Protein AF-0000000078272283 (afdb_homodimer)

Sequence (926 aa):
MLEWIKEPINASEIGLKESDLQGASAAELQNLELVNSESYEEVLKKAIKLVKKDMEGIDPIALVKEELGHMSDNISRLLESENPTLNKVAKYYFQSTGKQIRPLVVLLLSQAVNDMVKNRQEISASGAAGSSGLNAAGQQRSMDQEDYRFMDVSLFDNSLDNDSVVRDKLIRSALAEASNGKSMYLPTSNNGYGLVVLPPQRRLAEITELIHTASLIHDDIVDQAATRRGMPATHKVFGNKMAVLAGDFFLARASMSLARLRNPEVVELLATVIMDLVEGEFKQLGNSGSSKFNESELDVFNYYLQKTYLKTASLFANSSRATAILGNTSDKCAEVAYLFGKNLGIAFQLVDDLLDFTTTSKMVAGKPVQGADMKLGIATAPVLYAWQENPGVLGPLIARRFKEPDDCKIAWDLVHSGQALAKTRTLVHLYAEKAMASLCLLPPSPSRQALLNLTHSLIYRKFMLEWIKEPINASEIGLKESDLQGASAAELQNLELVNSESYEEVLKKAIKLVKKDMEGIDPIALVKEELGHMSDNISRLLESENPTLNKVAKYYFQSTGKQIRPLVVLLLSQAVNDMVKNRQEISASGAAGSSGLNAAGQQRSMDQEDYRFMDVSLFDNSLDNDSVVRDKLIRSALAEASNGKSMYLPTSNNGYGLVVLPPQRRLAEITELIHTASLIHDDIVDQAATRRGMPATHKVFGNKMAVLAGDFFLARASMSLARLRNPEVVELLATVIMDLVEGEFKQLGNSGSSKFNESELDVFNYYLQKTYLKTASLFANSSRATAILGNTSDKCAEVAYLFGKNLGIAFQLVDDLLDFTTTSKMVAGKPVQGADMKLGIATAPVLYAWQENPGVLGPLIARRFKEPDDCKIAWDLVHSGQALAKTRTLVHLYAEKAMASLCLLPPSPSRQALLNLTHSLIYRKF

Organism: Zancudomyces culisetae (NCBI:txid1213189)

Solvent-accessible surface area (backbone atoms only — not comparable to full-atom values): 49203 Å² total; per-residue (Å²): 106,70,67,64,57,60,50,81,78,66,75,67,70,69,73,86,60,74,75,76,67,70,65,82,51,73,61,74,61,57,68,51,65,79,68,68,72,53,48,75,37,42,49,51,53,44,40,64,61,57,40,57,66,84,101,22,75,65,50,58,61,60,59,43,37,69,62,58,69,43,40,65,57,50,48,50,58,66,54,62,57,94,42,66,68,56,38,52,54,54,47,57,56,56,70,48,55,57,71,63,59,66,31,50,53,33,49,34,49,28,22,33,45,35,46,50,49,52,52,49,51,52,50,57,59,62,63,54,71,71,76,83,74,90,74,77,71,66,81,71,70,53,85,84,69,54,77,48,61,48,51,58,46,74,80,61,77,63,78,53,58,89,47,72,65,42,50,48,50,46,44,48,34,44,46,52,54,63,70,37,48,84,65,58,45,36,68,44,41,86,42,91,74,68,44,37,36,48,36,70,45,53,50,45,22,49,34,53,46,31,46,52,50,18,53,49,42,44,44,36,60,56,64,62,41,66,60,47,78,92,33,69,18,54,35,74,75,65,27,61,49,49,22,53,48,48,20,50,41,35,40,20,43,28,44,34,52,42,28,33,61,62,41,50,64,47,34,35,39,54,24,45,30,49,38,30,34,43,51,17,51,48,55,63,61,59,62,60,53,67,67,57,83,76,44,55,61,58,53,47,42,49,50,52,51,50,37,42,30,25,59,47,5,36,55,39,11,40,48,29,20,35,33,28,52,74,47,68,53,53,71,66,53,20,49,36,31,22,48,19,19,32,24,38,23,42,22,51,51,46,47,54,54,50,42,42,74,65,56,62,56,52,47,55,96,84,39,52,64,72,34,64,50,33,77,71,34,44,80,48,64,37,51,50,45,25,23,73,77,36,46,84,65,41,44,61,34,57,44,57,28,33,70,52,90,61,34,51,58,53,50,50,50,44,26,69,72,54,61,9,55,61,49,43,50,50,53,25,39,55,28,27,50,38,15,44,54,33,53,66,74,46,73,91,40,73,39,43,50,27,50,42,39,55,43,48,31,66,61,60,48,74,121,106,69,67,63,58,60,50,81,80,67,75,66,68,69,73,85,56,71,70,74,67,69,51,56,56,101,69,64,90,73,92,58,64,66,45,100,17,84,7,78,35,43,53,46,42,48,55,49,55,63,50,43,87,86,64,77,80,60,51,59,61,60,58,43,40,69,61,58,68,43,40,63,59,50,48,50,58,66,54,61,56,94,43,66,67,56,39,51,53,54,48,58,55,57,70,49,55,68,88,63,57,66,32,50,50,35,48,33,48,28,20,34,45,35,46,51,50,52,51,51,52,51,50,57,60,63,63,54,70,70,77,84,73,89,74,78,70,67,81,71,70,54,85,84,69,54,76,49,61,48,50,58,46,73,81,63,75,59,77,51,59,91,46,72,67,42,49,50,51,48,43,49,32,43,45,52,54,63,70,36,50,84,64,59,44,37,65,44,40,87,43,90,74,67,44,37,37,47,36,70,45,54,50,44,21,48,34,52,47,30,45,51,50,19,53,48,40,44,44,38,57,58,58,63,38,66,59,47,76,91,33,70,15,55,37,75,75,66,27,62,48,50,22,52,47,48,18,50,41,34,40,22,45,28,46,35,52,43,27,34,64,61,41,49,63,48,36,34,40,54,24,46,29,50,39,31,34,44,50,18,51,48,54,64,60,59,62,61,53,65,66,55,82,76,45,54,63,57,54,48,42,50,49,50,52,50,36,42,31,25,60,48,4,35,54,38,11,39,47,29,19,36,31,28,52,74,47,68,54,54,70,66,54,20,47,36,32,22,49,19,19,32,24,40,24,42,21,52,52,47,46,53,54,48,43,42,73,64,56,60,72,55,48,54,95,84,39,51,64,72,34,65,49,33,75,71,35,43,78,48,64,38,50,51,45,25,23,73,77,36,46,85,66,40,44,62,35,58,45,56,28,34,69,51,89,61,31,52,57,53,52,51,50,45,26,70,73,54,62,7,55,60,49,41,50,50,51,26,41,55,29,27,49,39,15,44,54,32,54,65,74,45,72,90,39,74,38,43,47,27,51,43,49,55,46,49,42,64,66,58,53,76,119

pLDDT: mean 74.15, std 22.02, range [21.91, 97.75]

Foldseek 3Di:
DVVVLPDDDQLLPQDDDPVNPPPDPPVVLVPPPLPFPQFVLRLLVVLLVPQPCDLRPQRLCLQCVVLVVCLLVLLLLLQDDPDVLLSVLSCVLSVLDHDLVLLSLLQLLLLLLLVQVVVVVVVVVVVPPPDDDDCPPPPPPPLQPDQQLLLLDDPDPCCPDDDPVSVRSVVSSVCCVVVPPVVLQGWDQPRVFRGTHGNLSSLLSSLLVLLLSLLVLLVCLVLVPQDDSNHGRPCVVPNPVSSNVSSVSSNVSSLSSQVSSVDPLLSVLVVVLSVLQVVLVVLQVVLLALCPLVDDLSSVVVSQLSSLQSNWLSSQLSSQLSSSVSSVHDPVLSNLSNSLSNLLRSLVVLLVQLCLQVNQNPDDVNGRPHRPVLVSLHQHQLLSLLCVVVVPLLSVCSNNSVPDPCSRVVSSVSSVVDCSSVSSLVSSVVSLVSSLVSLVVGDDDSSSSNSNSSSVSSNPSSD/DVVVLPDDDQLLPQDQDPVNPPPDPVDDPPDQDAPVHNGPSVVCCVLVVVVPPVLPPFDLCLQCVVLVVCLLVLLLLLQDDPDVLLSVLSCVLSVLDDDLVLLSLLQLLLLLLLVQVVVVVVVVVVVPPPDDDDCPPPPPPPLQPDQQLLLLDDPDPLCPDDDPVSVRSVVSSVCCVVVPPVVLQGWDQPRVFRGTHGNLSSLLSSLLVLLLSLLVLLVCLVLVDQDDSNHGRPCVVPNPVSSNVSSVSSNVSSLSSQVSSVDPLLSVLVVVLSVLQVVLVVLQVVLLALCPLVDDLSSVVVSQLSSLQSNWLSSQLSSQLSSSVSSVHDPVLSNLSNSLSNLLRSLVVLLVQLCLLVVQPPQDVNRRPHRSPLVSLDQHQLLSVLCVVVVPLLSVCSNNSVPDPCSRVVSSVSSVVDCSSVSSLVSSVVSLVSSLVSLVVGDDDSSSSNSNVVSVCSSPVPD

Radius of gyration: 30.16 Å; Cα contacts (8 Å, |Δi|>4): 1271; chains: 2; bounding box: 82×96×69 Å

Structure (mmCIF, N/CA/C/O backbone):
data_AF-0000000078272283-model_v1
#
loop_
_entity.id
_entity.type
_entity.pdbx_description
1 polymer 'Putative hexaprenyl pyrophosphate synthase, mitochondrial'
#
loop_
_atom_site.group_PDB
_atom_site.id
_atom_site.type_symbol
_atom_site.label_atom_id
_atom_site.label_alt_id
_atom_site.label_comp_id
_atom_site.label_asym_id
_atom_site.label_entity_id
_atom_site.label_seq_id
_atom_site.pdbx_PDB_ins_code
_atom_site.Cartn_x
_atom_site.Cartn_y
_atom_site.Cartn_z
_atom_site.occupancy
_atom_site.B_iso_or_equiv
_atom_site.auth_seq_id
_atom_site.auth_comp_id
_atom_site.auth_asym_id
_atom_site.auth_atom_id
_atom_site.pdbx_PDB_model_num
ATOM 1 N N . MET A 1 1 ? -19.266 30.078 10.031 1 81.38 1 MET A N 1
ATOM 2 C CA . MET A 1 1 ? -18.047 29.578 10.648 1 81.38 1 MET A CA 1
ATOM 3 C C . MET A 1 1 ? -17.391 28.516 9.766 1 81.38 1 MET A C 1
ATOM 5 O O . MET A 1 1 ? -16.188 28.594 9.492 1 81.38 1 MET A O 1
ATOM 9 N N . LEU A 1 2 ? -18.156 27.641 9.266 1 83 2 LEU A N 1
ATOM 10 C CA . LEU A 1 2 ? -17.609 26.594 8.406 1 83 2 LEU A CA 1
ATOM 11 C C . LEU A 1 2 ? -16.984 27.203 7.148 1 83 2 LEU A C 1
ATOM 13 O O . LEU A 1 2 ? -15.938 26.734 6.691 1 83 2 LEU A O 1
ATOM 17 N N . GLU A 1 3 ? -17.578 28.188 6.625 1 82.25 3 GLU A N 1
ATOM 18 C CA . GLU A 1 3 ? -17.047 28.859 5.441 1 82.25 3 GLU A CA 1
ATOM 19 C C . GLU A 1 3 ? -15.703 29.516 5.73 1 82.25 3 GLU A C 1
ATOM 21 O O . GLU A 1 3 ? -14.789 29.453 4.906 1 82.25 3 GLU A O 1
ATOM 26 N N . TRP A 1 4 ? -15.648 30.141 6.918 1 83.31 4 TRP A N 1
ATOM 27 C CA . TRP A 1 4 ? -14.391 30.766 7.316 1 83.31 4 TRP A CA 1
ATOM 28 C C . TRP A 1 4 ? -13.297 29.719 7.508 1 83.31 4 TRP A C 1
ATOM 30 O O . TRP A 1 4 ? -12.148 29.938 7.125 1 83.31 4 TRP A O 1
ATOM 40 N N . ILE A 1 5 ? -13.617 28.578 8.086 1 87.56 5 ILE A N 1
ATOM 41 C CA . ILE A 1 5 ? -12.656 27.5 8.336 1 87.56 5 ILE A CA 1
ATOM 42 C C . ILE A 1 5 ? -12.109 26.984 7.004 1 87.56 5 ILE A C 1
ATOM 44 O O . ILE A 1 5 ? -10.93 26.641 6.902 1 87.56 5 ILE A O 1
ATOM 48 N N . LYS A 1 6 ? -12.945 27.016 5.984 1 86.94 6 LYS A N 1
ATOM 49 C CA . LYS A 1 6 ? -12.602 26.469 4.676 1 86.94 6 LYS A CA 1
ATOM 50 C C . LYS A 1 6 ? -11.773 27.469 3.863 1 86.94 6 LYS A C 1
ATOM 52 O O . LYS A 1 6 ? -11.125 27.094 2.887 1 86.94 6 LYS A O 1
ATOM 57 N N . GLU A 1 7 ? -11.867 28.719 4.246 1 84.75 7 GLU A N 1
ATOM 58 C CA . GLU A 1 7 ? -11.133 29.75 3.51 1 84.75 7 GLU A CA 1
ATOM 59 C C . GLU A 1 7 ? -9.625 29.531 3.617 1 84.75 7 GLU A C 1
ATOM 61 O O . GLU A 1 7 ? -9.094 29.375 4.719 1 84.75 7 GLU A O 1
ATOM 66 N N . PRO A 1 8 ? -8.953 29.453 2.465 1 88.12 8 PRO A N 1
ATOM 67 C CA . PRO A 1 8 ? -7.508 29.234 2.504 1 88.12 8 PRO A CA 1
ATOM 68 C C . PRO A 1 8 ? -6.762 30.391 3.172 1 88.12 8 PRO A C 1
ATOM 70 O O . PRO A 1 8 ? -7.156 31.547 3.027 1 88.12 8 PRO A O 1
ATOM 73 N N . ILE A 1 9 ? -5.773 30.109 3.873 1 89.06 9 ILE A N 1
ATOM 74 C CA . ILE A 1 9 ? -4.887 31.109 4.473 1 89.06 9 ILE A CA 1
ATOM 75 C C . ILE A 1 9 ? -3.82 31.516 3.461 1 89.06 9 ILE A C 1
ATOM 77 O O . ILE A 1 9 ? -3.172 30.672 2.85 1 89.06 9 ILE A O 1
ATOM 81 N N . ASN A 1 10 ? -3.693 32.75 3.199 1 89.69 10 ASN A N 1
ATOM 82 C CA . ASN A 1 10 ? -2.607 33.25 2.363 1 89.69 10 ASN A CA 1
ATOM 83 C C . ASN A 1 10 ? -1.318 33.438 3.16 1 89.69 10 ASN A C 1
ATOM 85 O O . ASN A 1 10 ? -1.078 34.5 3.74 1 89.69 10 ASN A O 1
ATOM 89 N N . ALA A 1 11 ? -0.421 32.531 3.088 1 91.19 11 ALA A N 1
ATOM 90 C CA . ALA A 1 11 ? 0.789 32.469 3.906 1 91.19 11 ALA A CA 1
ATOM 91 C C . ALA A 1 11 ? 1.785 33.531 3.467 1 91.19 11 ALA A C 1
ATOM 93 O O . ALA A 1 11 ? 2.656 33.938 4.242 1 91.19 11 ALA A O 1
ATOM 94 N N . SER A 1 12 ? 1.697 34 2.211 1 90.38 12 SER A N 1
ATOM 95 C CA . SER A 1 12 ? 2.662 34.969 1.703 1 90.38 12 SER A CA 1
ATOM 96 C C . SER A 1 12 ? 2.375 36.344 2.244 1 90.38 12 SER A C 1
ATOM 98 O O . SER A 1 12 ? 3.232 37.25 2.182 1 90.38 12 SER A O 1
ATOM 100 N N . GLU A 1 13 ? 1.218 36.625 2.816 1 88.19 13 GLU A N 1
ATOM 101 C CA . GLU A 1 13 ? 0.817 37.969 3.25 1 88.19 13 GLU A CA 1
ATOM 102 C C . GLU A 1 13 ? 0.653 38.031 4.766 1 88.19 13 GLU A C 1
ATOM 104 O O . GLU A 1 13 ? -0.167 38.781 5.277 1 88.19 13 GLU A O 1
ATOM 109 N N . ILE A 1 14 ? 1.356 37.312 5.418 1 86.62 14 ILE A N 1
ATOM 110 C CA . ILE A 1 14 ? 1.274 37.344 6.875 1 86.62 14 ILE A CA 1
ATOM 111 C C . ILE A 1 14 ? 1.979 38.594 7.406 1 86.62 14 ILE A C 1
ATOM 113 O O . ILE A 1 14 ? 3.135 38.844 7.062 1 86.62 14 ILE A O 1
ATOM 117 N N . GLY A 1 15 ? 1.224 39.625 7.918 1 75.25 15 GLY A N 1
ATOM 118 C CA . GLY A 1 15 ? 1.749 40.812 8.531 1 75.25 15 GLY A CA 1
ATOM 119 C C . GLY A 1 15 ? 1.774 40.75 10.047 1 75.25 15 GLY A C 1
ATOM 120 O O . GLY A 1 15 ? 1.067 39.969 10.648 1 75.25 15 GLY A O 1
ATOM 121 N N . LEU A 1 16 ? 2.873 41.156 10.773 1 66 16 LEU A N 1
ATOM 122 C CA . LEU A 1 16 ? 2.957 41.188 12.234 1 66 16 LEU A CA 1
ATOM 123 C C . LEU A 1 16 ? 2.18 42.344 12.797 1 66 16 LEU A C 1
ATOM 125 O O . LEU A 1 16 ? 2.258 43.469 12.266 1 66 16 LEU A O 1
ATOM 129 N N . LYS A 1 17 ? 1.023 42.344 13.383 1 50.03 17 LYS A N 1
ATOM 130 C CA . LYS A 1 17 ? 0.326 43.438 14.062 1 50.03 17 LYS A CA 1
ATOM 131 C C . LYS A 1 17 ? 1.183 44.031 15.18 1 50.03 17 LYS A C 1
ATOM 133 O O . LYS A 1 17 ? 2.014 43.312 15.766 1 50.03 17 LYS A O 1
ATOM 138 N N . GLU A 1 18 ? 1.157 45.312 15.445 1 44.06 18 GLU A N 1
ATOM 139 C CA . GLU A 1 18 ? 1.792 46.125 16.469 1 44.06 18 GLU A CA 1
ATOM 140 C C . GLU A 1 18 ? 1.77 45.438 17.828 1 44.06 18 GLU A C 1
ATOM 142 O O . GLU A 1 18 ? 2.732 45.531 18.594 1 44.06 18 GLU A O 1
ATOM 147 N N . SER A 1 19 ? 0.677 45 18.344 1 38.28 19 SER A N 1
ATOM 148 C CA . SER A 1 19 ? 0.555 44.406 19.672 1 38.28 19 SER A CA 1
ATOM 149 C C . SER A 1 19 ? 1.42 43.156 19.781 1 38.28 19 SER A C 1
ATOM 151 O O . SER A 1 19 ? 1.815 42.75 20.875 1 38.28 19 SER A O 1
ATOM 153 N N . ASP A 1 20 ? 1.668 42.469 18.797 1 42.28 20 ASP A N 1
ATOM 154 C CA . ASP A 1 20 ? 2.402 41.188 18.812 1 42.28 20 ASP A CA 1
ATOM 155 C C . ASP A 1 20 ? 3.896 41.438 19.016 1 42.28 20 ASP A C 1
ATOM 157 O O . ASP A 1 20 ? 4.645 40.5 19.312 1 42.28 20 ASP A O 1
ATOM 161 N N . LEU A 1 21 ? 4.453 42.688 18.828 1 35.47 21 LEU A N 1
ATOM 162 C CA . LEU A 1 21 ? 5.828 43.094 19.078 1 35.47 21 LEU A CA 1
ATOM 163 C C . LEU A 1 21 ? 6.051 43.406 20.547 1 35.47 21 LEU A C 1
ATOM 165 O O . LEU A 1 21 ? 7.188 43.406 21.031 1 35.47 21 LEU A O 1
ATOM 169 N N . GLN A 1 22 ? 5.262 44.25 21.359 1 32.03 22 GLN A N 1
ATOM 170 C CA . GLN A 1 22 ? 5.59 44.719 22.703 1 32.03 22 GLN A CA 1
ATOM 171 C C . GLN A 1 22 ? 5.73 43.562 23.688 1 32.03 22 GLN A C 1
ATOM 173 O O . GLN A 1 22 ? 6.258 43.75 24.781 1 32.03 22 GLN A O 1
ATOM 178 N N . GLY A 1 23 ? 4.785 42.688 23.875 1 31.55 23 GLY A N 1
ATOM 179 C CA . GLY A 1 23 ? 4.82 41.844 25.062 1 31.55 23 GLY A CA 1
ATOM 180 C C . GLY A 1 23 ? 6.07 41 25.156 1 31.55 23 GLY A C 1
ATOM 181 O O . GLY A 1 23 ? 6.648 40.844 26.234 1 31.55 23 GLY A O 1
ATOM 182 N N . ALA A 1 24 ? 6.312 39.844 24.469 1 29.56 24 ALA A N 1
ATOM 183 C CA . ALA A 1 24 ? 7.281 38.906 25.031 1 29.56 24 ALA A CA 1
ATOM 184 C C . ALA A 1 24 ? 8.703 39.438 24.875 1 29.56 24 ALA A C 1
ATOM 186 O O . ALA A 1 24 ? 9.172 39.688 23.766 1 29.56 24 ALA A O 1
ATOM 187 N N . SER A 1 25 ? 9.188 40.344 25.719 1 28.91 25 SER A N 1
ATOM 188 C CA . SER A 1 25 ? 10.586 40.75 25.859 1 28.91 25 SER A CA 1
ATOM 189 C C . SER A 1 25 ? 11.531 39.594 25.562 1 28.91 25 SER A C 1
ATOM 191 O O . SER A 1 25 ? 11.172 38.438 25.734 1 28.91 25 SER A O 1
ATOM 193 N N . ALA A 1 26 ? 12.766 39.812 24.969 1 29.66 26 ALA A N 1
ATOM 194 C CA . ALA A 1 26 ? 13.914 38.938 24.734 1 29.66 26 ALA A CA 1
ATOM 195 C C . ALA A 1 26 ? 14.227 38.125 25.984 1 29.66 26 ALA A C 1
ATOM 197 O O . ALA A 1 26 ? 14.711 37 25.891 1 29.66 26 ALA A O 1
ATOM 198 N N . ALA A 1 27 ? 14.258 38.781 27.219 1 29 27 ALA A N 1
ATOM 199 C CA . ALA A 1 27 ? 14.672 38.281 28.516 1 29 27 ALA A CA 1
ATOM 200 C C . ALA A 1 27 ? 13.781 37.125 28.953 1 29 27 ALA A C 1
ATOM 202 O O . ALA A 1 27 ? 14.258 36.125 29.531 1 29 27 ALA A O 1
ATOM 203 N N . GLU A 1 28 ? 12.469 37.375 28.922 1 27.06 28 GLU A N 1
ATOM 204 C CA . GLU A 1 28 ? 11.617 36.281 29.375 1 27.06 28 GLU A CA 1
ATOM 205 C C . GLU A 1 28 ? 11.695 35.094 28.422 1 27.06 28 GLU A C 1
ATOM 207 O O . GLU A 1 28 ? 11.461 33.938 28.828 1 27.06 28 GLU A O 1
ATOM 212 N N . LEU A 1 29 ? 12.156 35.312 27.219 1 27.05 29 LEU A N 1
ATOM 213 C CA . LEU A 1 29 ? 12.516 34.219 26.312 1 27.05 29 LEU A CA 1
ATOM 214 C C . LEU A 1 29 ? 13.859 33.625 26.688 1 27.05 29 LEU A C 1
ATOM 216 O O . LEU A 1 29 ? 14.18 32.5 26.281 1 27.05 29 LEU A O 1
ATOM 220 N N . GLN A 1 30 ? 14.797 34.438 27.219 1 26.17 30 GLN A N 1
ATOM 221 C CA . GLN A 1 30 ? 16.141 33.969 27.594 1 26.17 30 GLN A CA 1
ATOM 222 C C . GLN A 1 30 ? 16.062 32.938 28.703 1 26.17 30 GLN A C 1
ATOM 224 O O . GLN A 1 30 ? 16.938 32.062 28.797 1 26.17 30 GLN A O 1
ATOM 229 N N . ASN A 1 31 ? 15.422 33.344 29.812 1 24.84 31 ASN A N 1
ATOM 230 C CA . ASN A 1 31 ? 15.453 32.469 30.969 1 24.84 31 ASN A CA 1
ATOM 231 C C . ASN A 1 31 ? 14.727 31.156 30.703 1 24.84 31 ASN A C 1
ATOM 233 O O . ASN A 1 31 ? 14.344 30.438 31.625 1 24.84 31 ASN A O 1
ATOM 237 N N . LEU A 1 32 ? 13.93 31.156 29.625 1 24.78 32 LEU A N 1
ATOM 238 C CA . LEU A 1 32 ? 13.461 29.797 29.438 1 24.78 32 LEU A CA 1
ATOM 239 C C . LEU A 1 32 ? 14.633 28.828 29.328 1 24.78 32 LEU A C 1
ATOM 241 O O . LEU A 1 32 ? 15.406 28.891 28.375 1 24.78 32 LEU A O 1
ATOM 245 N N . GLU A 1 33 ? 15.227 28.656 30.422 1 24.28 33 GLU A N 1
ATOM 246 C CA . GLU A 1 33 ? 16.219 27.609 30.594 1 24.28 33 GLU A CA 1
ATOM 247 C C . GLU A 1 33 ? 16.016 26.469 29.609 1 24.28 33 GLU A C 1
ATOM 249 O O . GLU A 1 33 ? 14.891 26 29.422 1 24.28 33 GLU A O 1
ATOM 254 N N . LEU A 1 34 ? 16.828 26.422 28.641 1 24.17 34 LEU A N 1
ATOM 255 C CA . LEU A 1 34 ? 17.125 25.438 27.609 1 24.17 34 LEU A CA 1
ATOM 256 C C . LEU A 1 34 ? 16.812 24.031 28.109 1 24.17 34 LEU A C 1
ATOM 258 O O . LEU A 1 34 ? 17.562 23.484 28.938 1 24.17 34 LEU A O 1
ATOM 262 N N . VAL A 1 35 ? 15.586 23.828 28.578 1 25.16 35 VAL A N 1
ATOM 263 C CA . VAL A 1 35 ? 15.336 22.453 28.984 1 25.16 35 VAL A CA 1
ATOM 264 C C . VAL A 1 35 ? 15.992 21.484 28 1 25.16 35 VAL A C 1
ATOM 266 O O . VAL A 1 35 ? 16.047 21.766 26.797 1 25.16 35 VAL A O 1
ATOM 269 N N . ASN A 1 36 ? 16.797 20.641 28.438 1 27.17 36 ASN A N 1
ATOM 270 C CA . ASN A 1 36 ? 17.484 19.516 27.844 1 27.17 36 ASN A CA 1
ATOM 271 C C . ASN A 1 36 ? 16.656 18.891 26.719 1 27.17 36 ASN A C 1
ATOM 273 O O . ASN A 1 36 ? 15.445 19.047 26.672 1 27.17 36 ASN A O 1
ATOM 277 N N . SER A 1 37 ? 17.297 18.484 25.672 1 29.72 37 SER A N 1
ATOM 278 C CA . SER A 1 37 ? 17.031 17.875 24.359 1 29.72 37 SER A CA 1
ATOM 279 C C . SER A 1 37 ? 15.852 16.906 24.438 1 29.72 37 SER A C 1
ATOM 281 O O . SER A 1 37 ? 16.031 15.711 24.656 1 29.72 37 SER A O 1
ATOM 283 N N . GLU A 1 38 ? 14.898 17.297 25.281 1 31.09 38 GLU A N 1
ATOM 284 C CA . GLU A 1 38 ? 13.797 16.375 25.5 1 31.09 38 GLU A CA 1
ATOM 285 C C . GLU A 1 38 ? 13.164 15.938 24.172 1 31.09 38 GLU A C 1
ATOM 287 O O . GLU A 1 38 ? 13 16.75 23.266 1 31.09 38 GLU A O 1
ATOM 292 N N . SER A 1 39 ? 13.414 14.805 23.875 1 32.06 39 SER A N 1
ATOM 293 C CA . SER A 1 39 ? 12.898 14.062 22.734 1 32.06 39 SER A CA 1
ATOM 294 C C . SER A 1 39 ? 11.469 14.477 22.391 1 32.06 39 SER A C 1
ATOM 296 O O . SER A 1 39 ? 10.758 15.023 23.25 1 32.06 39 SER A O 1
ATOM 298 N N . TYR A 1 40 ? 11.164 14.523 21.234 1 30.48 40 TYR A N 1
ATOM 299 C CA . TYR A 1 40 ? 9.82 14.727 20.703 1 30.48 40 TYR A CA 1
ATOM 300 C C . TYR A 1 40 ? 8.773 14.164 21.656 1 30.48 40 TYR A C 1
ATOM 302 O O . TYR A 1 40 ? 7.75 14.805 21.906 1 30.48 40 TYR A O 1
ATOM 310 N N . GLU A 1 41 ? 9.156 13.125 22.344 1 33.75 41 GLU A N 1
ATOM 311 C CA . GLU A 1 41 ? 8.383 12.539 23.438 1 33.75 41 GLU A CA 1
ATOM 312 C C . GLU A 1 41 ? 8.336 13.477 24.641 1 33.75 41 GLU A C 1
ATOM 314 O O . GLU A 1 41 ? 7.309 13.586 25.312 1 33.75 41 GLU A O 1
ATOM 319 N N . GLU A 1 42 ? 9.398 14.164 24.891 1 38.09 42 GLU A N 1
ATOM 320 C CA . GLU A 1 42 ? 9.492 15.008 26.062 1 38.09 42 GLU A CA 1
ATOM 321 C C . GLU A 1 42 ? 8.711 16.312 25.891 1 38.09 42 GLU A C 1
ATOM 323 O O . GLU A 1 42 ? 8.047 16.781 26.812 1 38.09 42 GLU A O 1
ATOM 328 N N . VAL A 1 43 ? 8.695 16.781 24.75 1 36.84 43 VAL A N 1
ATOM 329 C CA . VAL A 1 43 ? 7.934 17.984 24.438 1 36.84 43 VAL A CA 1
ATOM 330 C C . VAL A 1 43 ? 6.438 17.672 24.453 1 36.84 43 VAL A C 1
ATOM 332 O O . VAL A 1 43 ? 5.637 18.438 24.984 1 36.84 43 VAL A O 1
ATOM 335 N N . LEU A 1 44 ? 5.988 16.562 23.938 1 37.47 44 LEU A N 1
ATOM 336 C CA . LEU A 1 44 ? 4.613 16.078 24.062 1 37.47 44 LEU A CA 1
ATOM 337 C C . LEU A 1 44 ? 4.223 15.906 25.531 1 37.47 44 LEU A C 1
ATOM 339 O O . LEU A 1 44 ? 3.121 16.281 25.922 1 37.47 44 LEU A O 1
ATOM 343 N N . LYS A 1 45 ? 5.16 15.344 26.266 1 38.81 45 LYS A N 1
ATOM 344 C CA . LYS A 1 45 ? 4.965 15.266 27.703 1 38.81 45 LYS A CA 1
ATOM 345 C C . LYS A 1 45 ? 4.824 16.656 28.328 1 38.81 45 LYS A C 1
ATOM 347 O O . LYS A 1 45 ? 3.979 16.875 29.188 1 38.81 45 LYS A O 1
ATOM 352 N N . LYS A 1 46 ? 5.566 17.531 27.844 1 37.53 46 LYS A N 1
ATOM 353 C CA . LYS A 1 46 ? 5.527 18.906 28.359 1 37.53 46 LYS A CA 1
ATOM 354 C C . LYS A 1 46 ? 4.277 19.625 27.875 1 37.53 46 LYS A C 1
ATOM 356 O O . LYS A 1 46 ? 3.652 20.375 28.641 1 37.53 46 LYS A O 1
ATOM 361 N N . ALA A 1 47 ? 3.959 19.453 26.656 1 35.06 47 ALA A N 1
ATOM 362 C CA . ALA A 1 47 ? 2.754 20.094 26.125 1 35.06 47 ALA A CA 1
ATOM 363 C C . ALA A 1 47 ? 1.504 19.547 26.812 1 35.06 47 ALA A C 1
ATOM 365 O O . ALA A 1 47 ? 0.592 20.312 27.141 1 35.06 47 ALA A O 1
ATOM 366 N N . ILE A 1 48 ? 1.431 18.281 27.047 1 38.41 48 ILE A N 1
ATOM 367 C CA . ILE A 1 48 ? 0.397 17.719 27.906 1 38.41 48 ILE A CA 1
ATOM 368 C C . ILE A 1 48 ? 0.442 18.406 29.281 1 38.41 48 ILE A C 1
ATOM 370 O O . ILE A 1 48 ? -0.601 18.688 29.875 1 38.41 48 ILE A O 1
ATOM 374 N N . LYS A 1 49 ? 1.618 18.688 29.625 1 35.38 49 LYS A N 1
ATOM 375 C CA . LYS A 1 49 ? 1.77 19.297 30.938 1 35.38 49 LYS A CA 1
ATOM 376 C C . LYS A 1 49 ? 1.352 20.766 30.906 1 35.38 49 LYS A C 1
ATOM 378 O O . LYS A 1 49 ? 0.954 21.328 31.938 1 35.38 49 LYS A O 1
ATOM 383 N N . LEU A 1 50 ? 1.546 21.438 29.797 1 31.58 50 LEU A N 1
ATOM 384 C CA . LEU A 1 50 ? 1.254 22.875 29.766 1 31.58 50 LEU A CA 1
ATOM 385 C C . LEU A 1 50 ? -0.241 23.109 29.578 1 31.58 50 LEU A C 1
ATOM 387 O O . LEU A 1 50 ? -0.688 24.266 29.562 1 31.58 50 LEU A O 1
ATOM 391 N N . VAL A 1 51 ? -1.146 22.25 29.031 1 33.81 51 VAL A N 1
ATOM 392 C CA . VAL A 1 51 ? -2.58 22.484 29.141 1 33.81 51 VAL A CA 1
ATOM 393 C C . VAL A 1 51 ? -2.889 23.094 30.516 1 33.81 51 VAL A C 1
ATOM 395 O O . VAL A 1 51 ? -2.592 22.484 31.547 1 33.81 51 VAL A O 1
ATOM 398 N N . LYS A 1 52 ? -3.111 24.375 30.5 1 33.28 52 LYS A N 1
ATOM 399 C CA . LYS A 1 52 ? -3.477 25.188 31.656 1 33.28 52 LYS A CA 1
ATOM 400 C C . LYS A 1 52 ? -4.562 24.516 32.5 1 33.28 52 LYS A C 1
ATOM 402 O O . LYS A 1 52 ? -5.473 23.891 31.938 1 33.28 52 LYS A O 1
ATOM 407 N N . LYS A 1 53 ? -4.668 24.703 33.688 1 35.47 53 LYS A N 1
ATOM 408 C CA . LYS A 1 53 ? -5.355 24.203 34.844 1 35.47 53 LYS A CA 1
ATOM 409 C C . LYS A 1 53 ? -6.863 24.406 34.75 1 35.47 53 LYS A C 1
ATOM 411 O O . LYS A 1 53 ? -7.648 23.562 35.188 1 35.47 53 LYS A O 1
ATOM 416 N N . ASP A 1 54 ? -7.598 25.531 34.281 1 33.16 54 ASP A N 1
ATOM 417 C CA . ASP A 1 54 ? -8.977 25.828 34.625 1 33.16 54 ASP A CA 1
ATOM 418 C C . ASP A 1 54 ? -9.953 25.125 33.688 1 33.16 54 ASP A C 1
ATOM 420 O O . ASP A 1 54 ? -11.109 24.875 34.062 1 33.16 54 ASP A O 1
ATOM 424 N N . MET A 1 55 ? -9.961 25.344 32.5 1 39.62 55 MET A N 1
ATOM 425 C CA . MET A 1 55 ? -10.773 24.469 31.656 1 39.62 55 MET A CA 1
ATOM 426 C C . MET A 1 55 ? -10.133 23.078 31.547 1 39.62 55 MET A C 1
ATOM 428 O O . MET A 1 55 ? -10.422 22.344 30.609 1 39.62 55 MET A O 1
ATOM 432 N N . GLU A 1 56 ? -8.617 22.781 32.125 1 46.22 56 GLU A N 1
ATOM 433 C CA . GLU A 1 56 ? -7.211 22.688 32.531 1 46.22 56 GLU A CA 1
ATOM 434 C C . GLU A 1 56 ? -6.84 21.266 32.906 1 46.22 56 GLU A C 1
ATOM 436 O O . GLU A 1 56 ? -5.723 20.812 32.656 1 46.22 56 GLU A O 1
ATOM 441 N N . GLY A 1 57 ? -7.68 20.516 33.531 1 59.66 57 GLY A N 1
ATOM 442 C CA . GLY A 1 57 ? -7.254 19.328 34.25 1 59.66 57 GLY A CA 1
ATOM 443 C C . GLY A 1 57 ? -7.43 18.062 33.438 1 59.66 57 GLY A C 1
ATOM 444 O O . GLY A 1 57 ? -7.18 16.953 33.938 1 59.66 57 GLY A O 1
ATOM 445 N N . ILE A 1 58 ? -7.996 18.266 32.219 1 77 58 ILE A N 1
ATOM 446 C CA . ILE A 1 58 ? -8.242 16.969 31.594 1 77 58 ILE A CA 1
ATOM 447 C C . ILE A 1 58 ? -6.977 16.484 30.891 1 77 58 ILE A C 1
ATOM 449 O O . ILE A 1 58 ? -6.426 17.188 30.031 1 77 58 ILE A O 1
ATOM 453 N N . ASP A 1 59 ? -6.52 15.438 31.266 1 79.19 59 ASP A N 1
ATOM 454 C CA . ASP A 1 59 ? -5.371 14.773 30.656 1 79.19 59 ASP A CA 1
ATOM 455 C C . ASP A 1 59 ? -5.785 13.969 29.438 1 79.19 59 ASP A C 1
ATOM 457 O O . ASP A 1 59 ? -6.465 12.945 29.547 1 79.19 59 ASP A O 1
ATOM 461 N N . PRO A 1 60 ? -5.414 14.516 28.219 1 84.69 60 PRO A N 1
ATOM 462 C CA . PRO A 1 60 ? -5.805 13.805 27 1 84.69 60 PRO A CA 1
ATOM 463 C C . PRO A 1 60 ? -5.391 12.336 27.016 1 84.69 60 PRO A C 1
ATOM 465 O O . PRO A 1 60 ? -6.145 11.477 26.547 1 84.69 60 PRO A O 1
ATOM 468 N N . ILE A 1 61 ? -4.289 12.039 27.578 1 85.12 61 ILE A N 1
ATOM 469 C CA . ILE A 1 61 ? -3.771 10.672 27.594 1 85.12 61 ILE A CA 1
ATOM 470 C C . ILE A 1 61 ? -4.613 9.812 28.531 1 85.12 61 ILE A C 1
ATOM 472 O O . ILE A 1 61 ? -4.891 8.648 28.25 1 85.12 61 ILE A O 1
ATOM 476 N N . ALA A 1 62 ? -5.051 10.43 29.625 1 84.88 62 ALA A N 1
ATOM 477 C CA . ALA A 1 62 ? -5.848 9.695 30.609 1 84.88 62 ALA A CA 1
ATOM 478 C C . ALA A 1 62 ? -7.188 9.273 30.016 1 84.88 62 ALA A C 1
ATOM 480 O O . ALA A 1 62 ? -7.715 8.211 30.344 1 84.88 62 ALA A O 1
ATOM 481 N N . LEU A 1 63 ? -7.723 10.07 29.141 1 90.31 63 LEU A N 1
ATOM 482 C CA . LEU A 1 63 ? -9.031 9.812 28.547 1 90.31 63 LEU A CA 1
ATOM 483 C C . LEU A 1 63 ? -8.992 8.586 27.641 1 90.31 63 LEU A C 1
ATOM 485 O O . LEU A 1 63 ? -10.023 7.945 27.422 1 90.31 63 LEU A O 1
ATOM 489 N N . VAL A 1 64 ? -7.758 8.281 27.125 1 91.62 64 VAL A N 1
ATOM 490 C CA . VAL A 1 64 ? -7.648 7.152 26.203 1 91.62 64 VAL A CA 1
ATOM 491 C C . VAL A 1 64 ? -6.508 6.234 26.641 1 91.62 64 VAL A C 1
ATOM 493 O O . VAL A 1 64 ? -5.816 5.656 25.797 1 91.62 64 VAL A O 1
ATOM 496 N N . LYS A 1 65 ? -6.273 6.172 27.859 1 86.62 65 LYS A N 1
ATOM 497 C CA . LYS A 1 65 ? -5.16 5.406 28.422 1 86.62 65 LYS A CA 1
ATOM 498 C C . LYS A 1 65 ? -5.297 3.922 28.094 1 86.62 65 LYS A C 1
ATOM 500 O O . LYS A 1 65 ? -4.305 3.252 27.797 1 86.62 65 LYS A O 1
ATOM 505 N N . GLU A 1 66 ? -6.422 3.453 28.156 1 85.81 66 GLU A N 1
ATOM 506 C CA . GLU A 1 66 ? -6.66 2.039 27.875 1 85.81 66 GLU A CA 1
ATOM 507 C C . GLU A 1 66 ? -6.289 1.688 26.438 1 85.81 66 GLU A C 1
ATOM 509 O O . GLU A 1 66 ? -5.625 0.678 26.203 1 85.81 66 GLU A O 1
ATOM 514 N N . GLU A 1 67 ? -6.73 2.514 25.562 1 87.69 67 GLU A N 1
ATOM 515 C CA . GLU A 1 67 ? -6.469 2.262 24.141 1 87.69 67 GLU A CA 1
ATOM 516 C C . GLU A 1 67 ? -4.988 2.447 23.812 1 87.69 67 GLU A C 1
ATOM 518 O O . GLU A 1 67 ? -4.391 1.619 23.125 1 87.69 67 GLU A O 1
ATOM 523 N N . LEU A 1 68 ? -4.398 3.473 24.312 1 85.56 68 LEU A N 1
ATOM 524 C CA . LEU A 1 68 ? -3.006 3.783 24.016 1 85.56 68 LEU A CA 1
ATOM 525 C C . LEU A 1 68 ? -2.068 2.766 24.656 1 85.56 68 LEU A C 1
ATOM 527 O O . LEU A 1 68 ? -1.01 2.457 24.109 1 85.56 68 LEU A O 1
ATOM 531 N N . GLY A 1 69 ? -2.455 2.334 25.828 1 80 69 GLY A N 1
ATOM 532 C CA . GLY A 1 69 ? -1.635 1.364 26.531 1 80 69 GLY A CA 1
ATOM 533 C C . GLY A 1 69 ? -1.469 0.058 25.781 1 80 69 GLY A C 1
ATOM 534 O O . GLY A 1 69 ? -0.421 -0.584 25.859 1 80 69 GLY A O 1
ATOM 535 N N . HIS A 1 70 ? -2.432 -0.259 24.984 1 80.75 70 HIS A N 1
ATOM 536 C CA . HIS A 1 70 ? -2.396 -1.523 24.25 1 80.75 70 HIS A CA 1
ATOM 537 C C . HIS A 1 70 ? -1.989 -1.312 22.797 1 80.75 70 HIS A C 1
ATOM 539 O O . HIS A 1 70 ? -1.883 -2.273 22.031 1 80.75 70 HIS A O 1
ATOM 545 N N . MET A 1 71 ? -1.753 -0.138 22.484 1 82.12 71 MET A N 1
ATOM 546 C CA . MET A 1 71 ? -1.521 0.208 21.078 1 82.12 71 MET A CA 1
ATOM 547 C C . MET A 1 71 ? -0.259 -0.47 20.562 1 82.12 71 MET A C 1
ATOM 549 O O . MET A 1 71 ? -0.28 -1.09 19.484 1 82.12 71 MET A O 1
ATOM 553 N N . SER A 1 72 ? 0.825 -0.326 21.312 1 76.69 72 SER A N 1
ATOM 554 C CA . SER A 1 72 ? 2.096 -0.904 20.891 1 76.69 72 SER A CA 1
ATOM 555 C C . SER A 1 72 ? 1.999 -2.42 20.766 1 76.69 72 SER A C 1
ATOM 557 O O . SER A 1 72 ? 2.531 -3.008 19.828 1 76.69 72 SER A O 1
ATOM 559 N N . ASP A 1 73 ? 1.329 -2.959 21.703 1 76.25 73 ASP A N 1
ATOM 560 C CA . ASP A 1 73 ? 1.155 -4.41 21.672 1 76.25 73 ASP A CA 1
ATOM 561 C C . ASP A 1 73 ? 0.303 -4.836 20.484 1 76.25 73 ASP A C 1
ATOM 563 O O . ASP A 1 73 ? 0.601 -5.84 19.828 1 76.25 73 ASP A O 1
ATOM 567 N N . ASN A 1 74 ? -0.696 -4.086 20.281 1 77.62 74 ASN A N 1
ATOM 568 C CA . ASN A 1 74 ? -1.587 -4.395 19.172 1 77.62 74 ASN A CA 1
ATOM 569 C C . ASN A 1 74 ? -0.876 -4.254 17.828 1 77.62 74 ASN A C 1
ATOM 571 O O . ASN A 1 74 ? -1.035 -5.102 16.953 1 77.62 74 ASN A O 1
ATOM 575 N N . ILE A 1 75 ? -0.132 -3.25 17.703 1 79.56 75 ILE A N 1
ATOM 576 C CA . ILE A 1 75 ? 0.601 -3.023 16.469 1 79.56 75 ILE A CA 1
ATOM 577 C C . ILE A 1 75 ? 1.643 -4.121 16.266 1 79.56 75 ILE A C 1
ATOM 579 O O . ILE A 1 75 ? 1.833 -4.617 15.156 1 79.56 75 ILE A O 1
ATOM 583 N N . SER A 1 76 ? 2.287 -4.496 17.375 1 76 76 SER A N 1
ATOM 584 C CA . SER A 1 76 ? 3.256 -5.586 17.297 1 76 76 SER A CA 1
ATOM 585 C C . SER A 1 76 ? 2.605 -6.875 16.812 1 76 76 SER A C 1
ATOM 587 O O . SER A 1 76 ? 3.203 -7.621 16.031 1 76 76 SER A O 1
ATOM 589 N N . ARG A 1 77 ? 1.479 -7.055 17.219 1 74.69 77 ARG A N 1
ATOM 590 C CA . ARG A 1 77 ? 0.743 -8.242 16.797 1 74.69 77 ARG A CA 1
ATOM 591 C C . ARG A 1 77 ? 0.387 -8.172 15.32 1 74.69 77 ARG A C 1
ATOM 593 O O . ARG A 1 77 ? 0.443 -9.18 14.609 1 74.69 77 ARG A O 1
ATOM 600 N N . LEU A 1 78 ? -0.02 -7.016 14.93 1 74.25 78 LEU A N 1
ATOM 601 C CA . LEU A 1 78 ? -0.351 -6.809 13.523 1 74.25 78 LEU A CA 1
ATOM 602 C C . LEU A 1 78 ? 0.856 -7.09 12.641 1 74.25 78 LEU A C 1
ATOM 604 O O . LEU A 1 78 ? 0.702 -7.488 11.484 1 74.25 78 LEU A O 1
ATOM 608 N N . LEU A 1 79 ? 2.074 -6.941 13.25 1 75.5 79 LEU A N 1
ATOM 609 C CA . LEU A 1 79 ? 3.303 -7.039 12.469 1 75.5 79 LEU A CA 1
ATOM 610 C C . LEU A 1 79 ? 3.936 -8.422 12.625 1 75.5 79 LEU A C 1
ATOM 612 O O . LEU A 1 79 ? 5.004 -8.688 12.07 1 75.5 79 LEU A O 1
ATOM 616 N N . GLU A 1 80 ? 3.332 -9.195 13.414 1 72.12 80 GLU A N 1
ATOM 617 C CA . GLU A 1 80 ? 3.891 -10.531 13.602 1 72.12 80 GLU A CA 1
ATOM 618 C C . GLU A 1 80 ? 3.938 -11.305 12.289 1 72.12 80 GLU A C 1
ATOM 620 O O . GLU A 1 80 ? 3.004 -11.227 11.484 1 72.12 80 GLU A O 1
ATOM 625 N N . SER A 1 81 ? 5.105 -11.727 11.984 1 66.81 81 SER A N 1
ATOM 626 C CA . SER A 1 81 ? 5.344 -12.531 10.789 1 66.81 81 SER A CA 1
ATOM 627 C C . SER A 1 81 ? 6.156 -13.781 11.109 1 66.81 81 SER A C 1
ATOM 629 O O . SER A 1 81 ? 6.723 -13.898 12.195 1 66.81 81 SER A O 1
ATOM 631 N N . GLU A 1 82 ? 6.125 -14.719 10.289 1 63.34 82 GLU A N 1
ATOM 632 C CA . GLU A 1 82 ? 6.918 -15.93 10.461 1 63.34 82 GLU A CA 1
ATOM 633 C C . GLU A 1 82 ? 8.406 -15.648 10.242 1 63.34 82 GLU A C 1
ATOM 635 O O . GLU A 1 82 ? 9.258 -16.453 10.625 1 63.34 82 GLU A O 1
ATOM 640 N N . ASN A 1 83 ? 8.688 -14.516 9.844 1 70.06 83 ASN A N 1
ATOM 641 C CA . ASN A 1 83 ? 10.078 -14.164 9.555 1 70.06 83 ASN A CA 1
ATOM 642 C C . ASN A 1 83 ? 10.719 -13.406 10.711 1 70.06 83 ASN A C 1
ATOM 644 O O . ASN A 1 83 ? 10.352 -12.258 10.984 1 70.06 83 ASN A O 1
ATOM 648 N N . PRO A 1 84 ? 11.656 -13.977 11.32 1 73.69 84 PRO A N 1
ATOM 649 C CA . PRO A 1 84 ? 12.281 -13.352 12.492 1 73.69 84 PRO A CA 1
ATOM 650 C C . PRO A 1 84 ? 12.938 -12.016 12.172 1 73.69 84 PRO A C 1
ATOM 652 O O . PRO A 1 84 ? 12.938 -11.102 13 1 73.69 84 PRO A O 1
ATOM 655 N N . THR A 1 85 ? 13.516 -11.922 11.008 1 74.19 85 THR A N 1
ATOM 656 C CA . THR A 1 85 ? 14.164 -10.672 10.617 1 74.19 85 THR A CA 1
ATOM 657 C C . THR A 1 85 ? 13.141 -9.539 10.531 1 74.19 85 THR A C 1
ATOM 659 O O . THR A 1 85 ? 13.406 -8.422 10.969 1 74.19 85 THR A O 1
ATOM 662 N N . LEU A 1 86 ? 12.047 -9.891 10.016 1 73.81 86 LEU A N 1
ATOM 663 C CA . LEU A 1 86 ? 10.984 -8.898 9.914 1 73.81 86 LEU A CA 1
ATOM 664 C C . LEU A 1 86 ? 10.5 -8.477 11.297 1 73.81 86 LEU A C 1
ATOM 666 O O . LEU A 1 86 ? 10.227 -7.301 11.531 1 73.81 86 LEU A O 1
ATOM 670 N N . ASN A 1 87 ? 10.406 -9.414 12.125 1 74.25 87 ASN A N 1
ATOM 671 C CA . ASN A 1 87 ? 9.992 -9.133 13.5 1 74.25 87 ASN A CA 1
ATOM 672 C C . ASN A 1 87 ? 10.984 -8.211 14.203 1 74.25 87 ASN A C 1
ATOM 674 O O . ASN A 1 87 ? 10.578 -7.332 14.969 1 74.25 87 ASN A O 1
ATOM 678 N N . LYS A 1 88 ? 12.25 -8.453 13.922 1 75.62 88 LYS A N 1
ATOM 679 C CA . LYS A 1 88 ? 13.297 -7.629 14.516 1 75.62 88 LYS A CA 1
ATOM 680 C C . LYS A 1 88 ? 13.211 -6.188 14.016 1 75.62 88 LYS A C 1
ATOM 682 O O . LYS A 1 88 ? 13.352 -5.242 14.789 1 75.62 88 LYS A O 1
ATOM 687 N N . VAL A 1 89 ? 12.992 -6.039 12.773 1 74.31 89 VAL A N 1
ATOM 688 C CA . VAL A 1 89 ? 12.914 -4.711 12.172 1 74.31 89 VAL A CA 1
ATOM 689 C C . VAL A 1 89 ? 11.68 -3.982 12.695 1 74.31 89 VAL A C 1
ATOM 691 O O . VAL A 1 89 ? 11.734 -2.789 12.992 1 74.31 89 VAL A O 1
ATOM 694 N N . ALA A 1 90 ? 10.57 -4.75 12.742 1 73.62 90 ALA A N 1
ATOM 695 C CA . ALA A 1 90 ? 9.328 -4.168 13.234 1 73.62 90 ALA A CA 1
ATOM 696 C C . ALA A 1 90 ? 9.477 -3.689 14.672 1 73.62 90 ALA A C 1
ATOM 698 O O . ALA A 1 90 ? 9.023 -2.596 15.023 1 73.62 90 ALA A O 1
ATOM 699 N N . LYS A 1 91 ? 10.156 -4.484 15.445 1 73.56 91 LYS A N 1
ATOM 700 C CA . LYS A 1 91 ? 10.367 -4.148 16.859 1 73.56 91 LYS A CA 1
ATOM 701 C C . LYS A 1 91 ? 11.289 -2.945 17 1 73.56 91 LYS A C 1
ATOM 703 O O . LYS A 1 91 ? 11.117 -2.121 17.891 1 73.56 91 LYS A O 1
ATOM 708 N N . TYR A 1 92 ? 12.273 -2.904 16.141 1 75.19 92 TYR A N 1
ATOM 709 C CA . TYR A 1 92 ? 13.234 -1.811 16.172 1 75.19 92 TYR A CA 1
ATOM 710 C C . TYR A 1 92 ? 12.547 -0.469 15.961 1 75.19 92 TYR A C 1
ATOM 712 O O . TYR A 1 92 ? 12.875 0.517 16.625 1 75.19 92 TYR A O 1
ATOM 720 N N . TYR A 1 93 ? 11.586 -0.415 15.148 1 70 93 TYR A N 1
ATOM 721 C CA . TYR A 1 93 ? 10.914 0.842 14.844 1 70 93 TYR A CA 1
ATOM 722 C C . TYR A 1 93 ? 9.906 1.2 15.93 1 70 93 TYR A C 1
ATOM 724 O O . TYR A 1 93 ? 9.703 2.379 16.234 1 70 93 TYR A O 1
ATOM 732 N N . PHE A 1 94 ? 9.281 0.258 16.438 1 66.44 94 PHE A N 1
ATOM 733 C CA . PHE A 1 94 ? 8.211 0.574 17.375 1 66.44 94 PHE A CA 1
ATOM 734 C C . PHE A 1 94 ? 8.773 0.836 18.766 1 66.44 94 PHE A C 1
ATOM 736 O O . PHE A 1 94 ? 8.148 1.531 19.562 1 66.44 94 PHE A O 1
ATOM 743 N N . GLN A 1 95 ? 9.852 0.181 19 1 59.22 95 GLN A N 1
ATOM 744 C CA . GLN A 1 95 ? 10.461 0.459 20.297 1 59.22 95 GLN A CA 1
ATOM 745 C C . GLN A 1 95 ? 10.836 1.934 20.438 1 59.22 95 GLN A C 1
ATOM 747 O O . GLN A 1 95 ? 10.875 2.475 21.531 1 59.22 95 GLN A O 1
ATOM 752 N N . SER A 1 96 ? 11.18 2.514 19.344 1 51.69 96 SER A N 1
ATOM 753 C CA . SER A 1 96 ? 11.641 3.898 19.391 1 51.69 96 SER A CA 1
ATOM 754 C C . SER A 1 96 ? 10.469 4.871 19.281 1 51.69 96 SER A C 1
ATOM 756 O O . SER A 1 96 ? 10.672 6.078 19.141 1 51.69 96 SER A O 1
ATOM 758 N N . THR A 1 97 ? 9.312 4.266 19.188 1 52.09 97 THR A N 1
ATOM 759 C CA . THR A 1 97 ? 8.227 5.176 18.859 1 52.09 97 THR A CA 1
ATOM 760 C C . THR A 1 97 ? 7.906 6.094 20.031 1 52.09 97 THR A C 1
ATOM 762 O O . THR A 1 97 ? 7.781 5.629 21.172 1 52.09 97 THR A O 1
ATOM 765 N N . GLY A 1 98 ? 8.344 7.363 19.938 1 50.91 98 GLY A N 1
ATOM 766 C CA . GLY A 1 98 ? 7.922 8.453 20.812 1 50.91 98 GLY A CA 1
ATOM 767 C C . GLY A 1 98 ? 6.418 8.516 21 1 50.91 98 GLY A C 1
ATOM 768 O O . GLY A 1 98 ? 5.711 7.551 20.703 1 50.91 98 GLY A O 1
ATOM 769 N N . LYS A 1 99 ? 5.898 9.531 21.547 1 56.25 99 LYS A N 1
ATOM 770 C CA . LYS A 1 99 ? 4.492 9.797 21.844 1 56.25 99 LYS A CA 1
ATOM 771 C C . LYS A 1 99 ? 3.643 9.711 20.578 1 56.25 99 LYS A C 1
ATOM 773 O O . LYS A 1 99 ? 3.971 10.32 19.562 1 56.25 99 LYS A O 1
ATOM 778 N N . GLN A 1 100 ? 2.75 8.797 20.438 1 76.81 100 GLN A N 1
ATOM 779 C CA . GLN A 1 100 ? 1.832 8.445 19.359 1 76.81 100 GLN A CA 1
ATOM 780 C C . GLN A 1 100 ? 0.698 9.461 19.25 1 76.81 100 GLN A C 1
ATOM 782 O O . GLN A 1 100 ? -0.438 9.18 19.625 1 76.81 100 GLN A O 1
ATOM 787 N N . ILE A 1 101 ? 1.023 10.719 18.75 1 84.94 101 ILE A N 1
ATOM 788 C CA . ILE A 1 101 ? 0.077 11.828 18.672 1 84.94 101 ILE A CA 1
ATOM 789 C C . ILE A 1 101 ? -1.044 11.477 17.703 1 84.94 101 ILE A C 1
ATOM 791 O O . ILE A 1 101 ? -2.201 11.844 17.922 1 84.94 101 ILE A O 1
ATOM 795 N N . ARG A 1 102 ? -0.714 10.766 16.703 1 91.19 102 ARG A N 1
ATOM 796 C CA . ARG A 1 102 ? -1.71 10.484 15.672 1 91.19 102 ARG A CA 1
ATOM 797 C C . ARG A 1 102 ? -2.799 9.555 16.203 1 91.19 102 ARG A C 1
ATOM 799 O O . ARG A 1 102 ? -3.986 9.875 16.125 1 91.19 102 ARG A O 1
ATOM 806 N N . PRO A 1 103 ? -2.404 8.477 16.828 1 92.81 103 PRO A N 1
ATOM 807 C CA . PRO A 1 103 ? -3.447 7.656 17.453 1 92.81 103 PRO A CA 1
ATOM 808 C C . PRO A 1 103 ? -4.227 8.414 18.531 1 92.81 103 PRO A C 1
ATOM 810 O O . PRO A 1 103 ? -5.438 8.211 18.672 1 92.81 103 PRO A O 1
ATOM 813 N N . LEU A 1 104 ? -3.514 9.25 19.266 1 92.06 104 LEU A N 1
ATOM 814 C CA . LEU A 1 104 ? -4.16 10.039 20.297 1 92.06 104 LEU A CA 1
ATOM 815 C C . LEU A 1 104 ? -5.277 10.898 19.719 1 92.06 104 LEU A C 1
ATOM 817 O O . LEU A 1 104 ? -6.387 10.938 20.266 1 92.06 104 LEU A O 1
ATOM 821 N N . VAL A 1 105 ? -5.008 11.539 18.656 1 95.31 105 VAL A N 1
ATOM 822 C CA . VAL A 1 105 ? -5.977 12.414 18.016 1 95.31 105 VAL A CA 1
ATOM 823 C C . VAL A 1 105 ? -7.168 11.594 17.516 1 95.31 105 VAL A C 1
ATOM 825 O O . VAL A 1 105 ? -8.32 11.977 17.719 1 95.31 105 VAL A O 1
ATOM 828 N N . VAL A 1 106 ? -6.895 10.453 16.891 1 97.12 106 VAL A N 1
ATOM 829 C CA . VAL A 1 106 ? -7.949 9.594 16.359 1 97.12 106 VAL A CA 1
ATOM 830 C C . VAL A 1 106 ? -8.836 9.094 17.5 1 97.12 106 VAL A C 1
ATOM 832 O O . VAL A 1 106 ? -10.062 9.125 17.391 1 97.12 106 VAL A O 1
ATOM 835 N N . LEU A 1 107 ? -8.242 8.695 18.578 1 95.81 107 LEU A N 1
ATOM 836 C CA . LEU A 1 107 ? -8.977 8.109 19.703 1 95.81 107 LEU A CA 1
ATOM 837 C C . LEU A 1 107 ? -9.828 9.172 20.406 1 95.81 107 LEU A C 1
ATOM 839 O O . LEU A 1 107 ? -10.992 8.93 20.719 1 95.81 107 LEU A O 1
ATOM 843 N N . LEU A 1 108 ? -9.266 10.336 20.672 1 95.94 108 LEU A N 1
ATOM 844 C CA . LEU A 1 108 ? -10.023 11.406 21.312 1 95.94 108 LEU A CA 1
ATOM 845 C C . LEU A 1 108 ? -11.18 11.859 20.422 1 95.94 108 LEU A C 1
ATOM 847 O O . LEU A 1 108 ? -12.289 12.102 20.906 1 95.94 108 LEU A O 1
ATOM 851 N N . LEU A 1 109 ? -10.914 11.977 19.156 1 97.62 109 LEU A N 1
ATOM 852 C CA . LEU A 1 109 ? -11.969 12.359 18.219 1 97.62 109 LEU A CA 1
ATOM 853 C C . LEU A 1 109 ? -13.062 11.305 18.156 1 97.62 109 LEU A C 1
ATOM 855 O O . LEU A 1 109 ? -14.242 11.633 18 1 97.62 109 LEU A O 1
ATOM 859 N N . SER A 1 110 ? -12.625 10 18.219 1 97.31 110 SER A N 1
ATOM 860 C CA . SER A 1 110 ? -13.594 8.914 18.266 1 97.31 110 SER A CA 1
ATOM 861 C C . SER A 1 110 ? -14.57 9.094 19.422 1 97.31 110 SER A C 1
ATOM 863 O O . SER A 1 110 ? -15.781 8.945 19.25 1 97.31 110 SER A O 1
ATOM 865 N N . GLN A 1 111 ? -14.062 9.422 20.578 1 95.75 111 GLN A N 1
ATOM 866 C CA . GLN A 1 111 ? -14.898 9.633 21.75 1 95.75 111 GLN A CA 1
ATOM 867 C C . GLN A 1 111 ? -15.844 10.812 21.547 1 95.75 111 GLN A C 1
ATOM 869 O O . GLN A 1 111 ? -17.016 10.742 21.891 1 95.75 111 GLN A O 1
ATOM 874 N N . ALA A 1 112 ? -15.336 11.883 21 1 94.81 112 ALA A N 1
ATOM 875 C CA . ALA A 1 112 ? -16.141 13.078 20.781 1 94.81 112 ALA A CA 1
ATOM 876 C C . ALA A 1 112 ? -17.281 12.797 19.797 1 94.81 112 ALA A C 1
ATOM 878 O O . ALA A 1 112 ? -18.422 13.188 20.047 1 94.81 112 ALA A O 1
ATOM 879 N N . VAL A 1 113 ? -16.984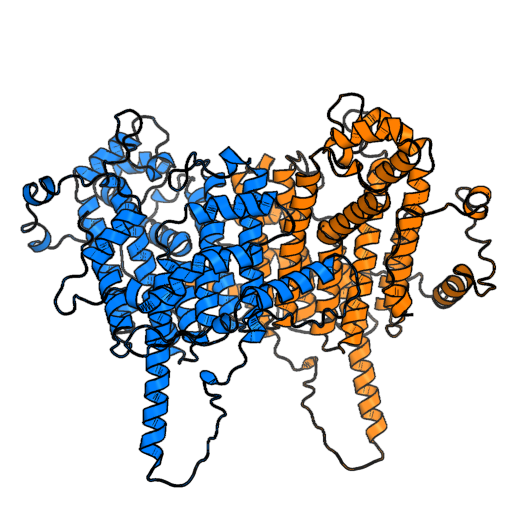 12.086 18.75 1 95.19 113 VAL A N 1
ATOM 880 C CA . VAL A 1 113 ? -17.969 11.82 17.719 1 95.19 113 VAL A CA 1
ATOM 881 C C . VAL A 1 113 ? -18.984 10.805 18.203 1 95.19 113 VAL A C 1
ATOM 883 O O . VAL A 1 113 ? -20.188 10.945 17.953 1 95.19 113 VAL A O 1
ATOM 886 N N . ASN A 1 114 ? -18.484 9.758 18.875 1 93.94 114 ASN A N 1
ATOM 887 C CA . ASN A 1 114 ? -19.391 8.734 19.359 1 93.94 114 ASN A CA 1
ATOM 888 C C . ASN A 1 114 ? -20.328 9.281 20.438 1 93.94 114 ASN A C 1
ATOM 890 O O . ASN A 1 114 ? -21.469 8.859 20.547 1 93.94 114 ASN A O 1
ATOM 894 N N . ASP A 1 115 ? -19.828 10.156 21.234 1 90.31 115 ASP A N 1
ATOM 895 C CA . ASP A 1 115 ? -20.656 10.812 22.234 1 90.31 115 ASP A CA 1
ATOM 896 C C . ASP A 1 115 ? -21.766 11.633 21.578 1 90.31 115 ASP A C 1
ATOM 898 O O . ASP A 1 115 ? -22.891 11.664 22.078 1 90.31 115 ASP A O 1
ATOM 902 N N . MET A 1 116 ? -21.469 12.25 20.562 1 88.88 116 MET A N 1
ATOM 903 C CA . MET A 1 116 ? -22.438 13.031 19.797 1 88.88 116 MET A CA 1
ATOM 904 C C . MET A 1 116 ? -23.531 12.133 19.234 1 88.88 116 MET A C 1
ATOM 906 O O . MET A 1 116 ? -24.719 12.477 19.281 1 88.88 116 MET A O 1
ATOM 910 N N . VAL A 1 117 ? -23.141 11.023 18.688 1 87.19 117 VAL A N 1
ATOM 911 C CA . VAL A 1 117 ? -24.094 10.094 18.078 1 87.19 117 VAL A CA 1
ATOM 912 C C . VAL A 1 117 ? -24.984 9.492 19.156 1 87.19 117 VAL A C 1
ATOM 914 O O . VAL A 1 117 ? -26.203 9.375 18.953 1 87.19 117 VAL A O 1
ATOM 917 N N . LYS A 1 118 ? -24.422 9.133 20.219 1 81.94 118 LYS A N 1
ATOM 918 C CA . LYS A 1 118 ? -25.188 8.57 21.328 1 81.94 118 LYS A CA 1
ATOM 919 C C . LYS A 1 118 ? -26.219 9.57 21.859 1 81.94 118 LYS A C 1
ATOM 921 O O . LYS A 1 118 ? -27.359 9.203 22.125 1 81.94 118 LYS A O 1
ATOM 926 N N . ASN A 1 119 ? -25.844 10.766 22.031 1 75.5 119 ASN A N 1
ATOM 927 C CA . ASN A 1 119 ? -26.719 11.797 22.547 1 75.5 119 ASN A CA 1
ATOM 928 C C . ASN A 1 119 ? -27.875 12.094 21.594 1 75.5 119 ASN A C 1
ATOM 930 O O . ASN A 1 119 ? -29 12.359 22.031 1 75.5 119 ASN A O 1
ATOM 934 N N . ARG A 1 120 ? -27.641 12.023 20.328 1 70.88 120 ARG A N 1
ATOM 935 C CA . ARG A 1 120 ? -28.688 12.258 19.344 1 70.88 120 ARG A CA 1
ATOM 936 C C . ARG A 1 120 ? -29.719 11.141 19.359 1 70.88 120 ARG A C 1
ATOM 938 O O . ARG A 1 120 ? -30.906 11.383 19.188 1 70.88 120 ARG A O 1
ATOM 945 N N . GLN A 1 121 ? -29.203 9.992 19.531 1 67.12 121 GLN A N 1
ATOM 946 C CA . GLN A 1 121 ? -30.109 8.844 19.594 1 67.12 121 GLN A CA 1
ATOM 947 C C . GLN A 1 121 ? -30.984 8.906 20.844 1 67.12 121 GLN A C 1
ATOM 949 O O . GLN A 1 121 ? -32.156 8.57 20.797 1 67.12 121 GLN A O 1
ATOM 954 N N . GLU A 1 122 ? -30.391 9.375 21.875 1 61 122 GLU A N 1
ATOM 955 C CA . GLU A 1 122 ? -31.141 9.492 23.125 1 61 122 GLU A CA 1
ATOM 956 C C . GLU A 1 122 ? -32.188 10.586 23.047 1 61 122 GLU A C 1
ATOM 958 O O . GLU A 1 122 ? -33.312 10.422 23.562 1 61 122 GLU A O 1
ATOM 963 N N . ILE A 1 123 ? -31.922 11.602 22.359 1 56.06 123 ILE A N 1
ATOM 964 C CA . ILE A 1 123 ? -32.875 12.695 22.203 1 56.06 123 ILE A CA 1
ATOM 965 C C . ILE A 1 123 ? -34 12.266 21.281 1 56.06 123 ILE A C 1
ATOM 967 O O . ILE A 1 123 ? -35.188 12.555 21.562 1 56.06 123 ILE A O 1
ATOM 971 N N . SER A 1 124 ? -33.656 11.594 20.172 1 54.44 124 SER A N 1
ATOM 972 C CA . SER A 1 124 ? -34.688 11.109 19.266 1 54.44 124 SER A CA 1
ATOM 973 C C . SER A 1 124 ? -35.562 10.07 19.922 1 54.44 124 SER A C 1
ATOM 975 O O . SER A 1 124 ? -36.781 10.008 19.656 1 54.44 124 SER A O 1
ATOM 977 N N . ALA A 1 125 ? -34.938 9.438 20.812 1 53.03 125 ALA A N 1
ATOM 978 C CA . ALA A 1 125 ? -35.719 8.406 21.5 1 53.03 125 ALA A CA 1
ATOM 979 C C . ALA A 1 125 ? -36.656 9.031 22.547 1 53.03 125 ALA A C 1
ATOM 981 O O . ALA A 1 125 ? -37.75 8.539 22.781 1 53.03 125 ALA A O 1
ATOM 982 N N . SER A 1 126 ? -36.281 10.086 23.172 1 49.12 126 SER A N 1
ATOM 983 C CA . SER A 1 126 ? -37.094 10.766 24.188 1 49.12 126 SER A CA 1
ATOM 984 C C . SER A 1 126 ? -38.219 11.586 23.562 1 49.12 126 SER A C 1
ATOM 986 O O . SER A 1 126 ? -39.281 11.758 24.156 1 49.12 126 SER A O 1
ATOM 988 N N . GLY A 1 127 ? -38.062 12.227 22.375 1 44.19 127 GLY A N 1
ATOM 989 C CA . GLY A 1 127 ? -39.125 12.977 21.734 1 44.19 127 GLY A CA 1
ATOM 990 C C . GLY A 1 127 ? -40.219 12.094 21.188 1 44.19 127 GLY A C 1
ATOM 991 O O . GLY A 1 127 ? -41.25 12.594 20.703 1 44.19 127 GLY A O 1
ATOM 992 N N . ALA A 1 128 ? -40 11.008 20.719 1 40.34 128 ALA A N 1
ATOM 993 C CA . ALA A 1 128 ? -41.062 10.172 20.172 1 40.34 128 ALA A CA 1
ATOM 994 C C . ALA A 1 128 ? -42.031 9.758 21.266 1 40.34 128 ALA A C 1
ATOM 996 O O . ALA A 1 128 ? -42.906 8.906 21.047 1 40.34 128 ALA A O 1
ATOM 997 N N . ALA A 1 129 ? -42.031 10.164 22.531 1 35.84 129 ALA A N 1
ATOM 998 C CA . ALA A 1 129 ? -43.188 9.773 23.312 1 35.84 129 ALA A CA 1
ATOM 999 C C . ALA A 1 129 ? -44.469 10.297 22.688 1 35.84 129 ALA A C 1
ATOM 1001 O O . ALA A 1 129 ? -45.562 9.844 23.031 1 35.84 129 ALA A O 1
ATOM 1002 N N . GLY A 1 130 ? -44.656 11.578 22.234 1 32.94 130 GLY A N 1
ATOM 1003 C CA . GLY A 1 130 ? -46.031 11.891 21.812 1 32.94 130 GLY A CA 1
ATOM 1004 C C . GLY A 1 130 ? -46.406 11.203 20.516 1 32.94 130 GLY A C 1
ATOM 1005 O O . GLY A 1 130 ? -47.562 10.734 20.391 1 32.94 130 GLY A O 1
ATOM 1006 N N . SER A 1 131 ? -46.156 11.852 19.312 1 31.22 131 SER A N 1
ATOM 1007 C CA . SER A 1 131 ? -46.938 11.453 18.125 1 31.22 131 SER A CA 1
ATOM 1008 C C . SER A 1 131 ? -46.562 10.047 17.688 1 31.22 131 SER A C 1
ATOM 1010 O O . SER A 1 131 ? -45.406 9.617 17.859 1 31.22 131 SER A O 1
ATOM 1012 N N . SER A 1 132 ? -47.594 9.07 17.453 1 30.91 132 SER A N 1
ATOM 1013 C CA . SER A 1 132 ? -47.844 7.684 17.078 1 30.91 132 SER A CA 1
ATOM 1014 C C . SER A 1 132 ? -46.906 7.207 15.984 1 30.91 132 SER A C 1
ATOM 1016 O O . SER A 1 132 ? -46.5 6.039 15.969 1 30.91 132 SER A O 1
ATOM 1018 N N . GLY A 1 133 ? -47.094 7.738 14.664 1 29.41 133 GLY A N 1
ATOM 1019 C CA . GLY A 1 133 ? -47.094 6.953 13.445 1 29.41 133 GLY A CA 1
ATOM 1020 C C . GLY A 1 133 ? -45.719 6.406 13.102 1 29.41 133 GLY A C 1
ATOM 1021 O O . GLY A 1 133 ? -45.562 5.207 12.852 1 29.41 133 GLY A O 1
ATOM 1022 N N . LEU A 1 134 ? -44.875 7.23 12.234 1 28.86 134 LEU A N 1
ATOM 1023 C CA . LEU A 1 134 ? -44.062 6.582 11.219 1 28.86 134 LEU A CA 1
ATOM 1024 C C . LEU A 1 134 ? -42.875 5.879 11.852 1 28.86 134 LEU A C 1
ATOM 1026 O O . LEU A 1 134 ? -42.125 6.484 12.633 1 28.86 134 LEU A O 1
ATOM 1030 N N . ASN A 1 135 ? -42.875 4.574 12.172 1 29.86 135 ASN A N 1
ATOM 1031 C CA . ASN A 1 135 ? -41.969 3.48 12.516 1 29.86 135 ASN A CA 1
ATOM 1032 C C . ASN A 1 135 ? -40.688 3.549 11.719 1 29.86 135 ASN A C 1
ATOM 1034 O O . ASN A 1 135 ? -40.531 2.885 10.688 1 29.86 135 ASN A O 1
ATOM 1038 N N . ALA A 1 136 ? -40.25 4.59 11.188 1 27.06 136 ALA A N 1
ATOM 1039 C CA . ALA A 1 136 ? -39 4.359 10.461 1 27.06 136 ALA A CA 1
ATOM 1040 C C . ALA A 1 136 ? -38 3.639 11.344 1 27.06 136 ALA A C 1
ATOM 1042 O O . ALA A 1 136 ? -37.344 4.258 12.188 1 27.06 136 ALA A O 1
ATOM 1043 N N . ALA A 1 137 ? -38.188 2.467 11.922 1 29.03 137 ALA A N 1
ATOM 1044 C CA . ALA A 1 137 ? -37.312 1.408 12.445 1 29.03 137 ALA A CA 1
ATOM 1045 C C . ALA A 1 137 ? -36.031 1.309 11.648 1 29.03 137 ALA A C 1
ATOM 1047 O O . ALA A 1 137 ? -35.875 0.433 10.789 1 29.03 137 ALA A O 1
ATOM 1048 N N . GLY A 1 138 ? -35.688 2.248 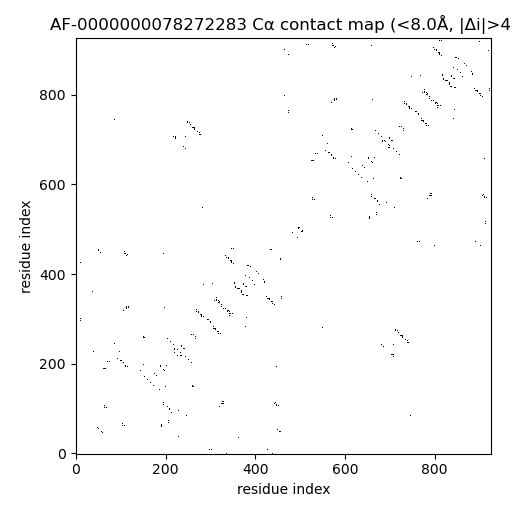10.938 1 32.47 138 GLY A N 1
ATOM 1049 C CA . GLY A 1 138 ? -34.375 1.945 10.352 1 32.47 138 GLY A CA 1
ATOM 1050 C C . GLY A 1 138 ? -33.375 1.387 11.359 1 32.47 138 GLY A C 1
ATOM 1051 O O . GLY A 1 138 ? -33.406 1.769 12.531 1 32.47 138 GLY A O 1
ATOM 1052 N N . GLN A 1 139 ? -33.031 0.145 11.328 1 32.81 139 GLN A N 1
ATOM 1053 C CA . GLN A 1 139 ? -32.125 -0.744 12.07 1 32.81 139 GLN A CA 1
ATOM 1054 C C . GLN A 1 139 ? -30.922 0.01 12.609 1 32.81 139 GLN A C 1
ATOM 1056 O O . GLN A 1 139 ? -29.953 0.225 11.883 1 32.81 139 GLN A O 1
ATOM 1061 N N . GLN A 1 140 ? -31 1.039 13.156 1 34.66 140 GLN A N 1
ATOM 1062 C CA . GLN A 1 140 ? -29.859 1.526 13.922 1 34.66 140 GLN A CA 1
ATOM 1063 C C . GLN A 1 140 ? -29.312 0.44 14.844 1 34.66 140 GLN A C 1
ATOM 1065 O O . GLN A 1 140 ? -29.906 0.132 15.875 1 34.66 140 GLN A O 1
ATOM 1070 N N . ARG A 1 141 ? -28.781 -0.618 14.461 1 38.84 141 ARG A N 1
ATOM 1071 C CA . ARG A 1 141 ? -28.062 -1.608 15.258 1 38.84 141 ARG A CA 1
ATOM 1072 C C . ARG A 1 141 ? -27.203 -0.935 16.312 1 38.84 141 ARG A C 1
ATOM 1074 O O . ARG A 1 141 ? -26.484 0.028 16.016 1 38.84 141 ARG A O 1
ATOM 1081 N N . SER A 1 142 ? -27.516 -0.991 17.531 1 46 142 SER A N 1
ATOM 1082 C CA . SER A 1 142 ? -26.766 -0.522 18.703 1 46 142 SER A CA 1
ATOM 1083 C C . SER A 1 142 ? -25.281 -0.828 18.562 1 46 142 SER A C 1
ATOM 1085 O O . SER A 1 142 ? -24.906 -1.912 18.109 1 46 142 SER A O 1
ATOM 1087 N N . MET A 1 143 ? -24.438 0.232 18.484 1 54.72 143 MET A N 1
ATOM 1088 C CA . MET A 1 143 ? -22.984 0.149 18.453 1 54.72 143 MET A CA 1
ATOM 1089 C C . MET A 1 143 ? -22.484 -1.025 19.297 1 54.72 143 MET A C 1
ATOM 1091 O O . MET A 1 143 ? -21.484 -1.654 18.969 1 54.72 143 MET A O 1
ATOM 1095 N N . ASP A 1 144 ? -23.328 -1.377 20.312 1 54.28 144 ASP A N 1
ATOM 1096 C CA . ASP A 1 144 ? -22.922 -2.406 21.266 1 54.28 144 ASP A CA 1
ATOM 1097 C C . ASP A 1 144 ? -23.188 -3.805 20.703 1 54.28 144 ASP A C 1
ATOM 1099 O O . ASP A 1 144 ? -22.578 -4.781 21.156 1 54.28 144 ASP A O 1
ATOM 1103 N N . GLN A 1 145 ? -23.938 -3.871 19.625 1 56.47 145 GLN A N 1
ATOM 1104 C CA . GLN A 1 145 ? -24.391 -5.203 19.234 1 56.47 145 GLN A CA 1
ATOM 1105 C C . GLN A 1 145 ? -23.672 -5.664 17.969 1 56.47 145 GLN A C 1
ATOM 1107 O O . GLN A 1 145 ? -23.812 -6.812 17.531 1 56.47 145 GLN A O 1
ATOM 1112 N N . GLU A 1 146 ? -22.828 -4.848 17.578 1 68.81 146 GLU A N 1
ATOM 1113 C CA . GLU A 1 146 ? -22.203 -5.242 16.328 1 68.81 146 GLU A CA 1
ATOM 1114 C C . GLU A 1 146 ? -21.031 -6.199 16.578 1 68.81 146 GLU A C 1
ATOM 1116 O O . GLU A 1 146 ? -20.328 -6.074 17.578 1 68.81 146 GLU A O 1
ATOM 1121 N N . ASP A 1 147 ? -20.953 -7.316 15.938 1 76.19 147 ASP A N 1
ATOM 1122 C CA . ASP A 1 147 ? -19.844 -8.258 15.984 1 76.19 147 ASP A CA 1
ATOM 1123 C C . ASP A 1 147 ? -18.625 -7.711 15.234 1 76.19 147 ASP A C 1
ATOM 1125 O O . ASP A 1 147 ? -18.562 -7.785 14 1 76.19 147 ASP A O 1
ATOM 1129 N N . TYR A 1 148 ? -17.75 -7.141 16.047 1 77.25 148 TYR A N 1
ATOM 1130 C CA . TYR A 1 148 ? -16.594 -6.5 15.43 1 77.25 148 TYR A CA 1
ATOM 1131 C C . TYR A 1 148 ? -15.492 -7.512 15.164 1 77.25 148 TYR A C 1
ATOM 1133 O O . TYR A 1 148 ? -14.406 -7.145 14.711 1 77.25 148 TYR A O 1
ATOM 1141 N N . ARG A 1 149 ? -15.797 -8.805 15.258 1 71.12 149 ARG A N 1
ATOM 1142 C CA . ARG A 1 149 ? -14.82 -9.852 15 1 71.12 149 ARG A CA 1
ATOM 1143 C C . ARG A 1 149 ? -14.461 -9.906 13.516 1 71.12 149 ARG A C 1
ATOM 1145 O O . ARG A 1 149 ? -13.438 -10.484 13.141 1 71.12 149 ARG A O 1
ATOM 1152 N N . PHE A 1 150 ? -15.289 -9.266 12.789 1 72 150 PHE A N 1
ATOM 1153 C CA . PHE A 1 150 ? -15.062 -9.281 11.352 1 72 150 PHE A CA 1
ATOM 1154 C C . PHE A 1 150 ? -13.734 -8.625 11 1 72 150 PHE A C 1
ATOM 1156 O O . PHE A 1 150 ? -13.141 -8.922 9.961 1 72 150 PHE A O 1
ATOM 1163 N N . MET A 1 151 ? -13.211 -7.797 11.836 1 73.38 151 MET A N 1
ATOM 1164 C CA . MET A 1 151 ? -12 -7.02 11.57 1 73.38 151 MET A CA 1
ATOM 1165 C C . MET A 1 151 ? -10.781 -7.93 11.438 1 73.38 151 MET A C 1
ATOM 1167 O O . MET A 1 151 ? -9.758 -7.523 10.898 1 73.38 151 MET A O 1
ATOM 1171 N N . ASP A 1 152 ? -10.922 -9.117 11.977 1 68.75 152 ASP A N 1
ATOM 1172 C CA . ASP A 1 152 ? -9.766 -10.008 11.938 1 68.75 152 ASP A CA 1
ATOM 1173 C C . ASP A 1 152 ? -10.117 -11.328 11.25 1 68.75 152 ASP A C 1
ATOM 1175 O O . ASP A 1 152 ? -9.383 -12.312 11.383 1 68.75 152 ASP A O 1
ATOM 1179 N N . VAL A 1 153 ? -11.312 -11.352 10.609 1 67.12 153 VAL A N 1
ATOM 1180 C CA . VAL A 1 153 ? -11.734 -12.555 9.898 1 67.12 153 VAL A CA 1
ATOM 1181 C C . VAL A 1 153 ? -11.688 -12.312 8.391 1 67.12 153 VAL A C 1
ATOM 1183 O O . VAL A 1 153 ? -12.18 -11.289 7.91 1 67.12 153 VAL A O 1
ATOM 1186 N N . SER A 1 154 ? -10.984 -13.211 7.773 1 64.69 154 SER A N 1
ATOM 1187 C CA . SER A 1 154 ? -10.914 -13.109 6.32 1 64.69 154 SER A CA 1
ATOM 1188 C C . SER A 1 154 ? -12.258 -13.406 5.676 1 64.69 154 SER A C 1
ATOM 1190 O O . SER A 1 154 ? -13.023 -14.234 6.18 1 64.69 154 SER A O 1
ATOM 1192 N N . LEU A 1 155 ? -12.695 -12.68 4.73 1 57.09 155 LEU A N 1
ATOM 1193 C CA . LEU A 1 155 ? -13.945 -12.898 4.008 1 57.09 155 LEU A CA 1
ATOM 1194 C C . LEU A 1 155 ? -13.867 -14.164 3.164 1 57.09 155 LEU A C 1
ATOM 1196 O O . LEU A 1 155 ? -14.898 -14.695 2.738 1 57.09 155 LEU A O 1
ATOM 1200 N N . PHE A 1 156 ? -12.82 -14.469 2.75 1 54.5 156 PHE A N 1
ATOM 1201 C CA . PHE A 1 156 ? -12.766 -15.664 1.907 1 54.5 156 PHE A CA 1
ATOM 1202 C C . PHE A 1 156 ? -12.344 -16.875 2.719 1 54.5 156 PHE A C 1
ATOM 1204 O O . PHE A 1 156 ? -11.547 -16.766 3.65 1 54.5 156 PHE A O 1
ATOM 1211 N N . ASP A 1 157 ? -13.484 -17.781 2.906 1 47.19 157 ASP A N 1
ATOM 1212 C CA . ASP A 1 157 ? -13.32 -19.062 3.592 1 47.19 157 ASP A CA 1
ATOM 1213 C C . ASP A 1 157 ? -12 -19.719 3.199 1 47.19 157 ASP A C 1
ATOM 1215 O O . ASP A 1 157 ? -11.766 -20 2.021 1 47.19 157 ASP A O 1
ATOM 1219 N N . ASN A 1 158 ? -11.109 -19.344 3.9 1 43.09 158 ASN A N 1
ATOM 1220 C CA . ASN A 1 158 ? -9.828 -20.016 3.705 1 43.09 158 ASN A CA 1
ATOM 1221 C C . ASN A 1 158 ? -9.984 -21.531 3.709 1 43.09 158 ASN A C 1
ATOM 1223 O O . ASN A 1 158 ? -9.281 -22.234 4.449 1 43.09 158 ASN A O 1
ATOM 1227 N N . SER A 1 159 ? -11.258 -22.016 3.742 1 37.22 159 SER A N 1
ATOM 1228 C CA . SER A 1 159 ? -11.18 -23.469 3.643 1 37.22 159 SER A CA 1
ATOM 1229 C C . SER A 1 159 ? -10.086 -23.891 2.668 1 37.22 159 SER A C 1
ATOM 1231 O O . SER A 1 159 ? -10.086 -25.031 2.186 1 37.22 159 SER A O 1
ATOM 1233 N N . LEU A 1 160 ? -9.656 -22.938 2.102 1 38.03 160 LEU A N 1
ATOM 1234 C CA . LEU A 1 160 ? -8.586 -23.391 1.216 1 38.03 160 LEU A CA 1
ATOM 1235 C C . LEU A 1 160 ? -7.582 -24.25 1.97 1 38.03 160 LEU A C 1
ATOM 1237 O O . LEU A 1 160 ? -7.273 -23.984 3.133 1 38.03 160 LEU A O 1
ATOM 1241 N N . ASP A 1 161 ? -7.219 -25.297 1.37 1 35.97 161 ASP A N 1
ATOM 1242 C CA . ASP A 1 161 ? -6.48 -26.453 1.848 1 35.97 161 ASP A CA 1
ATOM 1243 C C . ASP A 1 161 ? -5.32 -26.047 2.748 1 35.97 161 ASP A C 1
ATOM 1245 O O . ASP A 1 161 ? -4.898 -24.875 2.73 1 35.97 161 ASP A O 1
ATOM 1249 N N . ASN A 1 162 ? -4.68 -27.016 3.359 1 36.5 162 ASN A N 1
ATOM 1250 C CA . ASN A 1 162 ? -3.561 -27.438 4.195 1 36.5 162 ASN A CA 1
ATOM 1251 C C . ASN A 1 162 ? -2.301 -26.625 3.896 1 36.5 162 ASN A C 1
ATOM 1253 O O . ASN A 1 162 ? -1.198 -27.031 4.277 1 36.5 162 ASN A O 1
ATOM 1257 N N . ASP A 1 163 ? -2.24 -25.984 2.771 1 37.53 163 ASP A N 1
ATOM 1258 C CA . ASP A 1 163 ? -0.87 -25.562 2.518 1 37.53 163 ASP A CA 1
ATOM 1259 C C . ASP A 1 163 ? -0.465 -24.422 3.459 1 37.53 163 ASP A C 1
ATOM 1261 O O . ASP A 1 163 ? -1.323 -23.75 4.023 1 37.53 163 ASP A O 1
ATOM 1265 N N . SER A 1 164 ? 0.771 -24.344 3.793 1 39.41 164 SER A N 1
ATOM 1266 C CA . SER A 1 164 ? 1.531 -23.484 4.691 1 39.41 164 SER A CA 1
ATOM 1267 C C . SER A 1 164 ? 1.032 -22.047 4.629 1 39.41 164 SER A C 1
ATOM 1269 O O . SER A 1 164 ? 1.092 -21.312 5.621 1 39.41 164 SER A O 1
ATOM 1271 N N . VAL A 1 165 ? 0.492 -21.688 3.531 1 38.66 165 VAL A N 1
ATOM 1272 C CA . VAL A 1 165 ? 0.116 -20.281 3.4 1 38.66 165 VAL A CA 1
ATOM 1273 C C . VAL A 1 165 ? -1.21 -20.031 4.113 1 38.66 165 VAL A C 1
ATOM 1275 O O . VAL A 1 165 ? -1.374 -19.016 4.797 1 38.66 165 VAL A O 1
ATOM 1278 N N . VAL A 1 166 ? -2.158 -20.984 4.016 1 40.75 166 VAL A N 1
ATOM 1279 C CA . VAL A 1 166 ? -3.461 -20.906 4.672 1 40.75 166 VAL A CA 1
ATOM 1280 C C . VAL A 1 166 ? -3.285 -21.016 6.184 1 40.75 166 VAL A C 1
ATOM 1282 O O . VAL A 1 166 ? -3.982 -20.344 6.945 1 40.75 166 VAL A O 1
ATOM 1285 N N . ARG A 1 167 ? -2.438 -21.906 6.547 1 39.72 167 ARG A N 1
ATOM 1286 C CA . ARG A 1 167 ? -2.119 -22.031 7.965 1 39.72 167 ARG A CA 1
ATOM 1287 C C . ARG A 1 167 ? -1.658 -20.703 8.547 1 39.72 167 ARG A C 1
ATOM 1289 O O . ARG A 1 167 ? -2.061 -20.328 9.648 1 39.72 167 ARG A O 1
ATOM 1296 N N . ASP A 1 168 ? -0.846 -20.109 7.77 1 41.75 168 ASP A N 1
ATOM 1297 C CA . ASP A 1 168 ? -0.309 -18.859 8.281 1 41.75 168 ASP A CA 1
ATOM 1298 C C . ASP A 1 168 ? -1.404 -17.797 8.398 1 41.75 168 ASP A C 1
ATOM 1300 O O . ASP A 1 168 ? -1.436 -17.031 9.367 1 41.75 168 ASP A O 1
ATOM 1304 N N . LYS A 1 169 ? -2.361 -17.891 7.414 1 44.69 169 LYS A N 1
ATOM 1305 C CA . LYS A 1 169 ? -3.496 -16.969 7.488 1 44.69 169 LYS A CA 1
ATOM 1306 C C . LYS A 1 169 ? -4.406 -17.312 8.664 1 44.69 169 LYS A C 1
ATOM 1308 O O . LYS A 1 169 ? -4.895 -16.422 9.359 1 44.69 169 LYS A O 1
ATOM 1313 N N . LEU A 1 170 ? -4.629 -18.641 8.836 1 43.31 170 LEU A N 1
ATOM 1314 C CA . LEU A 1 170 ? -5.395 -19.125 9.984 1 43.31 170 LEU A CA 1
ATOM 1315 C C . LEU A 1 170 ? -4.691 -18.781 11.289 1 43.31 170 LEU A C 1
ATOM 1317 O O . LEU A 1 170 ? -5.34 -18.406 12.273 1 43.31 170 LEU A O 1
ATOM 1321 N N . ILE A 1 171 ? -3.463 -19 11.234 1 42 171 ILE A N 1
ATOM 1322 C CA . ILE A 1 171 ? -2.693 -18.688 12.438 1 42 171 ILE A CA 1
ATOM 1323 C C . ILE A 1 171 ? -2.77 -17.188 12.719 1 42 171 ILE A C 1
ATOM 1325 O O . ILE A 1 171 ? -2.949 -16.766 13.867 1 42 171 ILE A O 1
ATOM 1329 N N . ARG A 1 172 ? -2.676 -16.531 11.625 1 44.5 172 ARG A N 1
ATOM 1330 C CA . ARG A 1 172 ? -2.748 -15.086 11.828 1 44.5 172 ARG A CA 1
ATOM 1331 C C . ARG A 1 172 ? -4.121 -14.672 12.344 1 44.5 172 ARG A C 1
ATOM 1333 O O . ARG A 1 172 ? -4.227 -13.836 13.242 1 44.5 172 ARG A O 1
ATOM 1340 N N . SER A 1 173 ? -5.121 -15.32 11.727 1 45.31 173 SER A N 1
ATOM 1341 C CA . SER A 1 173 ? -6.473 -15.086 12.219 1 45.31 173 SER A CA 1
ATOM 1342 C C . SER A 1 173 ? -6.629 -15.562 13.656 1 45.31 173 SER A C 1
ATOM 1344 O O . SER A 1 173 ? -7.266 -14.898 14.477 1 45.31 173 SER A O 1
ATOM 1346 N N . ALA A 1 174 ? -6.07 -16.766 13.859 1 43.5 174 ALA A N 1
ATOM 1347 C CA . ALA A 1 174 ? -6.156 -17.344 15.195 1 43.5 174 ALA A CA 1
ATOM 1348 C C . ALA A 1 174 ? -5.367 -16.516 16.203 1 43.5 174 ALA A C 1
ATOM 1350 O O . ALA A 1 174 ? -5.816 -16.297 17.328 1 43.5 174 ALA A O 1
ATOM 1351 N N . LEU A 1 175 ? -4.191 -16.203 15.852 1 40.84 175 LEU A N 1
ATOM 1352 C CA . LEU A 1 175 ? -3.391 -15.391 16.766 1 40.84 175 LEU A CA 1
ATOM 1353 C C . LEU A 1 175 ? -4.062 -14.047 17.031 1 40.84 175 LEU A C 1
ATOM 1355 O O . LEU A 1 175 ? -4.051 -13.547 18.156 1 40.84 175 LEU A O 1
ATOM 1359 N N . ALA A 1 176 ? -4.578 -13.547 15.984 1 43.56 176 ALA A N 1
ATOM 1360 C CA . ALA A 1 176 ? -5.336 -12.32 16.188 1 43.56 176 ALA A CA 1
ATOM 1361 C C . ALA A 1 176 ? -6.484 -12.531 17.172 1 43.56 176 ALA A C 1
ATOM 1363 O O . ALA A 1 176 ? -6.727 -11.703 18.047 1 43.56 176 ALA A O 1
ATOM 1364 N N . GLU A 1 177 ? -7.168 -13.703 16.984 1 44.44 177 GLU A N 1
ATOM 1365 C CA . GLU A 1 177 ? -8.25 -14.031 17.906 1 44.44 177 GLU A CA 1
ATOM 1366 C C . GLU A 1 177 ? -7.723 -14.281 19.312 1 44.44 177 GLU A C 1
ATOM 1368 O O . GLU A 1 177 ? -8.344 -13.875 20.297 1 44.44 177 GLU A O 1
ATOM 1373 N N . ALA A 1 178 ? -6.695 -15.148 19.344 1 40.91 178 ALA A N 1
ATOM 1374 C CA . ALA A 1 178 ? -6.188 -15.562 20.641 1 40.91 178 ALA A CA 1
ATOM 1375 C C . ALA A 1 178 ? -5.602 -14.383 21.406 1 40.91 178 ALA A C 1
ATOM 1377 O O . ALA A 1 178 ? -5.742 -14.297 22.641 1 40.91 178 ALA A O 1
ATOM 1378 N N . SER A 1 179 ? -4.707 -13.781 20.797 1 40.56 179 SER A N 1
ATOM 1379 C CA . SER A 1 179 ? -4.016 -12.711 21.5 1 40.56 179 SER A CA 1
ATOM 1380 C C . SER A 1 179 ? -4.969 -11.578 21.859 1 40.56 179 SER A C 1
ATOM 1382 O O . SER A 1 179 ? -4.68 -10.766 22.75 1 40.56 179 SER A O 1
ATOM 1384 N N . ASN A 1 180 ? -5.863 -11.297 20.906 1 46.84 180 ASN A N 1
ATOM 1385 C CA . ASN A 1 180 ? -6.754 -10.172 21.188 1 46.84 180 ASN A CA 1
ATOM 1386 C C . ASN A 1 180 ? -7.809 -10.539 22.219 1 46.84 180 ASN A C 1
ATOM 1388 O O . ASN A 1 180 ? -8.539 -11.516 22.047 1 46.84 180 ASN A O 1
ATOM 1392 N N . GLY A 1 181 ? -7.375 -10.836 23.266 1 47.03 181 GLY A N 1
ATOM 1393 C CA . GLY A 1 181 ? -8.43 -10.945 24.266 1 47.03 181 GLY A CA 1
ATOM 1394 C C . GLY A 1 181 ? -9.766 -10.414 23.797 1 47.03 181 GLY A C 1
ATOM 1395 O O . GLY A 1 181 ? -9.836 -9.719 22.781 1 47.03 181 GLY A O 1
ATOM 1396 N N . LYS A 1 182 ? -11 -11.031 24.203 1 51.25 182 LYS A N 1
ATOM 1397 C CA . LYS A 1 182 ? -12.391 -10.633 24 1 51.25 182 LYS A CA 1
ATOM 1398 C C . LYS A 1 182 ? -12.531 -9.117 23.984 1 51.25 182 LYS A C 1
ATOM 1400 O O . LYS A 1 182 ? -13.422 -8.578 23.328 1 51.25 182 LYS A O 1
ATOM 1405 N N . SER A 1 183 ? -11.445 -8.43 24.5 1 64.5 183 SER A N 1
ATOM 1406 C CA . SER A 1 183 ? -11.633 -7.008 24.75 1 64.5 183 SER A CA 1
ATOM 1407 C C . SER A 1 183 ? -11.336 -6.176 23.516 1 64.5 183 SER A C 1
ATOM 1409 O O . SER A 1 183 ? -11.773 -5.027 23.406 1 64.5 183 SER A O 1
ATOM 1411 N N . MET A 1 184 ? -10.781 -6.852 22.391 1 75.12 184 MET A N 1
ATOM 1412 C CA . MET A 1 184 ? -10.398 -6.066 21.219 1 75.12 184 MET A CA 1
ATOM 1413 C C . MET A 1 184 ? -11.602 -5.766 20.344 1 75.12 184 MET A C 1
ATOM 1415 O O . MET A 1 184 ? -11.586 -4.82 19.547 1 75.12 184 MET A O 1
ATOM 1419 N N . TYR A 1 185 ? -12.586 -6.516 20.609 1 78.88 185 TYR A N 1
ATOM 1420 C CA . TYR A 1 185 ? -13.742 -6.391 19.734 1 78.88 185 TYR A CA 1
ATOM 1421 C C . TYR A 1 185 ? -14.906 -5.727 20.453 1 78.88 185 TYR A C 1
ATOM 1423 O O . TYR A 1 185 ? -16.031 -5.688 19.938 1 78.88 185 TYR A O 1
ATOM 1431 N N . LEU A 1 186 ? -14.57 -5.254 21.641 1 83 186 LEU A N 1
ATOM 1432 C CA . LEU A 1 186 ? -15.594 -4.551 22.391 1 83 186 LEU A CA 1
ATOM 1433 C C . LEU A 1 186 ? -15.273 -3.064 22.5 1 83 186 LEU A C 1
ATOM 1435 O O . LEU A 1 186 ? -14.109 -2.684 22.641 1 83 186 LEU A O 1
ATOM 1439 N N . PRO A 1 187 ? -16.312 -2.311 22.375 1 87.94 187 PRO A N 1
ATOM 1440 C CA . PRO A 1 187 ? -16.078 -0.885 22.609 1 87.94 187 PRO A CA 1
ATOM 1441 C C . PRO A 1 187 ? -15.461 -0.612 23.984 1 87.94 187 PRO A C 1
ATOM 1443 O O . PRO A 1 187 ? -15.742 -1.326 24.953 1 87.94 187 PRO A O 1
ATOM 1446 N N . THR A 1 188 ? -14.578 0.325 24.016 1 87.62 188 THR A N 1
ATOM 1447 C CA . THR A 1 188 ? -13.938 0.703 25.266 1 87.62 188 THR A CA 1
ATOM 1448 C C . THR A 1 188 ? -14.531 2.002 25.812 1 87.62 188 THR A C 1
ATOM 1450 O O . THR A 1 188 ? -14.859 2.908 25.047 1 87.62 188 THR A O 1
ATOM 1453 N N . SER A 1 189 ? -14.742 2.049 27.141 1 84.81 189 SER A N 1
ATOM 1454 C CA . SER A 1 189 ? -15.336 3.229 27.75 1 84.81 189 SER A CA 1
ATOM 1455 C C . SER A 1 189 ? -14.758 3.484 29.141 1 84.81 189 SER A C 1
ATOM 1457 O O . SER A 1 189 ? -15.352 4.203 29.953 1 84.81 189 SER A O 1
ATOM 1459 N N . ASN A 1 190 ? -13.609 2.912 29.406 1 79.88 190 ASN A N 1
ATOM 1460 C CA . ASN A 1 190 ? -13.031 3.031 30.75 1 79.88 190 ASN A CA 1
ATOM 1461 C C . ASN A 1 190 ? -12.242 4.328 30.891 1 79.88 190 ASN A C 1
ATOM 1463 O O . ASN A 1 190 ? -11.016 4.297 31.016 1 79.88 190 ASN A O 1
ATOM 1467 N N . ASN A 1 191 ? -12.867 5.461 30.984 1 85.75 191 ASN A N 1
ATOM 1468 C CA . ASN A 1 191 ? -12.203 6.754 31.078 1 85.75 191 ASN A CA 1
ATOM 1469 C C . ASN A 1 191 ? -12.852 7.648 32.125 1 85.75 191 ASN A C 1
ATOM 1471 O O . ASN A 1 191 ? -12.469 8.805 32.281 1 85.75 191 ASN A O 1
ATOM 1475 N N . GLY A 1 192 ? -13.781 7.188 32.875 1 83.44 192 GLY A N 1
ATOM 1476 C CA . GLY A 1 192 ? -14.422 7.922 33.938 1 83.44 192 GLY A CA 1
ATOM 1477 C C . GLY A 1 192 ? -15.539 8.828 33.469 1 83.44 192 GLY A C 1
ATOM 1478 O O . GLY A 1 192 ? -16.297 9.375 34.25 1 83.44 192 GLY A O 1
ATOM 1479 N N . TYR A 1 193 ? -15.719 9 32.094 1 88.69 193 TYR A N 1
ATOM 1480 C CA . TYR A 1 193 ? -16.734 9.898 31.562 1 88.69 193 TYR A CA 1
ATOM 1481 C C . TYR A 1 193 ? -17.719 9.141 30.672 1 88.69 193 TYR A C 1
ATOM 1483 O O . TYR A 1 193 ? -18.609 9.742 30.078 1 88.69 193 TYR A O 1
ATOM 1491 N N . GLY A 1 194 ? -17.484 7.812 30.531 1 87.94 194 GLY A N 1
ATOM 1492 C CA . GLY A 1 194 ? -18.375 6.996 29.734 1 87.94 194 GLY A CA 1
ATOM 1493 C C . GLY A 1 194 ? -18.203 7.219 28.234 1 87.94 194 GLY A C 1
ATOM 1494 O O . GLY A 1 194 ? -19.078 6.871 27.438 1 87.94 194 GLY A O 1
ATOM 1495 N N . LEU A 1 195 ? -17.125 7.824 27.875 1 91.31 195 LEU A N 1
ATOM 1496 C CA . LEU A 1 195 ? -16.844 8.055 26.469 1 91.31 195 LEU A CA 1
ATOM 1497 C C . LEU A 1 195 ? -16.375 6.77 25.781 1 91.31 195 LEU A C 1
ATOM 1499 O O . LEU A 1 195 ? -15.578 6.023 26.359 1 91.31 195 LEU A O 1
ATOM 1503 N N . VAL A 1 196 ? -16.844 6.5 24.609 1 92.31 196 VAL A N 1
ATOM 1504 C CA . VAL A 1 196 ? -16.688 5.184 24 1 92.31 196 VAL A CA 1
ATOM 1505 C C . VAL A 1 196 ? -15.805 5.289 22.75 1 92.31 196 VAL A C 1
ATOM 1507 O O . VAL A 1 196 ? -15.922 6.246 21.984 1 92.31 196 VAL A O 1
ATOM 1510 N N . VAL A 1 197 ? -14.914 4.363 22.578 1 93.94 197 VAL A N 1
ATOM 1511 C CA . VAL A 1 197 ? -14.188 4.137 21.344 1 93.94 197 VAL A CA 1
ATOM 1512 C C . VAL A 1 197 ? -14.609 2.797 20.734 1 93.94 197 VAL A C 1
ATOM 1514 O O . VAL A 1 197 ? -14.539 1.761 21.391 1 93.94 197 VAL A O 1
ATOM 1517 N N . LEU A 1 198 ? -15.062 2.846 19.547 1 93.31 198 LEU A N 1
ATOM 1518 C CA . LEU A 1 198 ? -15.453 1.615 18.859 1 93.31 198 LEU A CA 1
ATOM 1519 C C . LEU A 1 198 ? -14.227 0.853 18.375 1 93.31 198 LEU A C 1
ATOM 1521 O O . LEU A 1 198 ? -13.211 1.459 18.031 1 93.31 198 LEU A O 1
ATOM 1525 N N . PRO A 1 199 ? -14.359 -0.45 18.25 1 91.44 199 PRO A N 1
ATOM 1526 C CA . PRO A 1 199 ? -13.219 -1.268 17.828 1 91.44 199 PRO A CA 1
ATOM 1527 C C . PRO A 1 199 ? -12.672 -0.861 16.469 1 91.44 199 PRO A C 1
ATOM 1529 O O . PRO A 1 199 ? -11.453 -0.758 16.281 1 91.44 199 PRO A O 1
ATOM 1532 N N . PRO A 1 200 ? -13.516 -0.552 15.453 1 93 200 PRO A N 1
ATOM 1533 C CA . PRO A 1 200 ? -12.961 -0.123 14.164 1 93 200 PRO A CA 1
ATOM 1534 C C . PRO A 1 200 ? -12.18 1.185 14.266 1 93 200 PRO A C 1
ATOM 1536 O O . PRO A 1 200 ? -11.219 1.391 13.523 1 93 200 PRO A O 1
ATOM 1539 N N . GLN A 1 201 ? -12.648 2.055 15.172 1 95.25 201 GLN A N 1
ATOM 1540 C CA . GLN A 1 201 ? -11.945 3.314 15.375 1 95.25 201 GLN A CA 1
ATOM 1541 C C . GLN A 1 201 ? -10.594 3.088 16.047 1 95.25 201 GLN A C 1
ATOM 1543 O O . GLN A 1 201 ? -9.609 3.758 15.727 1 95.25 201 GLN A O 1
ATOM 1548 N N . ARG A 1 202 ? -10.539 2.184 16.984 1 93.25 202 ARG A N 1
ATOM 1549 C CA . ARG A 1 202 ? -9.273 1.801 17.594 1 93.25 202 ARG A CA 1
ATOM 1550 C C . ARG A 1 202 ? -8.312 1.219 16.562 1 93.25 202 ARG A C 1
ATOM 1552 O O . ARG A 1 202 ? -7.121 1.548 16.562 1 93.25 202 ARG A O 1
ATOM 1559 N N . ARG A 1 203 ? -8.828 0.364 15.727 1 92.31 203 ARG A N 1
ATOM 1560 C CA . ARG A 1 203 ? -8.031 -0.218 14.656 1 92.31 203 ARG A CA 1
ATOM 1561 C C . ARG A 1 203 ? -7.52 0.861 13.703 1 92.31 203 ARG A C 1
ATOM 1563 O O . ARG A 1 203 ? -6.383 0.788 13.227 1 92.31 203 ARG A O 1
ATOM 1570 N N . LEU A 1 204 ? -8.375 1.793 13.461 1 95.81 204 LEU A N 1
ATOM 1571 C CA . LEU A 1 204 ? -7.965 2.904 12.609 1 95.81 204 LEU A CA 1
ATOM 1572 C C . LEU A 1 204 ? -6.777 3.648 13.211 1 95.81 204 LEU A C 1
ATOM 1574 O O . LEU A 1 204 ? -5.867 4.066 12.492 1 95.81 204 LEU A O 1
ATOM 1578 N N . ALA A 1 205 ? -6.82 3.85 14.492 1 94.75 205 ALA A N 1
ATOM 1579 C CA . ALA A 1 205 ? -5.703 4.5 15.172 1 94.75 205 ALA A CA 1
ATOM 1580 C C . ALA A 1 205 ? -4.406 3.727 14.953 1 94.75 205 ALA A C 1
ATOM 1582 O O . ALA A 1 205 ? -3.355 4.324 14.703 1 94.75 205 ALA A O 1
ATOM 1583 N N . GLU A 1 206 ? -4.504 2.451 15.039 1 91.31 206 GLU A N 1
ATOM 1584 C CA . GLU A 1 206 ? -3.348 1.594 14.805 1 91.31 206 GLU A CA 1
ATOM 1585 C C . GLU A 1 206 ? -2.861 1.706 13.367 1 91.31 206 GLU A C 1
ATOM 1587 O O . GLU A 1 206 ? -1.658 1.809 13.117 1 91.31 206 GLU A O 1
ATOM 1592 N N . ILE A 1 207 ? -3.789 1.644 12.453 1 93.69 207 ILE A N 1
ATOM 1593 C CA . ILE A 1 207 ? -3.486 1.733 11.031 1 93.69 207 ILE A CA 1
ATOM 1594 C C . ILE A 1 207 ? -2.797 3.062 10.734 1 93.69 207 ILE A C 1
ATOM 1596 O O . ILE A 1 207 ? -1.815 3.105 9.984 1 93.69 207 ILE A O 1
ATOM 1600 N N . THR A 1 208 ? -3.316 4.129 11.273 1 94.69 208 THR A N 1
ATOM 1601 C CA . THR A 1 208 ? -2.748 5.461 11.086 1 94.69 208 THR A CA 1
ATOM 1602 C C . THR A 1 208 ? -1.286 5.492 11.523 1 94.69 208 THR A C 1
ATOM 1604 O O . THR A 1 208 ? -0.435 6.043 10.828 1 94.69 208 THR A O 1
ATOM 1607 N N . GLU A 1 209 ? -1.017 4.895 12.586 1 91.06 209 GLU A N 1
ATOM 1608 C CA . GLU A 1 209 ? 0.355 4.848 13.086 1 91.06 209 GLU A CA 1
ATOM 1609 C C . GLU A 1 209 ? 1.239 3.988 12.188 1 91.06 209 GLU A C 1
ATOM 1611 O O . GLU A 1 209 ? 2.41 4.309 11.969 1 91.06 209 GLU A O 1
ATOM 1616 N N . LEU A 1 210 ? 0.702 2.896 11.727 1 90.69 210 LEU A N 1
ATOM 1617 C CA . LEU A 1 210 ? 1.447 2.027 10.82 1 90.69 210 LEU A CA 1
ATOM 1618 C C . LEU A 1 210 ? 1.839 2.771 9.547 1 90.69 210 LEU A C 1
ATOM 1620 O O . LEU A 1 210 ? 2.977 2.66 9.086 1 90.69 210 LEU A O 1
ATOM 1624 N N . ILE A 1 211 ? 0.914 3.465 8.977 1 92.69 211 ILE A N 1
ATOM 1625 C CA . ILE A 1 211 ? 1.166 4.215 7.75 1 92.69 211 ILE A CA 1
ATOM 1626 C C . ILE A 1 211 ? 2.236 5.273 8 1 92.69 211 ILE A C 1
ATOM 1628 O O . ILE A 1 211 ? 3.152 5.449 7.195 1 92.69 211 ILE A O 1
ATOM 1632 N N . HIS A 1 212 ? 2.084 5.934 9.094 1 90.88 212 HIS A N 1
ATOM 1633 C CA . HIS A 1 212 ? 3.07 6.945 9.453 1 90.88 212 HIS A CA 1
ATOM 1634 C C . HIS A 1 212 ? 4.461 6.336 9.578 1 90.88 212 HIS A C 1
ATOM 1636 O O . HIS A 1 212 ? 5.434 6.887 9.062 1 90.88 212 HIS A O 1
ATOM 1642 N N . THR A 1 213 ? 4.574 5.27 10.281 1 87.44 213 THR A N 1
ATOM 1643 C CA . THR A 1 213 ? 5.855 4.609 10.508 1 87.44 213 THR A CA 1
ATOM 1644 C C . THR A 1 213 ? 6.465 4.152 9.18 1 87.44 213 THR A C 1
ATOM 1646 O O . THR A 1 213 ? 7.676 4.273 8.977 1 87.44 213 THR A O 1
ATOM 1649 N N . ALA A 1 214 ? 5.652 3.592 8.352 1 89.31 214 ALA A N 1
ATOM 1650 C CA . ALA A 1 214 ? 6.121 3.176 7.031 1 89.31 214 ALA A CA 1
ATOM 1651 C C . ALA A 1 214 ? 6.734 4.352 6.273 1 89.31 214 ALA A C 1
ATOM 1653 O O . ALA A 1 214 ? 7.781 4.207 5.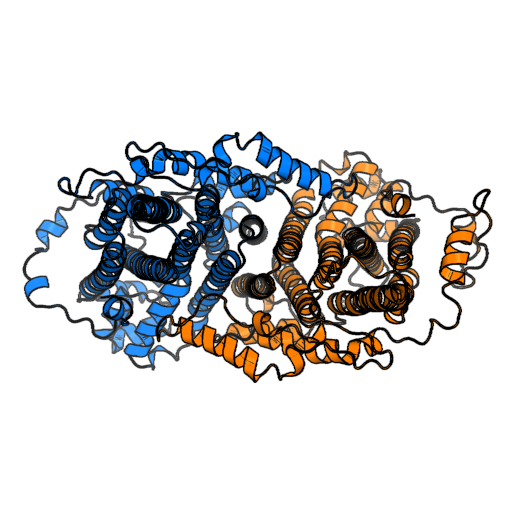633 1 89.31 214 ALA A O 1
ATOM 1654 N N . SER A 1 215 ? 6.027 5.453 6.277 1 88.56 215 SER A N 1
ATOM 1655 C CA . SER A 1 215 ? 6.512 6.641 5.582 1 88.56 215 SER A CA 1
ATOM 1656 C C . SER A 1 215 ? 7.855 7.098 6.141 1 88.56 215 SER A C 1
ATOM 1658 O O . SER A 1 215 ? 8.727 7.551 5.387 1 88.56 215 SER A O 1
ATOM 1660 N N . LEU A 1 216 ? 8.07 6.973 7.469 1 83.88 216 LEU A N 1
ATOM 1661 C CA . LEU A 1 216 ? 9.336 7.344 8.094 1 83.88 216 LEU A CA 1
ATOM 1662 C C . LEU A 1 216 ? 10.461 6.426 7.633 1 83.88 216 LEU A C 1
ATOM 1664 O O . LEU A 1 216 ? 11.57 6.891 7.355 1 83.88 216 LEU A O 1
ATOM 1668 N N . ILE A 1 217 ? 10.188 5.195 7.562 1 83.88 217 ILE A N 1
ATOM 1669 C CA . ILE A 1 217 ? 11.195 4.215 7.164 1 83.88 217 ILE A CA 1
ATOM 1670 C C . ILE A 1 217 ? 11.672 4.512 5.742 1 83.88 217 ILE A C 1
ATOM 1672 O O . ILE A 1 217 ? 12.875 4.539 5.48 1 83.88 217 ILE A O 1
ATOM 1676 N N . HIS A 1 218 ? 10.805 4.711 4.91 1 84.75 218 HIS A N 1
ATOM 1677 C CA . HIS A 1 218 ? 11.156 4.973 3.52 1 84.75 218 HIS A CA 1
ATOM 1678 C C . HIS A 1 218 ? 11.805 6.344 3.365 1 84.75 218 HIS A C 1
ATOM 1680 O O . HIS A 1 218 ? 12.734 6.512 2.574 1 84.75 218 HIS A O 1
ATOM 1686 N N . ASP A 1 219 ? 11.336 7.258 4.145 1 80.25 219 ASP A N 1
ATOM 1687 C CA . ASP A 1 219 ? 11.938 8.594 4.141 1 80.25 219 ASP A CA 1
ATOM 1688 C C . ASP A 1 219 ? 13.398 8.539 4.574 1 80.25 219 ASP A C 1
ATOM 1690 O O . ASP A 1 219 ? 14.227 9.289 4.062 1 80.25 219 ASP A O 1
ATOM 1694 N N . ASP A 1 220 ? 13.68 7.723 5.52 1 77.38 220 ASP A N 1
ATOM 1695 C CA . ASP A 1 220 ? 15.039 7.602 6.039 1 77.38 220 ASP A CA 1
ATOM 1696 C C . ASP A 1 220 ? 16 7.109 4.957 1 77.38 220 ASP A C 1
ATOM 1698 O O . ASP A 1 220 ? 17.172 7.484 4.941 1 77.38 220 ASP A O 1
ATOM 1702 N N . ILE A 1 221 ? 15.586 6.324 4.109 1 73.25 221 ILE A N 1
ATOM 1703 C CA . ILE A 1 221 ? 16.406 5.836 3.004 1 73.25 221 ILE A CA 1
ATOM 1704 C C . ILE A 1 221 ? 16.641 6.961 1.997 1 73.25 221 ILE A C 1
ATOM 1706 O O . ILE A 1 221 ? 17.766 7.18 1.553 1 73.25 221 ILE A O 1
ATOM 1710 N N . VAL A 1 222 ? 15.594 7.645 1.767 1 64.94 222 VAL A N 1
ATOM 1711 C CA . VAL A 1 222 ? 15.609 8.703 0.767 1 64.94 222 VAL A CA 1
ATOM 1712 C C . VAL A 1 222 ? 16.531 9.836 1.229 1 64.94 222 VAL A C 1
ATOM 1714 O O . VAL A 1 222 ? 17.328 10.352 0.446 1 64.94 222 VAL A O 1
ATOM 1717 N N . ASP A 1 223 ? 16.453 10.023 2.52 1 66.88 223 ASP A N 1
ATOM 1718 C CA . ASP A 1 223 ? 17.188 11.156 3.068 1 66.88 223 ASP A CA 1
ATOM 1719 C C . ASP A 1 223 ? 18.578 10.734 3.529 1 66.88 223 ASP A C 1
ATOM 1721 O O . ASP A 1 223 ? 19.391 11.578 3.936 1 66.88 223 ASP A O 1
ATOM 1725 N N . GLN A 1 224 ? 18.875 9.43 3.381 1 66.94 224 GLN A N 1
ATOM 1726 C CA . GLN A 1 224 ? 20.109 8.867 3.895 1 66.94 224 GLN A CA 1
ATOM 1727 C C . GLN A 1 224 ? 20.359 9.297 5.336 1 66.94 224 GLN A C 1
ATOM 1729 O O . GLN A 1 224 ? 21.453 9.75 5.684 1 66.94 224 GLN A O 1
ATOM 1734 N N . ALA A 1 225 ? 19.312 9.359 6.031 1 64.44 225 ALA A N 1
ATOM 1735 C CA . ALA A 1 225 ? 19.391 9.773 7.434 1 64.44 225 ALA A CA 1
ATOM 1736 C C . ALA A 1 225 ? 20.266 8.82 8.234 1 64.44 225 ALA A C 1
ATOM 1738 O O . ALA A 1 225 ? 20.188 7.602 8.07 1 64.44 225 ALA A O 1
ATOM 1739 N N . ALA A 1 226 ? 21.062 9.336 9.07 1 63.81 226 ALA A N 1
ATOM 1740 C CA . ALA A 1 226 ? 21.938 8.508 9.883 1 63.81 226 ALA A CA 1
ATOM 1741 C C . ALA A 1 226 ? 21.203 7.957 11.102 1 63.81 226 ALA A C 1
ATOM 1743 O O . ALA A 1 226 ? 21.422 6.809 11.5 1 63.81 226 ALA A O 1
ATOM 1744 N N . THR A 1 227 ? 20.281 8.883 11.664 1 63.78 227 THR A N 1
ATOM 1745 C CA . THR A 1 227 ? 19.578 8.477 12.875 1 63.78 227 THR A CA 1
ATOM 1746 C C . THR A 1 227 ? 18.078 8.75 12.758 1 63.78 227 THR A C 1
ATOM 1748 O O . THR A 1 227 ? 17.656 9.562 11.938 1 63.78 227 THR A O 1
ATOM 1751 N N . ARG A 1 228 ? 17.422 7.906 13.477 1 55.38 228 ARG A N 1
ATOM 1752 C CA . ARG A 1 228 ? 15.977 8.086 13.641 1 55.38 228 ARG A CA 1
ATOM 1753 C C . ARG A 1 228 ? 15.555 7.824 15.086 1 55.38 228 ARG A C 1
ATOM 1755 O O . ARG A 1 228 ? 15.766 6.727 15.609 1 55.38 228 ARG A O 1
ATOM 1762 N N . ARG A 1 229 ? 14.992 8.82 15.633 1 54.88 229 ARG A N 1
ATOM 1763 C CA . ARG A 1 229 ? 14.539 8.742 17.016 1 54.88 229 ARG A CA 1
ATOM 1764 C C . ARG A 1 229 ? 15.68 8.328 17.953 1 54.88 229 ARG A C 1
ATOM 1766 O O . ARG A 1 229 ? 15.508 7.449 18.797 1 54.88 229 ARG A O 1
ATOM 1773 N N . GLY A 1 230 ? 16.781 8.883 17.672 1 59.5 230 GLY A N 1
ATOM 1774 C CA . GLY A 1 230 ? 17.938 8.664 18.531 1 59.5 230 GLY A CA 1
ATOM 1775 C C . GLY A 1 230 ? 18.656 7.359 18.25 1 59.5 230 GLY A C 1
ATOM 1776 O O . GLY A 1 230 ? 19.688 7.07 18.859 1 59.5 230 GLY A O 1
ATOM 1777 N N . MET A 1 231 ? 18.078 6.578 17.328 1 65.25 231 MET A N 1
ATOM 1778 C CA . MET A 1 231 ? 18.688 5.309 16.953 1 65.25 231 MET A CA 1
ATOM 1779 C C . MET A 1 231 ? 19.156 5.336 15.492 1 65.25 231 MET A C 1
ATOM 1781 O O . MET A 1 231 ? 18.656 6.141 14.703 1 65.25 231 MET A O 1
ATOM 1785 N N . PRO A 1 232 ? 20.141 4.594 15.234 1 70.38 232 PRO A N 1
ATOM 1786 C CA . PRO A 1 232 ? 20.5 4.52 13.82 1 70.38 232 PRO A CA 1
ATOM 1787 C C . PRO A 1 232 ? 19.328 4.164 12.914 1 70.38 232 PRO A C 1
ATOM 1789 O O . PRO A 1 232 ? 18.484 3.357 13.297 1 70.38 232 PRO A O 1
ATOM 1792 N N . ALA A 1 233 ? 19.297 4.848 11.789 1 71.06 233 ALA A N 1
ATOM 1793 C CA . ALA A 1 233 ? 18.234 4.574 10.844 1 71.06 233 ALA A CA 1
ATOM 1794 C C . ALA A 1 233 ? 18.281 3.129 10.352 1 71.06 233 ALA A C 1
ATOM 1796 O O . ALA A 1 233 ? 19.344 2.506 10.352 1 71.06 233 ALA A O 1
ATOM 1797 N N . THR A 1 234 ? 17.219 2.561 9.969 1 69.94 234 THR A N 1
ATOM 1798 C CA . THR A 1 234 ? 17.047 1.153 9.617 1 69.94 234 THR A CA 1
ATOM 1799 C C . THR A 1 234 ? 18.016 0.758 8.5 1 69.94 234 THR A C 1
ATOM 1801 O O . THR A 1 234 ? 18.609 -0.318 8.547 1 69.94 234 THR A O 1
ATOM 1804 N N . HIS A 1 235 ? 18.141 1.628 7.512 1 71 235 HIS A N 1
ATOM 1805 C CA . HIS A 1 235 ? 18.969 1.274 6.375 1 71 235 HIS A CA 1
ATOM 1806 C C . HIS A 1 235 ? 20.453 1.21 6.777 1 71 235 HIS A C 1
ATOM 1808 O O . HIS A 1 235 ? 21.25 0.537 6.121 1 71 235 HIS A O 1
ATOM 1814 N N . LYS A 1 236 ? 20.781 1.889 7.863 1 71.25 236 LYS A N 1
ATOM 1815 C CA . LYS A 1 236 ? 22.156 1.84 8.375 1 71.25 236 LYS A CA 1
ATOM 1816 C C . LYS A 1 236 ? 22.391 0.555 9.164 1 71.25 236 LYS A C 1
ATOM 1818 O O . LYS A 1 236 ? 23.516 0.02 9.156 1 71.25 236 LYS A O 1
ATOM 1823 N N . VAL A 1 237 ? 21.328 0.154 9.812 1 70.06 237 VAL A N 1
ATOM 1824 C CA . VAL A 1 237 ? 21.453 -1.009 10.688 1 70.06 237 VAL A CA 1
ATOM 1825 C C . VAL A 1 237 ? 21.312 -2.289 9.867 1 70.06 237 VAL A C 1
ATOM 1827 O O . VAL A 1 237 ? 22.078 -3.238 10.039 1 70.06 237 VAL A O 1
ATOM 1830 N N . PHE A 1 238 ? 20.312 -2.254 8.961 1 72.88 238 PHE A N 1
ATOM 1831 C CA . PHE A 1 238 ? 19.969 -3.502 8.289 1 72.88 238 PHE A CA 1
ATOM 1832 C C . PHE A 1 238 ? 20.281 -3.434 6.805 1 72.88 238 PHE A C 1
ATOM 1834 O O . PHE A 1 238 ? 20.297 -4.457 6.117 1 72.88 238 PHE A O 1
ATOM 1841 N N . GLY A 1 239 ? 20.562 -2.229 6.328 1 75.69 239 GLY A N 1
ATOM 1842 C CA . GLY A 1 239 ? 20.812 -2.064 4.902 1 75.69 239 GLY A CA 1
ATOM 1843 C C . GLY A 1 239 ? 19.609 -1.503 4.156 1 75.69 239 GLY A C 1
ATOM 1844 O O . GLY A 1 239 ? 18.484 -1.539 4.656 1 75.69 239 GLY A O 1
ATOM 1845 N N . ASN A 1 240 ? 19.859 -0.932 3.012 1 75.38 240 ASN A N 1
ATOM 1846 C CA . ASN A 1 240 ? 18.828 -0.281 2.199 1 75.38 240 ASN A CA 1
ATOM 1847 C C . ASN A 1 240 ? 17.734 -1.262 1.78 1 75.38 240 ASN A C 1
ATOM 1849 O O . ASN A 1 240 ? 16.562 -0.928 1.812 1 75.38 240 ASN A O 1
ATOM 1853 N N . LYS A 1 241 ? 18.188 -2.439 1.53 1 75.06 241 LYS A N 1
ATOM 1854 C CA . LYS A 1 241 ? 17.234 -3.455 1.073 1 75.06 241 LYS A CA 1
ATOM 1855 C C . LYS A 1 241 ? 16.219 -3.777 2.154 1 75.06 241 LYS A C 1
ATOM 1857 O O . LYS A 1 241 ? 15.008 -3.775 1.892 1 75.06 241 LYS A O 1
ATOM 1862 N N . MET A 1 242 ? 16.719 -3.945 3.242 1 76.94 242 MET A N 1
ATOM 1863 C CA . MET A 1 242 ? 15.875 -4.312 4.371 1 76.94 242 MET A CA 1
ATOM 1864 C C . MET A 1 242 ? 14.945 -3.164 4.75 1 76.94 242 MET A C 1
ATOM 1866 O O . MET A 1 242 ? 13.797 -3.387 5.125 1 76.94 242 MET A O 1
ATOM 1870 N N . ALA A 1 243 ? 15.414 -2.01 4.637 1 80.12 243 ALA A N 1
ATOM 1871 C CA . ALA A 1 243 ? 14.602 -0.844 4.988 1 80.12 243 ALA A CA 1
ATOM 1872 C C . ALA A 1 243 ? 13.438 -0.666 4.02 1 80.12 243 ALA A C 1
ATOM 1874 O O . ALA A 1 243 ? 12.32 -0.351 4.43 1 80.12 243 ALA A O 1
ATOM 1875 N N . VAL A 1 244 ? 13.773 -0.828 2.736 1 82.56 244 VAL A N 1
ATOM 1876 C CA . VAL A 1 244 ? 12.719 -0.729 1.732 1 82.56 244 VAL A CA 1
ATOM 1877 C C . VAL A 1 244 ? 11.641 -1.776 2.008 1 82.56 244 VAL A C 1
ATOM 1879 O O . VAL A 1 244 ? 10.445 -1.464 2.014 1 82.56 244 VAL A O 1
ATOM 1882 N N . LEU A 1 245 ? 12.023 -2.961 2.309 1 82.94 245 LEU A N 1
ATOM 1883 C CA . LEU A 1 245 ? 11.102 -4.062 2.553 1 82.94 245 LEU A CA 1
ATOM 1884 C C . LEU A 1 245 ? 10.312 -3.842 3.842 1 82.94 245 LEU A C 1
ATOM 1886 O O . LEU A 1 245 ? 9.141 -4.207 3.93 1 82.94 245 LEU A O 1
ATOM 1890 N N . ALA A 1 246 ? 11 -3.33 4.77 1 83.81 246 ALA A N 1
ATOM 1891 C CA . ALA A 1 246 ? 10.32 -3.055 6.035 1 83.81 246 ALA A CA 1
ATOM 1892 C C . ALA A 1 246 ? 9.188 -2.055 5.844 1 83.81 246 ALA A C 1
ATOM 1894 O O . ALA A 1 246 ? 8.086 -2.248 6.363 1 83.81 246 ALA A O 1
ATOM 1895 N N . GLY A 1 247 ? 9.445 -0.952 5.184 1 87.75 247 GLY A N 1
ATOM 1896 C CA . GLY A 1 247 ? 8.391 0.001 4.871 1 87.75 247 GLY A CA 1
ATOM 1897 C C . GLY A 1 247 ? 7.23 -0.62 4.125 1 87.75 247 GLY A C 1
ATOM 1898 O O . GLY A 1 247 ? 6.07 -0.368 4.449 1 87.75 247 GLY A O 1
ATOM 1899 N N . ASP A 1 248 ? 7.566 -1.41 3.162 1 88.06 248 ASP A N 1
ATOM 1900 C CA . ASP A 1 248 ? 6.539 -2.107 2.396 1 88.06 248 ASP A CA 1
ATOM 1901 C C . ASP A 1 248 ? 5.715 -3.027 3.295 1 88.06 248 ASP A C 1
ATOM 1903 O O . ASP A 1 248 ? 4.508 -3.174 3.102 1 88.06 248 ASP A O 1
ATOM 1907 N N . PHE A 1 249 ? 6.402 -3.625 4.172 1 85.94 249 PHE A N 1
ATOM 1908 C CA . PHE A 1 249 ? 5.734 -4.543 5.09 1 85.94 249 PHE A CA 1
ATOM 1909 C C . PHE A 1 249 ? 4.723 -3.801 5.957 1 85.94 249 PHE A C 1
ATOM 1911 O O . PHE A 1 249 ? 3.59 -4.254 6.121 1 85.94 249 PHE A O 1
ATOM 1918 N N . PHE A 1 250 ? 5.152 -2.764 6.527 1 88.62 250 PHE A N 1
ATOM 1919 C CA . PHE A 1 250 ? 4.258 -1.949 7.344 1 88.62 250 PHE A CA 1
ATOM 1920 C C . PHE A 1 250 ? 3.064 -1.475 6.523 1 88.62 250 PHE A C 1
ATOM 1922 O O . PHE A 1 250 ? 1.927 -1.518 6.996 1 88.62 250 PHE A O 1
ATOM 1929 N N . LEU A 1 251 ? 3.299 -1.031 5.32 1 89.44 251 LEU A N 1
ATOM 1930 C CA . LEU A 1 251 ? 2.232 -0.544 4.449 1 89.44 251 LEU A CA 1
ATOM 1931 C C . LEU A 1 251 ? 1.278 -1.673 4.078 1 89.44 251 LEU A C 1
ATOM 1933 O O . LEU A 1 251 ? 0.063 -1.471 4.02 1 89.44 251 LEU A O 1
ATOM 1937 N N . ALA A 1 252 ? 1.855 -2.789 3.805 1 86.88 252 ALA A N 1
ATOM 1938 C CA . ALA A 1 252 ? 1.034 -3.943 3.447 1 86.88 252 ALA A CA 1
ATOM 1939 C C . ALA A 1 252 ? 0.118 -4.34 4.602 1 86.88 252 ALA A C 1
ATOM 1941 O O . ALA A 1 252 ? -1.062 -4.633 4.391 1 86.88 252 ALA A O 1
ATOM 1942 N N . ARG A 1 253 ? 0.648 -4.383 5.723 1 86.56 253 ARG A N 1
ATOM 1943 C CA . ARG A 1 253 ? -0.141 -4.734 6.898 1 86.56 253 ARG A CA 1
ATOM 1944 C C . ARG A 1 253 ? -1.225 -3.693 7.164 1 86.56 253 ARG A C 1
ATOM 1946 O O . ARG A 1 253 ? -2.342 -4.039 7.555 1 86.56 253 ARG A O 1
ATOM 1953 N N . ALA A 1 254 ? -0.827 -2.453 7.066 1 90.38 254 ALA A N 1
ATOM 1954 C CA . ALA A 1 254 ? -1.819 -1.39 7.199 1 90.38 254 ALA A CA 1
ATOM 1955 C C . ALA A 1 254 ? -2.951 -1.566 6.191 1 90.38 254 ALA A C 1
ATOM 1957 O O . ALA A 1 254 ? -4.125 -1.441 6.539 1 90.38 254 ALA A O 1
ATOM 1958 N N . SER A 1 255 ? -2.578 -1.847 4.973 1 88.31 255 SER A N 1
ATOM 1959 C CA . SER A 1 255 ? -3.561 -2.02 3.906 1 88.31 255 SER A CA 1
ATOM 1960 C C . SER A 1 255 ? -4.477 -3.207 4.184 1 88.31 255 SER A C 1
ATOM 1962 O O . SER A 1 255 ? -5.68 -3.141 3.938 1 88.31 255 SER A O 1
ATOM 1964 N N . MET A 1 256 ? -3.891 -4.285 4.684 1 84.75 256 MET A N 1
ATOM 1965 C CA . MET A 1 256 ? -4.68 -5.465 5.031 1 84.75 256 MET A CA 1
ATOM 1966 C C . MET A 1 256 ? -5.672 -5.145 6.145 1 84.75 256 MET A C 1
ATOM 1968 O O . MET A 1 256 ? -6.844 -5.508 6.062 1 84.75 256 MET A O 1
ATOM 1972 N N . SER A 1 257 ? -5.199 -4.523 7.141 1 87.31 257 SER A N 1
ATOM 1973 C CA . SER A 1 257 ? -6.062 -4.148 8.258 1 87.31 257 SER A CA 1
ATOM 1974 C C . SER A 1 257 ? -7.16 -3.188 7.809 1 87.31 257 SER A C 1
ATOM 1976 O O . SER A 1 257 ? -8.289 -3.264 8.289 1 87.31 257 SER A O 1
ATOM 1978 N N . LEU A 1 258 ? -6.828 -2.277 6.945 1 90.12 258 LEU A N 1
ATOM 1979 C CA . LEU A 1 258 ? -7.781 -1.317 6.398 1 90.12 258 LEU A CA 1
ATOM 1980 C C . LEU A 1 258 ? -8.875 -2.027 5.602 1 90.12 258 LEU A C 1
ATOM 1982 O O . LEU A 1 258 ? -10.055 -1.71 5.746 1 90.12 258 LEU A O 1
ATOM 1986 N N . ALA A 1 259 ? -8.445 -2.918 4.781 1 85.94 259 ALA A N 1
ATOM 1987 C CA . ALA A 1 259 ? -9.398 -3.688 3.979 1 85.94 259 ALA A CA 1
ATOM 1988 C C . ALA A 1 259 ? -10.391 -4.43 4.867 1 85.94 259 ALA A C 1
ATOM 1990 O O . ALA A 1 259 ? -11.578 -4.523 4.543 1 85.94 259 ALA A O 1
ATOM 1991 N N . ARG A 1 260 ? -9.977 -4.883 5.957 1 84.56 260 ARG A N 1
ATOM 1992 C CA . ARG A 1 260 ? -10.781 -5.715 6.84 1 84.56 260 ARG A CA 1
ATOM 1993 C C . ARG A 1 260 ? -11.789 -4.871 7.621 1 84.56 260 ARG A C 1
ATOM 1995 O O . ARG A 1 260 ? -12.719 -5.406 8.227 1 84.56 260 ARG A O 1
ATOM 2002 N N . LEU A 1 261 ? -11.609 -3.578 7.598 1 88.12 261 LEU A N 1
ATOM 2003 C CA . LEU A 1 261 ? -12.641 -2.719 8.172 1 88.12 261 LEU A CA 1
ATOM 2004 C C . LEU A 1 261 ? -13.906 -2.752 7.328 1 88.12 261 LEU A C 1
ATOM 2006 O O . LEU A 1 261 ? -14.977 -2.338 7.789 1 88.12 261 LEU A O 1
ATOM 2010 N N . ARG A 1 262 ? -13.805 -3.137 6.113 1 87.38 262 ARG A N 1
ATOM 2011 C CA . ARG A 1 262 ? -14.922 -3.391 5.211 1 87.38 262 ARG A CA 1
ATOM 2012 C C . ARG A 1 262 ? -15.766 -2.137 5.016 1 87.38 262 ARG A C 1
ATOM 2014 O O . ARG A 1 262 ? -17 -2.201 5.02 1 87.38 262 ARG A O 1
ATOM 2021 N N . ASN A 1 263 ? -15.195 -0.99 5.078 1 89.62 263 ASN A N 1
ATOM 2022 C CA . ASN A 1 263 ? -15.805 0.299 4.762 1 89.62 263 ASN A CA 1
ATOM 2023 C C . ASN A 1 263 ? -15.125 0.958 3.564 1 89.62 263 ASN A C 1
ATOM 2025 O O . ASN A 1 263 ? -14.055 1.549 3.701 1 89.62 263 ASN A O 1
ATOM 2029 N N . PRO A 1 264 ? -15.727 0.872 2.426 1 86.19 264 PRO A N 1
ATOM 2030 C CA . PRO A 1 264 ? -15.094 1.347 1.194 1 86.19 264 PRO A CA 1
ATOM 2031 C C . PRO A 1 264 ? -14.68 2.816 1.269 1 86.19 264 PRO A C 1
ATOM 2033 O O . PRO A 1 264 ? -13.664 3.205 0.693 1 86.19 264 PRO A O 1
ATOM 2036 N N . GLU A 1 265 ? -15.461 3.625 1.942 1 88.19 265 GLU A N 1
ATOM 2037 C CA . GLU A 1 265 ? -15.125 5.039 2.064 1 88.19 265 GLU A CA 1
ATOM 2038 C C . GLU A 1 265 ? -13.836 5.234 2.863 1 88.19 265 GLU A C 1
ATOM 2040 O O . GLU A 1 265 ? -12.961 6.008 2.467 1 88.19 265 GLU A O 1
ATOM 2045 N N . VAL A 1 266 ? -13.719 4.508 3.957 1 93 266 VAL A N 1
ATOM 2046 C CA . VAL A 1 266 ? -12.547 4.621 4.824 1 93 266 VAL A CA 1
ATOM 2047 C C . VAL A 1 266 ? -11.32 4.082 4.102 1 93 266 VAL A C 1
ATOM 2049 O O . VAL A 1 266 ? -10.234 4.676 4.18 1 93 266 VAL A O 1
ATOM 2052 N N . VAL A 1 267 ? -11.5 3.021 3.367 1 90.56 267 VAL A N 1
ATOM 2053 C CA . VAL A 1 267 ? -10.391 2.436 2.617 1 90.56 267 VAL A CA 1
ATOM 2054 C C . VAL A 1 267 ? -9.906 3.424 1.561 1 90.56 267 VAL A C 1
ATOM 2056 O O . VAL A 1 267 ? -8.695 3.615 1.394 1 90.56 267 VAL A O 1
ATOM 2059 N N . GLU A 1 268 ? -10.766 4.016 0.882 1 88.38 268 GLU A N 1
ATOM 2060 C CA . GLU A 1 268 ? -10.391 4.988 -0.138 1 88.38 268 GLU A CA 1
ATOM 2061 C C . GLU A 1 268 ? -9.664 6.184 0.478 1 88.38 268 GLU A C 1
ATOM 2063 O O . GLU A 1 268 ? -8.703 6.691 -0.095 1 88.38 268 GLU A O 1
ATOM 2068 N N . LEU A 1 269 ? -10.148 6.645 1.622 1 91.06 269 LEU A N 1
ATOM 2069 C CA . LEU A 1 269 ? -9.523 7.777 2.301 1 91.06 269 LEU A CA 1
ATOM 2070 C C . LEU A 1 269 ? -8.062 7.48 2.627 1 91.06 269 LEU A C 1
ATOM 2072 O O . LEU A 1 269 ? -7.18 8.289 2.33 1 91.06 269 LEU A O 1
ATOM 2076 N N . LEU A 1 270 ? -7.863 6.336 3.152 1 91 270 LEU A N 1
ATOM 2077 C CA . LEU A 1 270 ? -6.504 6.043 3.594 1 91 270 LEU A CA 1
ATOM 2078 C C . LEU A 1 270 ? -5.617 5.664 2.412 1 91 270 LEU A C 1
ATOM 2080 O O . LEU A 1 270 ? -4.406 5.895 2.441 1 91 270 LEU A O 1
ATOM 2084 N N . ALA A 1 271 ? -6.211 5.102 1.398 1 87.69 271 ALA A N 1
ATOM 2085 C CA . ALA A 1 271 ? -5.453 4.934 0.16 1 87.69 271 ALA A CA 1
ATOM 2086 C C . ALA A 1 271 ? -5.008 6.281 -0.399 1 87.69 271 ALA A C 1
ATOM 2088 O O . ALA A 1 271 ? -3.896 6.402 -0.921 1 87.69 271 ALA A O 1
ATOM 2089 N N . THR A 1 272 ? -5.816 7.238 -0.261 1 88.19 272 THR A N 1
ATOM 2090 C CA . THR A 1 272 ? -5.484 8.594 -0.692 1 88.19 272 THR A CA 1
ATOM 2091 C C . THR A 1 272 ? -4.305 9.141 0.109 1 88.19 272 THR A C 1
ATOM 2093 O O . THR A 1 272 ? -3.449 9.836 -0.438 1 88.19 272 THR A O 1
ATOM 2096 N N . VAL A 1 273 ? -4.324 8.852 1.345 1 92.81 273 VAL A N 1
ATOM 2097 C CA . VAL A 1 273 ? -3.236 9.312 2.203 1 92.81 273 VAL A CA 1
ATOM 2098 C C . VAL A 1 273 ? -1.906 8.766 1.692 1 92.81 273 VAL A C 1
ATOM 2100 O O . VAL A 1 273 ? -0.913 9.492 1.624 1 92.81 273 VAL A O 1
ATOM 2103 N N . ILE A 1 274 ? -1.905 7.488 1.393 1 88.44 274 ILE A N 1
ATOM 2104 C CA . ILE A 1 274 ? -0.678 6.867 0.907 1 88.44 274 ILE A CA 1
ATOM 2105 C C . ILE A 1 274 ? -0.232 7.551 -0.385 1 88.44 274 ILE A C 1
ATOM 2107 O O . ILE A 1 274 ? 0.954 7.836 -0.564 1 88.44 274 ILE A O 1
ATOM 2111 N N . MET A 1 275 ? -1.133 7.836 -1.231 1 86.12 275 MET A N 1
ATOM 2112 C CA . MET A 1 275 ? -0.842 8.547 -2.471 1 86.12 275 MET A CA 1
ATOM 2113 C C . MET A 1 275 ? -0.288 9.938 -2.18 1 86.12 275 MET A C 1
ATOM 2115 O O . MET A 1 275 ? 0.661 10.383 -2.828 1 86.12 275 MET A O 1
ATOM 2119 N N . ASP A 1 276 ? -0.93 10.594 -1.254 1 89.69 276 ASP A N 1
ATOM 2120 C CA . ASP A 1 276 ? -0.496 11.938 -0.875 1 89.69 276 ASP A CA 1
ATOM 2121 C C . ASP A 1 276 ? 0.939 11.922 -0.355 1 89.69 276 ASP A C 1
ATOM 2123 O O . ASP A 1 276 ? 1.743 12.789 -0.713 1 89.69 276 ASP A O 1
ATOM 2127 N N . LEU A 1 277 ? 1.216 10.969 0.468 1 89.56 277 LEU A N 1
ATOM 2128 C CA . LEU A 1 277 ? 2.553 10.859 1.042 1 89.56 277 LEU A CA 1
ATOM 2129 C C . LEU A 1 277 ? 3.604 10.703 -0.053 1 89.56 277 LEU A C 1
ATOM 2131 O O . LEU A 1 277 ? 4.645 11.367 -0.019 1 89.56 277 LEU A O 1
ATOM 2135 N N . VAL A 1 278 ? 3.332 9.914 -1.026 1 85.31 278 VAL A N 1
ATOM 2136 C CA . VAL A 1 278 ? 4.262 9.664 -2.123 1 85.31 278 VAL A CA 1
ATOM 2137 C C . VAL A 1 278 ? 4.406 10.93 -2.973 1 85.31 278 VAL A C 1
ATOM 2139 O O . VAL A 1 278 ? 5.52 11.328 -3.32 1 85.31 278 VAL A O 1
ATOM 2142 N N . GLU A 1 279 ? 3.318 11.5 -3.227 1 84.06 279 GLU A N 1
ATOM 2143 C CA . GLU A 1 279 ? 3.34 12.727 -4.02 1 84.06 279 GLU A CA 1
ATOM 2144 C C . GLU A 1 279 ? 4.09 13.844 -3.291 1 84.06 279 GLU A C 1
ATOM 2146 O O . GLU A 1 279 ? 4.801 14.633 -3.918 1 84.06 279 GLU A O 1
ATOM 2151 N N . GLY A 1 280 ? 3.818 13.938 -2.029 1 87.69 280 GLY A N 1
ATOM 2152 C CA . GLY A 1 280 ? 4.531 14.922 -1.235 1 87.69 280 GLY A CA 1
ATOM 2153 C C . GLY A 1 280 ? 6.039 14.75 -1.276 1 87.69 280 GLY A C 1
ATOM 2154 O O . GLY A 1 280 ? 6.781 15.727 -1.365 1 87.69 280 GLY A O 1
ATOM 2155 N N . GLU A 1 281 ? 6.512 13.523 -1.229 1 84.38 281 GLU A N 1
ATOM 2156 C CA . GLU A 1 281 ? 7.945 13.25 -1.289 1 84.38 281 GLU A CA 1
ATOM 2157 C C . GLU A 1 281 ? 8.516 13.625 -2.652 1 84.38 281 GLU A C 1
ATOM 2159 O O . GLU A 1 281 ? 9.641 14.125 -2.742 1 84.38 281 GLU A O 1
ATOM 2164 N N . PHE A 1 282 ? 7.766 13.383 -3.66 1 78.25 282 PHE A N 1
ATOM 2165 C CA . PHE A 1 282 ? 8.211 13.75 -5.004 1 78.25 282 PHE A CA 1
ATOM 2166 C C . PHE A 1 282 ? 8.305 15.266 -5.148 1 78.25 282 PHE A C 1
ATOM 2168 O O . PHE A 1 282 ? 9.211 15.773 -5.809 1 78.25 282 PHE A O 1
ATOM 2175 N N . LYS A 1 283 ? 7.336 15.898 -4.637 1 81.5 283 LYS A N 1
ATOM 2176 C CA . LYS A 1 283 ? 7.352 17.359 -4.684 1 81.5 283 LYS A CA 1
ATOM 2177 C C . LYS A 1 283 ? 8.57 17.922 -3.957 1 81.5 283 LYS A C 1
ATOM 2179 O O . LYS A 1 283 ? 9.102 18.953 -4.34 1 81.5 283 LYS A O 1
ATOM 2184 N N . GLN A 1 284 ? 8.922 17.234 -2.936 1 81.19 284 GLN A N 1
ATOM 2185 C CA . GLN A 1 284 ? 10.086 17.688 -2.174 1 81.19 284 GLN A CA 1
ATOM 2186 C C . GLN A 1 284 ? 11.375 17.453 -2.957 1 81.19 284 GLN A C 1
ATOM 2188 O O . GLN A 1 284 ? 12.297 18.281 -2.898 1 81.19 284 GLN A O 1
ATOM 2193 N N . LEU A 1 285 ? 11.438 16.344 -3.686 1 73.19 285 LEU A N 1
ATOM 2194 C CA . LEU A 1 285 ? 12.633 16.031 -4.465 1 73.19 285 LEU A CA 1
ATOM 2195 C C . LEU A 1 285 ? 12.719 16.891 -5.715 1 73.19 285 LEU A C 1
ATOM 2197 O O . LEU A 1 285 ? 13.812 17.203 -6.191 1 73.19 285 LEU A O 1
ATOM 2201 N N . GLY A 1 286 ? 11.578 17.078 -6.48 1 62.47 286 GLY A N 1
ATOM 2202 C CA . GLY A 1 286 ? 11.531 17.828 -7.73 1 62.47 286 GLY A CA 1
ATOM 2203 C C . GLY A 1 286 ? 11.898 19.281 -7.57 1 62.47 286 GLY A C 1
ATOM 2204 O O . GLY A 1 286 ? 12.195 19.969 -8.555 1 62.47 286 GLY A O 1
ATOM 2205 N N . ASN A 1 287 ? 11.602 19.922 -6.477 1 55.09 287 ASN A N 1
ATOM 2206 C CA . ASN A 1 287 ? 11.961 21.328 -6.293 1 55.09 287 ASN A CA 1
ATOM 2207 C C . ASN A 1 287 ? 13.453 21.562 -6.516 1 55.09 287 ASN A C 1
ATOM 2209 O O . ASN A 1 287 ? 13.953 22.656 -6.281 1 55.09 287 ASN A O 1
ATOM 2213 N N . SER A 1 288 ? 14.102 20.516 -6.809 1 46.78 288 SER A N 1
ATOM 2214 C CA . SER A 1 288 ? 15.531 20.75 -7.02 1 46.78 288 SER A CA 1
ATOM 2215 C C . SER A 1 288 ? 15.781 21.562 -8.281 1 46.78 288 SER A C 1
ATOM 2217 O O . SER A 1 288 ? 16.891 22.031 -8.516 1 46.78 288 SER A O 1
ATOM 2219 N N . GLY A 1 289 ? 14.75 21.594 -9.141 1 41.81 289 GLY A N 1
ATOM 2220 C CA . GLY A 1 289 ? 15.156 22.438 -10.258 1 41.81 289 GLY A CA 1
ATOM 2221 C C . GLY A 1 289 ? 14.875 23.906 -10.031 1 41.81 289 GLY A C 1
ATOM 2222 O O . GLY A 1 289 ? 14.07 24.266 -9.164 1 41.81 289 GLY A O 1
ATOM 2223 N N . SER A 1 290 ? 15.781 24.797 -10.445 1 43.16 290 SER A N 1
ATOM 2224 C CA . SER A 1 290 ? 16.062 26.234 -10.406 1 43.16 290 SER A CA 1
ATOM 2225 C C . SER A 1 290 ? 14.781 27.047 -10.539 1 43.16 290 SER A C 1
ATOM 2227 O O . SER A 1 290 ? 14.781 28.25 -10.273 1 43.16 290 SER A O 1
ATOM 2229 N N . SER A 1 291 ? 13.57 26.578 -11.102 1 49 291 SER A N 1
ATOM 2230 C CA . SER A 1 291 ? 12.688 27.516 -11.781 1 49 291 SER A CA 1
ATOM 2231 C C . SER A 1 291 ? 11.586 28.016 -10.844 1 49 291 SER A C 1
ATOM 2233 O O . SER A 1 291 ? 10.828 28.922 -11.195 1 49 291 SER A O 1
ATOM 2235 N N . LYS A 1 292 ? 11.406 27.453 -9.578 1 54.69 292 LYS A N 1
ATOM 2236 C CA . LYS A 1 292 ? 10.141 27.844 -8.961 1 54.69 292 LYS A CA 1
ATOM 2237 C C . LYS A 1 292 ? 10.289 29.172 -8.219 1 54.69 292 LYS A C 1
ATOM 2239 O O . LYS A 1 292 ? 9.297 29.875 -7.988 1 54.69 292 LYS A O 1
ATOM 2244 N N . PHE A 1 293 ? 11.461 29.453 -7.852 1 52.75 293 PHE A N 1
ATOM 2245 C CA . PHE A 1 293 ? 11.594 30.703 -7.105 1 52.75 293 PHE A CA 1
ATOM 2246 C C . PHE A 1 293 ? 11.555 31.891 -8.039 1 52.75 293 PHE A C 1
ATOM 2248 O O . PHE A 1 293 ? 11.711 33.031 -7.605 1 52.75 293 PHE A O 1
ATOM 2255 N N . ASN A 1 294 ? 11.383 31.5 -9.312 1 55.97 294 ASN A N 1
ATOM 2256 C CA . ASN A 1 294 ? 11.07 32.562 -10.258 1 55.97 294 ASN A CA 1
ATOM 2257 C C . ASN A 1 294 ? 9.578 32.844 -10.312 1 55.97 294 ASN A C 1
ATOM 2259 O O . ASN A 1 294 ? 9.141 33.781 -10.984 1 55.97 294 ASN A O 1
ATOM 2263 N N . GLU A 1 295 ? 8.961 32.125 -9.406 1 66.12 295 GLU A N 1
ATOM 2264 C CA . GLU A 1 295 ? 7.516 32.312 -9.359 1 66.12 295 GLU A CA 1
ATOM 2265 C C . GLU A 1 295 ? 7.129 33.312 -8.273 1 66.12 295 GLU A C 1
ATOM 2267 O O . GLU A 1 295 ? 7.996 33.844 -7.574 1 66.12 295 GLU A O 1
ATOM 2272 N N . SER A 1 296 ? 5.84 33.719 -8.289 1 77.88 296 SER A N 1
ATOM 2273 C CA . SER A 1 296 ? 5.312 34.656 -7.305 1 77.88 296 SER A CA 1
ATOM 2274 C C . SER A 1 296 ? 5.449 34.125 -5.887 1 77.88 296 SER A C 1
ATOM 2276 O O . SER A 1 296 ? 5.559 32.906 -5.699 1 77.88 296 SER A O 1
ATOM 2278 N N . GLU A 1 297 ? 5.691 35 -4.977 1 77.81 297 GLU A N 1
ATOM 2279 C CA . GLU A 1 297 ? 5.742 34.625 -3.57 1 77.81 297 GLU A CA 1
ATOM 2280 C C . GLU A 1 297 ? 4.566 33.719 -3.203 1 77.81 297 GLU A C 1
ATOM 2282 O O . GLU A 1 297 ? 4.727 32.75 -2.469 1 77.81 297 GLU A O 1
ATOM 2287 N N . LEU A 1 298 ? 3.473 34.094 -3.754 1 75.62 298 LEU A N 1
ATOM 2288 C CA . LEU A 1 298 ? 2.264 33.344 -3.488 1 75.62 298 LEU A CA 1
ATOM 2289 C C . LEU A 1 298 ? 2.426 31.891 -3.947 1 75.62 298 LEU A C 1
ATOM 2291 O O . LEU A 1 298 ? 2.039 30.953 -3.238 1 75.62 298 LEU A O 1
ATOM 2295 N N . ASP A 1 299 ? 3.062 31.75 -5 1 81.75 299 ASP A N 1
ATOM 2296 C CA . ASP A 1 299 ? 3.227 30.406 -5.559 1 81.75 299 ASP A CA 1
ATOM 2297 C C . ASP A 1 299 ? 4.203 29.578 -4.727 1 81.75 299 ASP A C 1
ATOM 2299 O O . ASP A 1 299 ? 4 28.375 -4.539 1 81.75 299 ASP A O 1
ATOM 2303 N N . VAL A 1 300 ? 5.152 30.281 -4.242 1 86.94 300 VAL A N 1
ATOM 2304 C CA . VAL A 1 300 ? 6.18 29.594 -3.469 1 86.94 300 VAL A CA 1
ATOM 2305 C C . VAL A 1 300 ? 5.594 29.109 -2.145 1 86.94 300 VAL A C 1
ATOM 2307 O O . VAL A 1 300 ? 5.816 27.953 -1.743 1 86.94 300 VAL A O 1
ATOM 2310 N N . PHE A 1 301 ? 4.863 29.953 -1.478 1 91.88 301 PHE A N 1
ATOM 2311 C CA . PHE A 1 301 ? 4.27 29.578 -0.198 1 91.88 301 PHE A CA 1
ATOM 2312 C C . PHE A 1 301 ? 3.182 28.531 -0.39 1 91.88 301 PHE A C 1
ATOM 2314 O O . PHE A 1 301 ? 3.039 27.625 0.429 1 91.88 301 PHE A O 1
ATOM 2321 N N . ASN A 1 302 ? 2.428 28.656 -1.444 1 90 302 ASN A N 1
ATOM 2322 C CA . ASN A 1 302 ? 1.406 27.656 -1.744 1 90 302 ASN A CA 1
ATOM 2323 C C . ASN A 1 302 ? 2.021 26.281 -1.988 1 90 302 ASN A C 1
ATOM 2325 O O . ASN A 1 302 ? 1.459 25.266 -1.582 1 90 302 ASN A O 1
ATOM 2329 N N . TYR A 1 303 ? 3.076 26.359 -2.668 1 87.75 303 TYR A N 1
ATOM 2330 C CA . TYR A 1 303 ? 3.777 25.094 -2.92 1 87.75 303 TYR A CA 1
ATOM 2331 C C . TYR A 1 303 ? 4.234 24.453 -1.616 1 87.75 303 TYR A C 1
ATOM 2333 O O . TYR A 1 303 ? 4.082 23.25 -1.427 1 87.75 303 TYR A O 1
ATOM 2341 N N . TYR A 1 304 ? 4.762 25.297 -0.769 1 92.06 304 TYR A N 1
ATOM 2342 C CA . TYR A 1 304 ? 5.211 24.812 0.534 1 92.06 304 TYR A CA 1
ATOM 2343 C C . TYR A 1 304 ? 4.051 24.234 1.334 1 92.06 304 TYR A C 1
ATOM 2345 O O . TYR A 1 304 ? 4.168 23.156 1.926 1 92.06 304 TYR A O 1
ATOM 2353 N N . LEU A 1 305 ? 2.984 24.906 1.309 1 94.12 305 LEU A N 1
ATOM 2354 C CA . LEU A 1 305 ? 1.826 24.469 2.08 1 94.12 305 LEU A CA 1
ATOM 2355 C C . LEU A 1 305 ? 1.238 23.188 1.496 1 94.12 305 LEU A C 1
ATOM 2357 O O . LEU A 1 305 ? 0.762 22.328 2.238 1 94.12 305 LEU A O 1
ATOM 2361 N N . GLN A 1 306 ? 1.254 23.062 0.224 1 91 306 GLN A N 1
ATOM 2362 C CA . GLN A 1 306 ? 0.777 21.844 -0.421 1 91 306 GLN A CA 1
ATOM 2363 C C . GLN A 1 306 ? 1.649 20.656 -0.051 1 91 306 GLN A C 1
ATOM 2365 O O . GLN A 1 306 ? 1.137 19.578 0.247 1 91 306 GLN A O 1
ATOM 2370 N N . LYS A 1 307 ? 2.887 20.859 -0.128 1 90.75 307 LYS A N 1
ATOM 2371 C CA . LYS A 1 307 ? 3.822 19.812 0.284 1 90.75 307 LYS A CA 1
ATOM 2372 C C . LYS A 1 307 ? 3.58 19.406 1.732 1 90.75 307 LYS A C 1
ATOM 2374 O O . LYS A 1 307 ? 3.588 18.219 2.053 1 90.75 307 LYS A O 1
ATOM 2379 N N . THR A 1 308 ? 3.391 20.422 2.566 1 93.94 308 THR A N 1
ATOM 2380 C CA . THR A 1 308 ? 3.129 20.188 3.982 1 93.94 308 THR A CA 1
ATOM 2381 C C . THR A 1 308 ? 1.849 19.391 4.172 1 93.94 308 THR A C 1
ATOM 2383 O O . THR A 1 308 ? 1.799 18.484 5.008 1 93.94 308 THR A O 1
ATOM 2386 N N . TYR A 1 309 ? 0.9 19.734 3.387 1 94.44 309 TYR A N 1
ATOM 2387 C CA . TYR A 1 309 ? -0.341 18.969 3.451 1 94.44 309 TYR A CA 1
ATOM 2388 C C . TYR A 1 309 ? -0.11 17.516 3.053 1 94.44 309 TYR A C 1
ATOM 2390 O O . TYR A 1 309 ? -0.523 16.594 3.764 1 94.44 309 TYR A O 1
ATOM 2398 N N . LEU A 1 310 ? 0.523 17.328 1.97 1 92.19 310 LEU A N 1
ATOM 2399 C CA . LEU A 1 310 ? 0.703 15.992 1.411 1 92.19 310 LEU A CA 1
ATOM 2400 C C . LEU A 1 310 ? 1.558 15.133 2.332 1 92.19 310 LEU A C 1
ATOM 2402 O O . LEU A 1 310 ? 1.237 13.961 2.568 1 92.19 310 LEU A O 1
ATOM 2406 N N . LYS A 1 311 ? 2.557 15.641 2.914 1 91.31 311 LYS A N 1
ATOM 2407 C CA . LYS A 1 311 ? 3.547 14.867 3.656 1 91.31 311 LYS A CA 1
ATOM 2408 C C . LYS A 1 311 ? 3.1 14.648 5.098 1 91.31 311 LYS A C 1
ATOM 2410 O O . LYS A 1 311 ? 3.49 13.656 5.73 1 91.31 311 LYS A O 1
ATOM 2415 N N . THR A 1 312 ? 2.279 15.578 5.621 1 93.25 312 THR A N 1
ATOM 2416 C CA . THR A 1 312 ? 1.986 15.477 7.047 1 93.25 312 THR A CA 1
ATOM 2417 C C . THR A 1 312 ? 0.486 15.602 7.301 1 93.25 312 THR A C 1
ATOM 2419 O O . THR A 1 312 ? -0.125 14.695 7.879 1 93.25 312 THR A O 1
ATOM 2422 N N . ALA A 1 313 ? -0.159 16.609 6.828 1 96.44 313 ALA A N 1
ATOM 2423 C CA . ALA A 1 313 ? -1.519 16.953 7.23 1 96.44 313 ALA A CA 1
ATOM 2424 C C . ALA A 1 313 ? -2.535 15.984 6.633 1 96.44 313 ALA A C 1
ATOM 2426 O O . ALA A 1 313 ? -3.594 15.75 7.219 1 96.44 313 ALA A O 1
ATOM 2427 N N . SER A 1 314 ? -2.215 15.422 5.512 1 95.94 314 SER A N 1
ATOM 2428 C CA . SER A 1 314 ? -3.137 14.508 4.852 1 95.94 314 SER A CA 1
ATOM 2429 C C . SER A 1 314 ? -3.498 13.336 5.762 1 95.94 314 SER A C 1
ATOM 2431 O O . SER A 1 314 ? -4.664 12.945 5.844 1 95.94 314 SER A O 1
ATOM 2433 N N . LEU A 1 315 ? -2.533 12.75 6.422 1 96.19 315 LEU A N 1
ATOM 2434 C CA . LEU A 1 315 ? -2.766 11.617 7.316 1 96.19 315 LEU A CA 1
ATOM 2435 C C . LEU A 1 315 ? -3.699 12.016 8.453 1 96.19 315 LEU A C 1
ATOM 2437 O O . LEU A 1 315 ? -4.633 11.273 8.781 1 96.19 315 LEU A O 1
ATOM 2441 N N . PHE A 1 316 ? -3.518 13.211 9.055 1 96.38 316 PHE A N 1
ATOM 2442 C CA . PHE A 1 316 ? -4.383 13.703 10.117 1 96.38 316 PHE A CA 1
ATOM 2443 C C . PHE A 1 316 ? -5.797 13.945 9.594 1 96.38 316 PHE A C 1
ATOM 2445 O O . PHE A 1 316 ? -6.773 13.539 10.227 1 96.38 316 PHE A O 1
ATOM 2452 N N . ALA A 1 317 ? -5.863 14.578 8.484 1 97 317 ALA A N 1
ATOM 2453 C CA . ALA A 1 317 ? -7.141 14.992 7.91 1 97 317 ALA A CA 1
ATOM 2454 C C . ALA A 1 317 ? -8 13.789 7.562 1 97 317 ALA A C 1
ATOM 2456 O O . ALA A 1 317 ? -9.141 13.672 8.031 1 97 317 ALA A O 1
ATOM 2457 N N . ASN A 1 318 ? -7.406 12.891 6.824 1 96.06 318 ASN A N 1
ATOM 2458 C CA . ASN A 1 318 ? -8.18 11.758 6.336 1 96.06 318 ASN A CA 1
ATOM 2459 C C . ASN A 1 318 ? -8.453 10.75 7.441 1 96.06 318 ASN A C 1
ATOM 2461 O O . ASN A 1 318 ? -9.5 10.094 7.453 1 96.06 318 ASN A O 1
ATOM 2465 N N . SER A 1 319 ? -7.543 10.57 8.367 1 97.5 319 SER A N 1
ATOM 2466 C CA . SER A 1 319 ? -7.816 9.719 9.523 1 97.5 319 SER A CA 1
ATOM 2467 C C . SER A 1 319 ? -8.938 10.289 10.383 1 97.5 319 SER A C 1
ATOM 2469 O O . SER A 1 319 ? -9.758 9.547 10.914 1 97.5 319 SER A O 1
ATOM 2471 N N . SER A 1 320 ? -8.953 11.594 10.562 1 97.75 320 SER A N 1
ATOM 2472 C CA . SER A 1 320 ? -10.023 12.234 11.32 1 97.75 320 SER A CA 1
ATOM 2473 C C . SER A 1 320 ? -11.375 12.062 10.633 1 97.75 320 SER A C 1
ATOM 2475 O O . SER A 1 320 ? -12.375 11.758 11.289 1 97.75 320 SER A O 1
ATOM 2477 N N . ARG A 1 321 ? -11.375 12.297 9.352 1 96.5 321 ARG A N 1
ATOM 2478 C CA . ARG A 1 321 ? -12.602 12.062 8.594 1 96.5 321 ARG A CA 1
ATOM 2479 C C . ARG A 1 321 ? -13.055 10.617 8.727 1 96.5 321 ARG A C 1
ATOM 2481 O O . ARG A 1 321 ? -14.242 10.352 8.938 1 96.5 321 ARG A O 1
ATOM 2488 N N . ALA A 1 322 ? -12.109 9.688 8.555 1 96.69 322 ALA A N 1
ATOM 2489 C CA . ALA A 1 322 ? -12.414 8.266 8.664 1 96.69 322 ALA A CA 1
ATOM 2490 C C . ALA A 1 322 ? -12.992 7.93 10.039 1 96.69 322 ALA A C 1
ATOM 2492 O O . ALA A 1 322 ? -13.891 7.098 10.148 1 96.69 322 ALA A O 1
ATOM 2493 N N . THR A 1 323 ? -12.469 8.539 11.039 1 97.62 323 THR A N 1
ATOM 2494 C CA . THR A 1 323 ? -12.953 8.344 12.398 1 97.62 323 THR A CA 1
ATOM 2495 C C . THR A 1 323 ? -14.438 8.695 12.5 1 97.62 323 THR A C 1
ATOM 2497 O O . THR A 1 323 ? -15.219 7.953 13.102 1 97.62 323 THR A O 1
ATOM 2500 N N . ALA A 1 324 ? -14.805 9.789 11.953 1 96.12 324 ALA A N 1
ATOM 2501 C CA . ALA A 1 324 ? -16.188 10.234 11.961 1 96.12 324 ALA A CA 1
ATOM 2502 C C . ALA A 1 324 ? -17.094 9.266 11.195 1 96.12 324 ALA A C 1
ATOM 2504 O O . ALA A 1 324 ? -18.203 8.953 11.633 1 96.12 324 ALA A O 1
ATOM 2505 N N . ILE A 1 325 ? -16.578 8.781 10.086 1 94.38 325 ILE A N 1
ATOM 2506 C CA . ILE A 1 325 ? -17.344 7.867 9.25 1 94.38 325 ILE A CA 1
ATOM 2507 C C . ILE A 1 325 ? -17.578 6.555 10 1 94.38 325 ILE A C 1
ATOM 2509 O O . ILE A 1 325 ? -18.703 6.031 10.016 1 94.38 325 ILE A O 1
ATOM 2513 N N . LEU A 1 326 ? -16.578 6.066 10.609 1 94.56 326 LEU A N 1
ATOM 2514 C CA . LEU A 1 326 ? -16.672 4.812 11.352 1 94.56 326 LEU A CA 1
ATOM 2515 C C . LEU A 1 326 ? -17.594 4.973 12.555 1 94.56 326 LEU A C 1
ATOM 2517 O O . LEU A 1 326 ? -18.094 3.98 13.102 1 94.56 326 LEU A O 1
ATOM 2521 N N . GLY A 1 327 ? -17.734 6.195 13.016 1 93.62 327 GLY A N 1
ATOM 2522 C CA . GLY A 1 327 ? -18.656 6.484 14.094 1 93.62 327 GLY A CA 1
ATOM 2523 C C . GLY A 1 327 ? -20.078 6.688 13.617 1 93.62 327 GLY A C 1
ATOM 2524 O O . GLY A 1 327 ? -20.969 7.039 14.398 1 93.62 327 GLY A O 1
ATOM 2525 N N . ASN A 1 328 ? -20.281 6.504 12.312 1 90.31 328 ASN A N 1
ATOM 2526 C CA . ASN A 1 328 ? -21.594 6.617 11.68 1 90.31 328 ASN A CA 1
ATOM 2527 C C . ASN A 1 328 ? -22.172 8.016 11.852 1 90.31 328 ASN A C 1
ATOM 2529 O O . ASN A 1 328 ? -23.328 8.164 12.25 1 90.31 328 ASN A O 1
ATOM 2533 N N . THR A 1 329 ? -21.406 8.953 11.695 1 90.31 329 THR A N 1
ATOM 2534 C CA . THR A 1 329 ? -21.859 10.336 11.797 1 90.31 329 THR A CA 1
ATOM 2535 C C . THR A 1 329 ? -22.297 10.875 10.438 1 90.31 329 THR A C 1
ATOM 2537 O O . THR A 1 329 ? -22.25 10.156 9.445 1 90.31 329 THR A O 1
ATOM 2540 N N . SER A 1 330 ? -22.781 12.094 10.406 1 87.25 330 SER A N 1
ATOM 2541 C CA . SER A 1 330 ? -23.234 12.742 9.18 1 87.25 330 SER A CA 1
ATOM 2542 C C . SER A 1 330 ? -22.062 13.188 8.32 1 87.25 330 SER A C 1
ATOM 2544 O O . SER A 1 330 ? -20.938 13.305 8.812 1 87.25 330 SER A O 1
ATOM 2546 N N . ASP A 1 331 ? -22.344 13.43 7.113 1 87.31 331 ASP A N 1
ATOM 2547 C CA . ASP A 1 331 ? -21.328 13.922 6.184 1 87.31 331 ASP A CA 1
ATOM 2548 C C . ASP A 1 331 ? -20.766 15.266 6.645 1 87.31 331 ASP A C 1
ATOM 2550 O O . ASP A 1 331 ? -19.594 15.555 6.422 1 87.31 331 ASP A O 1
ATOM 2554 N N . LYS A 1 332 ? -21.609 16.016 7.215 1 87.62 332 LYS A N 1
ATOM 2555 C CA . LYS A 1 332 ? -21.172 17.312 7.719 1 87.62 332 LYS A CA 1
ATOM 2556 C C . LYS A 1 332 ? -20.141 17.156 8.844 1 87.62 332 LYS A C 1
ATOM 2558 O O . LYS A 1 332 ? -19.141 17.859 8.891 1 87.62 332 LYS A O 1
ATOM 2563 N N . CYS A 1 333 ? -20.453 16.234 9.734 1 92.19 333 CYS A N 1
ATOM 2564 C CA . CYS A 1 333 ? -19.516 15.969 10.828 1 92.19 333 CYS A CA 1
ATOM 2565 C C . CYS A 1 333 ? -18.188 15.43 10.289 1 92.19 333 CYS A C 1
ATOM 2567 O O . CYS A 1 333 ? -17.125 15.781 10.805 1 92.19 333 CYS A O 1
ATOM 2569 N N . ALA A 1 334 ? -18.312 14.555 9.305 1 93.56 334 ALA A N 1
ATOM 2570 C CA . ALA A 1 334 ? -17.094 14.023 8.688 1 93.56 334 ALA A CA 1
ATOM 2571 C C . ALA A 1 334 ? -16.266 15.141 8.07 1 93.56 334 ALA A C 1
ATOM 2573 O O . ALA A 1 334 ? -15.031 15.117 8.148 1 93.56 334 ALA A O 1
ATOM 2574 N N . GLU A 1 335 ? -16.906 16.125 7.512 1 91.81 335 GLU A N 1
ATOM 2575 C CA . GLU A 1 335 ? -16.219 17.266 6.93 1 91.81 335 GLU A CA 1
ATOM 2576 C C . GLU A 1 335 ? -15.539 18.109 8.008 1 91.81 335 GLU A C 1
ATOM 2578 O O . GLU A 1 335 ? -14.398 18.547 7.828 1 91.81 335 GLU A O 1
ATOM 2583 N N . VAL A 1 336 ? -16.266 18.312 9.023 1 93.31 336 VAL A N 1
ATOM 2584 C CA . VAL A 1 336 ? -15.719 19.078 10.148 1 93.31 336 VAL A CA 1
ATOM 2585 C C . VAL A 1 336 ? -14.484 18.375 10.703 1 93.31 336 VAL A C 1
ATOM 2587 O O . VAL A 1 336 ? -13.469 19.016 10.984 1 93.31 336 VAL A O 1
ATOM 2590 N N . ALA A 1 337 ? -14.609 17.031 10.836 1 96.56 337 ALA A N 1
ATOM 2591 C CA . ALA A 1 337 ? -13.484 16.25 11.32 1 96.56 337 ALA A CA 1
ATOM 2592 C C . ALA A 1 337 ? -12.289 16.359 10.383 1 96.56 337 ALA A C 1
ATOM 2594 O O . ALA A 1 337 ? -11.148 16.484 10.828 1 96.56 337 ALA A O 1
ATOM 2595 N N . TYR A 1 338 ? -12.547 16.328 9.133 1 96 338 TYR A N 1
ATOM 2596 C CA . TYR A 1 338 ? -11.5 16.484 8.125 1 96 338 TYR A CA 1
ATOM 2597 C C . TYR A 1 338 ? -10.781 17.812 8.281 1 96 338 TYR A C 1
ATOM 2599 O O . TYR A 1 338 ? -9.555 17.875 8.273 1 96 338 TYR A O 1
ATOM 2607 N N . LEU A 1 339 ? -11.57 18.891 8.406 1 94.88 339 LEU A N 1
ATOM 2608 C CA . LEU A 1 339 ? -11.016 20.25 8.508 1 94.88 339 LEU A CA 1
ATOM 2609 C C . LEU A 1 339 ? -10.195 20.406 9.781 1 94.88 339 LEU A C 1
ATOM 2611 O O . LEU A 1 339 ? -9.133 21.031 9.773 1 94.88 339 LEU A O 1
ATOM 2615 N N . PHE A 1 340 ? -10.734 19.828 10.805 1 96.88 340 PHE A N 1
ATOM 2616 C CA . PHE A 1 340 ? -9.961 19.812 12.047 1 96.88 340 PHE A CA 1
ATOM 2617 C C . PHE A 1 340 ? -8.602 19.172 11.828 1 96.88 340 PHE A C 1
ATOM 2619 O O . PHE A 1 340 ? -7.566 19.766 12.133 1 96.88 340 PHE A O 1
ATOM 2626 N N . GLY A 1 341 ? -8.617 17.922 11.281 1 97.56 341 GLY A N 1
ATOM 2627 C CA . GLY A 1 341 ? -7.375 17.203 11.055 1 97.56 341 GLY A CA 1
ATOM 2628 C C . GLY A 1 341 ? -6.426 17.922 10.117 1 97.56 341 GLY A C 1
ATOM 2629 O O . GLY A 1 341 ? -5.215 17.938 10.352 1 97.56 341 GLY A O 1
ATOM 2630 N N . LYS A 1 342 ? -6.922 18.5 9.07 1 96.94 342 LYS A N 1
ATOM 2631 C CA . LYS A 1 342 ? -6.117 19.203 8.086 1 96.94 342 LYS A CA 1
ATOM 2632 C C . LYS A 1 342 ? -5.375 20.375 8.727 1 96.94 342 LYS A C 1
ATOM 2634 O O . LYS A 1 342 ? -4.16 20.5 8.578 1 96.94 342 LYS A O 1
ATOM 2639 N N . ASN A 1 343 ? -6.148 21.203 9.414 1 96.31 343 ASN A N 1
ATOM 2640 C CA . ASN A 1 343 ? -5.559 22.391 10.023 1 96.31 343 ASN A CA 1
ATOM 2641 C C . ASN A 1 343 ? -4.613 22.016 11.164 1 96.31 343 ASN A C 1
ATOM 2643 O O . ASN A 1 343 ? -3.562 22.641 11.328 1 96.31 343 ASN A O 1
ATOM 2647 N N . LEU A 1 344 ? -5.004 21.031 11.922 1 96.19 344 LEU A N 1
ATOM 2648 C CA . LEU A 1 344 ? -4.117 20.547 12.977 1 96.19 344 LEU A CA 1
ATOM 2649 C C . LEU A 1 344 ? -2.803 20.047 12.391 1 96.19 344 LEU A C 1
ATOM 2651 O O . LEU A 1 344 ? -1.728 20.344 12.906 1 96.19 344 LEU A O 1
ATOM 2655 N N . GLY A 1 345 ? -2.932 19.25 11.359 1 96 345 GLY A N 1
ATOM 2656 C CA . GLY A 1 345 ? -1.748 18.688 10.742 1 96 345 GLY A CA 1
ATOM 2657 C C . GLY A 1 345 ? -0.798 19.734 10.195 1 96 345 GLY A C 1
ATOM 2658 O O . GLY A 1 345 ? 0.419 19.609 10.352 1 96 345 GLY A O 1
ATOM 2659 N N . ILE A 1 346 ? -1.333 20.734 9.547 1 96.31 346 ILE A N 1
ATOM 2660 C CA . ILE A 1 346 ? -0.493 21.797 9.008 1 96.31 346 ILE A CA 1
ATOM 2661 C C . ILE A 1 346 ? 0.187 22.547 10.156 1 96.31 346 ILE A C 1
ATOM 2663 O O . ILE A 1 346 ? 1.392 22.812 10.109 1 96.31 346 ILE A O 1
ATOM 2667 N N . ALA A 1 347 ? -0.582 22.891 11.18 1 94.44 347 ALA A N 1
ATOM 2668 C CA . ALA A 1 347 ? -0.012 23.562 12.344 1 94.44 347 ALA A CA 1
ATOM 2669 C C . ALA A 1 347 ? 1.105 22.734 12.961 1 94.44 347 ALA A C 1
ATOM 2671 O O . ALA A 1 347 ? 2.143 23.266 13.359 1 94.44 347 ALA A O 1
ATOM 2672 N N . PHE A 1 348 ? 0.885 21.484 13 1 92.12 348 PHE A N 1
ATOM 2673 C CA . PHE A 1 348 ? 1.854 20.562 13.57 1 92.12 348 PHE A CA 1
ATOM 2674 C C . PHE A 1 348 ? 3.17 20.609 12.805 1 92.12 348 PHE A C 1
ATOM 2676 O O . PHE A 1 348 ? 4.246 20.625 13.406 1 92.12 348 PHE A O 1
ATOM 2683 N N . GLN A 1 349 ? 3.066 20.562 11.57 1 92.81 349 GLN A N 1
ATOM 2684 C CA . GLN A 1 349 ? 4.281 20.594 10.758 1 92.81 349 GLN A CA 1
ATOM 2685 C C . GLN A 1 349 ? 4.977 21.938 10.867 1 92.81 349 GLN A C 1
ATOM 2687 O O . GLN A 1 349 ? 6.207 22.016 10.898 1 92.81 349 GLN A O 1
ATOM 2692 N N . LEU A 1 350 ? 4.238 23 10.906 1 93.94 350 LEU A N 1
ATOM 2693 C CA . LEU A 1 350 ? 4.805 24.344 11.055 1 93.94 350 LEU A CA 1
ATOM 2694 C C . LEU A 1 350 ? 5.582 24.453 12.359 1 93.94 350 LEU A C 1
ATOM 2696 O O . LEU A 1 350 ? 6.641 25.094 12.406 1 93.94 350 LEU A O 1
ATOM 2700 N N . VAL A 1 351 ? 5.074 23.906 13.344 1 90 351 VAL A N 1
ATOM 2701 C CA . VAL A 1 351 ? 5.762 23.906 14.625 1 90 351 VAL A CA 1
ATOM 2702 C C . VAL A 1 351 ? 7.078 23.141 14.516 1 90 351 VAL A C 1
ATOM 2704 O O . VAL A 1 351 ? 8.102 23.578 15.047 1 90 351 VAL A O 1
ATOM 2707 N N . ASP A 1 352 ? 7.008 22.016 13.836 1 87.44 352 ASP A N 1
ATOM 2708 C CA . ASP A 1 352 ? 8.227 21.25 13.609 1 87.44 352 ASP A CA 1
ATOM 2709 C C . ASP A 1 352 ? 9.266 22.062 12.844 1 87.44 352 ASP A C 1
ATOM 2711 O O . ASP A 1 352 ? 10.461 22 13.133 1 87.44 352 ASP A O 1
ATOM 2715 N N . ASP A 1 353 ? 8.812 22.781 11.906 1 91 353 ASP A N 1
ATOM 2716 C CA . ASP A 1 353 ? 9.695 23.656 11.133 1 91 353 ASP A CA 1
ATOM 2717 C C . ASP A 1 353 ? 10.305 24.734 12.016 1 91 353 ASP A C 1
ATOM 2719 O O . ASP A 1 353 ? 11.469 25.094 11.844 1 91 353 ASP A O 1
ATOM 2723 N N . LEU A 1 354 ? 9.523 25.266 12.883 1 88.25 354 LEU A N 1
ATOM 2724 C CA . LEU A 1 354 ? 10 26.281 13.82 1 88.25 354 LEU A CA 1
ATOM 2725 C C . LEU A 1 354 ? 11.07 25.719 14.75 1 88.25 354 LEU A C 1
ATOM 2727 O O . LEU A 1 354 ? 12.078 26.359 15.016 1 88.25 354 LEU A O 1
ATOM 2731 N N . LEU A 1 355 ? 10.859 24.547 15.164 1 83.38 355 LEU A N 1
ATOM 2732 C CA . LEU A 1 355 ? 11.758 23.891 16.109 1 83.38 355 LEU A CA 1
ATOM 2733 C C . LEU A 1 355 ? 13.109 23.609 15.469 1 83.38 355 LEU A C 1
ATOM 2735 O O . LEU A 1 355 ? 14.141 23.594 16.156 1 83.38 355 LEU A O 1
ATOM 2739 N N . ASP A 1 356 ? 13.094 23.453 14.242 1 86.69 356 ASP A N 1
ATOM 2740 C CA . ASP A 1 356 ? 14.336 23.234 13.508 1 86.69 356 ASP A CA 1
ATOM 2741 C C . ASP A 1 356 ? 15.273 24.438 13.648 1 86.69 356 ASP A C 1
ATOM 2743 O O . ASP A 1 356 ? 16.484 24.312 13.469 1 86.69 356 ASP A O 1
ATOM 2747 N N . PHE A 1 357 ? 14.734 25.578 14.023 1 88.12 357 PHE A N 1
ATOM 2748 C CA . PHE A 1 357 ? 15.523 26.797 14.117 1 88.12 357 PHE A CA 1
ATOM 2749 C C . PHE A 1 357 ? 15.602 27.297 15.555 1 88.12 357 PHE A C 1
ATOM 2751 O O . PHE A 1 357 ? 16.312 28.25 15.852 1 88.12 357 PHE A O 1
ATOM 2758 N N . THR A 1 358 ? 14.914 26.812 16.359 1 79.31 358 THR A N 1
ATOM 2759 C CA . THR A 1 358 ? 14.867 27.344 17.719 1 79.31 358 THR A CA 1
ATOM 2760 C C . THR A 1 358 ? 15.445 26.344 18.719 1 79.31 358 THR A C 1
ATOM 2762 O O . THR A 1 358 ? 15.781 26.703 19.844 1 79.31 358 THR A O 1
ATOM 2765 N N . THR A 1 359 ? 15.344 25.016 18.422 1 64.31 359 THR A N 1
ATOM 2766 C CA . THR A 1 359 ? 15.859 24.062 19.391 1 64.31 359 THR A CA 1
ATOM 2767 C C . THR A 1 359 ? 17.359 23.891 19.234 1 64.31 359 THR A C 1
ATOM 2769 O O . THR A 1 359 ? 17.875 23.734 18.125 1 64.31 359 THR A O 1
ATOM 2772 N N . THR A 1 360 ? 18.172 24.594 19.922 1 50.28 360 THR A N 1
ATOM 2773 C CA . THR A 1 360 ? 19.625 24.531 20 1 50.28 360 THR A CA 1
ATOM 2774 C C . THR A 1 360 ? 20.078 23.156 20.469 1 50.28 360 THR A C 1
ATOM 2776 O O . THR A 1 360 ? 21.281 22.891 20.562 1 50.28 360 THR A O 1
ATOM 2779 N N . SER A 1 361 ? 19.359 22.375 20.938 1 43.72 361 SER A N 1
ATOM 2780 C CA . SER A 1 361 ? 19.891 21.281 21.734 1 43.72 361 SER A CA 1
ATOM 2781 C C . SER A 1 361 ? 20.625 20.266 20.844 1 43.72 361 SER A C 1
ATOM 2783 O O . SER A 1 361 ? 21.312 19.375 21.359 1 43.72 361 SER A O 1
ATOM 2785 N N . LYS A 1 362 ? 20.312 19.984 19.656 1 43.91 362 LYS A N 1
ATOM 2786 C CA . LYS A 1 362 ? 21.094 18.906 19.078 1 43.91 362 LYS A CA 1
ATOM 2787 C C . LYS A 1 362 ? 22.516 19.375 18.75 1 43.91 362 LYS A C 1
ATOM 2789 O O . LYS A 1 362 ? 22.703 20.172 17.812 1 43.91 362 LYS A O 1
ATOM 2794 N N . MET A 1 363 ? 23.25 19.484 19.75 1 38.91 363 MET A N 1
ATOM 2795 C CA . MET A 1 363 ? 24.688 19.766 19.609 1 38.91 363 MET A CA 1
ATOM 2796 C C . MET A 1 363 ? 25.406 18.562 19 1 38.91 363 MET A C 1
ATOM 2798 O O . MET A 1 363 ? 25.219 17.438 19.438 1 38.91 363 MET A O 1
ATOM 2802 N N . VAL A 1 364 ? 25.516 18.406 17.844 1 43.06 364 VAL A N 1
ATOM 2803 C CA . VAL A 1 364 ? 26.484 17.422 17.406 1 43.06 364 VAL A CA 1
ATOM 2804 C C . VAL A 1 364 ? 27.891 18.016 17.438 1 43.06 364 VAL A C 1
ATOM 2806 O O . VAL A 1 364 ? 28.188 18.984 16.75 1 43.06 364 VAL A O 1
ATOM 2809 N N . ALA A 1 365 ? 28.953 17.359 18.125 1 44.16 365 ALA A N 1
ATOM 2810 C CA . ALA A 1 365 ? 30.344 17.688 18.438 1 44.16 365 ALA A CA 1
ATOM 2811 C C . ALA A 1 365 ? 30.469 19.109 18.953 1 44.16 365 ALA A C 1
ATOM 2813 O O . ALA A 1 365 ? 31.422 19.828 18.594 1 44.16 365 ALA A O 1
ATOM 2814 N N . GLY A 1 366 ? 29.594 19.594 19.703 1 39.41 366 GLY A N 1
ATOM 2815 C CA . GLY A 1 366 ? 29.734 20.906 20.312 1 39.41 366 GLY A CA 1
ATOM 2816 C C . GLY A 1 366 ? 29.078 22.016 19.5 1 39.41 366 GLY A C 1
ATOM 2817 O O . GLY A 1 366 ? 29.078 23.172 19.922 1 39.41 366 GLY A O 1
ATOM 2818 N N . LYS A 1 367 ? 28.703 21.609 18.328 1 42.66 367 LYS A N 1
ATOM 2819 C CA . LYS A 1 367 ? 28.141 22.625 17.453 1 42.66 367 LYS A CA 1
ATOM 2820 C C . LYS A 1 367 ? 26.656 22.375 17.219 1 42.66 367 LYS A C 1
ATOM 2822 O O . LYS A 1 367 ? 26.219 21.234 17.078 1 42.66 367 LYS A O 1
ATOM 2827 N N . PRO A 1 368 ? 25.719 23.031 17.531 1 47.22 368 PRO A N 1
ATOM 2828 C CA . PRO A 1 368 ? 24.281 22.891 17.297 1 47.22 368 PRO A CA 1
ATOM 2829 C C . PRO A 1 368 ? 23.969 22.312 15.914 1 47.22 368 PRO A C 1
ATOM 2831 O O . PRO A 1 368 ? 24.641 22.641 14.938 1 47.22 368 PRO A O 1
ATOM 2834 N N . VAL A 1 369 ? 23.547 21.016 15.688 1 52.44 369 VAL A N 1
ATOM 2835 C CA . VAL A 1 369 ? 23.094 20.547 14.383 1 52.44 369 VAL A CA 1
ATOM 2836 C C . VAL A 1 369 ? 22.016 21.484 13.844 1 52.44 369 VAL A C 1
ATOM 2838 O O . VAL A 1 369 ? 20.891 21.484 14.336 1 52.44 369 VAL A O 1
ATOM 2841 N N . GLN A 1 370 ? 22.281 22.719 13.445 1 61.75 370 GLN A N 1
ATOM 2842 C CA . GLN A 1 370 ? 21.594 23.875 12.883 1 61.75 370 GLN A CA 1
ATOM 2843 C C . GLN A 1 370 ? 20.984 23.547 11.523 1 61.75 370 GLN A C 1
ATOM 2845 O O . GLN A 1 370 ? 21.703 23.172 10.594 1 61.75 370 GLN A O 1
ATOM 2850 N N . GLY A 1 371 ? 19.453 23.547 11.469 1 74 371 GLY A N 1
ATOM 2851 C CA . GLY A 1 371 ? 18.766 23.578 10.18 1 74 371 GLY A CA 1
ATOM 2852 C C . GLY A 1 371 ? 18.875 22.266 9.43 1 74 371 GLY A C 1
ATOM 2853 O O . GLY A 1 371 ? 19.375 22.219 8.305 1 74 371 GLY A O 1
ATOM 2854 N N . ALA A 1 372 ? 18.406 21.172 10.141 1 76.81 372 ALA A N 1
ATOM 2855 C CA . ALA A 1 372 ? 18.484 19.844 9.547 1 76.81 372 ALA A CA 1
ATOM 2856 C C . ALA A 1 372 ? 17.812 19.812 8.172 1 76.81 372 ALA A C 1
ATOM 2858 O O . ALA A 1 372 ? 18.312 19.172 7.246 1 76.81 372 ALA A O 1
ATOM 2859 N N . ASP A 1 373 ? 16.781 20.594 8.039 1 85.5 373 ASP A N 1
ATOM 2860 C CA . ASP A 1 373 ? 16.078 20.641 6.758 1 85.5 373 ASP A CA 1
ATOM 2861 C C . ASP A 1 373 ? 16.922 21.312 5.688 1 85.5 373 ASP A C 1
ATOM 2863 O O . ASP A 1 373 ? 16.938 20.891 4.531 1 85.5 373 ASP A O 1
ATOM 2867 N N . MET A 1 374 ? 17.594 22.375 6.117 1 87.56 374 MET A N 1
ATOM 2868 C CA . MET A 1 374 ? 18.453 23.078 5.164 1 87.56 374 MET A CA 1
ATOM 2869 C C . MET A 1 374 ? 19.594 22.188 4.688 1 87.56 374 MET A C 1
ATOM 2871 O O . MET A 1 374 ? 19.984 22.234 3.521 1 87.56 374 MET A O 1
ATOM 2875 N N . LYS A 1 375 ? 20.078 21.422 5.586 1 84 375 LYS A N 1
ATOM 2876 C CA . LYS A 1 375 ? 21.156 20.484 5.23 1 84 375 LYS A CA 1
ATOM 2877 C C . LYS A 1 375 ? 20.688 19.484 4.184 1 84 375 LYS A C 1
ATOM 2879 O O . LYS A 1 375 ? 21.484 18.984 3.389 1 84 375 LYS A O 1
ATOM 2884 N N . LEU A 1 376 ? 19.438 19.281 4.219 1 81.06 376 LEU A N 1
ATOM 2885 C CA . LEU A 1 376 ? 18.844 18.391 3.229 1 81.06 376 LEU A CA 1
ATOM 2886 C C . LEU A 1 376 ? 18.422 19.156 1.984 1 81.06 376 LEU A C 1
ATOM 2888 O O . LEU A 1 376 ? 17.859 18.578 1.05 1 81.06 376 LEU A O 1
ATOM 2892 N N . GLY A 1 377 ? 18.594 20.438 2.072 1 86.38 377 GLY A N 1
ATOM 2893 C CA . GLY A 1 377 ? 18.281 21.281 0.929 1 86.38 377 GLY A CA 1
ATOM 2894 C C . GLY A 1 377 ? 16.844 21.734 0.909 1 86.38 377 GLY A C 1
ATOM 2895 O O . GLY A 1 377 ? 16.328 22.125 -0.14 1 86.38 377 GLY A O 1
ATOM 2896 N N . ILE A 1 378 ? 16.188 21.734 2.027 1 88.38 378 ILE A N 1
ATOM 2897 C CA . ILE A 1 378 ? 14.75 22.016 2.072 1 88.38 378 ILE A CA 1
ATOM 2898 C C . ILE A 1 378 ? 14.523 23.391 2.701 1 88.38 378 ILE A C 1
ATOM 2900 O O . ILE A 1 378 ? 15.047 23.688 3.779 1 88.38 378 ILE A O 1
ATOM 2904 N N . ALA A 1 379 ? 13.812 24.188 1.984 1 91.88 379 ALA A N 1
ATOM 2905 C CA . ALA A 1 379 ? 13.406 25.484 2.518 1 91.88 379 ALA A CA 1
ATOM 2906 C C . ALA A 1 379 ? 12.008 25.422 3.129 1 91.88 379 ALA A C 1
ATOM 2908 O O . ALA A 1 379 ? 11.023 25.188 2.42 1 91.88 379 ALA A O 1
ATOM 2909 N N . THR A 1 380 ? 11.938 25.578 4.406 1 94.5 380 THR A N 1
ATOM 2910 C CA . THR A 1 380 ? 10.648 25.547 5.098 1 94.5 380 THR A CA 1
ATOM 2911 C C . THR A 1 380 ? 10.141 26.969 5.363 1 94.5 380 THR A C 1
ATOM 2913 O O . THR A 1 380 ? 10.68 27.938 4.836 1 94.5 380 THR A O 1
ATOM 2916 N N . ALA A 1 381 ? 9.094 27.094 6.141 1 95.44 381 ALA A N 1
ATOM 2917 C CA . ALA A 1 381 ? 8.383 28.344 6.316 1 95.44 381 ALA A CA 1
ATOM 2918 C C . ALA A 1 381 ? 9.312 29.438 6.875 1 95.44 381 ALA A C 1
ATOM 2920 O O . ALA A 1 381 ? 9.352 30.547 6.352 1 95.44 381 ALA A O 1
ATOM 2921 N N . PRO A 1 382 ? 10.156 29.141 7.895 1 95.44 382 PRO A N 1
ATOM 2922 C CA . PRO A 1 382 ? 11.055 30.188 8.398 1 95.44 382 PRO A CA 1
ATOM 2923 C C . PRO A 1 382 ? 12.008 30.703 7.332 1 95.44 382 PRO A C 1
ATOM 2925 O O . PRO A 1 382 ? 12.242 31.922 7.246 1 95.44 382 PRO A O 1
ATOM 2928 N N . VAL A 1 383 ? 12.5 29.797 6.527 1 95.44 383 VAL A N 1
ATOM 2929 C CA . VAL A 1 383 ? 13.43 30.188 5.473 1 95.44 383 VAL A CA 1
ATOM 2930 C C . VAL A 1 383 ? 12.688 31 4.41 1 95.44 383 VAL A C 1
ATOM 2932 O O . VAL A 1 383 ? 13.227 31.969 3.881 1 95.44 383 VAL A O 1
ATOM 2935 N N . LEU A 1 384 ? 11.508 30.641 4.09 1 95.25 384 LEU A N 1
ATOM 2936 C CA . LEU A 1 384 ? 10.727 31.328 3.076 1 95.25 384 LEU A CA 1
ATOM 2937 C C . LEU A 1 384 ? 10.391 32.75 3.529 1 95.25 384 LEU A C 1
ATOM 2939 O O . LEU A 1 384 ? 10.43 33.688 2.73 1 95.25 384 LEU A O 1
ATOM 2943 N N . TYR A 1 385 ? 10.031 32.906 4.75 1 95.69 385 TYR A N 1
ATOM 2944 C CA . TYR A 1 385 ? 9.742 34.219 5.266 1 95.69 385 TYR A CA 1
ATOM 2945 C C . TYR A 1 385 ? 11.008 35.062 5.305 1 95.69 385 TYR A C 1
ATOM 2947 O O . TYR A 1 385 ? 10.953 36.281 5.066 1 95.69 385 TYR A O 1
ATOM 2955 N N . ALA A 1 386 ? 12.133 34.438 5.656 1 95.81 386 ALA A N 1
ATOM 2956 C CA . ALA A 1 386 ? 13.406 35.156 5.59 1 95.81 386 ALA A CA 1
ATOM 2957 C C . ALA A 1 386 ? 13.727 35.562 4.156 1 95.81 386 ALA A C 1
ATOM 2959 O O . ALA A 1 386 ? 14.297 36.625 3.922 1 95.81 386 ALA A O 1
ATOM 2960 N N . TRP A 1 387 ? 13.414 34.719 3.256 1 94.44 387 TRP A N 1
ATOM 2961 C CA . TRP A 1 387 ? 13.609 34.969 1.837 1 94.44 387 TRP A CA 1
ATOM 2962 C C . TRP A 1 387 ? 12.789 36.188 1.396 1 94.44 387 TRP A C 1
ATOM 2964 O O . TRP A 1 387 ? 13.258 37.031 0.615 1 94.44 387 TRP A O 1
ATOM 2974 N N . GLN A 1 388 ? 11.578 36.312 1.888 1 92.38 388 GLN A N 1
ATOM 2975 C CA . GLN A 1 388 ? 10.742 37.469 1.56 1 92.38 388 GLN A CA 1
ATOM 2976 C C . GLN A 1 388 ? 11.414 38.781 1.95 1 92.38 388 GLN A C 1
ATOM 2978 O O . GLN A 1 388 ? 11.258 39.781 1.267 1 92.38 388 GLN A O 1
ATOM 2983 N N . GLU A 1 389 ? 12.148 38.75 3.023 1 92.88 389 GLU A N 1
ATOM 2984 C CA . GLU A 1 389 ? 12.82 39.938 3.547 1 92.88 389 GLU A CA 1
ATOM 2985 C C . GLU A 1 389 ? 14.133 40.188 2.818 1 92.88 389 GLU A C 1
ATOM 2987 O O . GLU A 1 389 ? 14.586 41.312 2.727 1 92.88 389 GLU A O 1
ATOM 2992 N N . ASN A 1 390 ? 14.734 39.094 2.404 1 94.12 390 ASN A N 1
ATOM 2993 C CA . ASN A 1 390 ? 16.047 39.156 1.753 1 94.12 390 ASN A CA 1
ATOM 2994 C C . ASN A 1 390 ? 16.078 38.312 0.484 1 94.12 390 ASN A C 1
ATOM 2996 O O . ASN A 1 390 ? 16.906 37.406 0.362 1 94.12 390 ASN A O 1
ATOM 3000 N N . PRO A 1 391 ? 15.25 38.625 -0.494 1 92.19 391 PRO A N 1
ATOM 3001 C CA . PRO A 1 391 ? 15.141 37.781 -1.679 1 92.19 391 PRO A CA 1
ATOM 3002 C C . PRO A 1 391 ? 16.438 37.688 -2.469 1 92.19 391 PRO A C 1
ATOM 3004 O O . PRO A 1 391 ? 16.766 36.625 -3.025 1 92.19 391 PRO A O 1
ATOM 3007 N N . GLY A 1 392 ? 17.219 38.719 -2.541 1 92.12 392 GLY A N 1
ATOM 3008 C CA . GLY A 1 392 ? 18.469 38.75 -3.297 1 92.12 392 GLY A CA 1
ATOM 3009 C C . GLY A 1 392 ? 19.516 37.812 -2.725 1 92.12 392 GLY A C 1
ATOM 3010 O O . GLY A 1 392 ? 20.344 37.281 -3.465 1 92.12 392 GLY A O 1
ATOM 3011 N N . VAL A 1 393 ? 19.516 37.656 -1.445 1 94.31 393 VAL A N 1
ATOM 3012 C CA . VAL A 1 393 ? 20.531 36.844 -0.789 1 94.31 393 VAL A CA 1
ATOM 3013 C C . VAL A 1 393 ? 20.062 35.375 -0.71 1 94.31 393 VAL A C 1
ATOM 3015 O O . VAL A 1 393 ? 20.781 34.469 -1.123 1 94.31 393 VAL A O 1
ATOM 3018 N N . LEU A 1 394 ? 18.859 35.188 -0.259 1 94.12 394 LEU A N 1
ATOM 3019 C CA . LEU A 1 394 ? 18.391 33.844 0.053 1 94.12 394 LEU A CA 1
ATOM 3020 C C . LEU A 1 394 ? 17.891 33.125 -1.202 1 94.12 394 LEU A C 1
ATOM 3022 O O . LEU A 1 394 ? 17.891 31.906 -1.271 1 94.12 394 LEU A O 1
ATOM 3026 N N . GLY A 1 395 ? 17.438 33.844 -2.191 1 91.62 395 GLY A N 1
ATOM 3027 C CA . GLY A 1 395 ? 16.953 33.25 -3.428 1 91.62 395 GLY A CA 1
ATOM 3028 C C . GLY A 1 395 ? 17.922 32.281 -4.035 1 91.62 395 GLY A C 1
ATOM 3029 O O . GLY A 1 395 ? 17.609 31.094 -4.207 1 91.62 395 GLY A O 1
ATOM 3030 N N . PRO A 1 396 ? 19.109 32.781 -4.312 1 91.62 396 PRO A N 1
ATOM 3031 C CA . PRO A 1 396 ? 20.109 31.906 -4.895 1 91.62 396 PRO A CA 1
ATOM 3032 C C . PRO A 1 396 ? 20.469 30.734 -3.982 1 91.62 396 PRO A C 1
ATOM 3034 O O . PRO A 1 396 ? 20.75 29.641 -4.465 1 91.62 396 PRO A O 1
ATOM 3037 N N . LEU A 1 397 ? 20.5 30.938 -2.645 1 92.94 397 LEU A N 1
ATOM 3038 C CA . LEU A 1 397 ? 20.828 29.875 -1.702 1 92.94 397 LEU A CA 1
ATOM 3039 C C . LEU A 1 397 ? 19.797 28.75 -1.779 1 92.94 397 LEU A C 1
ATOM 3041 O O . LEU A 1 397 ? 20.156 27.578 -1.78 1 92.94 397 LEU A O 1
ATOM 3045 N N . ILE A 1 398 ? 18.547 29.141 -1.863 1 90.69 398 ILE A N 1
ATOM 3046 C CA . ILE A 1 398 ? 17.453 28.188 -1.915 1 90.69 398 ILE A CA 1
ATOM 3047 C C . ILE A 1 398 ? 17.469 27.453 -3.258 1 90.69 398 ILE A C 1
ATOM 3049 O O . ILE A 1 398 ? 17.25 26.25 -3.316 1 90.69 398 ILE A O 1
ATOM 3053 N N . ALA A 1 399 ? 17.781 28.203 -4.277 1 86.44 399 ALA A N 1
ATOM 3054 C CA . ALA A 1 399 ? 17.797 27.625 -5.621 1 86.44 399 ALA A CA 1
ATOM 3055 C C . ALA A 1 399 ? 18.859 26.531 -5.734 1 86.44 399 ALA A C 1
ATOM 3057 O O . ALA A 1 399 ? 18.656 25.531 -6.445 1 86.44 399 ALA A O 1
ATOM 3058 N N . ARG A 1 400 ? 19.938 26.781 -5.082 1 88.38 400 ARG A N 1
ATOM 3059 C CA . ARG A 1 400 ? 20.984 25.766 -5.145 1 88.38 400 ARG A CA 1
ATOM 3060 C C . ARG A 1 400 ? 20.875 24.797 -3.977 1 88.38 400 ARG A C 1
ATOM 3062 O O . ARG A 1 400 ? 21.797 24.016 -3.725 1 88.38 400 ARG A O 1
ATOM 3069 N N . ARG A 1 401 ? 19.828 24.859 -3.18 1 88.88 401 ARG A N 1
ATOM 3070 C CA . ARG A 1 401 ? 19.484 23.922 -2.105 1 88.88 401 ARG A CA 1
ATOM 3071 C C . ARG A 1 401 ? 20.562 23.922 -1.02 1 88.88 401 ARG A C 1
ATOM 3073 O O . ARG A 1 401 ? 20.922 22.875 -0.499 1 88.88 401 ARG A O 1
ATOM 3080 N N . PHE A 1 402 ? 21.156 25.031 -0.869 1 91.19 402 PHE A N 1
ATOM 3081 C CA . PHE A 1 402 ? 22.109 25.25 0.212 1 91.19 402 PHE A CA 1
ATOM 3082 C C . PHE A 1 402 ? 23.328 24.359 0.059 1 91.19 402 PHE A C 1
ATOM 3084 O O . PHE A 1 402 ? 23.844 23.812 1.045 1 91.19 402 PHE A O 1
ATOM 3091 N N . LYS A 1 403 ? 23.688 24.109 -1.092 1 89.38 403 LYS A N 1
ATOM 3092 C CA . LYS A 1 403 ? 24.766 23.156 -1.366 1 89.38 403 LYS A CA 1
ATOM 3093 C C . LYS A 1 403 ? 26.125 23.781 -1.108 1 89.38 403 LYS A C 1
ATOM 3095 O O . LYS A 1 403 ? 27.109 23.078 -0.884 1 89.38 403 LYS A O 1
ATOM 3100 N N . GLU A 1 404 ? 26.219 25.016 -1.086 1 91.38 404 GLU A N 1
ATOM 3101 C CA . GLU A 1 404 ? 27.5 25.672 -0.833 1 91.38 404 GLU A CA 1
ATOM 3102 C C . GLU A 1 404 ? 27.781 25.766 0.663 1 91.38 404 GLU A C 1
ATOM 3104 O O . GLU A 1 404 ? 26.859 25.844 1.478 1 91.38 404 GLU A O 1
ATOM 3109 N N . PRO A 1 405 ? 28.938 25.625 1.151 1 89.06 405 PRO A N 1
ATOM 3110 C CA . PRO A 1 405 ? 29.344 25.5 2.555 1 89.06 405 PRO A CA 1
ATOM 3111 C C . PRO A 1 405 ? 28.719 26.578 3.445 1 89.06 405 PRO A C 1
ATOM 3113 O O . PRO A 1 405 ? 28.328 26.281 4.578 1 89.06 405 PRO A O 1
ATOM 3116 N N . ASP A 1 406 ? 28.609 27.828 3.041 1 92.31 406 ASP A N 1
ATOM 3117 C CA . ASP A 1 406 ? 28.141 28.891 3.934 1 92.31 406 ASP A CA 1
ATOM 3118 C C . ASP A 1 406 ? 26.656 29.188 3.719 1 92.31 406 ASP A C 1
ATOM 3120 O O . ASP A 1 406 ? 26.078 30.031 4.402 1 92.31 406 ASP A O 1
ATOM 3124 N N . ASP A 1 407 ? 26.078 28.422 2.988 1 93.62 407 ASP A N 1
ATOM 3125 C CA . ASP A 1 407 ? 24.688 28.688 2.645 1 93.62 407 ASP A CA 1
ATOM 3126 C C . ASP A 1 407 ? 23.781 28.547 3.867 1 93.62 407 ASP A C 1
ATOM 3128 O O . ASP A 1 407 ? 22.969 29.438 4.152 1 93.62 407 ASP A O 1
ATOM 3132 N N . CYS A 1 408 ? 23.938 27.438 4.586 1 92.88 408 CYS A N 1
ATOM 3133 C CA . CYS A 1 408 ? 23.094 27.156 5.738 1 92.88 408 CYS A CA 1
ATOM 3134 C C . CYS A 1 408 ? 23.297 28.203 6.832 1 92.88 408 CYS A C 1
ATOM 3136 O O . CYS A 1 408 ? 22.328 28.641 7.469 1 92.88 408 CYS A O 1
ATOM 3138 N N . LYS A 1 409 ? 24.516 28.531 7.016 1 92.38 409 LYS A N 1
ATOM 3139 C CA . LYS A 1 409 ? 24.828 29.516 8.047 1 92.38 409 LYS A CA 1
ATOM 3140 C C . LYS A 1 409 ? 24.203 30.859 7.723 1 92.38 409 LYS A C 1
ATOM 3142 O O . LYS A 1 409 ? 23.625 31.516 8.594 1 92.38 409 LYS A O 1
ATOM 3147 N N . ILE A 1 410 ? 24.391 31.297 6.504 1 94.75 410 ILE A N 1
ATOM 3148 C CA . ILE A 1 410 ? 23.828 32.562 6.07 1 94.75 410 ILE A CA 1
ATOM 3149 C C . ILE A 1 410 ? 22.312 32.562 6.262 1 94.75 410 ILE A C 1
ATOM 3151 O O . ILE A 1 410 ? 21.75 33.5 6.801 1 94.75 410 ILE A O 1
ATOM 3155 N N . ALA A 1 411 ? 21.719 31.516 5.805 1 94.81 411 ALA A N 1
ATOM 3156 C CA . ALA A 1 411 ? 20.266 31.391 5.938 1 94.81 411 ALA A CA 1
ATOM 3157 C C . ALA A 1 411 ? 19.859 31.406 7.406 1 94.81 411 ALA A C 1
ATOM 3159 O O . ALA A 1 411 ? 18.859 32.031 7.773 1 94.81 411 ALA A O 1
ATOM 3160 N N . TRP A 1 412 ? 20.578 30.688 8.203 1 93.81 412 TRP A N 1
ATOM 3161 C CA . TRP A 1 412 ? 20.312 30.609 9.633 1 93.81 412 TRP A CA 1
ATOM 3162 C C . TRP A 1 412 ? 20.312 32 10.258 1 93.81 412 TRP A C 1
ATOM 3164 O O . TRP A 1 412 ? 19.406 32.375 11.008 1 93.81 412 TRP A O 1
ATOM 3174 N N . ASP A 1 413 ? 21.312 32.75 9.93 1 94.25 413 ASP A N 1
ATOM 3175 C CA . ASP A 1 413 ? 21.469 34.094 10.477 1 94.25 413 ASP A CA 1
ATOM 3176 C C . ASP A 1 413 ? 20.328 35 10.023 1 94.25 413 ASP A C 1
ATOM 3178 O O . ASP A 1 413 ? 19.812 35.781 10.82 1 94.25 413 ASP A O 1
ATOM 3182 N N . LEU A 1 414 ? 20.016 34.875 8.844 1 94.88 414 LEU A N 1
ATOM 3183 C CA . LEU A 1 414 ? 18.969 35.719 8.297 1 94.88 414 LEU A CA 1
ATOM 3184 C C . LEU A 1 414 ? 17.609 35.375 8.891 1 94.88 414 LEU A C 1
ATOM 3186 O O . LEU A 1 414 ? 16.766 36.25 9.094 1 94.88 414 LEU A O 1
ATOM 3190 N N . VAL A 1 415 ? 17.359 34.125 9.141 1 95.12 415 VAL A N 1
ATOM 3191 C CA . VAL A 1 415 ? 16.125 33.688 9.766 1 95.12 415 VAL A CA 1
ATOM 3192 C C . VAL A 1 415 ? 16.016 34.281 11.172 1 95.12 415 VAL A C 1
ATOM 3194 O O . VAL A 1 415 ? 14.945 34.719 11.586 1 95.12 415 VAL A O 1
ATOM 3197 N N . HIS A 1 416 ? 17.125 34.375 11.859 1 93 416 HIS A N 1
ATOM 3198 C CA . HIS A 1 416 ? 17.109 34.812 13.25 1 93 416 HIS A CA 1
ATOM 3199 C C . HIS A 1 416 ? 17.156 36.312 13.352 1 93 416 HIS A C 1
ATOM 3201 O O . HIS A 1 416 ? 16.703 36.906 14.352 1 93 416 HIS A O 1
ATOM 3207 N N . SER A 1 417 ? 17.703 36.969 12.367 1 93.38 417 SER A N 1
ATOM 3208 C CA . SER A 1 417 ? 17.859 38.406 12.422 1 93.38 417 SER A CA 1
ATOM 3209 C C . SER A 1 417 ? 16.578 39.125 12.008 1 93.38 417 SER A C 1
ATOM 3211 O O . SER A 1 417 ? 16.375 40.281 12.336 1 93.38 417 SER A O 1
ATOM 3213 N N . GLY A 1 418 ? 15.672 38.469 11.359 1 92.5 418 GLY A N 1
ATOM 3214 C CA . GLY A 1 418 ? 14.469 39.094 10.852 1 92.5 418 GLY A CA 1
ATOM 3215 C C . GLY A 1 418 ? 13.211 38.656 11.586 1 92.5 418 GLY A C 1
ATOM 3216 O O . GLY A 1 418 ? 13.25 38.406 12.789 1 92.5 418 GLY A O 1
ATOM 3217 N N . GLN A 1 419 ? 12.086 38.75 10.836 1 93.62 419 GLN A N 1
ATOM 3218 C CA . GLN A 1 419 ? 10.773 38.469 11.406 1 93.62 419 GLN A CA 1
ATOM 3219 C C . GLN A 1 419 ? 10.305 37.062 11.008 1 93.62 419 GLN A C 1
ATOM 3221 O O . GLN A 1 419 ? 9.125 36.75 11.172 1 93.62 419 GLN A O 1
ATOM 3226 N N . ALA A 1 420 ? 11.18 36.312 10.469 1 95.31 420 ALA A N 1
ATOM 3227 C CA . ALA A 1 420 ? 10.812 35.031 9.883 1 95.31 420 ALA A CA 1
ATOM 3228 C C . ALA A 1 420 ? 10.195 34.094 10.93 1 95.31 420 ALA A C 1
ATOM 3230 O O . ALA A 1 420 ? 9.172 33.469 10.68 1 95.31 420 ALA A O 1
ATOM 3231 N N . LEU A 1 421 ? 10.766 34 12.086 1 92.81 421 LEU A N 1
ATOM 3232 C CA . LEU A 1 421 ? 10.273 33.125 13.141 1 92.81 421 LEU A CA 1
ATOM 3233 C C . LEU A 1 421 ? 8.922 33.625 13.656 1 92.81 421 LEU A C 1
ATOM 3235 O O . LEU A 1 421 ? 8.016 32.812 13.883 1 92.81 421 LEU A O 1
ATOM 3239 N N . ALA A 1 422 ? 8.805 34.938 13.797 1 91.5 422 ALA A N 1
ATOM 3240 C CA . ALA A 1 422 ? 7.547 35.5 14.273 1 91.5 422 ALA A CA 1
ATOM 3241 C C . ALA A 1 422 ? 6.422 35.281 13.266 1 91.5 422 ALA A C 1
ATOM 3243 O O . ALA A 1 422 ? 5.293 34.969 13.648 1 91.5 422 ALA A O 1
ATOM 3244 N N . LYS A 1 423 ? 6.727 35.438 12.023 1 94.25 423 LYS A N 1
ATOM 3245 C CA . LYS A 1 423 ? 5.734 35.219 10.977 1 94.25 423 LYS A CA 1
ATOM 3246 C C . LYS A 1 423 ? 5.309 33.75 10.945 1 94.25 423 LYS A C 1
ATOM 3248 O O . LYS A 1 423 ? 4.133 33.438 10.734 1 94.25 423 LYS A O 1
ATOM 3253 N N . THR A 1 424 ? 6.262 32.844 11.078 1 94.69 424 THR A N 1
ATOM 3254 C CA . THR A 1 424 ? 5.945 31.422 11.117 1 94.69 424 THR A CA 1
ATOM 3255 C C . THR A 1 424 ? 5.043 31.109 12.305 1 94.69 424 THR A C 1
ATOM 3257 O O . THR A 1 424 ? 4.102 30.312 12.18 1 94.69 424 THR A O 1
ATOM 3260 N N . ARG A 1 425 ? 5.32 31.719 13.438 1 91.38 425 ARG A N 1
ATOM 3261 C CA . ARG A 1 425 ? 4.484 31.516 14.617 1 91.38 425 ARG A CA 1
ATOM 3262 C C . ARG A 1 425 ? 3.059 32 14.359 1 91.38 425 ARG A C 1
ATOM 3264 O O . ARG A 1 425 ? 2.098 31.359 14.797 1 91.38 425 ARG A O 1
ATOM 3271 N N . THR A 1 426 ? 2.979 33.125 13.766 1 92.06 426 THR A N 1
ATOM 3272 C CA . THR A 1 426 ? 1.659 33.625 13.422 1 92.06 426 THR A CA 1
ATOM 3273 C C . THR A 1 426 ? 0.907 32.656 12.531 1 92.06 426 THR A C 1
ATOM 3275 O O . THR A 1 426 ? -0.297 32.438 12.695 1 92.06 426 THR A O 1
ATOM 3278 N N . LEU A 1 427 ? 1.604 32.125 11.578 1 94.62 427 LEU A N 1
ATOM 3279 C CA . LEU A 1 427 ? 0.992 31.141 10.688 1 94.62 427 LEU A CA 1
ATOM 3280 C C . LEU A 1 427 ? 0.521 29.922 11.469 1 94.62 427 LEU A C 1
ATOM 3282 O O . LEU A 1 427 ? -0.549 29.375 11.188 1 94.62 427 LEU A O 1
ATOM 3286 N N . VAL A 1 428 ? 1.34 29.406 12.422 1 93.94 428 VAL A N 1
ATOM 3287 C CA . VAL A 1 428 ? 0.942 28.312 13.305 1 93.94 428 VAL A CA 1
ATOM 3288 C C . VAL A 1 428 ? -0.369 28.672 14 1 93.94 428 VAL A C 1
ATOM 3290 O O . VAL A 1 428 ? -1.289 27.844 14.062 1 93.94 428 VAL A O 1
ATOM 3293 N N . HIS A 1 429 ? -0.462 29.938 14.484 1 91.19 429 HIS A N 1
ATOM 3294 C CA . HIS A 1 429 ? -1.635 30.406 15.211 1 91.19 429 HIS A CA 1
ATOM 3295 C C . HIS A 1 429 ? -2.883 30.359 14.344 1 91.19 429 HIS A C 1
ATOM 3297 O O . HIS A 1 429 ? -3.949 29.938 14.797 1 91.19 429 HIS A O 1
ATOM 3303 N N . LEU A 1 430 ? -2.738 30.797 13.156 1 92.75 430 LEU A N 1
ATOM 3304 C CA . LEU A 1 430 ? -3.877 30.844 12.25 1 92.75 430 LEU A CA 1
ATOM 3305 C C . LEU A 1 430 ? -4.43 29.453 11.977 1 92.75 430 LEU A C 1
ATOM 3307 O O . LEU A 1 430 ? -5.641 29.234 12.055 1 92.75 430 LEU A O 1
ATOM 3311 N N . TYR A 1 431 ? -3.588 28.516 11.688 1 95.44 431 TYR A N 1
ATOM 3312 C CA . TYR A 1 431 ? -4.043 27.156 11.414 1 95.44 431 TYR A CA 1
ATOM 3313 C C . TYR A 1 431 ? -4.578 26.5 12.68 1 95.44 431 TYR A C 1
ATOM 3315 O O . TYR A 1 431 ? -5.57 25.766 12.633 1 95.44 431 TYR A O 1
ATOM 3323 N N . ALA A 1 432 ? -3.924 26.688 13.812 1 93.62 432 ALA A N 1
ATOM 3324 C CA . ALA A 1 432 ? -4.402 26.141 15.078 1 93.62 432 ALA A CA 1
ATOM 3325 C C . ALA A 1 432 ? -5.789 26.672 15.422 1 93.62 432 ALA A C 1
ATOM 3327 O O . ALA A 1 432 ? -6.641 25.938 15.914 1 93.62 432 ALA A O 1
ATOM 3328 N N . GLU A 1 433 ? -6.008 27.969 15.203 1 91.19 433 GLU A N 1
ATOM 3329 C CA . GLU A 1 433 ? -7.309 28.578 15.453 1 91.19 433 GLU A CA 1
ATOM 3330 C C . GLU A 1 433 ? -8.398 27.938 14.609 1 91.19 433 GLU A C 1
ATOM 3332 O O . GLU A 1 433 ? -9.508 27.688 15.094 1 91.19 433 GLU A O 1
ATOM 3337 N N . LYS A 1 434 ? -8.086 27.719 13.375 1 93.12 434 LYS A N 1
ATOM 3338 C CA . LYS A 1 434 ? -9.055 27.078 12.492 1 93.12 434 LYS A CA 1
ATOM 3339 C C . LYS A 1 434 ? -9.336 25.656 12.945 1 93.12 434 LYS A C 1
ATOM 3341 O O . LYS A 1 434 ? -10.477 25.172 12.852 1 93.12 434 LYS A O 1
ATOM 3346 N N . ALA A 1 435 ? -8.297 24.922 13.352 1 96.5 435 ALA A N 1
ATOM 3347 C CA . ALA A 1 435 ? -8.492 23.578 13.891 1 96.5 435 ALA A CA 1
ATOM 3348 C C . ALA A 1 435 ? -9.414 23.609 15.109 1 96.5 435 ALA A C 1
ATOM 3350 O O . ALA A 1 435 ? -10.344 22.812 15.203 1 96.5 435 ALA A O 1
ATOM 3351 N N . MET A 1 436 ? -9.188 24.562 16.031 1 93.06 436 MET A N 1
ATOM 3352 C CA . MET A 1 436 ? -10 24.688 17.234 1 93.06 436 MET A CA 1
ATOM 3353 C C . MET A 1 436 ? -11.43 25.078 16.891 1 93.06 436 MET A C 1
ATOM 3355 O O . MET A 1 436 ? -12.383 24.578 17.484 1 93.06 436 MET A O 1
ATOM 3359 N N . ALA A 1 437 ? -11.586 25.984 15.93 1 92.69 437 ALA A N 1
ATOM 3360 C CA . ALA A 1 437 ? -12.922 26.391 15.477 1 92.69 437 ALA A CA 1
ATOM 3361 C C . ALA A 1 437 ? -13.703 25.203 14.938 1 92.69 437 ALA A C 1
ATOM 3363 O O . ALA A 1 437 ? -14.914 25.094 15.164 1 92.69 437 ALA A O 1
ATOM 3364 N N . SER A 1 438 ? -13.016 24.344 14.219 1 94.44 438 SER A N 1
ATOM 3365 C CA . SER A 1 438 ? -13.664 23.141 13.719 1 94.44 438 SER A CA 1
ATOM 3366 C C . SER A 1 438 ? -14.18 22.266 14.859 1 94.44 438 SER A C 1
ATOM 3368 O O . SER A 1 438 ? -15.297 21.766 14.812 1 94.44 438 SER A O 1
ATOM 3370 N N . LEU A 1 439 ? -13.367 22.094 15.891 1 94.25 439 LEU A N 1
ATOM 3371 C CA . LEU A 1 439 ? -13.75 21.281 17.047 1 94.25 439 LEU A CA 1
ATOM 3372 C C . LEU A 1 439 ? -14.977 21.875 17.734 1 94.25 439 LEU A C 1
ATOM 3374 O O . LEU A 1 439 ? -15.812 21.141 18.266 1 94.25 439 LEU A O 1
ATOM 3378 N N . CYS A 1 440 ? -15.102 23.203 17.719 1 90.69 440 CYS A N 1
ATOM 3379 C CA . CYS A 1 440 ? -16.188 23.891 18.406 1 90.69 440 CYS A CA 1
ATOM 3380 C C . CYS A 1 440 ? -17.516 23.656 17.688 1 90.69 440 CYS A C 1
ATOM 3382 O O . CYS A 1 440 ? -18.578 23.922 18.25 1 90.69 440 CYS A O 1
ATOM 3384 N N . LEU A 1 441 ? -17.469 23.141 16.5 1 91.19 441 LEU A N 1
ATOM 3385 C CA . LEU A 1 441 ? -18.703 22.797 15.789 1 91.19 441 LEU A CA 1
ATOM 3386 C C . LEU A 1 441 ? -19.234 21.453 16.266 1 91.19 441 LEU A C 1
ATOM 3388 O O . LEU A 1 441 ? -20.375 21.094 15.969 1 91.19 441 LEU A O 1
ATOM 3392 N N . LEU A 1 442 ? -18.438 20.719 17.062 1 90.19 442 LEU A N 1
ATOM 3393 C CA . LEU A 1 442 ? -18.891 19.5 17.719 1 90.19 442 LEU A CA 1
ATOM 3394 C C . LEU A 1 442 ? -19.438 19.797 19.109 1 90.19 442 LEU A C 1
ATOM 3396 O O . LEU A 1 442 ? -19.031 20.781 19.75 1 90.19 442 LEU A O 1
ATOM 3400 N N . PRO A 1 443 ? -20.328 19.016 19.594 1 89.94 443 PRO A N 1
ATOM 3401 C CA . PRO A 1 443 ? -20.844 19.25 20.938 1 89.94 443 PRO A CA 1
ATOM 3402 C C . PRO A 1 443 ? -19.75 19.125 22.016 1 89.94 443 PRO A C 1
ATOM 3404 O O . PRO A 1 443 ? -18.797 18.344 21.844 1 89.94 443 PRO A O 1
ATOM 3407 N N . PRO A 1 444 ? -19.953 19.844 23.062 1 88.88 444 PRO A N 1
ATOM 3408 C CA . PRO A 1 444 ? -18.953 19.781 24.125 1 88.88 444 PRO A CA 1
ATOM 3409 C C . PRO A 1 444 ? -18.812 18.391 24.734 1 88.88 444 PRO A C 1
ATOM 3411 O O . PRO A 1 444 ? -19.828 17.688 24.906 1 88.88 444 PRO A O 1
ATOM 3414 N N . SER A 1 445 ? -17.641 17.953 24.984 1 89.06 445 SER A N 1
ATOM 3415 C CA . SER A 1 445 ? -17.266 16.719 25.656 1 89.06 445 SER A CA 1
ATOM 3416 C C . SER A 1 445 ? -15.844 16.797 26.203 1 89.06 445 SER A C 1
ATOM 3418 O O . SER A 1 445 ? -15.062 17.656 25.797 1 89.06 445 SER A O 1
ATOM 3420 N N . PRO A 1 446 ? -15.586 16 27.203 1 90.38 446 PRO A N 1
ATOM 3421 C CA . PRO A 1 446 ? -14.219 16.016 27.719 1 90.38 446 PRO A CA 1
ATOM 3422 C C . PRO A 1 446 ? -13.172 15.75 26.641 1 90.38 446 PRO A C 1
ATOM 3424 O O . PRO A 1 446 ? -12.102 16.375 26.641 1 90.38 446 PRO A O 1
ATOM 3427 N N . SER A 1 447 ? -13.508 14.867 25.75 1 94.19 447 SER A N 1
ATOM 3428 C CA . SER A 1 447 ? -12.562 14.547 24.688 1 94.19 447 SER A CA 1
ATOM 3429 C C . SER A 1 447 ? -12.391 15.719 23.734 1 94.19 447 SER A C 1
ATOM 3431 O O . SER A 1 447 ? -11.289 15.969 23.234 1 94.19 447 SER A O 1
ATOM 3433 N N . ARG A 1 448 ? -13.461 16.406 23.406 1 92.75 448 ARG A N 1
ATOM 3434 C CA . ARG A 1 448 ? -13.328 17.609 22.594 1 92.75 448 ARG A CA 1
ATOM 3435 C C . ARG A 1 448 ? -12.43 18.641 23.266 1 92.75 448 ARG A C 1
ATOM 3437 O O . ARG A 1 448 ? -11.586 19.266 22.625 1 92.75 448 ARG A O 1
ATOM 3444 N N . GLN A 1 449 ? -12.672 18.781 24.562 1 90.81 449 GLN A N 1
ATOM 3445 C CA . GLN A 1 449 ? -11.859 19.719 25.312 1 90.81 449 GLN A CA 1
ATOM 3446 C C . GLN A 1 449 ? -10.383 19.328 25.297 1 90.81 449 GLN A C 1
ATOM 3448 O O . GLN A 1 449 ? -9.508 20.188 25.172 1 90.81 449 GLN A O 1
ATOM 3453 N N . ALA A 1 450 ? -10.141 18.094 25.453 1 91.94 450 ALA A N 1
ATOM 3454 C CA . ALA A 1 450 ? -8.773 17.594 25.391 1 91.94 450 ALA A CA 1
ATOM 3455 C C . ALA A 1 450 ? -8.125 17.922 24.047 1 91.94 450 ALA A C 1
ATOM 3457 O O . ALA A 1 450 ? -6.957 18.297 24 1 91.94 450 ALA A O 1
ATOM 3458 N N . LEU A 1 451 ? -8.883 17.734 22.984 1 94.38 451 LEU A N 1
ATOM 3459 C CA . LEU A 1 451 ? -8.383 18.062 21.656 1 94.38 451 LEU A CA 1
ATOM 3460 C C . LEU A 1 451 ? -8.117 19.547 21.516 1 94.38 451 LEU A C 1
ATOM 3462 O O . LEU A 1 451 ? -7.137 19.953 20.875 1 94.38 451 LEU A O 1
ATOM 3466 N N . LEU A 1 452 ? -9.016 20.359 22.062 1 91.12 452 LEU A N 1
ATOM 3467 C CA . LEU A 1 452 ? -8.812 21.812 22.047 1 91.12 452 LEU A CA 1
ATOM 3468 C C . LEU A 1 452 ? -7.527 22.188 22.781 1 91.12 452 LEU A C 1
ATOM 3470 O O . LEU A 1 452 ? -6.746 23 22.281 1 91.12 452 LEU A O 1
ATOM 3474 N N . ASN A 1 453 ? -7.336 21.516 23.875 1 87.56 453 ASN A N 1
ATOM 3475 C CA . ASN A 1 453 ? -6.129 21.766 24.656 1 87.56 453 ASN A CA 1
ATOM 3476 C C . ASN A 1 453 ? -4.871 21.359 23.891 1 87.56 453 ASN A C 1
ATOM 3478 O O . ASN A 1 453 ? -3.865 22.078 23.922 1 87.56 453 ASN A O 1
ATOM 3482 N N . LEU A 1 454 ? -4.941 20.234 23.297 1 86.75 454 LEU A N 1
ATOM 3483 C CA . LEU A 1 454 ? -3.822 19.75 22.484 1 86.75 454 LEU A CA 1
ATOM 3484 C C . LEU A 1 454 ? -3.494 20.719 21.359 1 86.75 454 LEU A C 1
ATOM 3486 O O . LEU A 1 454 ? -2.324 21.031 21.125 1 86.75 454 LEU A O 1
ATOM 3490 N N . THR A 1 455 ? -4.48 21.188 20.672 1 90.25 455 THR A N 1
ATOM 3491 C CA . THR A 1 455 ? -4.297 22.125 19.562 1 90.25 455 THR A CA 1
ATOM 3492 C C . THR A 1 455 ? -3.744 23.453 20.062 1 90.25 455 THR A C 1
ATOM 3494 O O . THR A 1 455 ? -2.863 24.047 19.438 1 90.25 455 THR A O 1
ATOM 3497 N N . HIS A 1 456 ? -4.266 23.875 21.156 1 85.25 456 HIS A N 1
ATOM 3498 C CA . HIS A 1 456 ? -3.826 25.125 21.766 1 85.25 456 HIS A CA 1
ATOM 3499 C C . HIS A 1 456 ? -2.357 25.062 22.172 1 85.25 456 HIS A C 1
ATOM 3501 O O . HIS A 1 456 ? -1.635 26.047 22.078 1 85.25 456 HIS A O 1
ATOM 3507 N N . SER A 1 457 ? -1.977 23.875 22.578 1 81.75 457 SER A N 1
ATOM 3508 C CA . SER A 1 457 ? -0.597 23.688 23.016 1 81.75 457 SER A CA 1
ATOM 3509 C C . SER A 1 457 ? 0.381 23.906 21.875 1 81.75 457 SER A C 1
ATOM 3511 O O . SER A 1 457 ? 1.556 24.203 22.094 1 81.75 457 SER A O 1
ATOM 3513 N N . LEU A 1 458 ? -0.068 23.734 20.688 1 78.38 458 LEU A N 1
ATOM 3514 C CA . LEU A 1 458 ? 0.783 23.969 19.531 1 78.38 458 LEU A CA 1
ATOM 3515 C C . LEU A 1 458 ? 1.142 25.453 19.406 1 78.38 458 LEU A C 1
ATOM 3517 O O . LEU A 1 458 ? 2.201 25.797 18.875 1 78.38 458 LEU A O 1
ATOM 3521 N N . ILE A 1 459 ? 0.137 26.297 19.828 1 71.06 459 ILE A N 1
ATOM 3522 C CA . ILE A 1 459 ? 0.301 27.75 19.719 1 71.06 459 ILE A CA 1
ATOM 3523 C C . ILE A 1 459 ? 1.296 28.234 20.781 1 71.06 459 ILE A C 1
ATOM 3525 O O . ILE A 1 459 ? 2.127 29.094 20.5 1 71.06 459 ILE A O 1
ATOM 3529 N N . TYR A 1 460 ? 1.039 27.688 21.938 1 59.78 460 TYR A N 1
ATOM 3530 C CA . TYR A 1 460 ? 1.781 28.25 23.062 1 59.78 460 TYR A CA 1
ATOM 3531 C C . TYR A 1 460 ? 3.008 27.406 23.375 1 59.78 460 TYR A C 1
ATOM 3533 O O . TYR A 1 460 ? 3.627 27.578 24.438 1 59.78 460 TYR A O 1
ATOM 3541 N N . ARG A 1 461 ? 3.066 26.406 22.453 1 51.78 461 ARG A N 1
ATOM 3542 C CA . ARG A 1 461 ? 4.293 25.656 22.734 1 51.78 461 ARG A CA 1
ATOM 3543 C C . ARG A 1 461 ? 5.473 26.609 22.922 1 51.78 461 ARG A C 1
ATOM 3545 O O . ARG A 1 461 ? 5.75 27.438 22.062 1 51.78 461 ARG A O 1
ATOM 3552 N N . LYS A 1 462 ? 5.477 27.109 24 1 40.78 462 LYS A N 1
ATOM 3553 C CA . LYS A 1 462 ? 6.625 27.922 24.375 1 40.78 462 LYS A CA 1
ATOM 3554 C C . LYS A 1 462 ? 7.926 27.328 23.859 1 40.78 462 LYS A C 1
ATOM 3556 O O . LYS A 1 462 ? 8.227 26.156 24.109 1 40.78 462 LYS A O 1
ATOM 3561 N N . PHE A 1 463 ? 8.156 27.578 22.656 1 33.34 463 PHE A N 1
ATOM 3562 C CA . PHE A 1 463 ? 9.469 27.328 22.062 1 33.34 463 PHE A CA 1
ATOM 3563 C C . PHE A 1 463 ? 10.57 27.953 22.922 1 33.34 463 PHE A C 1
ATOM 3565 O O . PHE A 1 463 ? 10.344 28.969 23.594 1 33.34 463 PHE A O 1
ATOM 3572 N N . MET B 1 1 ? -12.273 -34.406 -8.406 1 78.94 1 MET B N 1
ATOM 3573 C CA . MET B 1 1 ? -11.312 -33.594 -9.172 1 78.94 1 MET B CA 1
ATOM 3574 C C . MET B 1 1 ? -10.828 -32.406 -8.359 1 78.94 1 MET B C 1
ATOM 3576 O O . MET B 1 1 ? -9.625 -32.188 -8.25 1 78.94 1 MET B O 1
ATOM 3580 N N . LEU B 1 2 ? -11.711 -31.75 -7.762 1 83.12 2 LEU B N 1
ATOM 3581 C CA . LEU B 1 2 ? -11.336 -30.594 -6.961 1 83.12 2 LEU B CA 1
ATOM 3582 C C . LEU B 1 2 ? -10.422 -31 -5.809 1 83.12 2 LEU B C 1
ATOM 3584 O O . LEU B 1 2 ? -9.469 -30.297 -5.484 1 83.12 2 LEU B O 1
ATOM 3588 N N . GLU B 1 3 ? -10.672 -32.094 -5.23 1 82.44 3 GLU B N 1
ATOM 3589 C CA . GLU B 1 3 ? -9.844 -32.594 -4.141 1 82.44 3 GLU B CA 1
ATOM 3590 C C . GLU B 1 3 ? -8.422 -32.906 -4.621 1 82.44 3 GLU B C 1
ATOM 3592 O O . GLU B 1 3 ? -7.453 -32.594 -3.924 1 82.44 3 GLU B O 1
ATOM 3597 N N . TRP B 1 4 ? -8.367 -33.5 -5.828 1 83.81 4 TRP B N 1
ATOM 3598 C CA . TRP B 1 4 ? -7.062 -33.812 -6.402 1 83.81 4 TRP B CA 1
ATOM 3599 C C . TRP B 1 4 ? -6.301 -32.531 -6.715 1 83.81 4 TRP B C 1
ATOM 3601 O O . TRP B 1 4 ? -5.09 -32.438 -6.488 1 83.81 4 TRP B O 1
ATOM 3611 N N . ILE B 1 5 ? -6.973 -31.516 -7.242 1 87.5 5 ILE B N 1
ATOM 3612 C CA . ILE B 1 5 ? -6.355 -30.234 -7.594 1 87.5 5 ILE B CA 1
ATOM 3613 C C . ILE B 1 5 ? -5.781 -29.578 -6.34 1 87.5 5 ILE B C 1
ATOM 3615 O O . ILE B 1 5 ? -4.715 -28.953 -6.391 1 87.5 5 ILE B O 1
ATOM 3619 N N . LYS B 1 6 ? -6.441 -29.812 -5.215 1 86.94 6 LYS B N 1
ATOM 3620 C CA . LYS B 1 6 ? -6.066 -29.172 -3.959 1 86.94 6 LYS B CA 1
ATOM 3621 C C . LYS B 1 6 ? -4.926 -29.922 -3.279 1 86.94 6 LYS B C 1
ATOM 3623 O O . LYS B 1 6 ? -4.266 -29.391 -2.389 1 86.94 6 LYS B O 1
ATOM 3628 N N . GLU B 1 7 ? -4.746 -31.172 -3.67 1 85.38 7 GLU B N 1
ATOM 3629 C CA . GLU B 1 7 ? -3.691 -31.969 -3.053 1 85.38 7 GLU B CA 1
ATOM 3630 C C . GLU B 1 7 ? -2.312 -31.375 -3.352 1 85.38 7 GLU B C 1
ATOM 3632 O O . GLU B 1 7 ? -1.988 -31.109 -4.508 1 85.38 7 GLU B O 1
ATOM 3637 N N . PRO B 1 8 ? -1.535 -31.125 -2.293 1 87.69 8 PRO B N 1
ATOM 3638 C CA . PRO B 1 8 ? -0.203 -30.562 -2.518 1 87.69 8 PRO B CA 1
ATOM 3639 C C . PRO B 1 8 ? 0.713 -31.5 -3.297 1 87.69 8 PRO B C 1
ATOM 3641 O O . PRO B 1 8 ? 0.639 -32.719 -3.129 1 87.69 8 PRO B O 1
ATOM 3644 N N . ILE B 1 9 ? 1.517 -30.984 -4.117 1 89.12 9 ILE B N 1
ATOM 3645 C CA . ILE B 1 9 ? 2.535 -31.734 -4.844 1 89.12 9 ILE B CA 1
ATOM 3646 C C . ILE B 1 9 ? 3.795 -31.859 -3.99 1 89.12 9 ILE B C 1
ATOM 3648 O O . ILE B 1 9 ? 4.281 -30.859 -3.447 1 89.12 9 ILE B O 1
ATOM 3652 N N . ASN B 1 10 ? 4.27 -33.031 -3.762 1 89.38 10 ASN B N 1
ATOM 3653 C CA . ASN B 1 10 ? 5.551 -33.219 -3.09 1 89.38 10 ASN B CA 1
ATOM 3654 C C . ASN B 1 10 ? 6.723 -33.062 -4.059 1 89.38 10 ASN B C 1
ATOM 3656 O O . ASN B 1 10 ? 7.137 -34.062 -4.684 1 89.38 10 ASN B O 1
ATOM 3660 N N . ALA B 1 11 ? 7.352 -31.969 -4.102 1 90.94 11 ALA B N 1
ATOM 3661 C CA . ALA B 1 11 ? 8.391 -31.641 -5.074 1 90.94 11 ALA B CA 1
ATOM 3662 C C . ALA B 1 11 ? 9.672 -32.406 -4.793 1 90.94 11 ALA B C 1
ATOM 3664 O O . ALA B 1 11 ? 10.508 -32.594 -5.684 1 90.94 11 ALA B O 1
ATOM 3665 N N . SER B 1 12 ? 9.859 -32.844 -3.531 1 90 12 SER B N 1
ATOM 3666 C CA . SER B 1 12 ? 11.094 -33.531 -3.176 1 90 12 SER B CA 1
ATOM 3667 C C . SER B 1 12 ? 11.102 -34.969 -3.701 1 90 12 SER B C 1
ATOM 3669 O O . SER B 1 12 ? 12.148 -35.625 -3.766 1 90 12 SER B O 1
ATOM 3671 N N . GLU B 1 13 ? 9.992 -35.531 -4.105 1 87.75 13 GLU B N 1
ATOM 3672 C CA . GLU B 1 13 ? 9.883 -36.938 -4.504 1 87.75 13 GLU B CA 1
ATOM 3673 C C . GLU B 1 13 ? 9.539 -37.062 -5.984 1 87.75 13 GLU B C 1
ATOM 3675 O O . GLU B 1 13 ? 8.867 -38 -6.395 1 87.75 13 GLU B O 1
ATOM 3680 N N . ILE B 1 14 ? 9.984 -36.219 -6.695 1 86.31 14 ILE B N 1
ATOM 3681 C CA . ILE B 1 14 ? 9.727 -36.281 -8.125 1 86.31 14 ILE B CA 1
ATOM 3682 C C . ILE B 1 14 ? 10.641 -37.312 -8.766 1 86.31 14 ILE B C 1
ATOM 3684 O O . ILE B 1 14 ? 11.859 -37.281 -8.586 1 86.31 14 ILE B O 1
ATOM 3688 N N . GLY B 1 15 ? 10.156 -38.531 -9.133 1 74.56 15 GLY B N 1
ATOM 3689 C CA . GLY B 1 15 ? 10.891 -39.562 -9.82 1 74.56 15 GLY B CA 1
ATOM 3690 C C . GLY B 1 15 ? 10.695 -39.562 -11.32 1 74.56 15 GLY B C 1
ATOM 3691 O O . GLY B 1 15 ? 9.727 -38.969 -11.82 1 74.56 15 GLY B O 1
ATOM 3692 N N . LEU B 1 16 ? 11.805 -39.719 -12.117 1 64.44 16 LEU B N 1
ATOM 3693 C CA . LEU B 1 16 ? 11.711 -39.75 -13.57 1 64.44 16 LEU B CA 1
ATOM 3694 C C . LEU B 1 16 ? 11.219 -41.125 -14.031 1 64.44 16 LEU B C 1
ATOM 3696 O O . LEU B 1 16 ? 11.664 -42.156 -13.516 1 64.44 16 LEU B O 1
ATOM 3700 N N . LYS B 1 17 ? 10.078 -41.594 -14.383 1 48.09 17 LYS B N 1
ATOM 3701 C CA . LYS B 1 17 ? 9.625 -42.844 -14.953 1 48.09 17 LYS B CA 1
ATOM 3702 C C . LYS B 1 17 ? 10.453 -43.219 -16.172 1 48.09 17 LYS B C 1
ATOM 3704 O O . LYS B 1 17 ? 10.969 -42.344 -16.875 1 48.09 17 LYS B O 1
ATOM 3709 N N . GLU B 1 18 ? 10.789 -44.531 -16.359 1 41.12 18 GLU B N 1
ATOM 3710 C CA . GLU B 1 18 ? 11.508 -45.188 -17.453 1 41.12 18 GLU B CA 1
ATOM 3711 C C . GLU B 1 18 ? 11.102 -44.594 -18.797 1 41.12 18 GLU B C 1
ATOM 3713 O O . GLU B 1 18 ? 11.938 -44.438 -19.703 1 41.12 18 GLU B O 1
ATOM 3718 N N . SER B 1 19 ? 9.828 -44.625 -19.125 1 36.03 19 SER B N 1
ATOM 3719 C CA . SER B 1 19 ? 9.344 -44.125 -20.406 1 36.03 19 SER B CA 1
ATOM 3720 C C . SER B 1 19 ? 9.812 -42.688 -20.625 1 36.03 19 SER B C 1
ATOM 3722 O O . SER B 1 19 ? 9.867 -42.219 -21.766 1 36.03 19 SER B O 1
ATOM 3724 N N . ASP B 1 20 ? 9.992 -42 -19.594 1 40.75 20 ASP B N 1
ATOM 3725 C CA . ASP B 1 20 ? 10.367 -40.594 -19.719 1 40.75 20 ASP B CA 1
ATOM 3726 C C . ASP B 1 20 ? 11.812 -40.469 -20.203 1 40.75 20 ASP B C 1
ATOM 3728 O O . ASP B 1 20 ? 12.25 -39.375 -20.547 1 40.75 20 ASP B O 1
ATOM 3732 N N . LEU B 1 21 ? 12.594 -41.625 -20.062 1 34.41 21 LEU B N 1
ATOM 3733 C CA . LEU B 1 21 ? 13.969 -41.656 -20.547 1 34.41 21 LEU B CA 1
ATOM 3734 C C . LEU B 1 21 ? 14 -41.906 -22.047 1 34.41 21 LEU B C 1
ATOM 3736 O O . LEU B 1 21 ? 15 -41.594 -22.703 1 34.41 21 LEU B O 1
ATOM 3740 N N . GLN B 1 22 ? 13.344 -43.188 -22.641 1 30.66 22 GLN B N 1
ATOM 3741 C CA . GLN B 1 22 ? 13.594 -43.562 -24.031 1 30.66 22 GLN B CA 1
ATOM 3742 C C . GLN B 1 22 ? 13.086 -42.469 -24.984 1 30.66 22 GLN B C 1
ATOM 3744 O O . GLN B 1 22 ? 13.492 -42.438 -26.156 1 30.66 22 GLN B O 1
ATOM 3749 N N . GLY B 1 23 ? 11.586 -42.438 -25.031 1 29.7 23 GLY B N 1
ATOM 3750 C CA . GLY B 1 23 ? 11.062 -41.812 -26.25 1 29.7 23 GLY B CA 1
ATOM 3751 C C . GLY B 1 23 ? 11.664 -40.438 -26.516 1 29.7 23 GLY B C 1
ATOM 3752 O O . GLY B 1 23 ? 11.773 -40.031 -27.672 1 29.7 23 GLY B O 1
ATOM 3753 N N . ALA B 1 24 ? 11.062 -39.375 -25.641 1 26.73 24 ALA B N 1
ATOM 3754 C CA . ALA B 1 24 ? 11.227 -38.156 -26.438 1 26.73 24 ALA B CA 1
ATOM 3755 C C . ALA B 1 24 ? 12.688 -37.969 -26.844 1 26.73 24 ALA B C 1
ATOM 3757 O O . ALA B 1 24 ? 13.562 -37.812 -25.984 1 26.73 24 ALA B O 1
ATOM 3758 N N . SER B 1 25 ? 13.195 -38.562 -27.641 1 28.84 25 SER B N 1
ATOM 3759 C CA . SER B 1 25 ? 14.227 -37.688 -28.188 1 28.84 25 SER B CA 1
ATOM 3760 C C . SER B 1 25 ? 13.789 -36.25 -28.141 1 28.84 25 SER B C 1
ATOM 3762 O O . SER B 1 25 ? 12.625 -35.938 -27.875 1 28.84 25 SER B O 1
ATOM 3764 N N . ALA B 1 26 ? 13.914 -35.062 -28.875 1 27.94 26 ALA B N 1
ATOM 3765 C CA . ALA B 1 26 ? 13.039 -34 -29.375 1 27.94 26 ALA B CA 1
ATOM 3766 C C . ALA B 1 26 ? 11.664 -34.562 -29.734 1 27.94 26 ALA B C 1
ATOM 3768 O O . ALA B 1 26 ? 10.656 -33.875 -29.625 1 27.94 26 ALA B O 1
ATOM 3769 N N . ALA B 1 27 ? 11.375 -35.812 -30.297 1 27.53 27 ALA B N 1
ATOM 3770 C CA . ALA B 1 27 ? 10.297 -36.188 -31.203 1 27.53 27 ALA B CA 1
ATOM 3771 C C . ALA B 1 27 ? 9.07 -36.656 -30.438 1 27.53 27 ALA B C 1
ATOM 3773 O O . ALA B 1 27 ? 7.957 -36.188 -30.688 1 27.53 27 ALA B O 1
ATOM 3774 N N . GLU B 1 28 ? 8.234 -37.844 -30.312 1 26.53 28 GLU B N 1
ATOM 3775 C CA . GLU B 1 28 ? 6.836 -38.219 -30.141 1 26.53 28 GLU B CA 1
ATOM 3776 C C . GLU B 1 28 ? 6.488 -38.469 -28.672 1 26.53 28 GLU B C 1
ATOM 3778 O O . GLU B 1 28 ? 7.215 -39.156 -27.953 1 26.53 28 GLU B O 1
ATOM 3783 N N . LEU B 1 29 ? 5.645 -37.688 -27.922 1 27 29 LEU B N 1
ATOM 3784 C CA . LEU B 1 29 ? 4.613 -37.688 -26.891 1 27 29 LEU B CA 1
ATOM 3785 C C . LEU B 1 29 ? 3.797 -38.969 -26.906 1 27 29 LEU B C 1
ATOM 3787 O O . LEU B 1 29 ? 2.84 -39.125 -26.141 1 27 29 LEU B O 1
ATOM 3791 N N . GLN B 1 30 ? 3.846 -40.094 -27.531 1 25.03 30 GLN B N 1
ATOM 3792 C CA . GLN B 1 30 ? 2.887 -41.188 -27.75 1 25.03 30 GLN B CA 1
ATOM 3793 C C . GLN B 1 30 ? 2.754 -42.062 -26.5 1 25.03 30 GLN B C 1
ATOM 3795 O O . GLN B 1 30 ? 1.776 -42.781 -26.359 1 25.03 30 GLN B O 1
ATOM 3800 N N . ASN B 1 31 ? 3.535 -42.625 -25.703 1 24.59 31 ASN B N 1
ATOM 3801 C CA . ASN B 1 31 ? 3.467 -43.844 -24.891 1 24.59 31 ASN B CA 1
ATOM 3802 C C . ASN B 1 31 ? 2.791 -43.562 -23.547 1 24.59 31 ASN B C 1
ATOM 3804 O O . ASN B 1 31 ? 3.41 -43.719 -22.484 1 24.59 31 ASN B O 1
ATOM 3808 N N . LEU B 1 32 ? 1.484 -42.969 -23.422 1 24.06 32 LEU B N 1
ATOM 3809 C CA . LEU B 1 32 ? 0.649 -42.688 -22.266 1 24.06 32 LEU B CA 1
ATOM 3810 C C . LEU B 1 32 ? -0.173 -43.906 -21.875 1 24.06 32 LEU B C 1
ATOM 3812 O O . LEU B 1 32 ? -1.27 -44.125 -22.391 1 24.06 32 LEU B O 1
ATOM 3816 N N . GLU B 1 33 ? 0.278 -45.094 -21.484 1 24.23 33 GLU B N 1
ATOM 3817 C CA . GLU B 1 33 ? -0.608 -46.188 -21.141 1 24.23 33 GLU B CA 1
ATOM 3818 C C . GLU B 1 33 ? -1.484 -45.844 -19.938 1 24.23 33 GLU B C 1
ATOM 3820 O O . GLU B 1 33 ? -1.181 -44.938 -19.188 1 24.23 33 GLU B O 1
ATOM 3825 N N . LEU B 1 34 ? -2.125 -46.844 -19.125 1 21.91 34 LEU B N 1
ATOM 3826 C CA . LEU B 1 34 ? -3.174 -47.156 -18.156 1 21.91 34 LEU B CA 1
ATOM 3827 C C . LEU B 1 34 ? -2.775 -46.719 -16.766 1 21.91 34 LEU B C 1
ATOM 3829 O O . LEU B 1 34 ? -1.648 -46.969 -16.328 1 21.91 34 LEU B O 1
ATOM 3833 N N . VAL B 1 35 ? -3.818 -46.125 -15.617 1 25.53 35 VAL B N 1
ATOM 3834 C CA . VAL B 1 35 ? -4.129 -46.031 -14.195 1 25.53 35 VAL B CA 1
ATOM 3835 C C . VAL B 1 35 ? -4.738 -47.344 -13.719 1 25.53 35 VAL B C 1
ATOM 3837 O O . VAL B 1 35 ? -4.625 -47.688 -12.547 1 25.53 35 VAL B O 1
ATOM 3840 N N . ASN B 1 36 ? -5.391 -48.5 -13.125 1 29.8 36 ASN B N 1
ATOM 3841 C CA . ASN B 1 36 ? -4.816 -49.781 -13.562 1 29.8 36 ASN B CA 1
ATOM 3842 C C . ASN B 1 36 ? -4.047 -49.625 -14.867 1 29.8 36 ASN B C 1
ATOM 3844 O O . ASN B 1 36 ? -3.232 -50.5 -15.219 1 29.8 36 ASN B O 1
ATOM 3848 N N . SER B 1 37 ? -4.375 -49.031 -15.117 1 30.08 37 SER B N 1
ATOM 3849 C CA . SER B 1 37 ? -5.453 -48.406 -14.375 1 30.08 37 SER B CA 1
ATOM 3850 C C . SER B 1 37 ? -5.652 -46.969 -14.82 1 30.08 37 SER B C 1
ATOM 3852 O O . SER B 1 37 ? -4.68 -46.219 -14.984 1 30.08 37 SER B O 1
ATOM 3854 N N . GLU B 1 38 ? -7.023 -46.156 -15.031 1 30.91 38 GLU B N 1
ATOM 3855 C CA . GLU B 1 38 ? -7.039 -45.25 -16.172 1 30.91 38 GLU B CA 1
ATOM 3856 C C . GLU B 1 38 ? -5.969 -44.188 -16.047 1 30.91 38 GLU B C 1
ATOM 3858 O O . GLU B 1 38 ? -6.023 -43.375 -15.125 1 30.91 38 GLU B O 1
ATOM 3863 N N . SER B 1 39 ? -4.848 -44.406 -16.125 1 26.98 39 SER B N 1
ATOM 3864 C CA . SER B 1 39 ? -3.566 -43.75 -15.875 1 26.98 39 SER B CA 1
ATOM 3865 C C . SER B 1 39 ? -3.652 -42.25 -16.109 1 26.98 39 SER B C 1
ATOM 3867 O O . SER B 1 39 ? -4.539 -41.781 -16.828 1 26.98 39 SER B O 1
ATOM 3869 N N . TYR B 1 40 ? -2.816 -41.438 -15.398 1 26.78 40 TYR B N 1
ATOM 3870 C CA . TYR B 1 40 ? -2.543 -40.031 -15.5 1 26.78 40 TYR B CA 1
ATOM 3871 C C . TYR B 1 40 ? -2.678 -39.531 -16.938 1 26.78 40 TYR B C 1
ATOM 3873 O O . TYR B 1 40 ? -3.289 -38.5 -17.203 1 26.78 40 TYR B O 1
ATOM 3881 N N . GLU B 1 41 ? -2.336 -40.406 -17.797 1 29.03 41 GLU B N 1
ATOM 3882 C CA . GLU B 1 41 ? -2.23 -40.25 -19.25 1 29.03 41 GLU B CA 1
ATOM 3883 C C . GLU B 1 41 ? -3.592 -40.375 -19.922 1 29.03 41 GLU B C 1
ATOM 3885 O O . GLU B 1 41 ? -3.902 -39.625 -20.859 1 29.03 41 GLU B O 1
ATOM 3890 N N . GLU B 1 42 ? -4.473 -41.312 -19.484 1 36.06 42 GLU B N 1
ATOM 3891 C CA . GLU B 1 42 ? -5.793 -41.469 -20.094 1 36.06 42 GLU B CA 1
ATOM 3892 C C . GLU B 1 42 ? -6.723 -40.344 -19.656 1 36.06 42 GLU B C 1
ATOM 3894 O O . GLU B 1 42 ? -7.492 -39.812 -20.469 1 36.06 42 GLU B O 1
ATOM 3899 N N . VAL B 1 43 ? -6.59 -39.906 -18.406 1 35.69 43 VAL B N 1
ATOM 3900 C CA . VAL B 1 43 ? -7.418 -38.781 -17.938 1 35.69 43 VAL B CA 1
ATOM 3901 C C . VAL B 1 43 ? -6.945 -37.5 -18.578 1 35.69 43 VAL B C 1
ATOM 3903 O O . VAL B 1 43 ? -7.762 -36.688 -19.031 1 35.69 43 VAL B O 1
ATOM 3906 N N . LEU B 1 44 ? -5.73 -37.188 -18.656 1 32.91 44 LEU B N 1
ATOM 3907 C CA . LEU B 1 44 ? -5.098 -36.125 -19.453 1 32.91 44 LEU B CA 1
ATOM 3908 C C . LEU B 1 44 ? -5.414 -36.312 -20.938 1 32.91 44 LEU B C 1
ATOM 3910 O O . LEU B 1 44 ? -5.707 -35.344 -21.625 1 32.91 44 LEU B O 1
ATOM 3914 N N . LYS B 1 45 ? -5.324 -37.562 -21.469 1 36.41 45 LYS B N 1
ATOM 3915 C CA . LYS B 1 45 ? -5.684 -37.875 -22.859 1 36.41 45 LYS B CA 1
ATOM 3916 C C . LYS B 1 45 ? -7.164 -37.594 -23.109 1 36.41 45 LYS B C 1
ATOM 3918 O O . LYS B 1 45 ? -7.531 -37.062 -24.172 1 36.41 45 LYS B O 1
ATOM 3923 N N . LYS B 1 46 ? -8.016 -37.969 -22.156 1 37.62 46 LYS B N 1
ATOM 3924 C CA . LYS B 1 46 ? -9.43 -37.625 -22.281 1 37.62 46 LYS B CA 1
ATOM 3925 C C . LYS B 1 46 ? -9.641 -36.125 -22.125 1 37.62 46 LYS B C 1
ATOM 3927 O O . LYS B 1 46 ? -10.445 -35.5 -22.828 1 37.62 46 LYS B O 1
ATOM 3932 N N . ALA B 1 47 ? -9.047 -35.5 -21.094 1 33.41 47 ALA B N 1
ATOM 3933 C CA . ALA B 1 47 ? -9.125 -34.031 -20.938 1 33.41 47 ALA B CA 1
ATOM 3934 C C . ALA B 1 47 ? -8.484 -33.312 -22.109 1 33.41 47 ALA B C 1
ATOM 3936 O O . ALA B 1 47 ? -9.031 -32.344 -22.625 1 33.41 47 ALA B O 1
ATOM 3937 N N . ILE B 1 48 ? -7.332 -33.656 -22.469 1 34.66 48 ILE B N 1
ATOM 3938 C CA . ILE B 1 48 ? -6.652 -33.156 -23.656 1 34.66 48 ILE B CA 1
ATOM 3939 C C . ILE B 1 48 ? -7.414 -33.594 -24.906 1 34.66 48 ILE B C 1
ATOM 3941 O O . ILE B 1 48 ? -7.516 -32.844 -25.891 1 34.66 48 ILE B O 1
ATOM 3945 N N . LYS B 1 49 ? -7.844 -34.906 -25 1 35.69 49 LYS B N 1
ATOM 3946 C CA . LYS B 1 49 ? -8.625 -35.438 -26.125 1 35.69 49 LYS B CA 1
ATOM 3947 C C . LYS B 1 49 ? -9.953 -34.688 -26.25 1 35.69 49 LYS B C 1
ATOM 3949 O O . LYS B 1 49 ? -10.578 -34.719 -27.312 1 35.69 49 LYS B O 1
ATOM 3954 N N . LEU B 1 50 ? -10.461 -34.375 -25.094 1 31.92 50 LEU B N 1
ATOM 3955 C CA . LEU B 1 50 ? -11.625 -33.5 -25.219 1 31.92 50 LEU B CA 1
ATOM 3956 C C . LEU B 1 50 ? -11.227 -32.125 -25.719 1 31.92 50 LEU B C 1
ATOM 3958 O O . LEU B 1 50 ? -12.086 -31.297 -26.062 1 31.92 50 LEU B O 1
ATOM 3962 N N . VAL B 1 51 ? -10.047 -31.656 -25.297 1 33 51 VAL B N 1
ATOM 3963 C CA . VAL B 1 51 ? -9.555 -30.484 -26.016 1 33 51 VAL B CA 1
ATOM 3964 C C . VAL B 1 51 ? -9.359 -30.828 -27.5 1 33 51 VAL B C 1
ATOM 3966 O O . VAL B 1 51 ? -8.438 -31.578 -27.844 1 33 51 VAL B O 1
ATOM 3969 N N . LYS B 1 52 ? -10.305 -31.328 -28.125 1 32.47 52 LYS B N 1
ATOM 3970 C CA . LYS B 1 52 ? -10.352 -31.641 -29.547 1 32.47 52 LYS B CA 1
ATOM 3971 C C . LYS B 1 52 ? -9.43 -30.734 -30.359 1 32.47 52 LYS B C 1
ATOM 3973 O O . LYS B 1 52 ? -9.195 -29.594 -29.969 1 32.47 52 LYS B O 1
ATOM 3978 N N . LYS B 1 53 ? -8.758 -31.156 -31.312 1 35.53 53 LYS B N 1
ATOM 3979 C CA . LYS B 1 53 ? -8.047 -30.688 -32.5 1 35.53 53 LYS B CA 1
ATOM 3980 C C . LYS B 1 53 ? -8.484 -29.281 -32.906 1 35.53 53 LYS B C 1
ATOM 3982 O O . LYS B 1 53 ? -7.711 -28.531 -33.5 1 35.53 53 LYS B O 1
ATOM 3987 N N . ASP B 1 54 ? -9.68 -28.844 -32.781 1 33.75 54 ASP B N 1
ATOM 3988 C CA . ASP B 1 54 ? -10.336 -27.641 -33.281 1 33.75 54 ASP B CA 1
ATOM 3989 C C . ASP B 1 54 ? -10.094 -26.469 -32.312 1 33.75 54 ASP B C 1
ATOM 3991 O O . ASP B 1 54 ? -10.812 -25.469 -32.375 1 33.75 54 ASP B O 1
ATOM 3995 N N . MET B 1 55 ? -9.469 -26.406 -31.234 1 42.06 55 MET B N 1
ATOM 3996 C CA . MET B 1 55 ? -9 -25.547 -30.141 1 42.06 55 MET B CA 1
ATOM 3997 C C . MET B 1 55 ? -7.859 -24.656 -30.625 1 42.06 55 MET B C 1
ATOM 3999 O O . MET B 1 55 ? -7.285 -23.906 -29.828 1 42.06 55 MET B O 1
ATOM 4003 N N . GLU B 1 56 ? -6.809 -25 -31.5 1 47.25 56 GLU B N 1
ATOM 4004 C CA . GLU B 1 56 ? -5.602 -24.562 -32.188 1 47.25 56 GLU B CA 1
ATOM 4005 C C . GLU B 1 56 ? -5.742 -23.109 -32.656 1 47.25 56 GLU B C 1
ATOM 4007 O O . GLU B 1 56 ? -4.773 -22.344 -32.625 1 47.25 56 GLU B O 1
ATOM 4012 N N . GLY B 1 57 ? -6.793 -22.703 -33.188 1 60.44 57 GLY B N 1
ATOM 4013 C CA . GLY B 1 57 ? -6.723 -21.469 -33.938 1 60.44 57 GLY B CA 1
ATOM 4014 C C . GLY B 1 57 ? -7.07 -20.25 -33.125 1 60.44 57 GLY B C 1
ATOM 4015 O O . GLY B 1 57 ? -7.18 -19.141 -33.656 1 60.44 57 GLY B O 1
ATOM 4016 N N . ILE B 1 58 ? -7.305 -20.547 -31.75 1 76.5 58 ILE B N 1
ATOM 4017 C CA . ILE B 1 58 ? -7.77 -19.328 -31.094 1 76.5 58 ILE B CA 1
ATOM 4018 C C . ILE B 1 58 ? -6.574 -18.531 -30.547 1 76.5 58 ILE B C 1
ATOM 4020 O O . ILE B 1 58 ? -5.762 -19.078 -29.797 1 76.5 58 ILE B O 1
ATOM 4024 N N . ASP B 1 59 ? -6.43 -17.406 -30.953 1 78.19 59 ASP B N 1
ATOM 4025 C CA . ASP B 1 59 ? -5.406 -16.469 -30.484 1 78.19 59 ASP B CA 1
ATOM 4026 C C . ASP B 1 59 ? -5.852 -15.773 -29.203 1 78.19 59 ASP B C 1
ATOM 4028 O O . ASP B 1 59 ? -6.77 -14.953 -29.219 1 78.19 59 ASP B O 1
ATOM 4032 N N . PRO B 1 60 ? -5.223 -16.188 -28.047 1 83.5 60 PRO B N 1
ATOM 4033 C CA . PRO B 1 60 ? -5.621 -15.586 -26.781 1 83.5 60 PRO B CA 1
ATOM 4034 C C . PRO B 1 60 ? -5.594 -14.062 -26.812 1 83.5 60 PRO B C 1
ATOM 4036 O O . PRO B 1 60 ? -6.469 -13.406 -26.234 1 83.5 60 PRO B O 1
ATOM 4039 N N . ILE B 1 61 ? -4.684 -13.508 -27.5 1 83.38 61 ILE B N 1
ATOM 4040 C CA . ILE B 1 61 ? -4.527 -12.062 -27.562 1 83.38 61 ILE B CA 1
ATOM 4041 C C . ILE B 1 61 ? -5.676 -11.453 -28.359 1 83.38 61 ILE B C 1
ATOM 4043 O O . ILE B 1 61 ? -6.191 -10.391 -28.016 1 83.38 61 ILE B O 1
ATOM 4047 N N . ALA B 1 62 ? -6.098 -12.172 -29.391 1 83.12 62 ALA B N 1
ATOM 4048 C CA . ALA B 1 62 ? -7.176 -11.68 -30.25 1 83.12 62 ALA B CA 1
ATOM 4049 C C . ALA B 1 62 ? -8.492 -11.594 -29.484 1 83.12 62 ALA B C 1
ATOM 4051 O O . ALA B 1 62 ? -9.305 -10.695 -29.719 1 83.12 62 ALA B O 1
ATOM 4052 N N . LEU B 1 63 ? -8.695 -12.461 -28.547 1 89.62 63 LEU B N 1
ATOM 4053 C CA . LEU B 1 63 ? -9.945 -12.531 -27.797 1 89.62 63 LEU B CA 1
ATOM 4054 C C . LEU B 1 63 ? -10.094 -11.32 -26.875 1 89.62 63 LEU B C 1
ATOM 4056 O O . LEU B 1 63 ? -11.211 -10.953 -26.516 1 89.62 63 LEU B O 1
ATOM 4060 N N . VAL B 1 64 ? -8.922 -10.719 -26.516 1 90.62 64 VAL B N 1
ATOM 4061 C CA . VAL B 1 64 ? -8.984 -9.586 -25.594 1 90.62 64 VAL B CA 1
ATOM 4062 C C . VAL B 1 64 ? -8.18 -8.422 -26.156 1 90.62 64 VAL B C 1
ATOM 4064 O O . VAL B 1 64 ? -7.543 -7.672 -25.406 1 90.62 64 VAL B O 1
ATOM 4067 N N . LYS B 1 65 ? -8.117 -8.32 -27.406 1 84.69 65 LYS B N 1
ATOM 4068 C CA . LYS B 1 65 ? -7.312 -7.309 -28.078 1 84.69 65 LYS B CA 1
ATOM 4069 C C . LYS B 1 65 ? -7.773 -5.898 -27.719 1 84.69 65 LYS B C 1
ATOM 4071 O O . LYS B 1 65 ? -6.949 -5 -27.547 1 84.69 65 LYS B O 1
ATOM 4076 N N . GLU B 1 66 ? -8.992 -5.727 -27.609 1 84.88 66 GLU B N 1
ATOM 4077 C CA . GLU B 1 66 ? -9.539 -4.414 -27.281 1 84.88 66 GLU B CA 1
ATOM 4078 C C . GLU B 1 66 ? -9.078 -3.959 -25.906 1 84.88 66 GLU B C 1
ATOM 4080 O O . GLU B 1 66 ? -8.656 -2.812 -25.734 1 84.88 66 GLU B O 1
ATOM 4085 N N . GLU B 1 67 ? -9.18 -4.855 -24.969 1 86.81 67 GLU B N 1
ATOM 4086 C CA . GLU B 1 67 ? -8.805 -4.523 -23.609 1 86.81 67 GLU B CA 1
ATOM 4087 C C . GLU B 1 67 ? -7.297 -4.332 -23.484 1 86.81 67 GLU B C 1
ATOM 4089 O O . GLU B 1 67 ? -6.836 -3.373 -22.859 1 86.81 67 GLU B O 1
ATOM 4094 N N . LEU B 1 68 ? -6.547 -5.195 -24.078 1 84.25 68 LEU B N 1
ATOM 4095 C CA . LEU B 1 68 ? -5.094 -5.145 -23.969 1 84.25 68 LEU B CA 1
ATOM 4096 C C . LEU B 1 68 ? -4.535 -3.934 -24.719 1 84.25 68 LEU B C 1
ATOM 4098 O O . LEU B 1 68 ? -3.523 -3.361 -24.297 1 84.25 68 LEU B O 1
ATOM 4102 N N . GLY B 1 69 ? -5.156 -3.627 -25.812 1 78.06 69 GLY B N 1
ATOM 4103 C CA . GLY B 1 69 ? -4.707 -2.492 -26.609 1 78.06 69 GLY B CA 1
ATOM 4104 C C . GLY B 1 69 ? -4.777 -1.177 -25.859 1 78.06 69 GLY B C 1
ATOM 4105 O O . GLY B 1 69 ? -3.943 -0.292 -26.062 1 78.06 69 GLY B O 1
ATOM 4106 N N . HIS B 1 70 ? -5.688 -1.101 -24.922 1 79.69 70 HIS B N 1
ATOM 4107 C CA . HIS B 1 70 ? -5.879 0.142 -24.188 1 79.69 70 HIS B CA 1
ATOM 4108 C C . HIS B 1 70 ? -5.242 0.062 -22.797 1 79.69 70 HIS B C 1
ATOM 4110 O O . HIS B 1 70 ? -5.277 1.03 -22.047 1 79.69 70 HIS B O 1
ATOM 4116 N N . MET B 1 71 ? -4.672 -1.016 -22.547 1 81.12 71 MET B N 1
ATOM 4117 C CA . MET B 1 71 ? -4.176 -1.271 -21.188 1 81.12 71 MET B CA 1
ATOM 4118 C C . MET B 1 71 ? -3.062 -0.293 -20.828 1 81.12 71 MET B C 1
ATOM 4120 O O . MET B 1 71 ? -3.092 0.319 -19.766 1 81.12 71 MET B O 1
ATOM 4124 N N . SER B 1 72 ? -2.094 -0.181 -21.734 1 75.88 72 SER B N 1
ATOM 4125 C CA . SER B 1 72 ? -0.959 0.698 -21.484 1 75.88 72 SER B CA 1
ATOM 4126 C C . SER B 1 72 ? -1.407 2.146 -21.328 1 75.88 72 SER B C 1
ATOM 4128 O O . SER B 1 72 ? -0.916 2.861 -20.453 1 75.88 72 SER B O 1
ATOM 4130 N N . ASP B 1 73 ? -2.322 2.498 -22.141 1 75.56 73 ASP B N 1
ATOM 4131 C CA . ASP B 1 73 ? -2.844 3.859 -22.062 1 75.56 73 ASP B CA 1
ATOM 4132 C C . ASP B 1 73 ? -3.607 4.082 -20.766 1 75.56 73 ASP B C 1
ATOM 4134 O O . ASP B 1 73 ? -3.484 5.137 -20.141 1 75.56 73 ASP B O 1
ATOM 4138 N N . ASN B 1 74 ? -4.348 3.1 -20.453 1 77.25 74 ASN B N 1
ATOM 4139 C CA . ASN B 1 74 ? -5.129 3.199 -19.219 1 77.25 74 ASN B CA 1
ATOM 4140 C C . ASN B 1 74 ? -4.234 3.26 -17.984 1 77.25 74 ASN B C 1
ATOM 4142 O O . ASN B 1 74 ? -4.473 4.055 -17.078 1 77.25 74 ASN B O 1
ATOM 4146 N N . ILE B 1 75 ? -3.256 2.465 -17.984 1 78.94 75 ILE B N 1
ATOM 4147 C CA . ILE B 1 75 ? -2.328 2.447 -16.859 1 78.94 75 ILE B CA 1
ATOM 4148 C C . ILE B 1 75 ? -1.577 3.775 -16.797 1 78.94 75 ILE B C 1
ATOM 4150 O O . ILE B 1 75 ? -1.368 4.32 -15.703 1 78.94 75 ILE B O 1
ATOM 4154 N N . SER B 1 76 ? -1.197 4.281 -17.953 1 75.56 76 SER B N 1
ATOM 4155 C CA . SER B 1 76 ? -0.531 5.578 -18 1 75.56 76 SER B CA 1
ATOM 4156 C C . SER B 1 76 ? -1.409 6.676 -17.406 1 75.56 76 SER B C 1
ATOM 4158 O O . SER B 1 76 ? -0.917 7.562 -16.703 1 75.56 76 SER B O 1
ATOM 4160 N N . ARG B 1 77 ? -2.605 6.566 -17.641 1 74.38 77 ARG B N 1
ATOM 4161 C CA . ARG B 1 77 ? -3.549 7.543 -17.109 1 74.38 77 ARG B CA 1
ATOM 4162 C C . ARG B 1 77 ? -3.674 7.41 -15.594 1 74.38 77 ARG B C 1
ATOM 4164 O O . ARG B 1 77 ? -3.779 8.414 -14.883 1 74.38 77 ARG B O 1
ATOM 4171 N N . LEU B 1 78 ? -3.725 6.184 -15.18 1 73.88 78 LEU B N 1
ATOM 4172 C CA . LEU B 1 78 ? -3.803 5.926 -13.742 1 73.88 78 LEU B CA 1
ATOM 4173 C C . LEU B 1 78 ? -2.596 6.508 -13.016 1 73.88 78 LEU B C 1
ATOM 4175 O O . LEU B 1 78 ? -2.688 6.875 -11.844 1 73.88 78 LEU B O 1
ATOM 4179 N N . LEU B 1 79 ? -1.477 6.645 -13.797 1 75.19 79 LEU B N 1
ATOM 4180 C CA . LEU B 1 79 ? -0.218 7.059 -13.188 1 75.19 79 LEU B CA 1
ATOM 4181 C C . LEU B 1 79 ? 0.029 8.547 -13.406 1 75.19 79 LEU B C 1
ATOM 4183 O O . LEU B 1 79 ? 1.062 9.078 -12.992 1 75.19 79 LEU B O 1
ATOM 4187 N N . GLU B 1 80 ? -0.852 9.148 -14.086 1 71.94 80 GLU B N 1
ATOM 4188 C CA . GLU B 1 80 ? -0.671 10.578 -14.32 1 71.94 80 GLU B CA 1
ATOM 4189 C C . GLU B 1 80 ? -0.647 11.359 -13.008 1 71.94 80 GLU B C 1
ATOM 4191 O O . GLU B 1 80 ? -1.419 11.062 -12.094 1 71.94 80 GLU B O 1
ATOM 4196 N N . SER B 1 81 ? 0.398 12.062 -12.852 1 66.81 81 SER B N 1
ATOM 4197 C CA . SER B 1 81 ? 0.581 12.922 -11.68 1 66.81 81 SER B CA 1
ATOM 4198 C C . SER B 1 81 ? 1.01 14.32 -12.094 1 66.81 81 SER B C 1
ATOM 4200 O O . SER B 1 81 ? 1.387 14.555 -13.242 1 66.81 81 SER B O 1
ATOM 4202 N N . GLU B 1 82 ? 0.844 15.25 -11.266 1 63.25 82 GLU B N 1
ATOM 4203 C CA . GLU B 1 82 ? 1.282 16.625 -11.523 1 63.25 82 GLU B CA 1
ATOM 4204 C C . GLU B 1 82 ? 2.805 16.719 -11.508 1 63.25 82 GLU B C 1
ATOM 4206 O O . GLU B 1 82 ? 3.371 17.703 -11.992 1 63.25 82 GLU B O 1
ATOM 4211 N N . ASN B 1 83 ? 3.426 15.703 -11.156 1 69.94 83 ASN B N 1
ATOM 4212 C CA . ASN B 1 83 ? 4.883 15.711 -11.055 1 69.94 83 ASN B CA 1
ATOM 4213 C C . ASN B 1 83 ? 5.531 15.117 -12.297 1 69.94 83 ASN B C 1
ATOM 4215 O O . ASN B 1 83 ? 5.426 13.914 -12.547 1 69.94 83 ASN B O 1
ATOM 4219 N N . PRO B 1 84 ? 6.215 15.898 -13.016 1 73.62 84 PRO B N 1
ATOM 4220 C CA . PRO B 1 84 ? 6.809 15.43 -14.273 1 73.62 84 PRO B CA 1
ATOM 4221 C C . PRO B 1 84 ? 7.816 14.297 -14.055 1 73.62 84 PRO B C 1
ATOM 4223 O O . PRO B 1 84 ? 7.93 13.406 -14.898 1 73.62 84 PRO B O 1
ATOM 4226 N N . THR B 1 85 ? 8.547 14.359 -12.992 1 74.06 85 THR B N 1
ATOM 4227 C CA . THR B 1 85 ? 9.523 13.312 -12.711 1 74.06 85 THR B CA 1
ATOM 4228 C C . THR B 1 85 ? 8.836 11.969 -12.516 1 74.06 85 THR B C 1
ATOM 4230 O O . THR B 1 85 ? 9.312 10.938 -13 1 74.06 85 THR B O 1
ATOM 4233 N N . LEU B 1 86 ? 7.762 12.047 -11.844 1 73.69 86 LEU B N 1
ATOM 4234 C CA . LEU B 1 86 ? 7.004 10.82 -11.625 1 73.69 86 LEU B CA 1
ATOM 4235 C C . LEU B 1 86 ? 6.461 10.273 -12.945 1 73.69 86 LEU B C 1
ATOM 4237 O O . LEU B 1 86 ? 6.465 9.055 -13.164 1 73.69 86 LEU B O 1
ATOM 4241 N N . ASN B 1 87 ? 6.027 11.148 -13.75 1 74.12 87 ASN B N 1
ATOM 4242 C CA . ASN B 1 87 ? 5.52 10.75 -15.055 1 74.12 87 ASN B CA 1
ATOM 4243 C C . ASN B 1 87 ? 6.609 10.094 -15.898 1 74.12 87 ASN B C 1
ATOM 4245 O O . ASN B 1 87 ? 6.344 9.133 -16.625 1 74.12 87 ASN B O 1
ATOM 4249 N N . LYS B 1 88 ? 7.809 10.648 -15.789 1 75.25 88 LYS B N 1
ATOM 4250 C CA . LYS B 1 88 ? 8.938 10.102 -16.531 1 75.25 88 LYS B CA 1
ATOM 4251 C C . LYS B 1 88 ? 9.281 8.695 -16.047 1 75.25 88 LYS B C 1
ATOM 4253 O O . LYS B 1 88 ? 9.547 7.805 -16.859 1 75.25 88 LYS B O 1
ATOM 4258 N N . VAL B 1 89 ? 9.273 8.508 -14.789 1 74.06 89 VAL B N 1
ATOM 4259 C CA . VAL B 1 89 ? 9.609 7.215 -14.211 1 74.06 89 VAL B CA 1
ATOM 4260 C C . VAL B 1 89 ? 8.539 6.188 -14.578 1 74.06 89 VAL B C 1
ATOM 4262 O O . VAL B 1 89 ? 8.852 5.043 -14.906 1 74.06 89 VAL B O 1
ATOM 4265 N N . ALA B 1 90 ? 7.277 6.652 -14.461 1 73.44 90 ALA B N 1
ATOM 4266 C CA . ALA B 1 90 ? 6.164 5.77 -14.797 1 73.44 90 ALA B CA 1
ATOM 4267 C C . ALA B 1 90 ? 6.234 5.32 -16.25 1 73.44 90 ALA B C 1
ATOM 4269 O O . ALA B 1 90 ? 6.035 4.141 -16.562 1 73.44 90 ALA B O 1
ATOM 4270 N N . LYS B 1 91 ? 6.59 6.238 -17.109 1 73.25 91 LYS B N 1
ATOM 4271 C CA . LYS B 1 91 ? 6.691 5.945 -18.531 1 73.25 91 LYS B CA 1
ATOM 4272 C C . LYS B 1 91 ? 7.863 5.008 -18.812 1 73.25 91 LYS B C 1
ATOM 4274 O O . LYS B 1 91 ? 7.777 4.152 -19.703 1 73.25 91 LYS B O 1
ATOM 4279 N N . TYR B 1 92 ? 8.93 5.227 -18.109 1 74.56 92 TYR B N 1
ATOM 4280 C CA . TYR B 1 92 ? 10.125 4.406 -18.281 1 74.56 92 TYR B CA 1
ATOM 4281 C C . TYR B 1 92 ? 9.82 2.939 -18 1 74.56 92 TYR B C 1
ATOM 4283 O O . TYR B 1 92 ? 10.297 2.055 -18.719 1 74.56 92 TYR B O 1
ATOM 4291 N N . TYR B 1 93 ? 9.023 2.652 -17.078 1 69.44 93 TYR B N 1
ATOM 4292 C CA . TYR B 1 93 ? 8.734 1.272 -16.703 1 69.44 93 TYR B CA 1
ATOM 4293 C C . TYR B 1 93 ? 7.707 0.656 -17.656 1 69.44 93 TYR B C 1
ATOM 4295 O O . TYR B 1 93 ? 7.758 -0.542 -17.938 1 69.44 93 TYR B O 1
ATOM 4303 N N . PHE B 1 94 ? 6.816 1.392 -18.047 1 66.06 94 PHE B N 1
ATOM 4304 C CA . PHE B 1 94 ? 5.742 0.81 -18.844 1 66.06 94 PHE B CA 1
ATOM 4305 C C . PHE B 1 94 ? 6.18 0.638 -20.297 1 66.06 94 PHE B C 1
ATOM 4307 O O . PHE B 1 94 ? 5.656 -0.222 -21.016 1 66.06 94 PHE B O 1
ATOM 4314 N N . GLN B 1 95 ? 7.02 1.489 -20.703 1 58.94 95 GLN B N 1
ATOM 4315 C CA . GLN B 1 95 ? 7.516 1.329 -22.062 1 58.94 95 GLN B CA 1
ATOM 4316 C C . GLN B 1 95 ? 8.227 -0.01 -22.25 1 58.94 95 GLN B C 1
ATOM 4318 O O . GLN B 1 95 ? 8.258 -0.563 -23.344 1 58.94 95 GLN B O 1
ATOM 4323 N N . SER B 1 96 ? 8.828 -0.495 -21.234 1 50.84 96 SER B N 1
ATOM 4324 C CA . SER B 1 96 ? 9.617 -1.72 -21.344 1 50.84 96 SER B CA 1
ATOM 4325 C C . SER B 1 96 ? 8.75 -2.953 -21.109 1 50.84 96 SER B C 1
ATOM 4327 O O . SER B 1 96 ? 9.266 -4.066 -21 1 50.84 96 SER B O 1
ATOM 4329 N N . THR B 1 97 ? 7.508 -2.715 -20.891 1 51.75 97 THR B N 1
ATOM 4330 C CA . THR B 1 97 ? 6.738 -3.871 -20.453 1 51.75 97 THR B CA 1
ATOM 4331 C C . THR B 1 97 ? 6.531 -4.855 -21.594 1 51.75 97 THR B C 1
ATOM 4333 O O . THR B 1 97 ? 6.145 -4.461 -22.703 1 51.75 97 THR B O 1
ATOM 4336 N N . GLY B 1 98 ? 7.32 -5.957 -21.594 1 50.84 98 GLY B N 1
ATOM 4337 C CA . GLY B 1 98 ? 7.082 -7.129 -22.438 1 50.84 98 GLY B CA 1
ATOM 4338 C C . GLY B 1 98 ? 5.641 -7.594 -22.406 1 50.84 98 GLY B C 1
ATOM 4339 O O . GLY B 1 98 ? 4.742 -6.828 -22.062 1 50.84 98 GLY B O 1
ATOM 4340 N N . LYS B 1 99 ? 5.398 -8.781 -22.828 1 56.34 99 LYS B N 1
ATOM 4341 C CA . LYS B 1 99 ? 4.102 -9.438 -22.938 1 56.34 99 LYS B CA 1
ATOM 4342 C C . LYS B 1 99 ? 3.381 -9.453 -21.594 1 56.34 99 LYS B C 1
ATOM 4344 O O . LYS B 1 99 ? 3.949 -9.875 -20.578 1 56.34 99 LYS B O 1
ATOM 4349 N N . GLN B 1 100 ? 2.283 -8.688 -21.375 1 75.69 100 GLN B N 1
ATOM 4350 C CA . GLN B 1 100 ? 1.436 -8.523 -20.203 1 75.69 100 GLN B CA 1
ATOM 4351 C C . GLN B 1 100 ? 0.597 -9.773 -19.953 1 75.69 100 GLN B C 1
ATOM 4353 O O . GLN B 1 100 ? -0.615 -9.766 -20.172 1 75.69 100 GLN B O 1
ATOM 4358 N N . ILE B 1 101 ? 1.233 -10.805 -19.469 1 83.31 101 ILE B N 1
ATOM 4359 C CA . ILE B 1 101 ? 0.607 -12.109 -19.281 1 83.31 101 ILE B CA 1
ATOM 4360 C C . ILE B 1 101 ? -0.424 -12.031 -18.156 1 83.31 101 ILE B C 1
ATOM 4362 O O . ILE B 1 101 ? -1.476 -12.672 -18.219 1 83.31 101 ILE B O 1
ATOM 4366 N N . ARG B 1 102 ? -0.168 -11.242 -17.172 1 90.31 102 ARG B N 1
ATOM 4367 C CA . ARG B 1 102 ? -1.056 -11.195 -16.016 1 90.31 102 ARG B CA 1
ATOM 4368 C C . ARG B 1 102 ? -2.402 -10.586 -16.391 1 90.31 102 ARG B C 1
ATOM 4370 O O . ARG B 1 102 ? -3.451 -11.188 -16.156 1 90.31 102 ARG B O 1
ATOM 4377 N N . PRO B 1 103 ? -2.391 -9.422 -17.047 1 91.94 103 PRO B N 1
ATOM 4378 C CA . PRO B 1 103 ? -3.678 -8.906 -17.5 1 91.94 103 PRO B CA 1
ATOM 4379 C C . PRO B 1 103 ? -4.383 -9.844 -18.469 1 91.94 103 PRO B C 1
ATOM 4381 O O . PRO B 1 103 ? -5.609 -9.953 -18.453 1 91.94 103 PRO B O 1
ATOM 4384 N N . LEU B 1 104 ? -3.572 -10.492 -19.312 1 90.56 104 LEU B N 1
ATOM 4385 C CA . LEU B 1 104 ? -4.137 -11.438 -20.281 1 90.56 104 LEU B CA 1
ATOM 4386 C C . LEU B 1 104 ? -4.918 -12.531 -19.562 1 90.56 104 LEU B C 1
ATOM 4388 O O . LEU B 1 104 ? -6.047 -12.852 -19.953 1 90.56 104 LEU B O 1
ATOM 4392 N N . VAL B 1 105 ? -4.359 -13.078 -18.547 1 94.88 105 VAL B N 1
ATOM 4393 C CA . VAL B 1 105 ? -4.984 -14.148 -17.797 1 94.88 105 VAL B CA 1
ATOM 4394 C C . VAL B 1 105 ? -6.266 -13.641 -17.141 1 94.88 105 VAL B C 1
ATOM 4396 O O . VAL B 1 105 ? -7.305 -14.305 -17.188 1 94.88 105 VAL B O 1
ATOM 4399 N N . VAL B 1 106 ? -6.219 -12.453 -16.531 1 96.62 106 VAL B N 1
ATOM 4400 C CA . VAL B 1 106 ? -7.371 -11.875 -15.844 1 96.62 106 VAL B CA 1
ATOM 4401 C C . VAL B 1 106 ? -8.5 -11.633 -16.844 1 96.62 106 VAL B C 1
ATOM 4403 O O . VAL B 1 106 ? -9.656 -11.969 -16.578 1 96.62 106 VAL B O 1
ATOM 4406 N N . LEU B 1 107 ? -8.164 -11.109 -17.984 1 94.75 107 LEU B N 1
ATOM 4407 C CA . LEU B 1 107 ? -9.156 -10.742 -18.984 1 94.75 107 LEU B CA 1
ATOM 4408 C C . LEU B 1 107 ? -9.805 -11.984 -19.594 1 94.75 107 LEU B C 1
ATOM 4410 O O . LEU B 1 107 ? -11.023 -12.047 -19.734 1 94.75 107 LEU B O 1
ATOM 4414 N N . LEU B 1 108 ? -9.008 -12.984 -19.953 1 95.12 108 LEU B N 1
ATOM 4415 C CA . LEU B 1 108 ? -9.555 -14.227 -20.5 1 95.12 108 LEU B CA 1
ATOM 4416 C C . LEU B 1 108 ? -10.43 -14.938 -19.484 1 95.12 108 LEU B C 1
ATOM 4418 O O . LEU B 1 108 ? -11.492 -15.461 -19.828 1 95.12 108 LEU B O 1
ATOM 4422 N N . LEU B 1 109 ? -9.984 -14.969 -18.266 1 97.44 109 LEU B N 1
ATOM 4423 C CA . LEU B 1 109 ? -10.773 -15.586 -17.203 1 97.44 109 LEU B CA 1
ATOM 4424 C C . LEU B 1 109 ? -12.078 -14.836 -16.984 1 97.44 109 LEU B C 1
ATOM 4426 O O . LEU B 1 109 ? -13.109 -15.438 -16.688 1 97.44 109 LEU B O 1
ATOM 4430 N N . SER B 1 110 ? -12 -13.461 -17.078 1 97.12 110 SER B N 1
ATOM 4431 C CA . SER B 1 110 ? -13.211 -12.656 -16.969 1 97.12 110 SER B CA 1
ATOM 4432 C C . SER B 1 110 ? -14.258 -13.086 -18 1 97.12 110 SER B C 1
ATOM 4434 O O . SER B 1 110 ? -15.43 -13.242 -17.656 1 97.12 110 SER B O 1
ATOM 4436 N N . GLN B 1 111 ? -13.828 -13.281 -19.219 1 95.38 111 GLN B N 1
ATOM 4437 C CA . GLN B 1 111 ? -14.734 -13.719 -20.266 1 95.38 111 GLN B CA 1
ATOM 4438 C C . GLN B 1 111 ? -15.328 -15.094 -19.969 1 95.38 111 GLN B C 1
ATOM 4440 O O . GLN B 1 111 ? -16.516 -15.32 -20.156 1 95.38 111 GLN B O 1
ATOM 4445 N N . ALA B 1 112 ? -14.508 -16 -19.516 1 94.62 112 ALA B N 1
ATOM 4446 C CA . ALA B 1 112 ? -14.953 -17.359 -19.203 1 94.62 112 ALA B CA 1
ATOM 4447 C C . ALA B 1 112 ? -15.984 -17.344 -18.078 1 94.62 112 ALA B C 1
ATOM 4449 O O . ALA B 1 112 ? -17.016 -18.016 -18.172 1 94.62 112 ALA B O 1
ATOM 4450 N N . VAL B 1 113 ? -15.734 -16.578 -17.078 1 95.06 113 VAL B N 1
ATOM 4451 C CA . VAL B 1 113 ? -16.609 -16.547 -15.898 1 95.06 113 VAL B CA 1
ATOM 4452 C C . VAL B 1 113 ? -17.906 -15.828 -16.234 1 95.06 113 VAL B C 1
ATOM 4454 O O . VAL B 1 113 ? -18.984 -16.25 -15.836 1 95.06 113 VAL B O 1
ATOM 4457 N N . ASN B 1 114 ? -17.766 -14.695 -16.922 1 93.81 114 ASN B N 1
ATOM 4458 C CA . ASN B 1 114 ? -18.953 -13.93 -17.281 1 93.81 114 ASN B CA 1
ATOM 4459 C C . ASN B 1 114 ? -19.859 -14.711 -18.234 1 93.81 114 ASN B C 1
ATOM 4461 O O . ASN B 1 114 ? -21.094 -14.594 -18.172 1 93.81 114 ASN B O 1
ATOM 4465 N N . ASP B 1 115 ? -19.266 -15.445 -19.109 1 90.19 115 ASP B N 1
ATOM 4466 C CA . ASP B 1 115 ? -20.031 -16.312 -20.016 1 90.19 115 ASP B CA 1
ATOM 4467 C C . ASP B 1 115 ? -20.812 -17.359 -19.234 1 90.19 115 ASP B C 1
ATOM 4469 O O . ASP B 1 115 ? -21.953 -17.688 -19.578 1 90.19 115 ASP B O 1
ATOM 4473 N N . MET B 1 116 ? -20.234 -17.875 -18.266 1 88.81 116 MET B N 1
ATOM 4474 C CA . MET B 1 116 ? -20.875 -18.859 -17.391 1 88.81 116 MET B CA 1
ATOM 4475 C C . MET B 1 116 ? -22.062 -18.25 -16.656 1 88.81 116 MET B C 1
ATOM 4477 O O . MET B 1 116 ? -23.125 -18.875 -16.562 1 88.81 116 MET B O 1
ATOM 4481 N N . VAL B 1 117 ? -21.906 -17.078 -16.156 1 86.81 117 VAL B N 1
ATOM 4482 C CA . VAL B 1 117 ? -22.969 -16.406 -15.398 1 86.81 117 VAL B CA 1
ATOM 4483 C C . VAL B 1 117 ? -24.125 -16.062 -16.328 1 86.81 117 VAL B C 1
ATOM 4485 O O . VAL B 1 117 ? -25.297 -16.25 -15.984 1 86.81 117 VAL B O 1
ATOM 4488 N N . LYS B 1 118 ? -23.812 -15.594 -17.469 1 81.62 118 LYS B N 1
ATOM 4489 C CA . LYS B 1 118 ? -24.828 -15.25 -18.469 1 81.62 118 LYS B CA 1
ATOM 4490 C C . LYS B 1 118 ? -25.641 -16.484 -18.875 1 81.62 118 LYS B C 1
ATOM 4492 O O . LYS B 1 118 ? -26.859 -16.422 -18.969 1 81.62 118 LYS B O 1
ATOM 4497 N N . ASN B 1 119 ? -25 -17.531 -19.109 1 75.06 119 ASN B N 1
ATOM 4498 C CA . ASN B 1 119 ? -25.656 -18.766 -19.531 1 75.06 119 ASN B CA 1
ATOM 4499 C C . ASN B 1 119 ? -26.562 -19.328 -18.438 1 75.06 119 ASN B C 1
ATOM 4501 O O . ASN B 1 119 ? -27.625 -19.875 -18.734 1 75.06 119 ASN B O 1
ATOM 4505 N N . ARG B 1 120 ? -26.172 -19.188 -17.219 1 70.62 120 ARG B N 1
ATOM 4506 C CA . ARG B 1 120 ? -26.984 -19.656 -16.094 1 70.62 120 ARG B CA 1
ATOM 4507 C C . ARG B 1 120 ? -28.266 -18.828 -15.961 1 70.62 120 ARG B C 1
ATOM 4509 O O . ARG B 1 120 ? -29.328 -19.359 -15.641 1 70.62 120 ARG B O 1
ATOM 4516 N N . GLN B 1 121 ? -28.094 -17.594 -16.188 1 67 121 GLN B N 1
ATOM 4517 C CA . GLN B 1 121 ? -29.25 -16.703 -16.109 1 67 121 GLN B CA 1
ATOM 4518 C C . GLN B 1 121 ? -30.234 -17 -17.219 1 67 121 GLN B C 1
ATOM 4520 O O . GLN B 1 121 ? -31.453 -16.953 -17.016 1 67 121 GLN B O 1
ATOM 4525 N N . GLU B 1 122 ? -29.688 -17.328 -18.344 1 61.25 122 GLU B N 1
ATOM 4526 C CA . GLU B 1 122 ? -30.547 -17.641 -19.484 1 61.25 122 GLU B CA 1
ATOM 4527 C C . GLU B 1 122 ? -31.281 -18.969 -19.281 1 61.25 122 GLU B C 1
ATOM 4529 O O . GLU B 1 122 ? -32.438 -19.094 -19.641 1 61.25 122 GLU B O 1
ATOM 4534 N N . ILE B 1 123 ? -30.656 -19.859 -18.672 1 56.25 123 ILE B N 1
ATOM 4535 C CA . ILE B 1 123 ? -31.281 -21.156 -18.406 1 56.25 123 ILE B CA 1
ATOM 4536 C C . ILE B 1 123 ? -32.375 -21.016 -17.344 1 56.25 123 ILE B C 1
ATOM 4538 O O . ILE B 1 123 ? -33.438 -21.578 -17.469 1 56.25 123 ILE B O 1
ATOM 4542 N N . SER B 1 124 ? -32.031 -20.266 -16.266 1 54.22 124 SER B N 1
ATOM 4543 C CA . SER B 1 124 ? -33.031 -20.031 -15.219 1 54.22 124 SER B CA 1
ATOM 4544 C C . SER B 1 124 ? -34.219 -19.266 -15.742 1 54.22 124 SER B C 1
ATOM 4546 O O . SER B 1 124 ? -35.375 -19.5 -15.305 1 54.22 124 SER B O 1
ATOM 4548 N N . ALA B 1 125 ? -33.906 -18.5 -16.672 1 53.22 125 ALA B N 1
ATOM 4549 C CA . ALA B 1 125 ? -35 -17.703 -17.234 1 53.22 125 ALA B CA 1
ATOM 4550 C C . ALA B 1 125 ? -35.875 -18.547 -18.156 1 53.22 125 ALA B C 1
ATOM 4552 O O . ALA B 1 125 ? -37.094 -18.359 -18.234 1 53.22 125 ALA B O 1
ATOM 4553 N N . SER B 1 126 ? -35.375 -19.5 -18.844 1 49.78 126 SER B N 1
ATOM 4554 C CA . SER B 1 126 ? -36.125 -20.359 -19.766 1 49.78 126 SER B CA 1
ATOM 4555 C C . SER B 1 126 ? -36.906 -21.438 -19 1 49.78 126 SER B C 1
ATOM 4557 O O . SER B 1 126 ? -37.938 -21.875 -19.469 1 49.78 126 SER B O 1
ATOM 4559 N N . GLY B 1 127 ? -36.438 -22 -17.859 1 44.44 127 GLY B N 1
ATOM 4560 C CA . GLY B 1 127 ? -37.188 -23 -17.094 1 44.44 127 GLY B CA 1
ATOM 4561 C C . 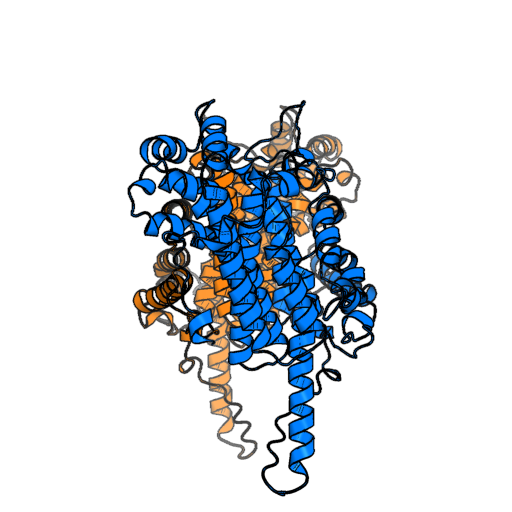GLY B 1 127 ? -38.406 -22.422 -16.391 1 44.44 127 GLY B C 1
ATOM 4562 O O . GLY B 1 127 ? -39.188 -23.156 -15.797 1 44.44 127 GLY B O 1
ATOM 4563 N N . ALA B 1 128 ? -38.375 -21.297 -15.914 1 40.38 128 ALA B N 1
ATOM 4564 C CA . ALA B 1 128 ? -39.531 -20.766 -15.219 1 40.38 128 ALA B CA 1
ATOM 4565 C C . ALA B 1 128 ? -40.719 -20.594 -16.172 1 40.38 128 ALA B C 1
ATOM 4567 O O . ALA B 1 128 ? -41.719 -19.969 -15.805 1 40.38 128 ALA B O 1
ATOM 4568 N N . ALA B 1 129 ? -40.781 -20.984 -17.438 1 36.44 129 ALA B N 1
ATOM 4569 C CA . ALA B 1 129 ? -42.094 -20.875 -18.047 1 36.44 129 ALA B CA 1
ATOM 4570 C C . ALA B 1 129 ? -43.156 -21.672 -17.281 1 36.44 129 ALA B C 1
ATOM 4572 O O . ALA B 1 129 ? -44.344 -21.484 -17.453 1 36.44 129 ALA B O 1
ATOM 4573 N N . GLY B 1 130 ? -42.969 -22.938 -16.812 1 32.94 130 GLY B N 1
ATOM 4574 C CA . GLY B 1 130 ? -44.156 -23.562 -16.234 1 32.94 130 GLY B CA 1
ATOM 4575 C C . GLY B 1 130 ? -44.531 -22.984 -14.883 1 32.94 130 GLY B C 1
ATOM 4576 O O . GLY B 1 130 ? -45.719 -22.844 -14.57 1 32.94 130 GLY B O 1
ATOM 4577 N N . SER B 1 131 ? -43.969 -23.531 -13.742 1 31.09 131 SER B N 1
ATOM 4578 C CA . SER B 1 131 ? -44.625 -23.312 -12.461 1 31.09 131 SER B CA 1
ATOM 4579 C C . SER B 1 131 ? -44.562 -21.859 -12.039 1 31.09 131 SER B C 1
ATOM 4581 O O . SER B 1 131 ? -43.594 -21.156 -12.359 1 31.09 131 SER B O 1
ATOM 4583 N N . SER B 1 132 ? -45.75 -21.141 -11.641 1 30.42 132 SER B N 1
ATOM 4584 C CA . SER B 1 132 ? -46.312 -19.875 -11.203 1 30.42 132 SER B CA 1
ATOM 4585 C C . SER B 1 132 ? -45.344 -19.141 -10.266 1 30.42 132 SER B C 1
ATOM 4587 O O . SER B 1 132 ? -45.25 -17.922 -10.297 1 30.42 132 SER B O 1
ATOM 4589 N N . GLY B 1 133 ? -45.25 -19.656 -8.93 1 29.22 133 GLY B N 1
ATOM 4590 C CA . GLY B 1 133 ? -45.281 -18.844 -7.723 1 29.22 133 GLY B CA 1
ATOM 4591 C C . GLY B 1 133 ? -44.062 -17.969 -7.551 1 29.22 133 GLY B C 1
ATOM 4592 O O . GLY B 1 133 ? -44.156 -16.766 -7.328 1 29.22 133 GLY B O 1
ATOM 4593 N N . LEU B 1 134 ? -42.969 -18.516 -6.742 1 29 134 LEU B N 1
ATOM 4594 C CA . LEU B 1 134 ? -42.219 -17.641 -5.844 1 29 134 LEU B CA 1
ATOM 4595 C C . LEU B 1 134 ? -41.281 -16.719 -6.633 1 29 134 LEU B C 1
ATOM 4597 O O . LEU B 1 134 ? -40.531 -17.172 -7.488 1 29 134 LEU B O 1
ATOM 4601 N N . ASN B 1 135 ? -41.656 -15.461 -7.004 1 29.73 135 ASN B N 1
ATOM 4602 C CA . ASN B 1 135 ? -41.094 -14.211 -7.473 1 29.73 135 ASN B CA 1
ATOM 4603 C C . ASN B 1 135 ? -39.719 -13.953 -6.848 1 29.73 135 ASN B C 1
ATOM 4605 O O . ASN B 1 135 ? -39.594 -13.25 -5.84 1 29.73 135 ASN B O 1
ATOM 4609 N N . ALA B 1 136 ? -39 -14.867 -6.395 1 27.22 136 ALA B N 1
ATOM 4610 C CA . ALA B 1 136 ? -37.75 -14.336 -5.863 1 27.22 136 ALA B CA 1
ATOM 4611 C C . ALA B 1 136 ? -37.062 -13.422 -6.871 1 27.22 136 ALA B C 1
ATOM 4613 O O . ALA B 1 136 ? -36.406 -13.891 -7.805 1 27.22 136 ALA B O 1
ATOM 4614 N N . ALA B 1 137 ? -37.625 -12.359 -7.449 1 29.14 137 ALA B N 1
ATOM 4615 C CA . ALA B 1 137 ? -37.125 -11.148 -8.109 1 29.14 137 ALA B CA 1
ATOM 4616 C C . ALA B 1 137 ? -35.812 -10.688 -7.504 1 29.14 137 ALA B C 1
ATOM 4618 O O . ALA B 1 137 ? -35.781 -9.805 -6.648 1 29.14 137 ALA B O 1
ATOM 4619 N N . GLY B 1 138 ? -35.188 -11.461 -6.805 1 32.41 138 GLY B N 1
ATOM 4620 C CA . GLY B 1 138 ? -33.938 -10.836 -6.391 1 32.41 138 GLY B CA 1
ATOM 4621 C C . GLY B 1 138 ? -33.25 -10.078 -7.512 1 32.41 138 GLY B C 1
ATOM 4622 O O . GLY B 1 138 ? -33.312 -10.484 -8.672 1 32.41 138 GLY B O 1
ATOM 4623 N N . GLN B 1 139 ? -33.25 -8.773 -7.531 1 32.75 139 GLN B N 1
ATOM 4624 C CA . GLN B 1 139 ? -32.688 -7.727 -8.383 1 32.75 139 GLN B CA 1
ATOM 4625 C C . GLN B 1 139 ? -31.391 -8.18 -9.047 1 32.75 139 GLN B C 1
ATOM 4627 O O . GLN B 1 139 ? -30.328 -8.133 -8.43 1 32.75 139 GLN B O 1
ATOM 4632 N N . GLN B 1 140 ? -31.266 -9.203 -9.578 1 34.91 140 GLN B N 1
ATOM 4633 C CA . GLN B 1 140 ? -30.125 -9.43 -10.477 1 34.91 140 GLN B CA 1
ATOM 4634 C C . GLN B 1 140 ? -29.953 -8.258 -11.438 1 34.91 140 GLN B C 1
ATOM 4636 O O . GLN B 1 140 ? -30.719 -8.109 -12.391 1 34.91 140 GLN B O 1
ATOM 4641 N N . ARG B 1 141 ? -29.672 -7.102 -11.102 1 38.59 141 ARG B N 1
ATOM 4642 C CA . ARG B 1 141 ? -29.312 -5.98 -11.961 1 38.59 141 ARG B CA 1
ATOM 4643 C C . ARG B 1 141 ? -28.438 -6.441 -13.125 1 38.59 141 ARG B C 1
ATOM 4645 O O . ARG B 1 141 ? -27.484 -7.211 -12.93 1 38.59 141 ARG B O 1
ATOM 4652 N N . SER B 1 142 ? -28.922 -6.504 -14.297 1 45.94 142 SER B N 1
ATOM 4653 C CA . SER B 1 142 ? -28.234 -6.793 -15.547 1 45.94 142 SER B CA 1
ATOM 4654 C C . SER B 1 142 ? -26.859 -6.133 -15.594 1 45.94 142 SER B C 1
ATOM 4656 O O . SER B 1 142 ? -26.703 -4.98 -15.188 1 45.94 142 SER B O 1
ATOM 4658 N N . MET B 1 143 ? -25.797 -6.941 -15.617 1 54.44 143 MET B N 1
ATOM 4659 C CA . MET B 1 143 ? -24.406 -6.5 -15.773 1 54.44 143 MET B CA 1
ATOM 4660 C C . MET B 1 143 ? -24.328 -5.254 -16.641 1 54.44 143 MET B C 1
ATOM 4662 O O . MET B 1 143 ? -23.469 -4.395 -16.438 1 54.44 143 MET B O 1
ATOM 4666 N N . ASP B 1 144 ? -25.359 -5.133 -17.531 1 54.44 144 ASP B N 1
ATOM 4667 C CA . ASP B 1 144 ? -25.344 -4.051 -18.516 1 54.44 144 ASP B CA 1
ATOM 4668 C C . ASP B 1 144 ? -25.859 -2.75 -17.906 1 54.44 144 ASP B C 1
ATOM 4670 O O . ASP B 1 144 ? -25.625 -1.667 -18.438 1 54.44 144 ASP B O 1
ATOM 4674 N N . GLN B 1 145 ? -26.484 -2.859 -16.734 1 56.59 145 GLN B N 1
ATOM 4675 C CA . GLN B 1 145 ? -27.172 -1.67 -16.266 1 56.59 145 GLN B CA 1
ATOM 4676 C C . GLN B 1 145 ? -26.438 -1.027 -15.094 1 56.59 145 GLN B C 1
ATOM 4678 O O . GLN B 1 145 ? -26.812 0.055 -14.633 1 56.59 145 GLN B O 1
ATOM 4683 N N . GLU B 1 146 ? -25.391 -1.609 -14.844 1 69.12 146 GLU B N 1
ATOM 4684 C CA . GLU B 1 146 ? -24.719 -1.049 -13.672 1 69.12 146 GLU B CA 1
ATOM 4685 C C . GLU B 1 146 ? -23.875 0.166 -14.055 1 69.12 146 GLU B C 1
ATOM 4687 O O . GLU B 1 146 ? -23.281 0.205 -15.133 1 69.12 146 GLU B O 1
ATOM 4692 N N . ASP B 1 147 ? -24.016 1.267 -13.406 1 76.75 147 ASP B N 1
ATOM 4693 C CA . ASP B 1 147 ? -23.188 2.457 -13.586 1 76.75 147 ASP B CA 1
ATOM 4694 C C . ASP B 1 147 ? -21.781 2.244 -13.008 1 76.75 147 ASP B C 1
ATOM 4696 O O . ASP B 1 147 ? -21.578 2.357 -11.797 1 76.75 147 ASP B O 1
ATOM 4700 N N . TYR B 1 148 ? -20.906 1.893 -13.938 1 77.75 148 TYR B N 1
ATOM 4701 C CA . TYR B 1 148 ? -19.562 1.57 -13.484 1 77.75 148 TYR B CA 1
ATOM 4702 C C . TYR B 1 148 ? -18.719 2.83 -13.359 1 77.75 148 TYR B C 1
ATOM 4704 O O . TYR B 1 148 ? -17.516 2.756 -13.062 1 77.75 148 TYR B O 1
ATOM 4712 N N . ARG B 1 149 ? -19.344 4.008 -13.398 1 71.25 149 ARG B N 1
ATOM 4713 C CA . ARG B 1 149 ? -18.625 5.27 -13.25 1 71.25 149 ARG B CA 1
ATOM 4714 C C . ARG B 1 149 ? -18.094 5.434 -11.828 1 71.25 149 ARG B C 1
ATOM 4716 O O . ARG B 1 149 ? -17.219 6.25 -11.586 1 71.25 149 ARG B O 1
ATOM 4723 N N . PHE B 1 150 ? -18.641 4.609 -11.016 1 72.81 150 PHE B N 1
ATOM 4724 C CA . PHE B 1 150 ? -18.234 4.707 -9.617 1 72.81 150 PHE B CA 1
ATOM 4725 C C . PHE B 1 150 ? -16.75 4.402 -9.453 1 72.81 150 PHE B C 1
ATOM 4727 O O . PHE B 1 150 ? -16.125 4.848 -8.492 1 72.81 150 PHE B O 1
ATOM 4734 N N . MET B 1 151 ? -16.156 3.713 -10.367 1 73.62 151 MET B N 1
ATOM 4735 C CA . MET B 1 151 ? -14.773 3.266 -10.273 1 73.62 151 MET B CA 1
ATOM 4736 C C . MET B 1 151 ? -13.82 4.453 -10.289 1 73.62 151 MET B C 1
ATOM 4738 O O . MET B 1 151 ? -12.664 4.328 -9.883 1 73.62 151 MET B O 1
ATOM 4742 N N . ASP B 1 152 ? -14.32 5.559 -10.789 1 68.88 152 ASP B N 1
ATOM 4743 C CA . ASP B 1 152 ? -13.43 6.711 -10.891 1 68.88 152 ASP B CA 1
ATOM 4744 C C . ASP B 1 152 ? -14 7.91 -10.141 1 68.88 152 ASP B C 1
ATOM 4746 O O . ASP B 1 152 ? -13.562 9.047 -10.344 1 68.88 152 ASP B O 1
ATOM 4750 N N . VAL B 1 153 ? -15.062 7.648 -9.336 1 67.19 153 VAL B N 1
ATOM 4751 C CA . VAL B 1 153 ? -15.672 8.719 -8.547 1 67.19 153 VAL B CA 1
ATOM 4752 C C . VAL B 1 153 ? -15.367 8.508 -7.066 1 67.19 153 VAL B C 1
ATOM 4754 O O . VAL B 1 153 ? -15.531 7.406 -6.543 1 67.19 153 VAL B O 1
ATOM 4757 N N . SER B 1 154 ? -14.836 9.555 -6.535 1 64.5 154 SER B N 1
ATOM 4758 C CA . SER B 1 154 ? -14.555 9.492 -5.102 1 64.5 154 SER B CA 1
ATOM 4759 C C . SER B 1 154 ? -15.844 9.461 -4.289 1 64.5 154 SER B C 1
ATOM 4761 O O . SER B 1 154 ? -16.844 10.07 -4.676 1 64.5 154 SER B O 1
ATOM 4763 N N . LEU B 1 155 ? -15.961 8.672 -3.309 1 57.56 155 LEU B N 1
ATOM 4764 C CA . LEU B 1 155 ? -17.125 8.594 -2.424 1 57.56 155 LEU B CA 1
ATOM 4765 C C . LEU B 1 155 ? -17.25 9.859 -1.585 1 57.56 155 LEU B C 1
ATOM 4767 O O . LEU B 1 155 ? -18.312 10.133 -1.021 1 57.56 155 LEU B O 1
ATOM 4771 N N . PHE B 1 156 ? -16.25 10.445 -1.325 1 54.75 156 PHE B N 1
ATOM 4772 C CA . PHE B 1 156 ? -16.375 11.625 -0.483 1 54.75 156 PHE B CA 1
ATOM 4773 C C . PHE B 1 156 ? -16.406 12.891 -1.332 1 54.75 156 PHE B C 1
ATOM 4775 O O . PHE B 1 156 ? -15.766 12.969 -2.379 1 54.75 156 PHE B O 1
ATOM 4782 N N . ASP B 1 157 ? -17.75 13.469 -1.322 1 47.22 157 ASP B N 1
ATOM 4783 C CA . ASP B 1 157 ? -18.016 14.734 -2.006 1 47.22 157 ASP B CA 1
ATOM 4784 C C . ASP B 1 157 ? -16.875 15.719 -1.812 1 47.22 157 ASP B C 1
ATOM 4786 O O . ASP B 1 157 ? -16.531 16.078 -0.679 1 47.22 157 ASP B O 1
ATOM 4790 N N . ASN B 1 158 ? -16.031 15.562 -2.656 1 43.06 158 ASN B N 1
ATOM 4791 C CA . ASN B 1 158 ? -14.945 16.531 -2.678 1 43.06 158 ASN B CA 1
ATOM 4792 C C . ASN B 1 158 ? -15.477 17.969 -2.604 1 43.06 158 ASN B C 1
ATOM 4794 O O . ASN B 1 158 ? -14.852 18.891 -3.129 1 43.06 158 ASN B O 1
ATOM 4798 N N . SER B 1 159 ? -16.812 18.109 -2.453 1 37.53 159 SER B N 1
ATOM 4799 C CA . SER B 1 159 ? -17.094 19.531 -2.316 1 37.53 159 SER B CA 1
ATOM 4800 C C . SER B 1 159 ? -16.031 20.219 -1.478 1 37.53 159 SER B C 1
ATOM 4802 O O . SER B 1 159 ? -16.25 21.344 -1.004 1 37.53 159 S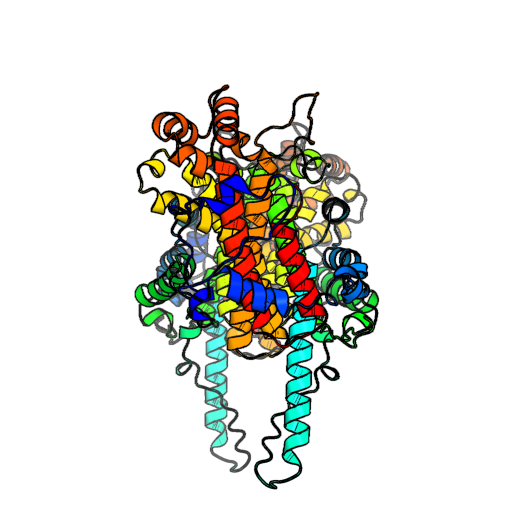ER B O 1
ATOM 4804 N N . LEU B 1 160 ? -15.336 19.422 -0.991 1 38.69 160 LEU B N 1
ATOM 4805 C CA . LEU B 1 160 ? -14.312 20.125 -0.231 1 38.69 160 LEU B CA 1
ATOM 4806 C C . LEU B 1 160 ? -13.641 21.203 -1.087 1 38.69 160 LEU B C 1
ATOM 4808 O O . LEU B 1 160 ? -13.453 21 -2.291 1 38.69 160 LEU B O 1
ATOM 4812 N N . ASP B 1 161 ? -13.352 22.281 -0.457 1 36.06 161 ASP B N 1
ATOM 4813 C CA . ASP B 1 161 ? -12.969 23.594 -0.969 1 36.06 161 ASP B CA 1
ATOM 4814 C C . ASP B 1 161 ? -11.914 23.469 -2.062 1 36.06 161 ASP B C 1
ATOM 4816 O O . ASP B 1 161 ? -11.242 22.438 -2.174 1 36.06 161 ASP B O 1
ATOM 4820 N N . ASN B 1 162 ? -11.648 24.562 -2.746 1 36.69 162 ASN B N 1
ATOM 4821 C CA . ASN B 1 162 ? -10.789 25.25 -3.707 1 36.69 162 ASN B CA 1
ATOM 4822 C C . ASN B 1 162 ? -9.344 24.781 -3.598 1 36.69 162 ASN B C 1
ATOM 4824 O O . ASN B 1 162 ? -8.43 25.453 -4.086 1 36.69 162 ASN B O 1
ATOM 4828 N N . ASP B 1 163 ? -8.984 24.141 -2.533 1 37.62 163 ASP B N 1
ATOM 4829 C CA . ASP B 1 163 ? -7.531 24.047 -2.455 1 37.62 163 ASP B CA 1
ATOM 4830 C C . ASP B 1 163 ? -6.996 23.031 -3.477 1 37.62 163 ASP B C 1
ATOM 4832 O O . ASP B 1 163 ? -7.742 22.172 -3.957 1 37.62 163 ASP B O 1
ATOM 4836 N N . SER B 1 164 ? -5.844 23.281 -3.988 1 39.38 164 SER B N 1
ATOM 4837 C CA . SER B 1 164 ? -5.031 22.625 -5.008 1 39.38 164 SER B CA 1
ATOM 4838 C C . SER B 1 164 ? -5.141 21.094 -4.91 1 39.38 164 SER B C 1
ATOM 4840 O O . SER B 1 164 ? -5.031 20.391 -5.918 1 39.38 164 SER B O 1
ATOM 4842 N N . VAL B 1 165 ? -5.406 20.641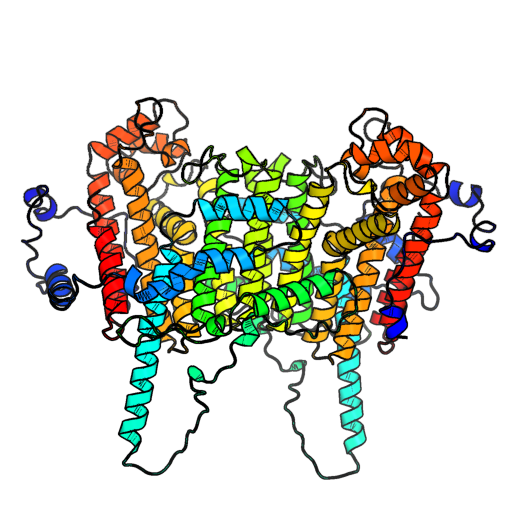 -3.752 1 38.88 165 VAL B N 1
ATOM 4843 C CA . VAL B 1 165 ? -5.395 19.188 -3.605 1 38.88 165 VAL B CA 1
ATOM 4844 C C . VAL B 1 165 ? -6.703 18.609 -4.137 1 38.88 165 VAL B C 1
ATOM 4846 O O . VAL B 1 165 ? -6.703 17.578 -4.82 1 38.88 165 VAL B O 1
ATOM 4849 N N . VAL B 1 166 ? -7.836 19.297 -3.877 1 41.03 166 VAL B N 1
ATOM 4850 C CA . VAL B 1 166 ? -9.156 18.891 -4.352 1 41.03 166 VAL B CA 1
ATOM 4851 C C . VAL B 1 166 ? -9.227 19.031 -5.867 1 41.03 166 VAL B C 1
ATOM 4853 O O . VAL B 1 166 ? -9.82 18.188 -6.551 1 41.03 166 VAL B O 1
ATOM 4856 N N . ARG B 1 167 ? -8.688 20.094 -6.316 1 40.34 167 ARG B N 1
ATOM 4857 C CA . ARG B 1 167 ? -8.617 20.281 -7.758 1 40.34 167 ARG B CA 1
ATOM 4858 C C . ARG B 1 167 ? -7.922 19.109 -8.438 1 40.34 167 ARG B C 1
ATOM 4860 O O . ARG B 1 167 ? -8.367 18.625 -9.484 1 40.34 167 ARG B O 1
ATOM 4867 N N . ASP B 1 168 ? -6.883 18.766 -7.809 1 41.69 168 ASP B N 1
ATOM 4868 C CA . ASP B 1 168 ? -6.125 17.688 -8.422 1 41.69 168 ASP B CA 1
ATOM 4869 C C . ASP B 1 168 ? -6.922 16.391 -8.414 1 41.69 168 ASP B C 1
ATOM 4871 O O . ASP B 1 168 ? -6.898 15.625 -9.391 1 41.69 168 ASP B O 1
ATOM 4875 N N . LYS B 1 169 ? -7.711 16.234 -7.301 1 44.88 169 LYS B N 1
ATOM 4876 C CA . LYS B 1 169 ? -8.57 15.062 -7.238 1 44.88 169 LYS B CA 1
ATOM 4877 C C . LYS B 1 169 ? -9.695 15.141 -8.266 1 44.88 169 LYS B C 1
ATOM 4879 O O . LYS B 1 169 ? -10.031 14.141 -8.906 1 44.88 169 LYS B O 1
ATOM 4884 N N . LEU B 1 170 ? -10.266 16.375 -8.391 1 43.44 170 LEU B N 1
ATOM 4885 C CA . LEU B 1 170 ? -11.281 16.625 -9.398 1 43.44 170 LEU B CA 1
ATOM 4886 C C . LEU B 1 170 ? -10.711 16.453 -10.805 1 43.44 170 LEU B C 1
ATOM 4888 O O . LEU B 1 170 ? -11.375 15.898 -11.688 1 43.44 170 LEU B O 1
ATOM 4892 N N . ILE B 1 171 ? -9.578 16.984 -10.922 1 42.09 171 ILE B N 1
ATOM 4893 C CA . ILE B 1 171 ? -8.945 16.859 -12.227 1 42.09 171 ILE B CA 1
ATOM 4894 C C . ILE B 1 171 ? -8.664 15.398 -12.539 1 42.09 171 ILE B C 1
ATOM 4896 O O . ILE B 1 171 ? -8.898 14.938 -13.656 1 42.09 171 ILE B O 1
ATOM 4900 N N . ARG B 1 172 ? -8.227 14.812 -11.508 1 44.34 172 ARG B N 1
ATOM 4901 C CA . ARG B 1 172 ? -7.949 13.398 -11.742 1 44.34 172 ARG B CA 1
ATOM 4902 C C . ARG B 1 172 ? -9.227 12.633 -12.062 1 44.34 172 ARG B C 1
ATOM 4904 O O . ARG B 1 172 ? -9.242 11.789 -12.961 1 44.34 172 ARG B O 1
ATOM 4911 N N . SER B 1 173 ? -10.25 12.992 -11.281 1 45.44 173 SER B N 1
ATOM 4912 C CA . SER B 1 173 ? -11.547 12.398 -11.578 1 45.44 173 SER B CA 1
ATOM 4913 C C . SER B 1 173 ? -12.039 12.805 -12.969 1 45.44 173 SER B C 1
ATOM 4915 O O . SER B 1 173 ? -12.586 11.984 -13.703 1 45.44 173 SER B O 1
ATOM 4917 N N . ALA B 1 174 ? -11.844 14.109 -13.188 1 43.78 174 ALA B N 1
ATOM 4918 C CA . ALA B 1 174 ? -12.273 14.625 -14.484 1 43.78 174 ALA B CA 1
ATOM 4919 C C . ALA B 1 174 ? -11.461 14.008 -15.617 1 43.78 174 ALA B C 1
ATOM 4921 O O . ALA B 1 174 ? -12 13.672 -16.672 1 43.78 174 ALA B O 1
ATOM 4922 N N . LEU B 1 175 ? -10.203 14.023 -15.445 1 41.34 175 LEU B N 1
ATOM 4923 C CA . LEU B 1 175 ? -9.359 13.43 -16.484 1 41.34 175 LEU B CA 1
ATOM 4924 C C . LEU B 1 175 ? -9.695 11.953 -16.672 1 41.34 175 LEU B C 1
ATOM 4926 O O . LEU B 1 175 ? -9.727 11.461 -17.797 1 41.34 175 LEU B O 1
ATOM 4930 N N . ALA B 1 176 ? -9.898 11.352 -15.602 1 43.5 176 ALA B N 1
ATOM 4931 C CA . ALA B 1 176 ? -10.328 9.961 -15.719 1 43.5 176 ALA B CA 1
ATOM 4932 C C . ALA B 1 176 ? -11.625 9.852 -16.516 1 43.5 176 ALA B C 1
ATOM 4934 O O . ALA B 1 176 ? -11.773 8.969 -17.359 1 43.5 176 ALA B O 1
ATOM 4935 N N . GLU B 1 177 ? -12.539 10.836 -16.203 1 44.53 177 GLU B N 1
ATOM 4936 C CA . GLU B 1 177 ? -13.797 10.852 -16.953 1 44.53 177 GLU B CA 1
ATOM 4937 C C . GLU B 1 177 ? -13.562 11.203 -18.422 1 44.53 177 GLU B C 1
ATOM 4939 O O . GLU B 1 177 ? -14.203 10.641 -19.312 1 44.53 177 GLU B O 1
ATOM 4944 N N . ALA B 1 178 ? -12.797 12.305 -18.594 1 41.25 178 ALA B N 1
ATOM 4945 C CA . ALA B 1 178 ? -12.602 12.812 -19.953 1 41.25 178 ALA B CA 1
ATOM 4946 C C . ALA B 1 178 ? -11.852 11.805 -20.812 1 41.25 178 ALA B C 1
ATOM 4948 O O . ALA B 1 178 ? -12.141 11.664 -22 1 41.25 178 ALA B O 1
ATOM 4949 N N . SER B 1 179 ? -10.742 11.469 -20.344 1 40.62 179 SER B N 1
ATOM 4950 C CA . SER B 1 179 ? -9.914 10.594 -21.156 1 40.62 179 SER B CA 1
ATOM 4951 C C . SER B 1 179 ? -10.602 9.242 -21.391 1 40.62 179 SER B C 1
ATOM 4953 O O . SER B 1 179 ? -10.219 8.5 -22.297 1 40.62 179 SER B O 1
ATOM 4955 N N . ASN B 1 180 ? -11.242 8.758 -20.312 1 46.94 180 ASN B N 1
ATOM 4956 C CA . ASN B 1 180 ? -11.852 7.449 -20.484 1 46.94 180 ASN B CA 1
ATOM 4957 C C . ASN B 1 180 ? -13.086 7.52 -21.375 1 46.94 180 ASN B C 1
ATOM 4959 O O . ASN B 1 180 ? -14.016 8.281 -21.109 1 46.94 180 ASN B O 1
ATOM 4963 N N . GLY B 1 181 ? -12.875 7.879 -22.484 1 47.19 181 GLY B N 1
ATOM 4964 C CA . GLY B 1 181 ? -14.039 7.695 -23.328 1 47.19 181 GLY B CA 1
ATOM 4965 C C . GLY B 1 181 ? -15.125 6.855 -22.672 1 47.19 181 GLY B C 1
ATOM 4966 O O . GLY B 1 181 ? -14.875 6.188 -21.672 1 47.19 181 GLY B O 1
ATOM 4967 N N . LYS B 1 182 ? -16.516 7.172 -22.875 1 51.44 182 LYS B N 1
ATOM 4968 C CA . LYS B 1 182 ? -17.719 6.445 -22.469 1 51.44 182 LYS B CA 1
ATOM 4969 C C . LYS B 1 182 ? -17.469 4.938 -22.469 1 51.44 182 LYS B C 1
ATOM 4971 O O . LYS B 1 182 ? -18.094 4.207 -21.703 1 51.44 182 LYS B O 1
ATOM 4976 N N . SER B 1 183 ? -16.328 4.547 -23.125 1 64.5 183 SER B N 1
ATOM 4977 C CA . SER B 1 183 ? -16.188 3.117 -23.375 1 64.5 183 SER B CA 1
ATOM 4978 C C . SER B 1 183 ? -15.523 2.41 -22.203 1 64.5 183 SER B C 1
ATOM 4980 O O . SER B 1 183 ? -15.656 1.195 -22.047 1 64.5 183 SER B O 1
ATOM 4982 N N . MET B 1 184 ? -15.008 3.229 -21.156 1 75.12 184 MET B N 1
ATOM 4983 C CA . MET B 1 184 ? -14.281 2.586 -20.062 1 75.12 184 MET B CA 1
ATOM 4984 C C . MET B 1 184 ? -15.242 2.012 -19.031 1 75.12 184 MET B C 1
ATOM 4986 O O . MET B 1 184 ? -14.883 1.109 -18.281 1 75.12 184 MET B O 1
ATOM 4990 N N . TYR B 1 185 ? -16.406 2.5 -19.156 1 79 185 TYR B N 1
ATOM 4991 C CA . TYR B 1 185 ? -17.359 2.105 -18.125 1 79 185 TYR B CA 1
ATOM 4992 C C . TYR B 1 185 ? -18.422 1.159 -18.688 1 79 185 TYR B C 1
ATOM 4994 O O . TYR B 1 185 ? -19.406 0.849 -18.031 1 79 185 TYR B O 1
ATOM 5002 N N . LEU B 1 186 ? -18.125 0.762 -19.906 1 82.81 186 LEU B N 1
ATOM 5003 C CA . LEU B 1 186 ? -19.047 -0.185 -20.547 1 82.81 186 LEU B CA 1
ATOM 5004 C C . LEU B 1 186 ? -18.375 -1.548 -20.719 1 82.81 186 LEU B C 1
ATOM 5006 O O . LEU B 1 186 ? -17.188 -1.63 -21.016 1 82.81 186 LEU B O 1
ATOM 5010 N N . PRO B 1 187 ? -19.156 -2.523 -20.469 1 87.81 187 PRO B N 1
ATOM 5011 C CA . PRO B 1 187 ? -18.609 -3.852 -20.766 1 87.81 187 PRO B CA 1
ATOM 5012 C C . PRO B 1 187 ? -18.141 -3.982 -22.203 1 87.81 187 PRO B C 1
ATOM 5014 O O . PRO B 1 187 ? -18.719 -3.377 -23.109 1 87.81 187 PRO B O 1
ATOM 5017 N N . THR B 1 188 ? -17.062 -4.668 -22.391 1 87.38 188 THR B N 1
ATOM 5018 C CA . THR B 1 188 ? -16.531 -4.898 -23.719 1 87.38 188 THR B CA 1
ATOM 5019 C C . THR B 1 188 ? -16.844 -6.312 -24.203 1 87.38 188 THR B C 1
ATOM 5021 O O . THR B 1 188 ? -16.828 -7.254 -23.406 1 87.38 188 THR B O 1
ATOM 5024 N N . SER B 1 189 ? -17.219 -6.438 -25.484 1 84.81 189 SER B N 1
ATOM 5025 C CA . SER B 1 189 ? -17.562 -7.742 -26.047 1 84.81 189 SER B CA 1
ATOM 5026 C C . SER B 1 189 ? -17.141 -7.867 -27.5 1 84.81 189 SER B C 1
ATOM 5028 O O . SER B 1 189 ? -17.625 -8.719 -28.234 1 84.81 189 SER B O 1
ATOM 5030 N N . ASN B 1 190 ? -16.203 -7.02 -27.906 1 79.38 190 ASN B N 1
ATOM 5031 C CA . ASN B 1 190 ? -15.805 -7.012 -29.312 1 79.38 190 ASN B CA 1
ATOM 5032 C C . ASN B 1 190 ? -14.742 -8.07 -29.594 1 79.38 190 ASN B C 1
ATOM 5034 O O . ASN B 1 190 ? -13.586 -7.738 -29.875 1 79.38 190 ASN B O 1
ATOM 5038 N N . ASN B 1 191 ? -15.055 -9.328 -29.609 1 85.19 191 ASN B N 1
ATOM 5039 C CA . ASN B 1 191 ? -14.102 -10.414 -29.812 1 85.19 191 ASN B CA 1
ATOM 5040 C C . ASN B 1 191 ? -14.641 -11.461 -30.781 1 85.19 191 ASN B C 1
ATOM 5042 O O . ASN B 1 191 ? -13.992 -12.484 -31.016 1 85.19 191 ASN B O 1
ATOM 5046 N N . GLY B 1 192 ? -15.75 -11.258 -31.375 1 82.38 192 GLY B N 1
ATOM 5047 C CA . GLY B 1 192 ? -16.328 -12.148 -32.375 1 82.38 192 GLY B CA 1
ATOM 5048 C C . GLY B 1 192 ? -17.109 -13.297 -31.75 1 82.38 192 GLY B C 1
ATOM 5049 O O . GLY B 1 192 ? -17.812 -14.023 -32.469 1 82.38 192 GLY B O 1
ATOM 5050 N N . TYR B 1 193 ? -17.078 -13.484 -30.391 1 88.69 193 TYR B N 1
ATOM 5051 C CA . TYR B 1 193 ? -17.734 -14.594 -29.734 1 88.69 193 TYR B CA 1
ATOM 5052 C C . TYR B 1 193 ? -18.75 -14.094 -28.719 1 88.69 193 TYR B C 1
ATOM 5054 O O . TYR B 1 193 ? -19.375 -14.883 -28 1 88.69 193 TYR B O 1
ATOM 5062 N N . GLY B 1 194 ? -18.844 -12.734 -28.578 1 87.94 194 GLY B N 1
ATOM 5063 C CA . GLY B 1 194 ? -19.797 -12.148 -27.656 1 87.94 194 GLY B CA 1
ATOM 5064 C C . GLY B 1 194 ? -19.375 -12.297 -26.203 1 87.94 194 GLY B C 1
ATOM 5065 O O . GLY B 1 194 ? -20.188 -12.164 -25.297 1 87.94 194 GLY B O 1
ATOM 5066 N N . LEU B 1 195 ? -18.141 -12.617 -26 1 91.12 195 LEU B N 1
ATOM 5067 C CA . LEU B 1 195 ? -17.641 -12.75 -24.641 1 91.12 195 LEU B CA 1
ATOM 5068 C C . LEU B 1 195 ? -17.406 -11.383 -24.016 1 91.12 195 LEU B C 1
ATOM 5070 O O . LEU B 1 195 ? -16.906 -10.469 -24.672 1 91.12 195 LEU B O 1
ATOM 5074 N N . VAL B 1 196 ? -17.797 -11.227 -22.766 1 92.19 196 VAL B N 1
ATOM 5075 C CA . VAL B 1 196 ? -17.875 -9.898 -22.172 1 92.19 196 VAL B CA 1
ATOM 5076 C C . VAL B 1 196 ? -16.844 -9.766 -21.047 1 92.19 196 VAL B C 1
ATOM 5078 O O . VAL B 1 196 ? -16.609 -10.711 -20.297 1 92.19 196 VAL B O 1
ATOM 5081 N N . VAL B 1 197 ? -16.188 -8.648 -20.984 1 93.69 197 VAL B N 1
ATOM 5082 C CA . VAL B 1 197 ? -15.383 -8.227 -19.844 1 93.69 197 VAL B CA 1
ATOM 5083 C C . VAL B 1 197 ? -16.031 -7.023 -19.172 1 93.69 197 VAL B C 1
ATOM 5085 O O . VAL B 1 197 ? -16.312 -6.016 -19.812 1 93.69 197 VAL B O 1
ATOM 5088 N N . LEU B 1 198 ? -16.297 -7.16 -17.938 1 93.19 198 LEU B N 1
ATOM 5089 C CA . LEU B 1 198 ? -16.891 -6.059 -17.188 1 93.19 198 LEU B CA 1
ATOM 5090 C C . LEU B 1 198 ? -15.844 -5.008 -16.844 1 93.19 198 LEU B C 1
ATOM 5092 O O . LEU B 1 198 ? -14.664 -5.336 -16.656 1 93.19 198 LEU B O 1
ATOM 5096 N N . PRO B 1 199 ? -16.266 -3.777 -16.688 1 91.31 199 PRO B N 1
ATOM 5097 C CA . PRO B 1 199 ? -15.32 -2.695 -16.406 1 91.31 199 PRO B CA 1
ATOM 5098 C C . PRO B 1 199 ? -14.516 -2.932 -15.133 1 91.31 199 PRO B C 1
ATOM 5100 O O . PRO B 1 199 ? -13.305 -2.729 -15.117 1 91.31 199 PRO B O 1
ATOM 5103 N N . PRO B 1 200 ? -15.117 -3.424 -14.023 1 93 200 PRO B N 1
ATOM 5104 C CA . PRO B 1 200 ? -14.312 -3.68 -12.828 1 93 200 PRO B CA 1
ATOM 5105 C C . PRO B 1 200 ? -13.25 -4.754 -13.055 1 93 200 PRO B C 1
ATOM 5107 O O . PRO B 1 200 ? -12.172 -4.703 -12.445 1 93 200 PRO B O 1
ATOM 5110 N N . GLN B 1 201 ? -13.594 -5.723 -13.898 1 95.12 201 GLN B N 1
ATOM 5111 C CA . GLN B 1 201 ? -12.633 -6.773 -14.219 1 95.12 201 GLN B CA 1
ATOM 5112 C C . GLN B 1 201 ? -11.484 -6.23 -15.062 1 95.12 201 GLN B C 1
ATOM 5114 O O . GLN B 1 201 ? -10.328 -6.625 -14.883 1 95.12 201 GLN B O 1
ATOM 5119 N N . ARG B 1 202 ? -11.781 -5.363 -15.984 1 93 202 ARG B N 1
ATOM 5120 C CA . ARG B 1 202 ? -10.75 -4.688 -16.766 1 93 202 ARG B CA 1
ATOM 5121 C C . ARG B 1 202 ? -9.836 -3.867 -15.859 1 93 202 ARG B C 1
ATOM 5123 O O . ARG B 1 202 ? -8.609 -3.891 -16.016 1 93 202 ARG B O 1
ATOM 5130 N N . ARG B 1 203 ? -10.43 -3.158 -14.938 1 92.25 203 ARG B N 1
ATOM 5131 C CA . ARG B 1 203 ? -9.664 -2.377 -13.969 1 92.25 203 ARG B CA 1
ATOM 5132 C C . ARG B 1 203 ? -8.781 -3.279 -13.117 1 92.25 203 ARG B C 1
ATOM 5134 O O . ARG B 1 203 ? -7.648 -2.918 -12.789 1 92.25 203 ARG B O 1
ATOM 5141 N N . LEU B 1 204 ? -9.336 -4.391 -12.781 1 95.75 204 LEU B N 1
ATOM 5142 C CA . LEU B 1 204 ? -8.555 -5.355 -12.008 1 95.75 204 LEU B CA 1
ATOM 5143 C C . LEU B 1 204 ? -7.316 -5.789 -12.773 1 95.75 204 LEU B C 1
ATOM 5145 O O . LEU B 1 204 ? -6.242 -5.953 -12.188 1 95.75 204 LEU B O 1
ATOM 5149 N N . ALA B 1 205 ? -7.477 -6.012 -14.039 1 94.31 205 ALA B N 1
ATOM 5150 C CA . ALA B 1 205 ? -6.332 -6.375 -14.867 1 94.31 205 ALA B CA 1
ATOM 5151 C C . ALA B 1 205 ? -5.25 -5.301 -14.812 1 94.31 205 ALA B C 1
ATOM 5153 O O . ALA B 1 205 ? -4.062 -5.613 -14.703 1 94.31 205 ALA B O 1
ATOM 5154 N N . GLU B 1 206 ? -5.68 -4.086 -14.859 1 90.81 206 GLU B N 1
ATOM 5155 C CA . GLU B 1 206 ? -4.75 -2.967 -14.766 1 90.81 206 GLU B CA 1
ATOM 5156 C C . GLU B 1 206 ? -4.062 -2.93 -13.398 1 90.81 206 GLU B C 1
ATOM 5158 O O . GLU B 1 206 ? -2.852 -2.729 -13.312 1 90.81 206 GLU B O 1
ATOM 5163 N N . ILE B 1 207 ? -4.852 -3.094 -12.383 1 93.62 207 ILE B N 1
ATOM 5164 C CA . ILE B 1 207 ? -4.348 -3.082 -11.008 1 93.62 207 ILE B CA 1
ATOM 5165 C C . ILE B 1 207 ? -3.318 -4.191 -10.828 1 93.62 207 ILE B C 1
ATOM 5167 O O . ILE B 1 207 ? -2.266 -3.979 -10.219 1 93.62 207 ILE B O 1
ATOM 5171 N N . THR B 1 208 ? -3.617 -5.359 -11.32 1 94.38 208 THR B N 1
ATOM 5172 C CA . THR B 1 208 ? -2.717 -6.5 -11.227 1 94.38 208 THR B CA 1
ATOM 5173 C C . THR B 1 208 ? -1.363 -6.176 -11.859 1 94.38 208 THR B C 1
ATOM 5175 O O . THR B 1 208 ? -0.317 -6.488 -11.289 1 94.38 208 THR B O 1
ATOM 5178 N N . GLU B 1 209 ? -1.396 -5.547 -12.938 1 90.44 209 GLU B N 1
ATOM 5179 C CA . GLU B 1 209 ? -0.157 -5.168 -13.617 1 90.44 209 GLU B CA 1
ATOM 5180 C C . GLU B 1 209 ? 0.596 -4.102 -12.82 1 90.44 209 GLU B C 1
ATOM 5182 O O . GLU B 1 209 ? 1.827 -4.113 -12.766 1 90.44 209 GLU B O 1
ATOM 5187 N N . LEU B 1 210 ? -0.135 -3.162 -12.281 1 90.5 210 LEU B N 1
ATOM 5188 C CA . LEU B 1 210 ? 0.483 -2.119 -11.469 1 90.5 210 LEU B CA 1
ATOM 5189 C C . LEU B 1 210 ? 1.212 -2.723 -10.273 1 90.5 210 LEU B C 1
ATOM 5191 O O . LEU B 1 210 ? 2.338 -2.326 -9.961 1 90.5 210 LEU B O 1
ATOM 5195 N N . ILE B 1 211 ? 0.58 -3.615 -9.586 1 92.69 211 ILE B N 1
ATOM 5196 C CA . ILE B 1 211 ? 1.173 -4.262 -8.414 1 92.69 211 ILE B CA 1
ATOM 5197 C C . ILE B 1 211 ? 2.428 -5.023 -8.828 1 92.69 211 ILE B C 1
ATOM 5199 O O . ILE B 1 211 ? 3.457 -4.953 -8.156 1 92.69 211 ILE B O 1
ATOM 5203 N N . HIS B 1 212 ? 2.293 -5.723 -9.914 1 90.5 212 HIS B N 1
ATOM 5204 C CA . HIS B 1 212 ? 3.443 -6.465 -10.414 1 90.5 212 HIS B CA 1
ATOM 5205 C C . HIS B 1 212 ? 4.613 -5.527 -10.711 1 90.5 212 HIS B C 1
ATOM 5207 O O . HIS B 1 212 ? 5.75 -5.812 -10.336 1 90.5 212 HIS B O 1
ATOM 5213 N N . THR B 1 213 ? 4.367 -4.473 -11.406 1 87.06 213 THR B N 1
ATOM 5214 C CA . THR B 1 213 ? 5.402 -3.518 -11.7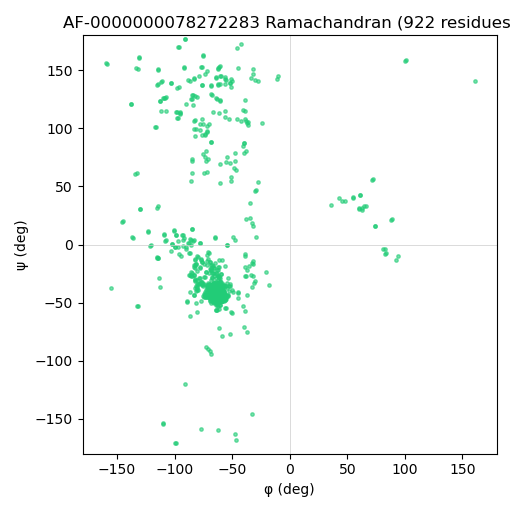81 1 87.06 213 THR B CA 1
ATOM 5215 C C . THR B 1 213 ? 6.051 -2.904 -10.547 1 87.06 213 THR B C 1
ATOM 5217 O O . THR B 1 213 ? 7.27 -2.721 -10.5 1 87.06 213 THR B O 1
ATOM 5220 N N . ALA B 1 214 ? 5.234 -2.549 -9.594 1 89.31 214 ALA B N 1
ATOM 5221 C CA . ALA B 1 214 ? 5.754 -2.01 -8.336 1 89.31 214 ALA B CA 1
ATOM 5222 C C . ALA B 1 214 ? 6.734 -2.984 -7.688 1 89.31 214 ALA B C 1
ATOM 5224 O O . ALA B 1 214 ? 7.785 -2.576 -7.191 1 89.31 214 ALA B O 1
ATOM 5225 N N . SER B 1 215 ? 6.332 -4.227 -7.629 1 88.44 215 SER B N 1
ATOM 5226 C CA . SER B 1 215 ? 7.184 -5.242 -7.02 1 88.44 215 SER B CA 1
ATOM 5227 C C . SER B 1 215 ? 8.516 -5.363 -7.758 1 88.44 215 SER B C 1
ATOM 5229 O O . SER B 1 215 ? 9.555 -5.574 -7.137 1 88.44 215 SER B O 1
ATOM 5231 N N . LEU B 1 216 ? 8.516 -5.215 -9.109 1 83.62 216 LEU B N 1
ATOM 5232 C CA . LEU B 1 216 ? 9.742 -5.273 -9.906 1 83.62 216 LEU B CA 1
ATOM 5233 C C . LEU B 1 216 ? 10.656 -4.102 -9.578 1 83.62 216 LEU B C 1
ATOM 5235 O O . LEU B 1 216 ? 11.875 -4.273 -9.445 1 83.62 216 LEU B O 1
ATOM 5239 N N . ILE B 1 217 ? 10.109 -2.961 -9.453 1 83.62 217 ILE B N 1
ATOM 5240 C CA . ILE B 1 217 ? 10.883 -1.755 -9.172 1 83.62 217 ILE B CA 1
ATOM 5241 C C . ILE B 1 217 ? 11.594 -1.903 -7.828 1 83.62 217 ILE B C 1
ATOM 5243 O O . ILE B 1 217 ? 12.797 -1.637 -7.723 1 83.62 217 ILE B O 1
ATOM 5247 N N . HIS B 1 218 ? 10.906 -2.283 -6.887 1 84.75 218 HIS B N 1
ATOM 5248 C CA . HIS B 1 218 ? 11.484 -2.434 -5.555 1 84.75 218 HIS B CA 1
ATOM 5249 C C . HIS B 1 218 ? 12.461 -3.6 -5.508 1 84.75 218 HIS B C 1
ATOM 5251 O O . HIS B 1 218 ? 13.5 -3.518 -4.848 1 84.75 218 HIS B O 1
ATOM 5257 N N . ASP B 1 219 ? 12.141 -4.598 -6.254 1 79.56 219 ASP B N 1
ATOM 5258 C CA . ASP B 1 219 ? 13.055 -5.734 -6.352 1 79.56 219 ASP B CA 1
ATOM 5259 C C . ASP B 1 219 ? 14.398 -5.312 -6.945 1 79.56 219 ASP B C 1
ATOM 5261 O O . ASP B 1 219 ? 15.445 -5.816 -6.535 1 79.56 219 ASP B O 1
ATOM 5265 N N . ASP B 1 220 ? 14.07 -4.375 -8.18 1 75.38 220 ASP B N 1
ATOM 5266 C CA . ASP B 1 220 ? 15.281 -3.844 -8.797 1 75.38 220 ASP B CA 1
ATOM 5267 C C . ASP B 1 220 ? 16.125 -3.09 -7.773 1 75.38 220 ASP B C 1
ATOM 5269 O O . ASP B 1 220 ? 17.359 -3.043 -7.891 1 75.38 220 ASP B O 1
ATOM 5273 N N . ILE B 1 221 ? 15.992 -2.605 -6.727 1 72.56 221 ILE B N 1
ATOM 5274 C CA . ILE B 1 221 ? 16.781 -1.913 -5.719 1 72.56 221 ILE B CA 1
ATOM 5275 C C . ILE B 1 221 ? 17.438 -2.932 -4.781 1 72.56 221 ILE B C 1
ATOM 5277 O O . ILE B 1 221 ? 18.609 -2.812 -4.441 1 72.56 221 ILE B O 1
ATOM 5281 N N . VAL B 1 222 ? 16.656 -3.865 -4.496 1 63.78 222 VAL B N 1
ATOM 5282 C CA . VAL B 1 222 ? 17.078 -4.891 -3.553 1 63.78 222 VAL B CA 1
ATOM 5283 C C . VAL B 1 222 ? 18.172 -5.75 -4.191 1 63.78 222 VAL B C 1
ATOM 5285 O O . VAL B 1 222 ? 19.203 -6.023 -3.57 1 63.78 222 VAL B O 1
ATOM 5288 N N . ASP B 1 223 ? 17.891 -5.852 -5.523 1 63.69 223 ASP B N 1
ATOM 5289 C CA . ASP B 1 223 ? 18.781 -6.738 -6.27 1 63.69 223 ASP B CA 1
ATOM 5290 C C . ASP B 1 223 ? 19.953 -5.965 -6.863 1 63.69 223 ASP B C 1
ATOM 5292 O O . ASP B 1 223 ? 20.891 -6.562 -7.398 1 63.69 223 ASP B O 1
ATOM 5296 N N . GLN B 1 224 ? 20.031 -4.75 -6.531 1 64.25 224 GLN B N 1
ATOM 5297 C CA . GLN B 1 224 ? 21.016 -3.902 -7.18 1 64.25 224 GLN B CA 1
ATOM 5298 C C . GLN B 1 224 ? 21.188 -4.273 -8.648 1 64.25 224 GLN B C 1
ATOM 5300 O O . GLN B 1 224 ? 22.312 -4.43 -9.141 1 64.25 224 GLN B O 1
ATOM 5305 N N . ALA B 1 225 ? 20.109 -4.676 -9.211 1 60 225 ALA B N 1
ATOM 5306 C CA . ALA B 1 225 ? 20.109 -5.074 -10.617 1 60 225 ALA B CA 1
ATOM 5307 C C . ALA B 1 225 ? 20.625 -3.943 -11.508 1 60 225 ALA B C 1
ATOM 5309 O O . ALA B 1 225 ? 20.25 -2.781 -11.312 1 60 225 ALA B O 1
ATOM 5310 N N . ALA B 1 226 ? 21.391 -4.262 -12.414 1 61.5 226 ALA B N 1
ATOM 5311 C CA . ALA B 1 226 ? 21.922 -3.248 -13.32 1 61.5 226 ALA B CA 1
ATOM 5312 C C . ALA B 1 226 ? 20.922 -2.916 -14.422 1 61.5 226 ALA B C 1
ATOM 5314 O O . ALA B 1 226 ? 20.797 -1.761 -14.836 1 61.5 226 ALA B O 1
ATOM 5315 N N . THR B 1 227 ? 20.141 -4.07 -14.883 1 59.5 227 THR B N 1
ATOM 5316 C CA . THR B 1 227 ? 19.219 -3.863 -15.984 1 59.5 227 THR B CA 1
ATOM 5317 C C . THR B 1 227 ? 17.859 -4.496 -15.68 1 59.5 227 THR B C 1
ATOM 5319 O O . THR B 1 227 ? 17.766 -5.379 -14.828 1 59.5 227 THR B O 1
ATOM 5322 N N . ARG B 1 228 ? 16.906 -3.873 -16.297 1 52.91 228 ARG B N 1
ATOM 5323 C CA . ARG B 1 228 ? 15.555 -4.402 -16.266 1 52.91 228 ARG B CA 1
ATOM 5324 C C . ARG B 1 228 ? 14.891 -4.289 -17.641 1 52.91 228 ARG B C 1
ATOM 5326 O O . ARG B 1 228 ? 14.742 -3.186 -18.172 1 52.91 228 ARG B O 1
ATOM 5333 N N . ARG B 1 229 ? 14.516 -5.422 -18.125 1 53.34 229 ARG B N 1
ATOM 5334 C CA . ARG B 1 229 ? 13.875 -5.492 -19.438 1 53.34 229 ARG B CA 1
ATOM 5335 C C . ARG B 1 229 ? 14.742 -4.832 -20.5 1 53.34 229 ARG B C 1
ATOM 5337 O O . ARG B 1 229 ? 14.25 -4.043 -21.312 1 53.34 229 ARG B O 1
ATOM 5344 N N . GLY B 1 230 ? 15.984 -5.066 -20.375 1 56.88 230 GLY B N 1
ATOM 5345 C CA . GLY B 1 230 ? 16.922 -4.59 -21.375 1 56.88 230 GLY B CA 1
ATOM 5346 C C . GLY B 1 230 ? 17.328 -3.141 -21.172 1 56.88 230 GLY B C 1
ATOM 5347 O O . GLY B 1 230 ? 18.156 -2.615 -21.906 1 56.88 230 GLY B O 1
ATOM 5348 N N . MET B 1 231 ? 16.703 -2.479 -20.156 1 62.16 231 MET B N 1
ATOM 5349 C CA . MET B 1 231 ? 17.016 -1.091 -19.844 1 62.16 231 MET B CA 1
ATOM 5350 C C . MET B 1 231 ? 17.656 -0.979 -18.469 1 62.16 231 MET B C 1
ATOM 5352 O O . MET B 1 231 ? 17.484 -1.865 -17.625 1 62.16 231 MET B O 1
ATOM 5356 N N . PRO B 1 232 ? 18.469 -0.03 -18.312 1 68.19 232 PRO B N 1
ATOM 5357 C CA . PRO B 1 232 ? 19 0.151 -16.953 1 68.19 232 PRO B CA 1
ATOM 5358 C C . PRO B 1 232 ? 17.891 0.222 -15.898 1 68.19 232 PRO B C 1
ATOM 5360 O O . PRO B 1 232 ? 16.828 0.792 -16.141 1 68.19 232 PRO B O 1
ATOM 5363 N N . ALA B 1 233 ? 18.172 -0.439 -14.797 1 69.19 233 ALA B N 1
ATOM 5364 C CA . ALA B 1 233 ? 17.203 -0.427 -13.711 1 69.19 233 ALA B CA 1
ATOM 5365 C C . ALA B 1 233 ? 16.953 0.993 -13.203 1 69.19 233 ALA B C 1
ATOM 5367 O O . ALA B 1 233 ? 17.828 1.857 -13.328 1 69.19 233 ALA B O 1
ATOM 5368 N N . THR B 1 234 ? 15.859 1.285 -12.664 1 68.44 234 THR B N 1
ATOM 5369 C CA . THR B 1 234 ? 15.406 2.615 -12.266 1 68.44 234 THR B CA 1
ATOM 5370 C C . THR B 1 234 ? 16.375 3.248 -11.281 1 68.44 234 THR B C 1
ATOM 5372 O O . THR B 1 234 ? 16.688 4.438 -11.375 1 68.44 234 THR B O 1
ATOM 5375 N N . HIS B 1 235 ? 16.844 2.443 -10.344 1 70.88 235 HIS B N 1
ATOM 5376 C CA . HIS B 1 235 ? 17.719 3.006 -9.32 1 70.88 235 HIS B CA 1
ATOM 5377 C C . HIS B 1 235 ? 19.047 3.428 -9.906 1 70.88 235 HIS B C 1
ATOM 5379 O O . HIS B 1 235 ? 19.734 4.285 -9.352 1 70.88 235 HIS B O 1
ATOM 5385 N N . LYS B 1 236 ? 19.391 2.859 -11.047 1 70.25 236 LYS B N 1
ATOM 5386 C CA . LYS B 1 236 ? 20.625 3.234 -11.734 1 70.25 236 LYS B CA 1
ATOM 5387 C C . LYS B 1 236 ? 20.438 4.527 -12.523 1 70.25 236 LYS B C 1
ATOM 5389 O O . LYS B 1 236 ? 21.375 5.316 -12.656 1 70.25 236 LYS B O 1
ATOM 5394 N N . VAL B 1 237 ? 19.219 4.641 -13.023 1 68.81 237 VAL B N 1
ATOM 5395 C CA . VAL B 1 237 ? 18.938 5.785 -13.883 1 68.81 237 VAL B CA 1
ATOM 5396 C C . VAL B 1 237 ? 18.594 7.004 -13.023 1 68.81 237 VAL B C 1
ATOM 5398 O O . VAL B 1 237 ? 19.078 8.109 -13.281 1 68.81 237 VAL B O 1
ATOM 5401 N N . PHE B 1 238 ? 17.766 6.738 -11.992 1 71.44 238 PHE B N 1
ATOM 5402 C CA . PHE B 1 238 ? 17.219 7.875 -11.266 1 71.44 238 PHE B CA 1
ATOM 5403 C C . PHE B 1 238 ? 17.734 7.906 -9.836 1 71.44 238 PHE B C 1
ATOM 5405 O O . PHE B 1 238 ? 17.594 8.906 -9.133 1 71.44 238 PHE B O 1
ATOM 5412 N N . GLY B 1 239 ? 18.359 6.816 -9.43 1 74.75 239 GLY B N 1
ATOM 5413 C CA . GLY B 1 239 ? 18.828 6.73 -8.055 1 74.75 239 GLY B CA 1
ATOM 5414 C C . GLY B 1 239 ? 17.906 5.91 -7.164 1 74.75 239 GLY B C 1
ATOM 5415 O O . GLY B 1 239 ? 16.75 5.656 -7.512 1 74.75 239 GLY B O 1
ATOM 5416 N N . ASN B 1 240 ? 18.438 5.422 -6.082 1 74.88 240 ASN B N 1
ATOM 5417 C CA . ASN B 1 240 ? 17.719 4.555 -5.152 1 74.88 240 ASN B CA 1
ATOM 5418 C C . ASN B 1 240 ? 16.484 5.25 -4.578 1 74.88 240 ASN B C 1
ATOM 5420 O O . ASN B 1 240 ? 15.43 4.637 -4.453 1 74.88 240 ASN B O 1
ATOM 5424 N N . LYS B 1 241 ? 16.656 6.516 -4.371 1 74.62 241 LYS B N 1
ATOM 5425 C CA . LYS B 1 241 ? 15.555 7.277 -3.781 1 74.62 241 LYS B CA 1
ATOM 5426 C C . LYS B 1 241 ? 14.344 7.312 -4.711 1 74.62 241 LYS B C 1
ATOM 5428 O O . LYS B 1 241 ? 13.227 7.016 -4.293 1 74.62 241 LYS B O 1
ATOM 5433 N N . MET B 1 242 ? 14.656 7.57 -5.855 1 76.62 242 MET B N 1
ATOM 5434 C CA . MET B 1 242 ? 13.602 7.699 -6.852 1 76.62 242 MET B CA 1
ATOM 5435 C C . MET B 1 242 ? 12.945 6.348 -7.129 1 76.62 242 MET B C 1
ATOM 5437 O O . MET B 1 242 ? 11.734 6.27 -7.34 1 76.62 242 MET B O 1
ATOM 5441 N N . ALA B 1 243 ? 13.711 5.34 -7.09 1 79.81 243 ALA B N 1
ATOM 5442 C CA . ALA B 1 243 ? 13.18 4.004 -7.352 1 79.81 243 ALA B CA 1
ATOM 5443 C C . ALA B 1 243 ? 12.234 3.562 -6.242 1 79.81 243 ALA B C 1
ATOM 5445 O O . ALA B 1 243 ? 11.188 2.975 -6.508 1 79.81 243 ALA B O 1
ATOM 5446 N N . VAL B 1 244 ? 12.664 3.816 -5.008 1 82.56 244 VAL B N 1
ATOM 5447 C CA . VAL B 1 244 ? 11.805 3.477 -3.877 1 82.56 244 VAL B CA 1
ATOM 5448 C C . VAL B 1 244 ? 10.477 4.219 -3.992 1 82.56 244 VAL B C 1
ATOM 5450 O O . VAL B 1 244 ? 9.414 3.617 -3.85 1 82.56 244 VAL B O 1
ATOM 5453 N N . LEU B 1 245 ? 10.508 5.461 -4.32 1 82.94 245 LEU B N 1
ATOM 5454 C CA . LEU B 1 245 ? 9.32 6.297 -4.426 1 82.94 245 LEU B CA 1
ATOM 5455 C C . LEU B 1 245 ? 8.453 5.867 -5.602 1 82.94 245 LEU B C 1
ATOM 5457 O O . LEU B 1 245 ? 7.223 5.93 -5.531 1 82.94 245 LEU B O 1
ATOM 5461 N N . ALA B 1 246 ? 9.117 5.531 -6.617 1 83.75 246 ALA B N 1
ATOM 5462 C CA . ALA B 1 246 ? 8.367 5.078 -7.789 1 83.75 246 ALA B CA 1
ATOM 5463 C C . ALA B 1 246 ? 7.551 3.832 -7.469 1 83.75 246 ALA B C 1
ATOM 5465 O O . ALA B 1 246 ? 6.379 3.738 -7.84 1 83.75 246 ALA B O 1
ATOM 5466 N N . GLY B 1 247 ? 8.164 2.838 -6.867 1 87.81 247 GLY B N 1
ATOM 5467 C CA . GLY B 1 247 ? 7.434 1.66 -6.434 1 87.81 247 GLY B CA 1
ATOM 5468 C C . GLY B 1 247 ? 6.258 1.987 -5.531 1 87.81 247 GLY B C 1
ATOM 5469 O O . GLY B 1 247 ? 5.164 1.446 -5.703 1 87.81 247 GLY B O 1
ATOM 5470 N N . ASP B 1 248 ? 6.504 2.852 -4.613 1 88.06 248 ASP B N 1
ATOM 5471 C CA . ASP B 1 248 ? 5.441 3.285 -3.709 1 88.06 248 ASP B CA 1
ATOM 5472 C C . ASP B 1 248 ? 4.305 3.951 -4.48 1 88.06 248 ASP B C 1
ATOM 5474 O O . ASP B 1 248 ? 3.133 3.797 -4.125 1 88.06 248 ASP B O 1
ATOM 5478 N N . PHE B 1 249 ? 4.699 4.691 -5.434 1 85.81 249 PHE B N 1
ATOM 5479 C CA . PHE B 1 249 ? 3.709 5.395 -6.242 1 85.81 249 PHE B CA 1
ATOM 5480 C C . PHE B 1 249 ? 2.809 4.406 -6.977 1 85.81 249 PHE B C 1
ATOM 5482 O O . PHE B 1 249 ? 1.586 4.562 -6.984 1 85.81 249 PHE B O 1
ATOM 5489 N N . PHE B 1 250 ? 3.42 3.502 -7.617 1 88.44 250 PHE B N 1
ATOM 5490 C CA . PHE B 1 250 ? 2.656 2.477 -8.32 1 88.44 250 PHE B CA 1
ATOM 5491 C C . PHE B 1 250 ? 1.737 1.732 -7.359 1 88.44 250 PHE B C 1
ATOM 5493 O O . PHE B 1 250 ? 0.572 1.482 -7.676 1 88.44 250 PHE B O 1
ATOM 5500 N N . LEU B 1 251 ? 2.225 1.377 -6.203 1 89.44 251 LEU B N 1
ATOM 5501 C CA . LEU B 1 251 ? 1.438 0.655 -5.207 1 89.44 251 LEU B CA 1
ATOM 5502 C C . LEU B 1 251 ? 0.29 1.517 -4.695 1 89.44 251 LEU B C 1
ATOM 5504 O O . LEU B 1 251 ? -0.818 1.019 -4.48 1 89.44 251 LEU B O 1
ATOM 5508 N N . ALA B 1 252 ? 0.599 2.742 -4.469 1 86.94 252 ALA B N 1
ATOM 5509 C CA . ALA B 1 252 ? -0.43 3.662 -3.988 1 86.94 252 ALA B CA 1
ATOM 5510 C C . ALA B 1 252 ? -1.56 3.801 -5.004 1 86.94 252 ALA B C 1
ATOM 5512 O O . ALA B 1 252 ? -2.736 3.791 -4.641 1 86.94 252 ALA B O 1
ATOM 5513 N N . ARG B 1 253 ? -1.216 3.961 -6.199 1 86.5 253 ARG B N 1
ATOM 5514 C CA . ARG B 1 253 ? -2.215 4.086 -7.254 1 86.5 253 ARG B CA 1
ATOM 5515 C C . ARG B 1 253 ? -3.031 2.805 -7.391 1 86.5 253 ARG B C 1
ATOM 5517 O O . ARG B 1 253 ? -4.238 2.855 -7.621 1 86.5 253 ARG B O 1
ATOM 5524 N N . ALA B 1 254 ? -2.312 1.699 -7.363 1 90.38 254 ALA B N 1
ATOM 5525 C CA . ALA B 1 254 ? -3.018 0.419 -7.383 1 90.38 254 ALA B CA 1
ATOM 5526 C C . ALA B 1 254 ? -4.016 0.324 -6.23 1 90.38 254 ALA B C 1
ATOM 5528 O O . ALA B 1 254 ? -5.156 -0.095 -6.426 1 90.38 254 ALA B O 1
ATOM 5529 N N . SER B 1 255 ? -3.572 0.703 -5.066 1 88.31 255 SER B N 1
ATOM 5530 C CA . SER B 1 255 ? -4.418 0.641 -3.881 1 88.31 255 SER B CA 1
ATOM 5531 C C . SER B 1 255 ? -5.629 1.561 -4.016 1 88.31 255 SER B C 1
ATOM 5533 O O . SER B 1 255 ? -6.734 1.201 -3.611 1 88.31 255 SER B O 1
ATOM 5535 N N . MET B 1 256 ? -5.398 2.746 -4.566 1 84.75 256 MET B N 1
ATOM 5536 C CA . MET B 1 256 ? -6.496 3.686 -4.781 1 84.75 256 MET B CA 1
ATOM 5537 C C . MET B 1 256 ? -7.516 3.115 -5.766 1 84.75 256 MET B C 1
ATOM 5539 O O . MET B 1 256 ? -8.719 3.176 -5.52 1 84.75 256 MET B O 1
ATOM 5543 N N . SER B 1 257 ? -7.035 2.611 -6.828 1 87.31 257 SER B N 1
ATOM 5544 C CA . SER B 1 257 ? -7.918 2.018 -7.824 1 87.31 257 SER B CA 1
ATOM 5545 C C . SER B 1 257 ? -8.672 0.82 -7.254 1 87.31 257 SER B C 1
ATOM 5547 O O . SER B 1 257 ? -9.844 0.605 -7.574 1 87.31 257 SER B O 1
ATOM 5549 N N . LEU B 1 258 ? -8.016 0.036 -6.461 1 90.19 258 LEU B N 1
ATOM 5550 C CA . LEU B 1 258 ? -8.617 -1.122 -5.809 1 90.19 258 LEU B CA 1
ATOM 5551 C C . LEU B 1 258 ? -9.734 -0.694 -4.863 1 90.19 258 LEU B C 1
ATOM 5553 O O . LEU B 1 258 ? -10.805 -1.299 -4.852 1 90.19 258 LEU B O 1
ATOM 5557 N N . ALA B 1 259 ? -9.445 0.29 -4.086 1 85.88 259 ALA B N 1
ATOM 5558 C CA . ALA B 1 259 ? -10.438 0.812 -3.152 1 85.88 259 ALA B CA 1
ATOM 5559 C C . ALA B 1 259 ? -11.695 1.268 -3.891 1 85.88 259 ALA B C 1
ATOM 5561 O O . ALA B 1 259 ? -12.812 1.069 -3.408 1 85.88 259 ALA B O 1
ATOM 5562 N N . ARG B 1 260 ? -11.555 1.793 -5.016 1 84.56 260 ARG B N 1
ATOM 5563 C CA . ARG B 1 260 ? -12.656 2.383 -5.77 1 84.56 260 ARG B CA 1
ATOM 5564 C C . ARG B 1 260 ? -13.508 1.304 -6.426 1 84.56 260 ARG B C 1
ATOM 5566 O O . ARG B 1 260 ? -14.617 1.58 -6.898 1 84.56 260 ARG B O 1
ATOM 5573 N N . LEU B 1 261 ? -13.008 0.091 -6.445 1 88.12 261 LEU B N 1
ATOM 5574 C CA . LEU B 1 261 ? -13.852 -1.006 -6.895 1 88.12 261 LEU B CA 1
ATOM 5575 C C . LEU B 1 261 ? -14.969 -1.277 -5.891 1 88.12 261 LEU B C 1
ATOM 5577 O O . LEU B 1 261 ? -15.953 -1.95 -6.211 1 88.12 261 LEU B O 1
ATOM 5581 N N . ARG B 1 262 ? -14.805 -0.858 -4.691 1 87.31 262 ARG B N 1
ATOM 5582 C CA . ARG B 1 262 ? -15.828 -0.875 -3.645 1 87.31 262 ARG B CA 1
ATOM 5583 C C . ARG B 1 262 ? -16.297 -2.299 -3.361 1 87.31 262 ARG B C 1
ATOM 5585 O O . ARG B 1 262 ? -17.484 -2.543 -3.201 1 87.31 262 ARG B O 1
ATOM 5592 N N . ASN B 1 263 ? -15.461 -3.26 -3.514 1 89.69 263 ASN B N 1
ATOM 5593 C CA . ASN B 1 263 ? -15.688 -4.652 -3.145 1 89.69 263 ASN B CA 1
ATOM 5594 C C . ASN B 1 263 ? -14.711 -5.105 -2.057 1 89.69 263 ASN B C 1
ATOM 5596 O O . ASN B 1 263 ? -13.555 -5.41 -2.344 1 89.69 263 ASN B O 1
ATOM 5600 N N . PRO B 1 264 ? -15.156 -5.16 -0.846 1 86.12 264 PRO B N 1
ATOM 5601 C CA . PRO B 1 264 ? -14.273 -5.441 0.283 1 86.12 264 PRO B CA 1
ATOM 5602 C C . PRO B 1 264 ? -13.523 -6.766 0.127 1 86.12 264 PRO B C 1
ATOM 5604 O O . PRO B 1 264 ? -12.367 -6.879 0.555 1 86.12 264 PRO B O 1
ATOM 5607 N N . GLU B 1 265 ? -14.148 -7.746 -0.446 1 88.31 265 GLU B N 1
ATOM 5608 C CA . GLU B 1 265 ? -13.492 -9.039 -0.637 1 88.31 265 GLU B CA 1
ATOM 5609 C C . GLU B 1 265 ? -12.312 -8.914 -1.604 1 88.31 265 GLU B C 1
ATOM 5611 O O . GLU B 1 265 ? -11.227 -9.438 -1.341 1 88.31 265 GLU B O 1
ATOM 5616 N N . VAL B 1 266 ? -12.531 -8.219 -2.695 1 93.06 266 VAL B N 1
ATOM 5617 C CA . VAL B 1 266 ? -11.5 -8.047 -3.715 1 93.06 266 VAL B CA 1
ATOM 5618 C C . VAL B 1 266 ? -10.352 -7.203 -3.152 1 93.06 266 VAL B C 1
ATOM 5620 O O . VAL B 1 266 ? -9.18 -7.512 -3.383 1 93.06 266 VAL B O 1
ATOM 5623 N N . VAL B 1 267 ? -10.695 -6.203 -2.377 1 90.56 267 VAL B N 1
ATOM 5624 C CA . VAL B 1 267 ? -9.68 -5.352 -1.771 1 90.56 267 VAL B CA 1
ATOM 5625 C C . VAL B 1 267 ? -8.828 -6.168 -0.805 1 90.56 267 VAL B C 1
ATOM 5627 O O . VAL B 1 267 ? -7.598 -6.055 -0.802 1 90.56 267 VAL B O 1
ATOM 5630 N N . GLU B 1 268 ? -9.414 -6.945 -0.04 1 88.31 268 GLU B N 1
ATOM 5631 C CA . GLU B 1 268 ? -8.68 -7.781 0.905 1 88.31 268 GLU B CA 1
ATOM 5632 C C . GLU B 1 268 ? -7.77 -8.766 0.178 1 88.31 268 GLU B C 1
ATOM 5634 O O . GLU B 1 268 ? -6.641 -9.008 0.608 1 88.31 268 GLU B O 1
ATOM 5639 N N . LEU B 1 269 ? -8.266 -9.352 -0.888 1 91.12 269 LEU B N 1
ATOM 5640 C CA . LEU B 1 269 ? -7.477 -10.305 -1.662 1 91.12 269 LEU B CA 1
ATOM 5641 C C . LEU B 1 269 ? -6.195 -9.656 -2.174 1 91.12 269 LEU B C 1
ATOM 5643 O O . LEU B 1 269 ? -5.105 -10.211 -2.008 1 91.12 269 LEU B O 1
ATOM 5647 N N . LEU B 1 270 ? -6.355 -8.508 -2.713 1 91.06 270 LEU B N 1
ATOM 5648 C CA . LEU B 1 270 ? -5.184 -7.895 -3.324 1 91.06 270 LEU B CA 1
ATOM 5649 C C . LEU B 1 270 ? -4.27 -7.293 -2.262 1 91.06 270 LEU B C 1
ATOM 5651 O O . LEU B 1 270 ? -3.055 -7.211 -2.455 1 91.06 270 LEU B O 1
ATOM 5655 N N . ALA B 1 271 ? -4.852 -6.875 -1.162 1 87.75 271 ALA B N 1
ATOM 5656 C CA . ALA B 1 271 ? -4.004 -6.504 -0.032 1 87.75 271 ALA B CA 1
ATOM 5657 C C . ALA B 1 271 ? -3.164 -7.688 0.437 1 87.75 271 ALA B C 1
ATOM 5659 O O . ALA B 1 271 ? -1.998 -7.523 0.803 1 87.75 271 ALA B O 1
ATOM 5660 N N . THR B 1 272 ? -3.719 -8.812 0.393 1 88.38 272 THR B N 1
ATOM 5661 C CA . THR B 1 272 ? -3.004 -10.031 0.751 1 88.38 272 THR B CA 1
ATOM 5662 C C . THR B 1 272 ? -1.844 -10.281 -0.209 1 88.38 272 THR B C 1
ATOM 5664 O O . THR B 1 272 ? -0.773 -10.727 0.206 1 88.38 272 THR B O 1
ATOM 5667 N N . VAL B 1 273 ? -2.088 -10.031 -1.427 1 92.81 273 VAL B N 1
ATOM 5668 C CA . VAL B 1 273 ? -1.044 -10.219 -2.43 1 92.81 273 VAL B CA 1
ATOM 5669 C C . VAL B 1 273 ? 0.164 -9.352 -2.088 1 92.81 273 VAL B C 1
ATOM 5671 O O . VAL B 1 273 ? 1.307 -9.805 -2.164 1 92.81 273 VAL B O 1
ATOM 5674 N N . ILE B 1 274 ? -0.114 -8.102 -1.77 1 88.5 274 ILE B N 1
ATOM 5675 C CA . ILE B 1 274 ? 0.975 -7.191 -1.437 1 88.5 274 ILE B CA 1
ATOM 5676 C C . ILE B 1 274 ? 1.742 -7.727 -0.229 1 88.5 274 ILE B C 1
ATOM 5678 O O . ILE B 1 274 ? 2.975 -7.715 -0.214 1 88.5 274 ILE B O 1
ATOM 5682 N N . MET B 1 275 ? 1.057 -8.211 0.722 1 86.06 275 MET B N 1
ATOM 5683 C CA . MET B 1 275 ? 1.678 -8.812 1.898 1 86.06 275 MET B CA 1
ATOM 5684 C C . MET B 1 275 ? 2.516 -10.023 1.511 1 86.06 275 MET B C 1
ATOM 5686 O O . MET B 1 275 ? 3.623 -10.203 2.02 1 86.06 275 MET B O 1
ATOM 5690 N N . ASP B 1 276 ? 1.944 -10.828 0.674 1 89.69 276 ASP B N 1
ATOM 5691 C CA . ASP B 1 276 ? 2.645 -12.023 0.217 1 89.69 276 ASP B CA 1
ATOM 5692 C C . ASP B 1 276 ? 3.949 -11.656 -0.489 1 89.69 276 ASP B C 1
ATOM 5694 O O . ASP B 1 276 ? 4.984 -12.289 -0.258 1 89.69 276 ASP B O 1
ATOM 5698 N N . LEU B 1 277 ? 3.871 -10.688 -1.335 1 89.56 277 LEU B N 1
ATOM 5699 C CA . LEU B 1 277 ? 5.051 -10.258 -2.076 1 89.56 277 LEU B CA 1
ATOM 5700 C C . LEU B 1 277 ? 6.164 -9.828 -1.127 1 89.56 277 LEU B C 1
ATOM 5702 O O . LEU B 1 277 ? 7.324 -10.211 -1.31 1 89.56 277 LEU B O 1
ATOM 5706 N N . VAL B 1 278 ? 5.832 -9.102 -0.107 1 85.31 278 VAL B N 1
ATOM 5707 C CA . VAL B 1 278 ? 6.805 -8.617 0.864 1 85.31 278 VAL B CA 1
ATOM 5708 C C . VAL B 1 278 ? 7.371 -9.789 1.659 1 85.31 278 VAL B C 1
ATOM 5710 O O . VAL B 1 278 ? 8.586 -9.891 1.846 1 85.31 278 VAL B O 1
ATOM 5713 N N . GLU B 1 279 ? 6.508 -10.617 2.045 1 84.12 279 GLU B N 1
ATOM 5714 C CA . GLU B 1 279 ? 6.941 -11.781 2.801 1 84.12 279 GLU B CA 1
ATOM 5715 C C . GLU B 1 279 ? 7.844 -12.68 1.958 1 84.12 279 GLU B C 1
ATOM 5717 O O . GLU B 1 279 ? 8.805 -13.258 2.469 1 84.12 279 GLU B O 1
ATOM 5722 N N . GLY B 1 280 ? 7.438 -12.875 0.739 1 87.56 280 GLY B N 1
ATOM 5723 C CA . GLY B 1 280 ? 8.266 -13.664 -0.161 1 87.56 280 GLY B CA 1
ATOM 5724 C C . GLY B 1 280 ? 9.672 -13.109 -0.316 1 87.56 280 GLY B C 1
ATOM 5725 O O . GLY B 1 280 ? 10.641 -13.875 -0.347 1 87.56 280 GLY B O 1
ATOM 5726 N N . GLU B 1 281 ? 9.812 -11.805 -0.407 1 84.25 281 GLU B N 1
ATOM 5727 C CA . GLU B 1 281 ? 11.125 -11.188 -0.532 1 84.25 281 GLU B CA 1
ATOM 5728 C C . GLU B 1 281 ? 11.953 -11.383 0.735 1 84.25 281 GLU B C 1
ATOM 5730 O O . GLU B 1 281 ? 13.172 -11.578 0.665 1 84.25 281 GLU B O 1
ATOM 5735 N N . PHE B 1 282 ? 11.297 -11.312 1.845 1 78 282 PHE B N 1
ATOM 5736 C CA . PHE B 1 282 ? 11.992 -11.531 3.107 1 78 282 PHE B CA 1
ATOM 5737 C C . PHE B 1 282 ? 12.484 -12.969 3.213 1 78 282 PHE B C 1
ATOM 5739 O O . PHE B 1 282 ? 13.578 -13.227 3.732 1 78 282 PHE B O 1
ATOM 5746 N N . LYS B 1 283 ? 11.656 -13.836 2.824 1 81.38 283 LYS B N 1
ATOM 5747 C CA . LYS B 1 283 ? 12.039 -15.242 2.842 1 81.38 283 LYS B CA 1
ATOM 5748 C C . LYS B 1 283 ? 13.258 -15.484 1.95 1 81.38 283 LYS B C 1
ATOM 5750 O O . LYS B 1 283 ? 14.086 -16.344 2.246 1 81.38 283 LYS B O 1
ATOM 5755 N N . GLN B 1 284 ? 13.281 -14.773 0.895 1 80.88 284 GLN B N 1
ATOM 5756 C CA . GLN B 1 284 ? 14.406 -14.922 -0.023 1 80.88 284 GLN B CA 1
ATOM 5757 C C . GLN B 1 284 ? 15.688 -14.367 0.584 1 80.88 284 GLN B C 1
ATOM 5759 O O . GLN B 1 284 ? 16.766 -14.93 0.389 1 80.88 284 GLN B O 1
ATOM 5764 N N . LEU B 1 285 ? 15.57 -13.266 1.319 1 73.25 285 LEU B N 1
ATOM 5765 C CA . LEU B 1 285 ? 16.734 -12.641 1.938 1 73.25 285 LEU B CA 1
ATOM 5766 C C . LEU B 1 285 ? 17.203 -13.445 3.148 1 73.25 285 LEU B C 1
ATOM 5768 O O . LEU B 1 285 ? 18.391 -13.453 3.469 1 73.25 285 LEU B O 1
ATOM 5772 N N . GLY B 1 286 ? 16.266 -13.906 4.066 1 62.34 286 GLY B N 1
ATOM 5773 C CA . GLY B 1 286 ? 16.562 -14.625 5.293 1 62.34 286 GLY B CA 1
ATOM 5774 C C . GLY B 1 286 ? 17.266 -15.945 5.051 1 62.34 286 GLY B C 1
ATOM 5775 O O . GLY B 1 286 ? 17.875 -16.516 5.969 1 62.34 286 GLY B O 1
ATOM 5776 N N . ASN B 1 287 ? 17 -16.656 4.004 1 55.12 287 ASN B N 1
ATOM 5777 C CA . ASN B 1 287 ? 17.672 -17.922 3.732 1 55.12 287 ASN B CA 1
ATOM 5778 C C . ASN B 1 287 ? 19.188 -17.766 3.721 1 55.12 287 ASN B C 1
ATOM 5780 O O . ASN B 1 287 ? 19.906 -18.703 3.369 1 55.12 287 ASN B O 1
ATOM 5784 N N . SER B 1 288 ? 19.594 -16.594 3.936 1 46.84 288 SER B N 1
ATOM 5785 C CA . SER B 1 288 ? 21.047 -16.453 3.932 1 46.84 288 SER B CA 1
ATOM 5786 C C . SER B 1 288 ? 21.672 -17.172 5.121 1 46.84 288 SER B C 1
ATOM 5788 O O . SER B 1 288 ? 22.891 -17.344 5.18 1 46.84 288 SER B O 1
ATOM 5790 N N . GLY B 1 289 ? 20.812 -17.469 6.117 1 41.72 289 GLY B N 1
ATOM 5791 C CA . GLY B 1 289 ? 21.562 -18.172 7.145 1 41.72 289 GLY B CA 1
ATOM 5792 C C . GLY B 1 289 ? 21.609 -19.672 6.934 1 41.72 289 GLY B C 1
ATOM 5793 O O . GLY B 1 289 ? 20.797 -20.234 6.195 1 41.72 289 GLY B O 1
ATOM 5794 N N . SER B 1 290 ? 22.766 -20.328 7.219 1 43.34 290 SER B N 1
ATOM 5795 C CA . SER B 1 290 ? 23.359 -21.641 7.117 1 43.34 290 SER B CA 1
ATOM 5796 C C . SER B 1 290 ? 22.359 -22.75 7.426 1 43.34 290 SER B C 1
ATOM 5798 O O . SER B 1 290 ? 22.594 -23.922 7.141 1 43.34 290 SER B O 1
ATOM 5800 N N . SER B 1 291 ? 21.156 -22.531 8.148 1 49.09 291 SER B N 1
ATOM 5801 C CA . SER B 1 291 ? 20.609 -23.641 8.938 1 49.09 291 SER B CA 1
ATOM 5802 C C . SER B 1 291 ? 19.562 -24.422 8.156 1 49.09 291 SER B C 1
ATOM 5804 O O . SER B 1 291 ? 19.109 -25.484 8.594 1 49.09 291 SER B O 1
ATOM 5806 N N . LYS B 1 292 ? 19.078 -23.938 6.941 1 54.72 292 LYS B N 1
ATOM 5807 C CA . LYS B 1 292 ? 17.891 -24.656 6.488 1 54.72 292 LYS B CA 1
ATOM 5808 C C . LYS B 1 292 ? 18.266 -25.922 5.719 1 54.72 292 LYS B C 1
ATOM 5810 O O . LYS B 1 292 ? 17.484 -26.859 5.633 1 54.72 292 LYS B O 1
ATOM 5815 N N . PHE B 1 293 ? 19.422 -25.891 5.191 1 52.84 293 PHE B N 1
ATOM 5816 C CA . PHE B 1 293 ? 19.766 -27.062 4.41 1 52.84 293 PHE B CA 1
ATOM 5817 C C . PHE B 1 293 ? 20.172 -28.219 5.324 1 52.84 293 PHE B C 1
ATOM 5819 O O . PHE B 1 293 ? 20.562 -29.297 4.848 1 52.84 293 PHE B O 1
ATOM 5826 N N . ASN B 1 294 ? 20.078 -27.844 6.621 1 55.88 294 ASN B N 1
ATOM 5827 C CA . ASN B 1 294 ? 20.172 -28.938 7.582 1 55.88 294 ASN B CA 1
ATOM 5828 C C . ASN B 1 294 ? 18.828 -29.594 7.832 1 55.88 294 ASN B C 1
ATOM 5830 O O . ASN B 1 294 ? 18.734 -30.594 8.547 1 55.88 294 ASN B O 1
ATOM 5834 N N . GLU B 1 295 ? 17.922 -29.047 7.031 1 66.06 295 GLU B N 1
ATOM 5835 C CA . GLU B 1 295 ? 16.578 -29.594 7.18 1 66.06 295 GLU B CA 1
ATOM 5836 C C . GLU B 1 295 ? 16.312 -30.688 6.141 1 66.06 295 GLU B C 1
ATOM 5838 O O . GLU B 1 295 ? 17.172 -31 5.32 1 66.06 295 GLU B O 1
ATOM 5843 N N . SER B 1 296 ? 15.18 -31.391 6.324 1 77.81 296 SER B N 1
ATOM 5844 C CA . SER B 1 296 ? 14.781 -32.438 5.402 1 77.81 296 SER B CA 1
ATOM 5845 C C . SER B 1 296 ? 14.578 -31.906 3.992 1 77.81 296 SER B C 1
ATOM 5847 O O . SER B 1 296 ? 14.352 -30.703 3.811 1 77.81 296 SER B O 1
ATOM 5849 N N . GLU B 1 297 ? 14.914 -32.719 3.037 1 76.88 297 GLU B N 1
ATOM 5850 C CA . GLU B 1 297 ? 14.672 -32.375 1.645 1 76.88 297 GLU B CA 1
ATOM 5851 C C . GLU B 1 297 ? 13.273 -31.797 1.456 1 76.88 297 GLU B C 1
ATOM 5853 O O . GLU B 1 297 ? 13.086 -30.828 0.723 1 76.88 297 GLU B O 1
ATOM 5858 N N . LEU B 1 298 ? 12.391 -32.438 2.143 1 75.31 298 LEU B N 1
ATOM 5859 C CA . LEU B 1 298 ? 11.008 -31.984 2.055 1 75.31 298 LEU B CA 1
ATOM 5860 C C . LEU B 1 298 ? 10.859 -30.531 2.512 1 75.31 298 LEU B C 1
ATOM 5862 O O . LEU B 1 298 ? 10.164 -29.75 1.875 1 75.31 298 LEU B O 1
ATOM 5866 N N . ASP B 1 299 ? 11.586 -30.234 3.465 1 81.44 299 ASP B N 1
ATOM 5867 C CA . ASP B 1 299 ? 11.484 -28.891 4.02 1 81.44 299 ASP B CA 1
ATOM 5868 C C . ASP B 1 299 ? 12.094 -27.859 3.074 1 81.44 299 ASP B C 1
ATOM 5870 O O . ASP B 1 299 ? 11.578 -26.75 2.938 1 81.44 299 ASP B O 1
ATOM 5874 N N . VAL B 1 300 ? 13.117 -28.297 2.449 1 86.81 300 VAL B N 1
ATOM 5875 C CA . VAL B 1 300 ? 13.828 -27.391 1.557 1 86.81 300 VAL B CA 1
ATOM 5876 C C . VAL B 1 300 ? 12.961 -27.094 0.333 1 86.81 300 VAL B C 1
ATOM 5878 O O . VAL B 1 300 ? 12.836 -25.938 -0.075 1 86.81 300 VAL B O 1
ATOM 5881 N N . PHE B 1 301 ? 12.383 -28.094 -0.236 1 91.81 301 PHE B N 1
ATOM 5882 C CA . PHE B 1 301 ? 11.547 -27.906 -1.417 1 91.81 301 PHE B CA 1
ATOM 5883 C C . PHE B 1 301 ? 10.266 -27.156 -1.061 1 91.81 301 PHE B C 1
ATOM 5885 O O . PHE B 1 301 ? 9.797 -26.328 -1.835 1 91.81 301 PHE B O 1
ATOM 5892 N N . ASN B 1 302 ? 9.727 -27.453 0.083 1 90 302 ASN B N 1
ATOM 5893 C CA . ASN B 1 302 ? 8.539 -26.75 0.537 1 90 302 ASN B CA 1
ATOM 5894 C C . ASN B 1 302 ? 8.812 -25.25 0.719 1 90 302 ASN B C 1
ATOM 5896 O O . ASN B 1 302 ? 7.965 -24.422 0.411 1 90 302 ASN B O 1
ATOM 5900 N N . TYR B 1 303 ? 9.938 -25.047 1.241 1 87.62 303 TYR B N 1
ATOM 5901 C CA . TYR B 1 303 ? 10.328 -23.656 1.422 1 87.62 303 TYR B CA 1
ATOM 5902 C C . TYR B 1 303 ? 10.43 -22.938 0.081 1 87.62 303 TYR B C 1
ATOM 5904 O O . TYR B 1 303 ? 9.953 -21.812 -0.065 1 87.62 303 TYR B O 1
ATOM 5912 N N . TYR B 1 304 ? 11.023 -23.625 -0.856 1 92 304 TYR B N 1
ATOM 5913 C CA . TYR B 1 304 ? 11.156 -23.062 -2.199 1 92 304 TYR B CA 1
ATOM 5914 C C . TYR B 1 304 ? 9.789 -22.812 -2.826 1 92 304 TYR B C 1
ATOM 5916 O O . TYR B 1 304 ? 9.555 -21.75 -3.41 1 92 304 TYR B O 1
ATOM 5924 N N . LEU B 1 305 ? 8.938 -23.734 -2.662 1 94.06 305 LEU B N 1
ATOM 5925 C CA . LEU B 1 305 ? 7.613 -23.625 -3.262 1 94.06 305 LEU B CA 1
ATOM 5926 C C . LEU B 1 305 ? 6.805 -22.516 -2.582 1 94.06 305 LEU B C 1
ATOM 5928 O O . LEU B 1 305 ? 6.039 -21.812 -3.236 1 94.06 305 LEU B O 1
ATOM 5932 N N . GLN B 1 306 ? 6.969 -22.375 -1.32 1 90.94 306 GLN B N 1
ATOM 5933 C CA . GLN B 1 306 ? 6.297 -21.297 -0.594 1 90.94 306 GLN B CA 1
ATOM 5934 C C . GLN B 1 306 ? 6.785 -19.938 -1.057 1 90.94 306 GLN B C 1
ATOM 5936 O O . GLN B 1 306 ? 5.984 -19.016 -1.263 1 90.94 306 GLN B O 1
ATOM 5941 N N . LYS B 1 307 ? 8.031 -19.828 -1.158 1 90.62 307 LYS B N 1
ATOM 5942 C CA . LYS B 1 307 ? 8.609 -18.578 -1.671 1 90.62 307 LYS B CA 1
ATOM 5943 C C . LYS B 1 307 ? 8.078 -18.266 -3.066 1 90.62 307 LYS B C 1
ATOM 5945 O O . LYS B 1 307 ? 7.75 -17.125 -3.363 1 90.62 307 LYS B O 1
ATOM 5950 N N . THR B 1 308 ? 8.039 -19.312 -3.887 1 93.75 308 THR B N 1
ATOM 5951 C CA . THR B 1 308 ? 7.539 -19.188 -5.25 1 93.75 308 THR B CA 1
ATOM 5952 C C . THR B 1 308 ? 6.086 -18.719 -5.254 1 93.75 308 THR B C 1
ATOM 5954 O O . THR B 1 308 ? 5.699 -17.859 -6.055 1 93.75 308 THR B O 1
ATOM 5957 N N . TYR B 1 309 ? 5.363 -19.281 -4.355 1 94.5 309 TYR B N 1
ATOM 5958 C CA . TYR B 1 309 ? 3.973 -18.844 -4.238 1 94.5 309 TYR B CA 1
ATOM 5959 C C . TYR B 1 309 ? 3.887 -17.375 -3.844 1 94.5 309 TYR B C 1
ATOM 5961 O O . TYR B 1 309 ? 3.166 -16.594 -4.473 1 94.5 309 TYR B O 1
ATOM 5969 N N . LEU B 1 310 ? 4.602 -17.031 -2.854 1 92.12 310 LEU B N 1
ATOM 5970 C CA . LEU B 1 310 ? 4.516 -15.688 -2.295 1 92.12 310 LEU B CA 1
ATOM 5971 C C . LEU B 1 310 ? 4.996 -14.648 -3.301 1 92.12 310 LEU B C 1
ATOM 5973 O O . LEU B 1 310 ? 4.367 -13.594 -3.467 1 92.12 310 LEU B O 1
ATOM 5977 N N . LYS B 1 311 ? 6 -14.898 -4.035 1 91.12 311 LYS B N 1
ATOM 5978 C CA . LYS B 1 311 ? 6.656 -13.906 -4.883 1 91.12 311 LYS B CA 1
ATOM 5979 C C . LYS B 1 311 ? 5.984 -13.828 -6.25 1 91.12 311 LYS B C 1
ATOM 5981 O O . LYS B 1 311 ? 6.027 -12.781 -6.906 1 91.12 311 LYS B O 1
ATOM 5986 N N . THR B 1 312 ? 5.352 -14.945 -6.668 1 92.75 312 THR B N 1
ATOM 5987 C CA . THR B 1 312 ? 4.859 -14.945 -8.039 1 92.75 312 THR B CA 1
ATOM 5988 C C . THR B 1 312 ? 3.418 -15.438 -8.102 1 92.75 312 THR B C 1
ATOM 5990 O O . THR B 1 312 ? 2.531 -14.727 -8.57 1 92.75 312 THR B O 1
ATOM 5993 N N . ALA B 1 313 ? 3.107 -16.562 -7.559 1 96.31 313 ALA B N 1
ATOM 5994 C CA . ALA B 1 313 ? 1.837 -17.25 -7.785 1 96.31 313 ALA B CA 1
ATOM 5995 C C . ALA B 1 313 ? 0.7 -16.562 -7.039 1 96.31 313 ALA B C 1
ATOM 5997 O O . ALA B 1 313 ? -0.453 -16.594 -7.477 1 96.31 313 ALA B O 1
ATOM 5998 N N . SER B 1 314 ? 1.014 -15.922 -5.957 1 95.88 314 SER B N 1
ATOM 5999 C CA . SER B 1 314 ? -0.012 -15.25 -5.164 1 95.88 314 SER B CA 1
ATOM 6000 C C . SER B 1 314 ? -0.768 -14.227 -5.996 1 95.88 314 SER B C 1
ATOM 6002 O O . SER B 1 314 ? -1.994 -14.133 -5.918 1 95.88 314 SER B O 1
ATOM 6004 N N . LEU B 1 315 ? -0.075 -13.43 -6.773 1 95.69 315 LEU B N 1
ATOM 6005 C CA . LEU B 1 315 ? -0.697 -12.406 -7.605 1 95.69 315 LEU B CA 1
ATOM 6006 C C . LEU B 1 315 ? -1.646 -13.039 -8.625 1 95.69 315 LEU B C 1
ATOM 6008 O O . LEU B 1 315 ? -2.77 -12.562 -8.805 1 95.69 315 LEU B O 1
ATOM 6012 N N . PHE B 1 316 ? -1.245 -14.156 -9.258 1 95.94 316 PHE B N 1
ATOM 6013 C CA . PHE B 1 316 ? -2.096 -14.875 -10.203 1 95.94 316 PHE B CA 1
ATOM 6014 C C . PHE B 1 316 ? -3.322 -15.445 -9.508 1 95.94 316 PHE B C 1
ATOM 6016 O O . PHE B 1 316 ? -4.445 -15.297 -10 1 95.94 316 PHE B O 1
ATOM 6023 N N . ALA B 1 317 ? -3.09 -16.062 -8.406 1 96.94 317 ALA B N 1
ATOM 6024 C CA . ALA B 1 317 ? -4.133 -16.781 -7.676 1 96.94 317 ALA B CA 1
ATOM 6025 C C . ALA B 1 317 ? -5.219 -15.82 -7.191 1 96.94 317 ALA B C 1
ATOM 6027 O O . ALA B 1 317 ? -6.398 -16 -7.504 1 96.94 317 ALA B O 1
ATOM 6028 N N . ASN B 1 318 ? -4.773 -14.797 -6.535 1 96.06 318 ASN B N 1
ATOM 6029 C CA . ASN B 1 318 ? -5.734 -13.883 -5.922 1 96.06 318 ASN B CA 1
ATOM 6030 C C . ASN B 1 318 ? -6.395 -12.984 -6.965 1 96.06 318 ASN B C 1
ATOM 6032 O O . ASN B 1 318 ? -7.562 -12.617 -6.824 1 96.06 318 ASN B O 1
ATOM 6036 N N . SER B 1 319 ? -5.68 -12.602 -7.996 1 97.44 319 SER B N 1
ATOM 6037 C CA . SER B 1 319 ? -6.305 -11.859 -9.086 1 97.44 319 SER B CA 1
ATOM 6038 C C . SER B 1 319 ? -7.352 -12.711 -9.797 1 97.44 319 SER B C 1
ATOM 6040 O O . SER B 1 319 ? -8.398 -12.203 -10.203 1 97.44 319 SER B O 1
ATOM 6042 N N . SER B 1 320 ? -7.07 -13.977 -9.992 1 97.69 320 SER B N 1
ATOM 6043 C CA . SER B 1 320 ? -8.031 -14.875 -10.625 1 97.69 320 SER B CA 1
ATOM 6044 C C . SER B 1 320 ? -9.281 -15.039 -9.758 1 97.69 320 SER B C 1
ATOM 6046 O O . SER B 1 320 ? -10.398 -15 -10.273 1 97.69 320 SER B O 1
ATOM 6048 N N . ARG B 1 321 ? -9.062 -15.242 -8.492 1 96.5 321 ARG B N 1
ATOM 6049 C CA . ARG B 1 321 ? -10.195 -15.312 -7.582 1 96.5 321 ARG B CA 1
ATOM 6050 C C . ARG B 1 321 ? -11.008 -14.023 -7.621 1 96.5 321 ARG B C 1
ATOM 6052 O O . ARG B 1 321 ? -12.242 -14.062 -7.672 1 96.5 321 ARG B O 1
ATOM 6059 N N . ALA B 1 322 ? -10.312 -12.898 -7.559 1 96.75 322 ALA B N 1
ATOM 6060 C CA . ALA B 1 322 ? -10.969 -11.594 -7.602 1 96.75 322 ALA B CA 1
ATOM 6061 C C . ALA B 1 322 ? -11.789 -11.43 -8.883 1 96.75 322 ALA B C 1
ATOM 6063 O O . ALA B 1 322 ? -12.875 -10.852 -8.859 1 96.75 322 ALA B O 1
ATOM 6064 N N . THR B 1 323 ? -11.258 -11.906 -9.953 1 97.56 323 THR B N 1
ATOM 6065 C CA . THR B 1 323 ? -11.953 -11.852 -11.234 1 97.56 323 THR B CA 1
ATOM 6066 C C . THR B 1 323 ? -13.297 -12.562 -11.148 1 97.56 323 THR B C 1
ATOM 6068 O O . THR B 1 323 ? -14.312 -12.047 -11.633 1 97.56 323 THR B O 1
ATOM 6071 N N . ALA B 1 324 ? -13.312 -13.703 -10.562 1 96.06 324 ALA B N 1
ATOM 6072 C CA . ALA B 1 324 ? -14.539 -14.477 -10.398 1 96.06 324 ALA B CA 1
ATOM 6073 C C . ALA B 1 324 ? -15.539 -13.75 -9.508 1 96.06 324 ALA B C 1
ATOM 6075 O O . ALA B 1 324 ? -16.734 -13.734 -9.797 1 96.06 324 ALA B O 1
ATOM 6076 N N . ILE B 1 325 ? -15.031 -13.148 -8.469 1 94.31 325 ILE B N 1
ATOM 6077 C CA . ILE B 1 325 ? -15.883 -12.438 -7.52 1 94.31 325 ILE B CA 1
ATOM 6078 C C . ILE B 1 325 ? -16.531 -11.242 -8.211 1 94.31 325 ILE B C 1
ATOM 6080 O O . ILE B 1 325 ? -17.734 -11.008 -8.07 1 94.31 325 ILE B O 1
ATOM 6084 N N . LEU B 1 326 ? -15.766 -10.523 -8.945 1 94.56 326 LEU B N 1
ATOM 6085 C CA . LEU B 1 326 ? -16.281 -9.352 -9.641 1 94.56 326 LEU B CA 1
ATOM 6086 C C . LEU B 1 326 ? -17.281 -9.75 -10.719 1 94.56 326 LEU B C 1
ATOM 6088 O O . LEU B 1 326 ? -18.078 -8.922 -11.172 1 94.56 326 LEU B O 1
ATOM 6092 N N . GLY B 1 327 ? -17.156 -10.969 -11.18 1 93.56 327 GLY B N 1
ATOM 6093 C CA . GLY B 1 327 ? -18.125 -11.5 -12.125 1 93.56 327 GLY B CA 1
ATOM 6094 C C . GLY B 1 327 ? -19.375 -12.055 -11.469 1 93.56 327 GLY B C 1
ATOM 6095 O O . GLY B 1 327 ? -20.234 -12.625 -12.141 1 93.56 327 GLY B O 1
ATOM 6096 N N . ASN B 1 328 ? -19.422 -11.898 -10.141 1 90.31 328 ASN B N 1
ATOM 6097 C CA . ASN B 1 328 ? -20.578 -12.328 -9.344 1 90.31 328 ASN B CA 1
ATOM 6098 C C . ASN B 1 328 ? -20.812 -13.828 -9.461 1 90.31 328 ASN B C 1
ATOM 6100 O O . ASN B 1 328 ? -21.938 -14.266 -9.703 1 90.31 328 ASN B O 1
ATOM 6104 N N . THR B 1 329 ? -19.828 -14.547 -9.422 1 90.25 329 THR B N 1
ATOM 6105 C CA . THR B 1 329 ? -19.922 -16 -9.492 1 90.25 329 THR B CA 1
ATOM 6106 C C . THR B 1 329 ? -20.031 -16.609 -8.094 1 90.25 329 THR B C 1
ATOM 6108 O O . THR B 1 329 ? -20.047 -15.883 -7.098 1 90.25 329 THR B O 1
ATOM 6111 N N . SER B 1 330 ? -20.188 -17.906 -8.016 1 87.25 330 SER B N 1
ATOM 6112 C CA . SER B 1 330 ? -20.297 -18.625 -6.75 1 87.25 330 SER B CA 1
ATOM 6113 C C . SER B 1 330 ? -18.938 -18.75 -6.066 1 87.25 330 SER B C 1
ATOM 6115 O O . SER B 1 330 ? -17.906 -18.594 -6.707 1 87.25 330 SER B O 1
ATOM 6117 N N . ASP B 1 331 ? -18.984 -19.047 -4.84 1 86.88 331 ASP B N 1
ATOM 6118 C CA . ASP B 1 331 ? -17.766 -19.25 -4.059 1 86.88 331 ASP B CA 1
ATOM 6119 C C . ASP B 1 331 ? -16.953 -20.422 -4.617 1 86.88 331 ASP B C 1
ATOM 6121 O O . ASP B 1 331 ? -15.727 -20.406 -4.562 1 86.88 331 ASP B O 1
ATOM 6125 N N . LYS B 1 332 ? -17.656 -21.359 -5.082 1 87.75 332 LYS B N 1
ATOM 6126 C CA . LYS B 1 332 ? -16.984 -22.516 -5.668 1 87.75 332 LYS B CA 1
ATOM 6127 C C . LYS B 1 332 ? -16.188 -22.109 -6.914 1 87.75 332 LYS B C 1
ATOM 6129 O O . LYS B 1 332 ? -15.055 -22.547 -7.102 1 87.75 332 LYS B O 1
ATOM 6134 N N . CYS B 1 333 ? -16.812 -21.328 -7.746 1 91.94 333 CYS B N 1
ATOM 6135 C CA . CYS B 1 333 ? -16.141 -20.844 -8.945 1 91.94 333 CYS B CA 1
ATOM 6136 C C . CYS B 1 333 ? -14.93 -19.984 -8.578 1 91.94 333 CYS B C 1
ATOM 6138 O O . CYS B 1 333 ? -13.883 -20.062 -9.234 1 91.94 333 CYS B O 1
ATOM 6140 N N . ALA B 1 334 ? -15.125 -19.156 -7.562 1 93.38 334 ALA B N 1
ATOM 6141 C CA . ALA B 1 334 ? -14.016 -18.328 -7.094 1 93.38 334 ALA B CA 1
ATOM 6142 C C . ALA B 1 334 ? -12.852 -19.188 -6.613 1 93.38 334 ALA B C 1
ATOM 6144 O O . ALA B 1 334 ? -11.688 -18.859 -6.859 1 93.38 334 ALA B O 1
ATOM 6145 N N . GLU B 1 335 ? -13.164 -20.297 -6.004 1 91.75 335 GLU B N 1
ATOM 6146 C CA . GLU B 1 335 ? -12.133 -21.219 -5.535 1 91.75 335 GLU B CA 1
ATOM 6147 C C . GLU B 1 335 ? -11.414 -21.875 -6.711 1 91.75 335 GLU B C 1
ATOM 6149 O O . GLU B 1 335 ? -10.188 -22.016 -6.691 1 91.75 335 GLU B O 1
ATOM 6154 N N . VAL B 1 336 ? -12.188 -22.266 -7.629 1 93.5 336 VAL B N 1
ATOM 6155 C CA . VAL B 1 336 ? -11.625 -22.891 -8.82 1 93.5 336 VAL B CA 1
ATOM 6156 C C . VAL B 1 336 ? -10.688 -21.906 -9.523 1 93.5 336 VAL B C 1
ATOM 6158 O O . VAL B 1 336 ? -9.594 -22.281 -9.953 1 93.5 336 VAL B O 1
ATOM 6161 N N . ALA B 1 337 ? -11.172 -20.641 -9.625 1 96.38 337 ALA B N 1
ATOM 6162 C CA . ALA B 1 337 ? -10.352 -19.609 -10.242 1 96.38 337 ALA B CA 1
ATOM 6163 C C . ALA B 1 337 ? -9.047 -19.406 -9.469 1 96.38 337 ALA B C 1
ATOM 6165 O O . ALA B 1 337 ? -7.984 -19.25 -10.062 1 96.38 337 ALA B O 1
ATOM 6166 N N . TYR B 1 338 ? -9.141 -19.438 -8.188 1 96 338 TYR B N 1
ATOM 6167 C CA . TYR B 1 338 ? -7.969 -19.297 -7.336 1 96 338 TYR B CA 1
ATOM 6168 C C . TYR B 1 338 ? -6.969 -20.406 -7.609 1 96 338 TYR B C 1
ATOM 6170 O O . TYR B 1 338 ? -5.77 -20.156 -7.762 1 96 338 TYR B O 1
ATOM 6178 N N . LEU B 1 339 ? -7.469 -21.641 -7.648 1 95.19 339 LEU B N 1
ATOM 6179 C CA . LEU B 1 339 ? -6.617 -22.812 -7.848 1 95.19 339 LEU B CA 1
ATOM 6180 C C . LEU B 1 339 ? -5.961 -22.781 -9.219 1 95.19 339 LEU B C 1
ATOM 6182 O O . LEU B 1 339 ? -4.785 -23.125 -9.359 1 95.19 339 LEU B O 1
ATOM 6186 N N . PHE B 1 340 ? -6.762 -22.391 -10.156 1 96.75 340 PHE B N 1
ATOM 6187 C CA . PHE B 1 340 ? -6.188 -22.203 -11.484 1 96.75 340 PHE B CA 1
ATOM 6188 C C . PHE B 1 340 ? -5.012 -21.234 -11.43 1 96.75 340 PHE B C 1
ATOM 6190 O O . PHE B 1 340 ? -3.91 -21.562 -11.883 1 96.75 340 PHE B O 1
ATOM 6197 N N . GLY B 1 341 ? -5.262 -20.016 -10.875 1 97.38 341 GLY B N 1
ATOM 6198 C CA . GLY B 1 341 ? -4.219 -19 -10.805 1 97.38 341 GLY B CA 1
ATOM 6199 C C . GLY B 1 341 ? -3.006 -19.453 -10.008 1 97.38 341 GLY B C 1
ATOM 6200 O O . GLY B 1 341 ? -1.868 -19.172 -10.398 1 97.38 341 GLY B O 1
ATOM 6201 N N . LYS B 1 342 ? -3.203 -20.109 -8.922 1 97 342 LYS B N 1
ATOM 6202 C CA . LYS B 1 342 ? -2.121 -20.578 -8.062 1 97 342 LYS B CA 1
ATOM 6203 C C . LYS B 1 342 ? -1.203 -21.547 -8.812 1 97 342 LYS B C 1
ATOM 6205 O O . LYS B 1 342 ? 0.015 -21.359 -8.836 1 97 342 LYS B O 1
ATOM 6210 N N . ASN B 1 343 ? -1.821 -22.531 -9.406 1 96.62 343 ASN B N 1
ATOM 6211 C CA . ASN B 1 343 ? -1.041 -23.531 -10.109 1 96.62 343 ASN B CA 1
ATOM 6212 C C . ASN B 1 343 ? -0.377 -22.953 -11.359 1 96.62 343 ASN B C 1
ATOM 6214 O O . ASN B 1 343 ? 0.764 -23.297 -11.672 1 96.62 343 ASN B O 1
ATOM 6218 N N . LEU B 1 344 ? -1.105 -22.125 -12.055 1 96 344 LEU B N 1
ATOM 6219 C CA . LEU B 1 344 ? -0.511 -21.453 -13.203 1 96 344 LEU B CA 1
ATOM 6220 C C . LEU B 1 344 ? 0.702 -20.625 -12.789 1 96 344 LEU B C 1
ATOM 6222 O O . LEU B 1 344 ? 1.739 -20.656 -13.453 1 96 344 LEU B O 1
ATOM 6226 N N . GLY B 1 345 ? 0.522 -19.875 -11.734 1 95.88 345 GLY B N 1
ATOM 6227 C CA . GLY B 1 345 ? 1.598 -19.031 -11.258 1 95.88 345 GLY B CA 1
ATOM 6228 C C . GLY B 1 345 ? 2.844 -19.797 -10.859 1 95.88 345 GLY B C 1
ATOM 6229 O O . GLY B 1 345 ? 3.961 -19.391 -11.18 1 95.88 345 GLY B O 1
ATOM 6230 N N . ILE B 1 346 ? 2.656 -20.891 -10.18 1 96.38 346 ILE B N 1
ATOM 6231 C CA . ILE B 1 346 ? 3.799 -21.703 -9.781 1 96.38 346 ILE B CA 1
ATOM 6232 C C . ILE B 1 346 ? 4.484 -22.281 -11.016 1 96.38 346 ILE B C 1
ATOM 6234 O O . ILE B 1 346 ? 5.711 -22.219 -11.133 1 96.38 346 ILE B O 1
ATOM 6238 N N . ALA B 1 347 ? 3.695 -22.812 -11.938 1 94.5 347 ALA B N 1
ATOM 6239 C CA . ALA B 1 347 ? 4.258 -23.344 -13.18 1 94.5 347 ALA B CA 1
ATOM 6240 C C . ALA B 1 347 ? 5.035 -22.266 -13.93 1 94.5 347 ALA B C 1
ATOM 6242 O O . ALA B 1 347 ? 6.113 -22.531 -14.469 1 94.5 347 ALA B O 1
ATOM 6243 N N . PHE B 1 348 ? 4.508 -21.094 -13.93 1 91.62 348 PHE B N 1
ATOM 6244 C CA . PHE B 1 348 ? 5.125 -19.969 -14.609 1 91.62 348 PHE B CA 1
ATOM 6245 C C . PHE B 1 348 ? 6.504 -19.672 -14.023 1 91.62 348 PHE B C 1
ATOM 6247 O O . PHE B 1 348 ? 7.457 -19.438 -14.766 1 91.62 348 PHE B O 1
ATOM 6254 N N . GLN B 1 349 ? 6.559 -19.625 -12.773 1 92.25 349 GLN B N 1
ATOM 6255 C CA . GLN B 1 349 ? 7.836 -19.344 -12.133 1 92.25 349 GLN B CA 1
ATOM 6256 C C . GLN B 1 349 ? 8.828 -20.469 -12.359 1 92.25 349 GLN B C 1
ATOM 6258 O O . GLN B 1 349 ? 10.023 -20.234 -12.562 1 92.25 349 GLN B O 1
ATOM 6263 N N . LEU B 1 350 ? 8.383 -21.703 -12.312 1 93.69 350 LEU B N 1
ATOM 6264 C CA . LEU B 1 350 ? 9.242 -22.844 -12.562 1 93.69 350 LEU B CA 1
ATOM 6265 C C . LEU B 1 350 ? 9.836 -22.797 -13.969 1 93.69 350 LEU B C 1
ATOM 6267 O O . LEU B 1 350 ? 11 -23.141 -14.164 1 93.69 350 LEU B O 1
ATOM 6271 N N . VAL B 1 351 ? 9.086 -22.375 -14.883 1 88.69 351 VAL B N 1
ATOM 6272 C CA . VAL B 1 351 ? 9.57 -22.234 -16.25 1 88.69 351 VAL B CA 1
ATOM 6273 C C . VAL B 1 351 ? 10.656 -21.156 -16.297 1 88.69 351 VAL B C 1
ATOM 6275 O O . VAL B 1 351 ? 11.68 -21.328 -16.969 1 88.69 351 VAL B O 1
ATOM 6278 N N . ASP B 1 352 ? 10.406 -20.078 -15.602 1 86 352 ASP B N 1
ATOM 6279 C CA . ASP B 1 352 ? 11.414 -19.016 -15.531 1 86 352 ASP B CA 1
ATOM 6280 C C . ASP B 1 352 ? 12.711 -19.547 -14.922 1 86 352 ASP B C 1
ATOM 6282 O O . ASP B 1 352 ? 13.805 -19.188 -15.375 1 86 352 ASP B O 1
ATOM 6286 N N . ASP B 1 353 ? 12.586 -20.344 -13.938 1 90.56 353 ASP B N 1
ATOM 6287 C CA . ASP B 1 353 ? 13.758 -20.953 -13.305 1 90.56 353 ASP B CA 1
ATOM 6288 C C . ASP B 1 353 ? 14.5 -21.859 -14.281 1 90.56 353 ASP B C 1
ATOM 6290 O O . ASP B 1 353 ? 15.727 -21.922 -14.273 1 90.56 353 ASP B O 1
ATOM 6294 N N . LEU B 1 354 ? 13.742 -22.578 -15.055 1 87.25 354 LEU B N 1
ATOM 6295 C CA . LEU B 1 354 ? 14.328 -23.453 -16.062 1 87.25 354 LEU B CA 1
ATOM 6296 C C . LEU B 1 354 ? 15.086 -22.656 -17.109 1 87.25 354 LEU B C 1
ATOM 6298 O O . LEU B 1 354 ? 16.172 -23.031 -17.531 1 87.25 354 LEU B O 1
ATOM 6302 N N . LEU B 1 355 ? 14.523 -21.562 -17.516 1 81.94 355 LEU B N 1
ATOM 6303 C CA . LEU B 1 355 ? 15.094 -20.719 -18.562 1 81.94 355 LEU B CA 1
ATOM 6304 C C . LEU B 1 355 ? 16.406 -20.094 -18.109 1 81.94 355 LEU B C 1
ATOM 6306 O O . LEU B 1 355 ? 17.297 -19.828 -18.922 1 81.94 355 LEU B O 1
ATOM 6310 N N . ASP B 1 356 ? 16.516 -19.938 -16.859 1 85.75 356 ASP B N 1
ATOM 6311 C CA . ASP B 1 356 ? 17.766 -19.422 -16.297 1 85.75 356 ASP B CA 1
ATOM 6312 C C . ASP B 1 356 ? 18.938 -20.344 -16.594 1 85.75 356 ASP B C 1
ATOM 6314 O O . ASP B 1 356 ? 20.094 -19.922 -16.578 1 85.75 356 ASP B O 1
ATOM 6318 N N . PHE B 1 357 ? 18.641 -21.594 -16.922 1 87.44 357 PHE B N 1
ATOM 6319 C CA . PHE B 1 357 ? 19.688 -22.594 -17.141 1 87.44 357 PHE B CA 1
ATOM 6320 C C . PHE B 1 357 ? 19.688 -23.062 -18.578 1 87.44 357 PHE B C 1
ATOM 6322 O O . PHE B 1 357 ? 20.562 -23.828 -18.984 1 87.44 357 PHE B O 1
ATOM 6329 N N . THR B 1 358 ? 18.766 -22.781 -19.312 1 77.75 358 THR B N 1
ATOM 6330 C CA . THR B 1 358 ? 18.656 -23.328 -20.672 1 77.75 358 THR B CA 1
ATOM 6331 C C . THR B 1 358 ? 18.828 -22.234 -21.719 1 77.75 358 THR B C 1
ATOM 6333 O O . THR B 1 358 ? 19.109 -22.531 -22.875 1 77.75 358 THR B O 1
ATOM 6336 N N . THR B 1 359 ? 18.328 -20.984 -21.484 1 62.5 359 THR B N 1
ATOM 6337 C CA . THR B 1 359 ? 18.438 -19.953 -22.5 1 62.5 359 THR B CA 1
ATOM 6338 C C . THR B 1 359 ? 19.859 -19.391 -22.562 1 62.5 359 THR B C 1
ATOM 6340 O O . THR B 1 359 ? 20.453 -19.078 -21.531 1 62.5 359 THR B O 1
ATOM 6343 N N . THR B 1 360 ? 20.609 -19.938 -23.422 1 49.72 360 THR B N 1
ATOM 6344 C CA . THR B 1 360 ? 21.969 -19.516 -23.734 1 49.72 360 THR B CA 1
ATOM 6345 C C . THR B 1 360 ? 21.969 -18.078 -24.266 1 49.72 360 THR B C 1
ATOM 6347 O O . THR B 1 360 ? 23.031 -17.531 -24.531 1 49.72 360 THR B O 1
ATOM 6350 N N . SER B 1 361 ? 20.953 -17.578 -24.594 1 45.06 361 SER B N 1
ATOM 6351 C CA . SER B 1 361 ? 21.047 -16.391 -25.438 1 45.06 361 SER B CA 1
ATOM 6352 C C . SER B 1 361 ? 21.641 -15.211 -24.672 1 45.06 361 SER B C 1
ATOM 6354 O O . SER B 1 361 ? 21.969 -14.18 -25.266 1 45.06 361 SER B O 1
ATOM 6356 N N . LYS B 1 362 ? 21.391 -15.023 -23.453 1 44.22 362 LYS B N 1
ATOM 6357 C CA . LYS B 1 362 ? 21.922 -13.75 -23 1 44.22 362 LYS B CA 1
ATOM 6358 C C . LYS B 1 362 ? 23.438 -13.82 -22.828 1 44.22 362 LYS B C 1
ATOM 6360 O O . LYS B 1 362 ? 23.938 -14.453 -21.891 1 44.22 362 LYS B O 1
ATOM 6365 N N . MET B 1 363 ? 24.062 -13.758 -23.891 1 40.38 363 MET B N 1
ATOM 6366 C CA . MET B 1 363 ? 25.531 -13.68 -23.953 1 40.38 363 MET B CA 1
ATOM 6367 C C . MET B 1 363 ? 26.016 -12.336 -23.406 1 40.38 363 MET B C 1
ATOM 6369 O O . MET B 1 363 ? 25.5 -11.281 -23.781 1 40.38 363 MET B O 1
ATOM 6373 N N . VAL B 1 364 ? 26.266 -12.102 -22.266 1 42.53 364 VAL B N 1
ATOM 6374 C CA . VAL B 1 364 ? 26.969 -10.867 -21.922 1 42.53 364 VAL B CA 1
ATOM 6375 C C . VAL B 1 364 ? 28.469 -11.062 -22.125 1 42.53 364 VAL B C 1
ATOM 6377 O O . VAL B 1 364 ? 29.078 -11.93 -21.484 1 42.53 364 VAL B O 1
ATOM 6380 N N . ALA B 1 365 ? 29.203 -10.164 -22.891 1 44.84 365 ALA B N 1
ATOM 6381 C CA . ALA B 1 365 ? 30.578 -10.133 -23.391 1 44.84 365 ALA B CA 1
ATOM 6382 C C . ALA B 1 365 ? 31 -11.5 -23.922 1 44.84 365 ALA B C 1
ATOM 6384 O O . ALA B 1 365 ? 32.125 -11.93 -23.703 1 44.84 365 ALA B O 1
ATOM 6385 N N . GLY B 1 366 ? 30.188 -12.219 -24.594 1 40.72 366 GLY B N 1
ATOM 6386 C CA . GLY B 1 366 ? 30.562 -13.461 -25.25 1 40.72 366 GLY B CA 1
ATOM 6387 C C . GLY B 1 366 ? 30.344 -14.688 -24.375 1 40.72 366 GLY B C 1
ATOM 6388 O O . GLY B 1 366 ? 30.578 -15.812 -24.812 1 40.72 366 GLY B O 1
ATOM 6389 N N . LYS B 1 367 ? 30.141 -14.375 -23.141 1 42.94 367 LYS B N 1
ATOM 6390 C CA . LYS B 1 367 ? 29.969 -15.492 -22.203 1 42.94 367 LYS B CA 1
ATOM 6391 C C . LYS B 1 367 ? 28.531 -15.625 -21.75 1 42.94 367 LYS B C 1
ATOM 6393 O O . LYS B 1 367 ? 27.844 -14.625 -21.531 1 42.94 367 LYS B O 1
ATOM 6398 N N . PRO B 1 368 ? 27.781 -16.5 -21.953 1 48.12 368 PRO B N 1
ATOM 6399 C CA . PRO B 1 368 ? 26.391 -16.703 -21.5 1 48.12 368 PRO B CA 1
ATOM 6400 C C . PRO B 1 368 ? 26.156 -16.219 -20.078 1 48.12 368 PRO B C 1
ATOM 6402 O O . PRO B 1 368 ? 27.031 -16.359 -19.219 1 48.12 368 PRO B O 1
ATOM 6405 N N . VAL B 1 369 ? 25.484 -15.047 -19.75 1 52.38 369 VAL B N 1
ATOM 6406 C CA . VAL B 1 369 ? 25.109 -14.688 -18.391 1 52.38 369 VAL B CA 1
ATOM 6407 C C . VAL B 1 369 ? 24.438 -15.867 -17.703 1 52.38 369 VAL B C 1
ATOM 6409 O O . VAL B 1 369 ? 23.297 -16.203 -18.016 1 52.38 369 VAL B O 1
ATOM 6412 N N . GLN B 1 370 ? 25.141 -16.938 -17.328 1 61.31 370 GLN B N 1
ATOM 6413 C CA . GLN B 1 370 ? 24.859 -18.234 -16.688 1 61.31 370 GLN B CA 1
ATOM 6414 C C . GLN B 1 370 ? 24.391 -18.031 -15.242 1 61.31 370 GLN B C 1
ATOM 6416 O O . GLN B 1 370 ? 25.109 -17.453 -14.422 1 61.31 370 GLN B O 1
ATOM 6421 N N . GLY B 1 371 ? 22.984 -18.422 -14.945 1 73 371 GLY B N 1
ATOM 6422 C CA . GLY B 1 371 ? 22.516 -18.594 -13.57 1 73 371 GLY B CA 1
ATOM 6423 C C . GLY B 1 371 ? 22.391 -17.297 -12.812 1 73 371 GLY B C 1
ATOM 6424 O O . GLY B 1 371 ? 23.016 -17.109 -11.766 1 73 371 GLY B O 1
ATOM 6425 N N . ALA B 1 372 ? 21.594 -16.328 -13.406 1 75.75 372 ALA B N 1
ATOM 6426 C CA . ALA B 1 372 ? 21.406 -15.023 -12.797 1 75.75 372 ALA B CA 1
ATOM 6427 C C . ALA B 1 372 ? 20.969 -15.148 -11.344 1 75.75 372 ALA B C 1
ATOM 6429 O O . ALA B 1 372 ? 21.406 -14.383 -10.477 1 75.75 372 ALA B O 1
ATOM 6430 N N . ASP B 1 373 ? 20.203 -16.172 -11.086 1 85.19 373 ASP B N 1
ATOM 6431 C CA . ASP B 1 373 ? 19.703 -16.375 -9.727 1 85.19 373 ASP B CA 1
ATOM 6432 C C . ASP B 1 373 ? 20.828 -16.828 -8.789 1 85.19 373 ASP B C 1
ATOM 6434 O O . ASP B 1 373 ? 20.891 -16.391 -7.641 1 85.19 373 ASP B O 1
ATOM 6438 N N . MET B 1 374 ? 21.672 -17.656 -9.328 1 87.44 374 MET B N 1
ATOM 6439 C CA . MET B 1 374 ? 22.797 -18.125 -8.508 1 87.44 374 MET B CA 1
ATOM 6440 C C . MET B 1 374 ? 23.734 -16.969 -8.172 1 87.44 374 MET B C 1
ATOM 6442 O O . MET B 1 374 ? 24.266 -16.906 -7.066 1 87.44 374 MET B O 1
ATOM 6446 N N . LYS B 1 375 ? 23.891 -16.125 -9.117 1 83.75 375 LYS B N 1
ATOM 6447 C CA . LYS B 1 375 ? 24.734 -14.961 -8.891 1 83.75 375 LYS B CA 1
ATOM 6448 C C . LYS B 1 375 ? 24.172 -14.086 -7.77 1 83.75 375 LYS B C 1
ATOM 6450 O O . LYS B 1 375 ? 24.938 -13.391 -7.078 1 83.75 375 LYS B O 1
ATOM 6455 N N . LEU B 1 376 ? 22.922 -14.195 -7.645 1 80.5 376 LEU B N 1
ATOM 6456 C CA . LEU B 1 376 ? 22.266 -13.453 -6.57 1 80.5 376 LEU B CA 1
ATOM 6457 C C . LEU B 1 376 ? 22.203 -14.289 -5.293 1 80.5 376 LEU B C 1
ATOM 6459 O O . LEU B 1 376 ? 21.641 -13.852 -4.285 1 80.5 376 LEU B O 1
ATOM 6463 N N . GLY B 1 377 ? 22.688 -15.484 -5.414 1 86.25 377 GLY B N 1
ATOM 6464 C CA . GLY B 1 377 ? 22.75 -16.359 -4.254 1 86.25 377 GLY B CA 1
ATOM 6465 C C . GLY B 1 377 ? 21.484 -17.172 -4.055 1 86.25 377 GLY B C 1
ATOM 6466 O O . GLY B 1 377 ? 21.219 -17.672 -2.957 1 86.25 377 GLY B O 1
ATOM 6467 N N . ILE B 1 378 ? 20.703 -17.344 -5.07 1 88.12 378 ILE B N 1
ATOM 6468 C CA . ILE B 1 378 ? 19.406 -17.984 -4.934 1 88.12 378 ILE B CA 1
ATOM 6469 C C . ILE B 1 378 ? 19.453 -19.375 -5.555 1 88.12 378 ILE B C 1
ATOM 6471 O O . ILE B 1 378 ? 19.875 -19.531 -6.699 1 88.12 378 ILE B O 1
ATOM 6475 N N . ALA B 1 379 ? 19.062 -20.312 -4.773 1 91.88 379 ALA B N 1
ATOM 6476 C CA . ALA B 1 379 ? 18.922 -21.672 -5.273 1 91.88 379 ALA B CA 1
ATOM 6477 C C . ALA B 1 379 ? 17.484 -21.969 -5.691 1 91.88 379 ALA B C 1
ATOM 6479 O O . ALA B 1 379 ? 16.578 -22 -4.855 1 91.88 379 ALA B O 1
ATOM 6480 N N . THR B 1 380 ? 17.297 -22.172 -6.945 1 94.12 380 THR B N 1
ATOM 6481 C CA . THR B 1 380 ? 15.961 -22.469 -7.461 1 94.12 380 THR B CA 1
ATOM 6482 C C . THR B 1 380 ? 15.789 -23.969 -7.68 1 94.12 380 THR B C 1
ATOM 6484 O O . THR B 1 380 ? 16.625 -24.766 -7.254 1 94.12 380 THR B O 1
ATOM 6487 N N . ALA B 1 381 ? 14.711 -24.359 -8.305 1 95.19 381 ALA B N 1
ATOM 6488 C CA . ALA B 1 381 ? 14.32 -25.766 -8.406 1 95.19 381 ALA B CA 1
ATOM 6489 C C . ALA B 1 381 ? 15.398 -26.594 -9.102 1 95.19 381 ALA B C 1
ATOM 6491 O O . ALA B 1 381 ? 15.797 -27.656 -8.609 1 95.19 381 ALA B O 1
ATOM 6492 N N . PRO B 1 382 ? 16 -26.109 -10.227 1 94.94 382 PRO B N 1
ATOM 6493 C CA . PRO B 1 382 ? 17.062 -26.891 -10.867 1 94.94 382 PRO B CA 1
ATOM 6494 C C . PRO B 1 382 ? 18.25 -27.156 -9.938 1 94.94 382 PRO B C 1
ATOM 6496 O O . PRO B 1 382 ? 18.781 -28.266 -9.906 1 94.94 382 PRO B O 1
ATOM 6499 N N . VAL B 1 383 ? 18.594 -26.141 -9.195 1 95.38 383 VAL B N 1
ATOM 6500 C CA . VAL B 1 383 ? 19.734 -26.266 -8.281 1 95.38 383 VAL B CA 1
ATOM 6501 C C . VAL B 1 383 ? 19.359 -27.219 -7.145 1 95.38 383 VAL B C 1
ATOM 6503 O O . VAL B 1 383 ? 20.203 -28.031 -6.711 1 95.38 383 VAL B O 1
ATOM 6506 N N . LEU B 1 384 ? 18.188 -27.172 -6.652 1 95.19 384 LEU B N 1
ATOM 6507 C CA . LEU B 1 384 ? 17.75 -28.031 -5.559 1 95.19 384 LEU B CA 1
ATOM 6508 C C . LEU B 1 384 ? 17.719 -29.484 -5.988 1 95.19 384 LEU B C 1
ATOM 6510 O O . LEU B 1 384 ? 18.094 -30.375 -5.223 1 95.19 384 LEU B O 1
ATOM 6514 N N . TYR B 1 385 ? 17.234 -29.734 -7.152 1 95.62 385 TYR B N 1
ATOM 6515 C CA . TYR B 1 385 ? 17.234 -31.109 -7.652 1 95.62 385 TYR B CA 1
ATOM 6516 C C . TYR B 1 385 ? 18.656 -31.609 -7.875 1 95.62 385 TYR B C 1
ATOM 6518 O O . TYR B 1 385 ? 18.938 -32.781 -7.652 1 95.62 385 TYR B O 1
ATOM 6526 N N . ALA B 1 386 ? 19.531 -30.719 -8.367 1 95.69 386 ALA B N 1
ATOM 6527 C CA . ALA B 1 386 ? 20.938 -31.094 -8.484 1 95.69 386 ALA B CA 1
ATOM 6528 C C . ALA B 1 386 ? 21.547 -31.391 -7.117 1 95.69 386 ALA B C 1
ATOM 6530 O O . ALA B 1 386 ? 22.391 -32.281 -6.984 1 95.69 386 ALA B O 1
ATOM 6531 N N . TRP B 1 387 ? 21.141 -30.625 -6.164 1 94.38 387 TRP B N 1
ATOM 6532 C CA . TRP B 1 387 ? 21.594 -30.828 -4.793 1 94.38 387 TRP B CA 1
ATOM 6533 C C . TRP B 1 387 ? 21.172 -32.188 -4.27 1 94.38 387 TRP B C 1
ATOM 6535 O O . TRP B 1 387 ? 21.938 -32.875 -3.578 1 94.38 387 TRP B O 1
ATOM 6545 N N . GLN B 1 388 ? 19.984 -32.625 -4.59 1 92.38 388 GLN B N 1
ATOM 6546 C CA . GLN B 1 388 ? 19.5 -33.938 -4.176 1 92.38 388 GLN B CA 1
ATOM 6547 C C . GLN B 1 388 ? 20.438 -35.031 -4.68 1 92.38 388 GLN B C 1
ATOM 6549 O O . GLN B 1 388 ? 20.625 -36.062 -4.004 1 92.38 388 GLN B O 1
ATOM 6554 N N . GLU B 1 389 ? 20.984 -34.812 -5.844 1 92.75 389 GLU B N 1
ATOM 6555 C CA . GLU B 1 389 ? 21.859 -35.812 -6.477 1 92.75 389 GLU B CA 1
ATOM 6556 C C . GLU B 1 389 ? 23.281 -35.719 -5.938 1 92.75 389 GLU B C 1
ATOM 6558 O O . GLU B 1 389 ? 24.016 -36.719 -5.938 1 92.75 389 GLU B O 1
ATOM 6563 N N . ASN B 1 390 ? 23.625 -34.5 -5.57 1 94.12 390 ASN B N 1
ATOM 6564 C CA . ASN B 1 390 ? 24.984 -34.25 -5.109 1 94.12 390 ASN B CA 1
ATOM 6565 C C . ASN B 1 390 ? 24.984 -33.406 -3.836 1 94.12 390 ASN B C 1
ATOM 6567 O O . ASN B 1 390 ? 25.578 -32.312 -3.807 1 94.12 390 ASN B O 1
ATOM 6571 N N . PRO B 1 391 ? 24.391 -33.875 -2.766 1 92.12 391 PRO B N 1
ATOM 6572 C CA . PRO B 1 391 ? 24.234 -33.062 -1.56 1 92.12 391 PRO B CA 1
ATOM 6573 C C . PRO B 1 391 ? 25.578 -32.656 -0.951 1 92.12 391 PRO B C 1
ATOM 6575 O O . PRO B 1 391 ? 25.688 -31.547 -0.425 1 92.12 391 PRO B O 1
ATOM 6578 N N . GLY B 1 392 ? 26.578 -33.469 -1 1 92.12 392 GLY B N 1
ATOM 6579 C CA . GLY B 1 392 ? 27.875 -33.188 -0.419 1 92.12 392 GLY B CA 1
ATOM 6580 C C . GLY B 1 392 ? 28.578 -32.031 -1.108 1 92.12 392 GLY B C 1
ATOM 6581 O O . GLY B 1 392 ? 29.328 -31.266 -0.472 1 92.12 392 GLY B O 1
ATOM 6582 N N . VAL B 1 393 ? 28.375 -31.875 -2.379 1 94.25 393 VAL B N 1
ATOM 6583 C CA . VAL B 1 393 ? 29.047 -30.844 -3.148 1 94.25 393 VAL B CA 1
ATOM 6584 C C . VAL B 1 393 ? 28.219 -29.562 -3.133 1 94.25 393 VAL B C 1
ATOM 6586 O O . VAL B 1 393 ? 28.734 -28.484 -2.799 1 94.25 393 VAL B O 1
ATOM 6589 N N . LEU B 1 394 ? 26.953 -29.672 -3.424 1 94.06 394 LEU B N 1
ATOM 6590 C CA . LEU B 1 394 ? 26.125 -28.484 -3.643 1 94.06 394 LEU B CA 1
ATOM 6591 C C . LEU B 1 394 ? 25.641 -27.922 -2.318 1 94.06 394 LEU B C 1
ATOM 6593 O O . LEU B 1 394 ? 25.344 -26.719 -2.225 1 94.06 394 LEU B O 1
ATOM 6597 N N . GLY B 1 395 ? 25.516 -28.719 -1.278 1 91.56 395 GLY B N 1
ATOM 6598 C CA . GLY B 1 395 ? 25.078 -28.25 0.023 1 91.56 395 GLY B CA 1
ATOM 6599 C C . GLY B 1 395 ? 25.844 -27.031 0.515 1 91.56 395 GLY B C 1
ATOM 6600 O O . GLY B 1 395 ? 25.25 -25.984 0.755 1 91.56 395 GLY B O 1
ATOM 6601 N N . PRO B 1 396 ? 27.141 -27.234 0.612 1 91.5 396 PRO B N 1
ATOM 6602 C CA . PRO B 1 396 ? 27.953 -26.109 1.074 1 91.5 396 PRO B CA 1
ATOM 6603 C C . PRO B 1 396 ? 27.875 -24.906 0.144 1 91.5 396 PRO B C 1
ATOM 6605 O O . PRO B 1 396 ? 27.938 -23.766 0.604 1 91.5 396 PRO B O 1
ATOM 6608 N N . LEU B 1 397 ? 27.781 -25.109 -1.195 1 92.88 397 LEU B N 1
ATOM 6609 C CA . LEU B 1 397 ? 27.703 -24.016 -2.15 1 92.88 397 LEU B CA 1
ATOM 6610 C C . LEU B 1 397 ? 26.438 -23.188 -1.916 1 92.88 397 LEU B C 1
ATOM 6612 O O . LEU B 1 397 ? 26.484 -21.953 -1.938 1 92.88 397 LEU B O 1
ATOM 6616 N N . ILE B 1 398 ? 25.344 -23.891 -1.667 1 90.62 398 ILE B N 1
ATOM 6617 C CA . ILE B 1 398 ? 24.062 -23.234 -1.451 1 90.62 398 ILE B CA 1
ATOM 6618 C C . ILE B 1 398 ? 24.078 -22.5 -0.109 1 90.62 398 ILE B C 1
ATOM 6620 O O . ILE B 1 398 ? 23.578 -21.375 -0 1 90.62 398 ILE B O 1
ATOM 6624 N N . ALA B 1 399 ? 24.703 -23.125 0.842 1 86.44 399 ALA B N 1
ATOM 6625 C CA . ALA B 1 399 ? 24.75 -22.547 2.182 1 86.44 399 ALA B CA 1
ATOM 6626 C C . ALA B 1 399 ? 25.5 -21.219 2.174 1 86.44 399 ALA B C 1
ATOM 6628 O O . ALA B 1 399 ? 25.141 -20.297 2.916 1 86.44 399 ALA B O 1
ATOM 6629 N N . ARG B 1 400 ? 26.516 -21.203 1.377 1 88.44 400 ARG B N 1
ATOM 6630 C CA . ARG B 1 400 ? 27.266 -19.953 1.32 1 88.44 400 ARG B CA 1
ATOM 6631 C C . ARG B 1 400 ? 26.766 -19.062 0.193 1 88.44 400 ARG B C 1
ATOM 6633 O O . ARG B 1 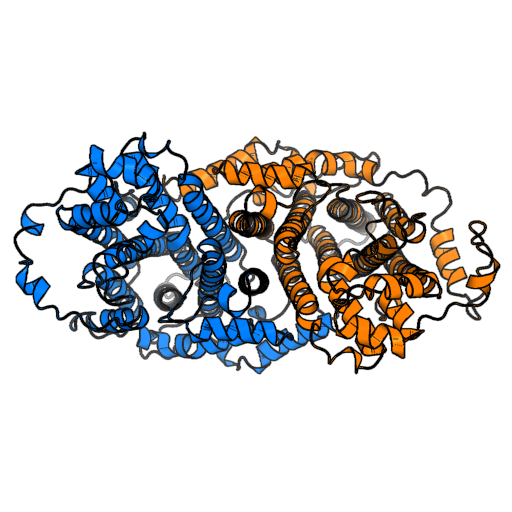400 ? 27.422 -18.078 -0.168 1 88.44 400 ARG B O 1
ATOM 6640 N N . ARG B 1 401 ? 25.672 -19.391 -0.468 1 88.81 401 ARG B N 1
ATOM 6641 C CA . ARG B 1 401 ? 24.969 -18.594 -1.469 1 88.81 401 ARG B CA 1
ATOM 6642 C C . ARG B 1 401 ? 25.844 -18.344 -2.688 1 88.81 401 ARG B C 1
ATOM 6644 O O . ARG B 1 401 ? 25.859 -17.234 -3.23 1 88.81 401 ARG B O 1
ATOM 6651 N N . PHE B 1 402 ? 26.688 -19.25 -2.924 1 91.25 402 PHE B N 1
ATOM 6652 C CA . PHE B 1 402 ? 27.5 -19.25 -4.125 1 91.25 402 PHE B CA 1
ATOM 6653 C C . PHE B 1 402 ? 28.469 -18.078 -4.121 1 91.25 402 PHE B C 1
ATOM 6655 O O . PHE B 1 402 ? 28.703 -17.438 -5.156 1 91.25 402 PHE B O 1
ATOM 6662 N N . LYS B 1 403 ? 28.906 -17.719 -3.021 1 89.38 403 LYS B N 1
ATOM 6663 C CA . LYS B 1 403 ? 29.734 -16.531 -2.873 1 89.38 403 LYS B CA 1
ATOM 6664 C C . LYS B 1 403 ? 31.172 -16.812 -3.322 1 89.38 403 LYS B C 1
ATOM 6666 O O . LYS B 1 403 ? 31.906 -15.875 -3.654 1 89.38 403 LYS B O 1
ATOM 6671 N N . GLU B 1 404 ? 31.562 -17.984 -3.389 1 91.38 404 GLU B N 1
ATOM 6672 C CA . GLU B 1 404 ? 32.906 -18.297 -3.822 1 91.38 404 GLU B CA 1
ATOM 6673 C C . GLU B 1 404 ? 33 -18.328 -5.344 1 91.38 404 GLU B C 1
ATOM 6675 O O . GLU B 1 404 ? 32.031 -18.641 -6.031 1 91.38 404 GLU B O 1
ATOM 6680 N N . PRO B 1 405 ? 34.031 -17.906 -5.977 1 88.94 405 PRO B N 1
ATOM 6681 C CA . PRO B 1 405 ? 34.188 -17.703 -7.418 1 88.94 405 PRO B CA 1
ATOM 6682 C C . PRO B 1 405 ? 33.75 -18.906 -8.242 1 88.94 405 PRO B C 1
ATOM 6684 O O . PRO B 1 405 ? 33.125 -18.75 -9.305 1 88.94 405 PRO B O 1
ATOM 6687 N N . ASP B 1 406 ? 34 -20.156 -7.855 1 92.31 406 ASP B N 1
ATOM 6688 C CA . ASP B 1 406 ? 33.688 -21.312 -8.703 1 92.31 406 ASP B CA 1
ATOM 6689 C C . ASP B 1 406 ? 32.375 -21.953 -8.297 1 92.31 406 ASP B C 1
ATOM 6691 O O . ASP B 1 406 ? 31.938 -22.938 -8.914 1 92.31 406 ASP B O 1
ATOM 6695 N N . ASP B 1 407 ? 31.734 -21.359 -7.477 1 93.62 407 ASP B N 1
ATOM 6696 C CA . ASP B 1 407 ? 30.516 -21.969 -6.957 1 93.62 407 ASP B CA 1
ATOM 6697 C C . ASP B 1 407 ? 29.453 -22.078 -8.039 1 93.62 407 ASP B C 1
ATOM 6699 O O . ASP B 1 407 ? 28.859 -23.141 -8.234 1 93.62 407 ASP B O 1
ATOM 6703 N N . CYS B 1 408 ? 29.219 -20.969 -8.758 1 92.75 408 CYS B N 1
ATOM 6704 C CA . CYS B 1 408 ? 28.188 -20.922 -9.781 1 92.75 408 CYS B CA 1
ATOM 6705 C C . CYS B 1 408 ? 28.484 -21.891 -10.914 1 92.75 408 CYS B C 1
ATOM 6707 O O . CYS B 1 408 ? 27.594 -22.578 -11.422 1 92.75 408 CYS B O 1
ATOM 6709 N N . LYS B 1 409 ? 29.734 -21.906 -11.266 1 92.19 409 LYS B N 1
ATOM 6710 C CA . LYS B 1 409 ? 30.141 -22.797 -12.344 1 92.19 409 LYS B CA 1
ATOM 6711 C C . LYS B 1 409 ? 29.922 -24.266 -11.969 1 92.19 409 LYS B C 1
ATOM 6713 O O . LYS B 1 409 ? 29.406 -25.047 -12.766 1 92.19 409 LYS B O 1
ATOM 6718 N N . ILE B 1 410 ? 30.359 -24.609 -10.789 1 94.81 410 ILE B N 1
ATOM 6719 C CA . ILE B 1 410 ? 30.219 -25.984 -10.312 1 94.81 410 ILE B CA 1
ATOM 6720 C C . ILE B 1 410 ? 28.734 -26.359 -10.297 1 94.81 410 ILE B C 1
ATOM 6722 O O . ILE B 1 410 ? 28.359 -27.422 -10.773 1 94.81 410 ILE B O 1
ATOM 6726 N N . ALA B 1 411 ? 27.969 -25.5 -9.742 1 94.81 411 ALA B N 1
ATOM 6727 C CA . ALA B 1 411 ? 26.531 -25.75 -9.68 1 94.81 411 ALA B CA 1
ATOM 6728 C C . ALA B 1 411 ? 25.938 -25.875 -11.078 1 94.81 411 ALA B C 1
ATOM 6730 O O . ALA B 1 411 ? 25.094 -26.75 -11.328 1 94.81 411 ALA B O 1
ATOM 6731 N N . TRP B 1 412 ? 26.328 -25 -11.953 1 93.38 412 TRP B N 1
ATOM 6732 C CA . TRP B 1 412 ? 25.859 -25.016 -13.336 1 93.38 412 TRP B CA 1
ATOM 6733 C C . TRP B 1 412 ? 26.141 -26.375 -13.977 1 93.38 412 TRP B C 1
ATOM 6735 O O . TRP B 1 412 ? 25.25 -26.953 -14.609 1 93.38 412 TRP B O 1
ATOM 6745 N N . ASP B 1 413 ? 27.312 -26.828 -13.789 1 93.94 413 ASP B N 1
ATOM 6746 C CA . ASP B 1 413 ? 27.734 -28.094 -14.383 1 93.94 413 ASP B CA 1
ATOM 6747 C C . ASP B 1 413 ? 26.938 -29.266 -13.797 1 93.94 413 ASP B C 1
ATOM 6749 O O . ASP B 1 413 ? 26.531 -30.172 -14.531 1 93.94 413 ASP B O 1
ATOM 6753 N N . LEU B 1 414 ? 26.766 -29.188 -12.578 1 94.81 414 LEU B N 1
ATOM 6754 C CA . LEU B 1 414 ? 26.047 -30.281 -11.914 1 94.81 414 LEU B CA 1
ATOM 6755 C C . LEU B 1 414 ? 24.578 -30.281 -12.32 1 94.81 414 LEU B C 1
ATOM 6757 O O . LEU B 1 414 ? 23.969 -31.344 -12.422 1 94.81 414 LEU B O 1
ATOM 6761 N N . VAL B 1 415 ? 24 -29.141 -12.523 1 94.88 415 VAL B N 1
ATOM 6762 C CA . VAL B 1 415 ? 22.609 -29.047 -12.969 1 94.88 415 VAL B CA 1
ATOM 6763 C C . VAL B 1 415 ? 22.469 -29.656 -14.359 1 94.88 415 VAL B C 1
ATOM 6765 O O . VAL B 1 415 ? 21.5 -30.375 -14.641 1 94.88 415 VAL B O 1
ATOM 6768 N N . HIS B 1 416 ? 23.453 -29.469 -15.188 1 91.88 416 HIS B N 1
ATOM 6769 C CA . HIS B 1 416 ? 23.375 -29.906 -16.578 1 91.88 416 HIS B CA 1
ATOM 6770 C C . HIS B 1 416 ? 23.781 -31.375 -16.719 1 91.88 416 HIS B C 1
ATOM 6772 O O . HIS B 1 416 ? 23.359 -32.062 -17.656 1 91.88 416 HIS B O 1
ATOM 6778 N N . SER B 1 417 ? 24.609 -31.844 -15.82 1 93.06 417 SER B N 1
ATOM 6779 C CA . SER B 1 417 ? 25.109 -33.188 -15.93 1 93.06 417 SER B CA 1
ATOM 6780 C C . SER B 1 417 ? 24.109 -34.219 -15.359 1 93.06 417 SER B C 1
ATOM 6782 O O . SER B 1 417 ? 24.172 -35.406 -15.68 1 93.06 417 SER B O 1
ATOM 6784 N N . GLY B 1 418 ? 23.172 -33.781 -14.578 1 92.5 418 GLY B N 1
ATOM 6785 C CA . GLY B 1 418 ? 22.25 -34.688 -13.914 1 92.5 418 GLY B CA 1
ATOM 6786 C C . GLY B 1 418 ? 20.828 -34.594 -14.461 1 92.5 418 GLY B C 1
ATOM 6787 O O . GLY B 1 418 ? 20.641 -34.344 -15.656 1 92.5 418 GLY B O 1
ATOM 6788 N N . GLN B 1 419 ? 19.891 -34.969 -13.57 1 93.62 419 GLN B N 1
ATOM 6789 C CA . GLN B 1 419 ? 18.484 -35.031 -13.953 1 93.62 419 GLN B CA 1
ATOM 6790 C C . GLN B 1 419 ? 17.719 -33.781 -13.469 1 93.62 419 GLN B C 1
ATOM 6792 O O . GLN B 1 419 ? 16.484 -33.75 -13.461 1 93.62 419 GLN B O 1
ATOM 6797 N N . ALA B 1 420 ? 18.438 -32.812 -13.055 1 95.12 420 ALA B N 1
ATOM 6798 C CA . ALA B 1 420 ? 17.844 -31.656 -12.398 1 95.12 420 ALA B CA 1
ATOM 6799 C C . ALA B 1 420 ? 16.875 -30.938 -13.336 1 95.12 420 ALA B C 1
ATOM 6801 O O . ALA B 1 420 ? 15.766 -30.562 -12.938 1 95.12 420 ALA B O 1
ATOM 6802 N N . LEU B 1 421 ? 17.25 -30.703 -14.562 1 91.75 421 LEU B N 1
ATOM 6803 C CA . LEU B 1 421 ? 16.422 -29.984 -15.523 1 91.75 421 LEU B CA 1
ATOM 6804 C C . LEU B 1 421 ? 15.172 -30.797 -15.867 1 91.75 421 LEU B C 1
ATOM 6806 O O . LEU B 1 421 ? 14.07 -30.25 -15.953 1 91.75 421 LEU B O 1
ATOM 6810 N N . ALA B 1 422 ? 15.375 -32.125 -16 1 91.19 422 ALA B N 1
ATOM 6811 C CA . ALA B 1 422 ? 14.25 -33 -16.312 1 91.19 422 ALA B CA 1
ATOM 6812 C C . ALA B 1 422 ? 13.25 -33.031 -15.164 1 91.19 422 ALA B C 1
ATOM 6814 O O . ALA B 1 422 ? 12.039 -33.031 -15.391 1 91.19 422 ALA B O 1
ATOM 6815 N N . LYS B 1 423 ? 13.75 -33.125 -13.977 1 94.12 423 LYS B N 1
ATOM 6816 C CA . LYS B 1 423 ? 12.883 -33.125 -12.805 1 94.12 423 LYS B CA 1
ATOM 6817 C C . LYS B 1 423 ? 12.109 -31.812 -12.68 1 94.12 423 LYS B C 1
ATOM 6819 O O . LYS B 1 423 ? 10.93 -31.812 -12.312 1 94.12 423 LYS B O 1
ATOM 6824 N N . THR B 1 424 ? 12.781 -30.703 -12.938 1 93.94 424 THR B N 1
ATOM 6825 C CA . THR B 1 424 ? 12.117 -29.406 -12.906 1 93.94 424 THR B CA 1
ATOM 6826 C C . THR B 1 424 ? 11.008 -29.344 -13.953 1 93.94 424 THR B C 1
ATOM 6828 O O . THR B 1 424 ? 9.922 -28.812 -13.688 1 93.94 424 THR B O 1
ATOM 6831 N N . ARG B 1 425 ? 11.281 -29.875 -15.125 1 90.25 425 ARG B N 1
ATOM 6832 C CA . ARG B 1 425 ? 10.266 -29.906 -16.188 1 90.25 425 ARG B CA 1
ATOM 6833 C C . ARG B 1 425 ? 9.055 -30.719 -15.758 1 90.25 425 ARG B C 1
ATOM 6835 O O . ARG B 1 425 ? 7.918 -30.359 -16.047 1 90.25 425 ARG B O 1
ATOM 6842 N N . THR B 1 426 ? 9.344 -31.812 -15.164 1 92.31 426 THR B N 1
ATOM 6843 C CA . THR B 1 426 ? 8.25 -32.656 -14.664 1 92.31 426 THR B CA 1
ATOM 6844 C C . THR B 1 426 ? 7.406 -31.875 -13.656 1 92.31 426 THR B C 1
ATOM 6846 O O . THR B 1 426 ? 6.176 -31.984 -13.656 1 92.31 426 THR B O 1
ATOM 6849 N N . LEU B 1 427 ? 8.055 -31.188 -12.797 1 94.44 427 LEU B N 1
ATOM 6850 C CA . LEU B 1 427 ? 7.344 -30.375 -11.812 1 94.44 427 LEU B CA 1
ATOM 6851 C C . LEU B 1 427 ? 6.48 -29.312 -12.5 1 94.44 427 LEU B C 1
ATOM 6853 O O . LEU B 1 427 ? 5.355 -29.062 -12.07 1 94.44 427 LEU B O 1
ATOM 6857 N N . VAL B 1 428 ? 7.016 -28.625 -13.547 1 92.94 428 VAL B N 1
ATOM 6858 C CA . VAL B 1 428 ? 6.246 -27.688 -14.344 1 92.94 428 VAL B CA 1
ATOM 6859 C C . VAL B 1 428 ? 4.984 -28.359 -14.875 1 92.94 428 VAL B C 1
ATOM 6861 O O . VAL B 1 428 ? 3.889 -27.797 -14.789 1 92.94 428 VAL B O 1
ATOM 6864 N N . HIS B 1 429 ? 5.148 -29.609 -15.359 1 91.31 429 HIS B N 1
ATOM 6865 C CA . HIS B 1 429 ? 4.043 -30.359 -15.938 1 91.31 429 HIS B CA 1
ATOM 6866 C C . HIS B 1 429 ? 2.951 -30.625 -14.906 1 91.31 429 HIS B C 1
ATOM 6868 O O . HIS B 1 429 ? 1.764 -30.484 -15.203 1 91.31 429 HIS B O 1
ATOM 6874 N N . LEU B 1 430 ? 3.359 -31 -13.766 1 93.06 430 LEU B N 1
ATOM 6875 C CA . LEU B 1 430 ? 2.404 -31.328 -12.711 1 93.06 430 LEU B CA 1
ATOM 6876 C C . LEU B 1 430 ? 1.563 -30.109 -12.344 1 93.06 430 LEU B C 1
ATOM 6878 O O . LEU B 1 430 ? 0.336 -30.203 -12.258 1 93.06 430 LEU B O 1
ATOM 6882 N N . TYR B 1 431 ? 2.16 -28.984 -12.141 1 95.12 431 TYR B N 1
ATOM 6883 C CA . TYR B 1 431 ? 1.422 -27.781 -11.789 1 95.12 431 TYR B CA 1
ATOM 6884 C C . TYR B 1 431 ? 0.573 -27.297 -12.953 1 95.12 431 TYR B C 1
ATOM 6886 O O . TYR B 1 431 ? -0.553 -26.828 -12.766 1 95.12 431 TYR B O 1
ATOM 6894 N N . ALA B 1 432 ? 1.114 -27.328 -14.172 1 93.19 432 ALA B N 1
ATOM 6895 C CA . ALA B 1 432 ? 0.351 -26.938 -15.352 1 93.19 432 ALA B CA 1
ATOM 6896 C C . ALA B 1 432 ? -0.894 -27.797 -15.516 1 93.19 432 ALA B C 1
ATOM 6898 O O . ALA B 1 432 ? -1.962 -27.297 -15.883 1 93.19 432 ALA B O 1
ATOM 6899 N N . GLU B 1 433 ? -0.751 -29.094 -15.289 1 91.38 433 GLU B N 1
ATOM 6900 C CA . GLU B 1 433 ? -1.878 -30.016 -15.375 1 91.38 433 GLU B CA 1
ATOM 6901 C C . GLU B 1 433 ? -2.973 -29.656 -14.375 1 91.38 433 GLU B C 1
ATOM 6903 O O . GLU B 1 433 ? -4.16 -29.688 -14.711 1 91.38 433 GLU B O 1
ATOM 6908 N N . LYS B 1 434 ? -2.557 -29.375 -13.188 1 93.31 434 LYS B N 1
ATOM 6909 C CA . LYS B 1 434 ? -3.529 -28.984 -12.18 1 93.31 434 LYS B CA 1
ATOM 6910 C C . LYS B 1 434 ? -4.219 -27.672 -12.562 1 93.31 434 LYS B C 1
ATOM 6912 O O . LYS B 1 434 ? -5.414 -27.5 -12.312 1 93.31 434 LYS B O 1
ATOM 6917 N N . ALA B 1 435 ? -3.469 -26.719 -13.086 1 96.25 435 ALA B N 1
ATOM 6918 C CA . ALA B 1 435 ? -4.066 -25.469 -13.57 1 96.25 435 ALA B CA 1
ATOM 6919 C C . ALA B 1 435 ? -5.102 -25.75 -14.656 1 96.25 435 ALA B C 1
ATOM 6921 O O . ALA B 1 435 ? -6.207 -25.203 -14.617 1 96.25 435 ALA B O 1
ATOM 6922 N N . MET B 1 436 ? -4.762 -26.609 -15.609 1 93.44 436 MET B N 1
ATOM 6923 C CA . MET B 1 436 ? -5.668 -26.953 -16.703 1 93.44 436 MET B CA 1
ATOM 6924 C C . MET B 1 436 ? -6.898 -27.688 -16.188 1 93.44 436 MET B C 1
ATOM 6926 O O . MET B 1 436 ? -8.016 -27.438 -16.641 1 93.44 436 MET B O 1
ATOM 6930 N N . ALA B 1 437 ? -6.703 -28.594 -15.219 1 92 437 ALA B N 1
ATOM 6931 C CA . ALA B 1 437 ? -7.816 -29.312 -14.602 1 92 437 ALA B CA 1
ATOM 6932 C C . ALA B 1 437 ? -8.797 -28.344 -13.945 1 92 437 ALA B C 1
ATOM 6934 O O . ALA B 1 437 ? -10.008 -28.531 -14.008 1 92 437 ALA B O 1
ATOM 6935 N N . SER B 1 438 ? -8.258 -27.344 -13.32 1 94.44 438 SER B N 1
ATOM 6936 C CA . SER B 1 438 ? -9.117 -26.328 -12.711 1 94.44 438 SER B CA 1
ATOM 6937 C C . SER B 1 438 ? -9.977 -25.641 -13.766 1 94.44 438 SER B C 1
ATOM 6939 O O . SER B 1 438 ? -11.172 -25.422 -13.555 1 94.44 438 SER B O 1
ATOM 6941 N N . LEU B 1 439 ? -9.383 -25.281 -14.891 1 94 439 LEU B N 1
ATOM 6942 C CA . LEU B 1 439 ? -10.102 -24.625 -15.969 1 94 439 LEU B CA 1
ATOM 6943 C C . LEU B 1 439 ? -11.219 -25.5 -16.5 1 94 439 LEU B C 1
ATOM 6945 O O . LEU B 1 439 ? -12.281 -25.016 -16.906 1 94 439 LEU B O 1
ATOM 6949 N N . CYS B 1 440 ? -11.008 -26.797 -16.469 1 89.94 440 CYS B N 1
ATOM 6950 C CA . CYS B 1 440 ? -11.961 -27.766 -17.031 1 89.94 440 CYS B CA 1
ATOM 6951 C C . CYS B 1 440 ? -13.203 -27.859 -16.141 1 89.94 440 CYS B C 1
ATOM 6953 O O . CYS B 1 440 ? -14.227 -28.391 -16.578 1 89.94 440 CYS B O 1
ATOM 6955 N N . LEU B 1 441 ? -13.133 -27.344 -14.969 1 90.69 441 LEU B N 1
ATOM 6956 C CA . LEU B 1 441 ? -14.305 -27.297 -14.102 1 90.69 441 LEU B CA 1
ATOM 6957 C C . LEU B 1 441 ? -15.219 -26.141 -14.484 1 90.69 441 LEU B C 1
ATOM 6959 O O . LEU B 1 441 ? -16.359 -26.062 -14.031 1 90.69 441 LEU B O 1
ATOM 6963 N N . LEU B 1 442 ? -14.727 -25.25 -15.352 1 89.75 442 LEU B N 1
ATOM 6964 C CA . LEU B 1 442 ? -15.562 -24.188 -15.914 1 89.75 442 LEU B CA 1
ATOM 6965 C C . LEU B 1 442 ? -16.188 -24.641 -17.234 1 89.75 442 LEU B C 1
ATOM 6967 O O . LEU B 1 442 ? -15.648 -25.5 -17.922 1 89.75 442 LEU B O 1
ATOM 6971 N N . PRO B 1 443 ? -17.312 -24.109 -17.578 1 89.31 443 PRO B N 1
ATOM 6972 C CA . PRO B 1 443 ? -17.922 -24.484 -18.844 1 89.31 443 PRO B CA 1
ATOM 6973 C C . PRO B 1 443 ? -17.047 -24.109 -20.047 1 89.31 443 PRO B C 1
ATOM 6975 O O . PRO B 1 443 ? -16.312 -23.125 -20 1 89.31 443 PRO B O 1
ATOM 6978 N N . PRO B 1 444 ? -17.203 -24.859 -21.062 1 88.75 444 PRO B N 1
ATOM 6979 C CA . PRO B 1 444 ? -16.406 -24.578 -22.266 1 88.75 444 PRO B CA 1
ATOM 6980 C C . PRO B 1 444 ? -16.719 -23.203 -22.859 1 88.75 444 PRO B C 1
ATOM 6982 O O . PRO B 1 444 ? -17.875 -22.781 -22.891 1 88.75 444 PRO B O 1
ATOM 6985 N N . SER B 1 445 ? -15.742 -22.484 -23.25 1 88.81 445 SER B N 1
ATOM 6986 C CA . SER B 1 445 ? -15.773 -21.203 -23.938 1 88.81 445 SER B CA 1
ATOM 6987 C C . SER B 1 445 ? -14.461 -20.938 -24.672 1 88.81 445 SER B C 1
ATOM 6989 O O . SER B 1 445 ? -13.438 -21.562 -24.391 1 88.81 445 SER B O 1
ATOM 6991 N N . PRO B 1 446 ? -14.523 -20.125 -25.688 1 89.5 446 PRO B N 1
ATOM 6992 C CA . PRO B 1 446 ? -13.281 -19.781 -26.391 1 89.5 446 PRO B CA 1
ATOM 6993 C C . PRO B 1 446 ? -12.203 -19.266 -25.453 1 89.5 446 PRO B C 1
ATOM 6995 O O . PRO B 1 446 ? -11.023 -19.594 -25.609 1 89.5 446 PRO B O 1
ATOM 6998 N N . SER B 1 447 ? -12.617 -18.469 -24.516 1 93.56 447 SER B N 1
ATOM 6999 C CA . SER B 1 447 ? -11.648 -17.906 -23.578 1 93.56 447 SER B CA 1
ATOM 7000 C C . SER B 1 447 ? -11.062 -18.984 -22.672 1 93.56 447 SER B C 1
ATOM 7002 O O . SER B 1 447 ? -9.883 -18.953 -22.328 1 93.56 447 SER B O 1
ATOM 7004 N N . ARG B 1 448 ? -11.875 -19.906 -22.219 1 93.19 448 ARG B N 1
ATOM 7005 C CA . ARG B 1 448 ? -11.344 -21.031 -21.453 1 93.19 448 ARG B CA 1
ATOM 7006 C C . ARG B 1 448 ? -10.312 -21.812 -22.266 1 93.19 448 ARG B C 1
ATOM 7008 O O . ARG B 1 448 ? -9.266 -22.203 -21.75 1 93.19 448 ARG B O 1
ATOM 7015 N N . GLN B 1 449 ? -10.672 -22.016 -23.531 1 90.69 449 GLN B N 1
ATOM 7016 C CA . GLN B 1 449 ? -9.758 -22.734 -24.406 1 90.69 449 GLN B CA 1
ATOM 7017 C C . GLN B 1 449 ? -8.445 -21.984 -24.578 1 90.69 449 GLN B C 1
ATOM 7019 O O . GLN B 1 449 ? -7.371 -22.594 -24.594 1 90.69 449 GLN B O 1
ATOM 7024 N N . ALA B 1 450 ? -8.539 -20.734 -24.75 1 90.44 450 ALA B N 1
ATOM 7025 C CA . ALA B 1 450 ? -7.34 -19.906 -24.859 1 90.44 450 ALA B CA 1
ATOM 7026 C C . ALA B 1 450 ? -6.461 -20.047 -23.609 1 90.44 450 ALA B C 1
ATOM 7028 O O . ALA B 1 450 ? -5.234 -20.125 -23.719 1 90.44 450 ALA B O 1
ATOM 7029 N N . LEU B 1 451 ? -7.086 -20.031 -22.453 1 94.19 451 LEU B N 1
ATOM 7030 C CA . LEU B 1 451 ? -6.352 -20.203 -21.203 1 94.19 451 LEU B CA 1
ATOM 7031 C C . LEU B 1 451 ? -5.699 -21.578 -21.125 1 94.19 451 LEU B C 1
ATOM 7033 O O . LEU B 1 451 ? -4.578 -21.719 -20.625 1 94.19 451 LEU B O 1
ATOM 7037 N N . LEU B 1 452 ? -6.414 -22.578 -21.578 1 91.62 452 LEU B N 1
ATOM 7038 C CA . LEU B 1 452 ? -5.859 -23.922 -21.625 1 91.62 452 LEU B CA 1
ATOM 7039 C C . LEU B 1 452 ? -4.625 -23.969 -22.516 1 91.62 452 LEU B C 1
ATOM 7041 O O . LEU B 1 452 ? -3.604 -24.547 -22.141 1 91.62 452 LEU B O 1
ATOM 7045 N N . ASN B 1 453 ? -4.73 -23.297 -23.656 1 86.81 453 ASN B N 1
ATOM 7046 C CA . ASN B 1 453 ? -3.609 -23.234 -24.594 1 86.81 453 ASN B CA 1
ATOM 7047 C C . ASN B 1 453 ? -2.406 -22.516 -23.984 1 86.81 453 ASN B C 1
ATOM 7049 O O . ASN B 1 453 ? -1.266 -22.953 -24.156 1 86.81 453 ASN B O 1
ATOM 7053 N N . LEU B 1 454 ? -2.682 -21.469 -23.359 1 85.62 454 LEU B N 1
ATOM 7054 C CA . LEU B 1 454 ? -1.626 -20.703 -22.703 1 85.62 454 LEU B CA 1
ATOM 7055 C C . LEU B 1 454 ? -0.916 -21.547 -21.656 1 85.62 454 LEU B C 1
ATOM 7057 O O . LEU B 1 454 ? 0.315 -21.547 -21.578 1 85.62 454 LEU B O 1
ATOM 7061 N N . THR B 1 455 ? -1.668 -22.203 -20.828 1 90.62 455 THR B N 1
ATOM 7062 C CA . THR B 1 455 ? -1.11 -23.047 -19.781 1 90.62 455 THR B CA 1
ATOM 7063 C C . THR B 1 455 ? -0.308 -24.203 -20.375 1 90.62 455 THR B C 1
ATOM 7065 O O . THR B 1 455 ? 0.768 -24.531 -19.859 1 90.62 455 THR B O 1
ATOM 7068 N N . HIS B 1 456 ? -0.833 -24.719 -21.422 1 85.62 456 HIS B N 1
ATOM 7069 C CA . HIS B 1 456 ? -0.172 -25.812 -22.109 1 85.62 456 HIS B CA 1
ATOM 7070 C C . HIS B 1 456 ? 1.16 -25.375 -22.703 1 85.62 456 HIS B C 1
ATOM 7072 O O . HIS B 1 456 ? 2.119 -26.156 -22.734 1 85.62 456 HIS B O 1
ATOM 7078 N N . SER B 1 457 ? 1.188 -24.156 -23.172 1 80.31 457 SER B N 1
ATOM 7079 C CA . SER B 1 457 ? 2.406 -23.641 -23.781 1 80.31 457 SER B CA 1
ATOM 7080 C C . SER B 1 457 ? 3.547 -23.578 -22.766 1 80.31 457 SER B C 1
ATOM 7082 O O . SER B 1 457 ? 4.719 -23.562 -23.141 1 80.31 457 SER B O 1
ATOM 7084 N N . LEU B 1 458 ? 3.203 -23.469 -21.547 1 77.06 458 LEU B N 1
ATOM 7085 C CA . LEU B 1 458 ? 4.234 -23.469 -20.516 1 77.06 458 LEU B CA 1
ATOM 7086 C C . LEU B 1 458 ? 4.977 -24.797 -20.469 1 77.06 458 LEU B C 1
ATOM 7088 O O . LEU B 1 458 ? 6.152 -24.844 -20.094 1 77.06 458 LEU B O 1
ATOM 7092 N N . ILE B 1 459 ? 4.195 -25.859 -20.797 1 71.31 459 ILE B N 1
ATOM 7093 C CA . ILE B 1 459 ? 4.746 -27.203 -20.75 1 71.31 459 ILE B CA 1
ATOM 7094 C C . ILE B 1 459 ? 5.691 -27.422 -21.922 1 71.31 459 ILE B C 1
ATOM 7096 O O . ILE B 1 459 ? 6.746 -28.047 -21.781 1 71.31 459 ILE B O 1
ATOM 7100 N N . TYR B 1 460 ? 5.207 -26.859 -23.109 1 59.22 460 TYR B N 1
ATOM 7101 C CA . TYR B 1 460 ? 5.934 -27.203 -24.344 1 59.22 460 TYR B CA 1
ATOM 7102 C C . TYR B 1 460 ? 6.828 -26.047 -24.781 1 59.22 460 TYR B C 1
ATOM 7104 O O . TYR B 1 460 ? 7.359 -26.062 -25.891 1 59.22 460 TYR B O 1
ATOM 7112 N N . ARG B 1 461 ? 6.668 -24.938 -24.016 1 52.22 461 ARG B N 1
ATOM 7113 C CA . ARG B 1 461 ? 7.574 -23.891 -24.469 1 52.22 461 ARG B CA 1
ATOM 7114 C C . ARG B 1 461 ? 8.945 -24.453 -24.828 1 52.22 461 ARG B C 1
ATOM 7116 O O . ARG B 1 461 ? 9.562 -25.156 -24.016 1 52.22 461 ARG B O 1
ATOM 7123 N N . LYS B 1 462 ? 8.938 -24.875 -26.016 1 42.31 462 LYS B N 1
ATOM 7124 C CA . LYS B 1 462 ? 10.227 -25.234 -26.594 1 42.31 462 LYS B CA 1
ATOM 7125 C C . LYS B 1 462 ? 11.305 -24.234 -26.172 1 42.31 462 LYS B C 1
ATOM 7127 O O . LYS B 1 462 ? 11.156 -23.031 -26.359 1 42.31 462 LYS B O 1
ATOM 7132 N N . PHE B 1 463 ? 11.734 -24.406 -25.031 1 32.97 463 PHE B N 1
ATOM 7133 C CA . PHE B 1 463 ? 12.992 -23.781 -24.656 1 32.97 463 PHE B CA 1
ATOM 7134 C C . PHE B 1 463 ? 14.078 -24.062 -25.688 1 32.97 463 PHE B C 1
ATOM 7136 O O . PHE B 1 463 ? 14.055 -25.109 -26.344 1 32.97 463 PHE B O 1
#

Secondary structure (DSSP, 8-state):
-HHHHHSPP-GGG----THHHHSS-HHHHHSS-------HHHHHHHHHHHS-STTT---HHHHTHHHHHTHHHHHHHHT--S-HHHHHHHHHHHHT----HHHHHHHHHHHHHHHHHHHHHHHHHHHTTS------------GGG--GGGGGS-SS-----S-HHHHHHHHHHHHHHHHS-GGGGS-B-TTTT---B-HHHHHHHHHHHHHHHHHHHHHHHHHT-SEETTEE-HHHHT-HHHHHHHHHHHHHHHHHHHHTT--HHHHHHHHHHHHHHHHHHHHHHHTTSTTGGGS-HHHHHHHHHHHHIIIIIHHHHHHHHHHHHHTT--HHHHHHHHHHHHHHHHHHHHHHHHHHHH----EETTEE---HHHHTT---HHHHHHHHH-HHHHHHHHHTTT-STTHHHHHHHHHHHSSHHHHHHHHHHHHHHHHHHHHHTSPP-HHHHHHHHHHHHHHS---/-HHHHHSPP-GGG----THHHHS-SSS-------STTS-HHHHHHHHHHSS-GGGTT--HHHHTHHHHHTHHHHHHHHT--S-HHHHHHHHHHHHT----HHHHHHHHHHHHHHHHHHHHHHHHHHHTTS------------TTT--GGGGGS-SS-----S-HHHHHHHHHHHHHHHHS-GGGGS-B-TTTT---B-HHHHHHHHHHHHHHHHHHHHHHHHTT-SEETTEE-HHHHT-HHHHHHHHHHHHHHHHHHHHTT--HHHHHHHHHHHHHHHHHHHHHHHTTSTTGGGS-HHHHHHHHHHHHIIIIIHHHHHHHHHHHHHTT--HHHHHHHHHHHHHHHHHHHHHHHHHHHH----EETTEE---HHHHTT---HHHHHHHHH-HHHHHHHHHTTT-STTHHHHHHHHHHHSSHHHHHHHHHHHHHHHHHHHHHTSPP-HHHHHHHHHHHHHHH---

Nearest PDB structures (foldseek):
  4jyx-assembly2_B  TM=9.172E-01  e=1.541E-14  Paraglaciecola sp. T6c
  3wjn-assembly1_A  TM=9.216E-01  e=2.486E-13  Escherichia coli O104:H4 str. 2009EL-2071
  3apz-assembly2_B-3  TM=8.261E-01  e=1.378E-13  Arabidopsis thaliana
  1wy0-assembly1_A-2  TM=8.199E-01  e=2.746E-12  Pyrococcus horikoshii OT3
  4jxn-assembly1_A-2  TM=8.965E-01  e=1.120E-10  Roseobacter denitrificans OCh 114

InterPro domains:
  IPR000092 Polyprenyl synthetase-like [PF00348] (201-412)
  IPR000092 Polyprenyl synthetase-like [cd00685] (167-461)
  IPR008949 Isoprenoid synthase domain superfamily [G3DSA:1.10.600.10] (52-462)
  IPR008949 Isoprenoid synthase domain superfamily [SSF48576] (59-462)
  IPR033749 Polyprenyl synthetase, conserved site [PS00444] (344-356)
  IPR033749 Polyprenyl synthetase, conserved site [PS00723] (216-230)